Protein AF-0000000080327828 (afdb_homodimer)

pLDDT: mean 84.74, std 13.2, range [40.53, 98.75]

Organism: NCBI:txid1410383

Sequence (1160 aa):
MIAGILASPGIAFGKALLLKEDKIVINYKKISKENIDKEILCFLEARRKSAKQLEQIKNRAKKILGKEKEDIFDGHIMLLEDEELEQDIIDLIKNKKYTADAAVYSVINTQVKALENIKDEYLKERALDVKDIGNRLLRNILNLHFVDLNAIQGKFILVAKDLTPSETAQLNIKNILGFITDLGGQTSHTSIMARSLELPAIVGTGKITSLIKKNDFLVLDAINNKIYFNPNTEKLEKLKIFQKKYFLQRNELKKLKNLPAITKDGKKIEICANISTLREIESINNNGAEGIGLYRTEFIFMNRESFPTEEEQYKIYKKIAEDMNPRSVIIRTMDIGGDKNIPYMNLPKEDNPFLGWRAIRIAMDQKNIFNDQIRAILRASIFGKLRIMFPMIISIEEVRYLRCEIERLKKQLIQEKKKFDKKIEIGIMVETPASAIIAQHLAKEIDFFSIGTNDLTQYTLAVDRGNDLIAHLYNPMNPAVLNLIKKVIDDSHNSGKWTGICGELASDQRASLLLLGMGVDEFSMSAISIPNIKKIIRNVFFKDVKKLAKEALKKSTSKDIMNLIDTFIKDKKLTEIMNFMIAGILASPGIAFGKALLLKEDKIVINYKKISKENIDKEILCFLEARRKSAKQLEQIKNRAKKILGKEKEDIFDGHIMLLEDEELEQDIIDLIKNKKYTADAAVYSVINTQVKALENIKDEYLKERALDVKDIGNRLLRNILNLHFVDLNAIQGKFILVAKDLTPSETAQLNIKNILGFITDLGGQTSHTSIMARSLELPAIVGTGKITSLIKKNDFLVLDAINNKIYFNPNTEKLEKLKIFQKKYFLQRNELKKLKNLPAITKDGKKIEICANISTLREIESINNNGAEGIGLYRTEFIFMNRESFPTEEEQYKIYKKIAEDMNPRSVIIRTMDIGGDKNIPYMNLPKEDNPFLGWRAIRIAMDQKNIFNDQIRAILRASIFGKLRIMFPMIISIEEVRYLRCEIERLKKQLIQEKKKFDKKIEIGIMVETPASAIIAQHLAKEIDFFSIGTNDLTQYTLAVDRGNDLIAHLYNPMNPAVLNLIKKVIDDSHNSGKWTGICGELASDQRASLLLLGMGVDEFSMSAISIPNIKKIIRNVFFKDVKKLAKEALKKSTSKDIMNLIDTFIKDKKLTEIMNF

Secondary structure (DSSP, 8-state):
-B--EEEE--EEEEEEEEE---------PPPPGGGHHHHHHHHHHHHHHHHHHHHHHHHHHHHHH-HHHHHHHHHHHHHHT-HHHHHHHHHHHHHS---HHHHHHHHHHHHHHHHHTS--HHHHHHHHHHHHHHHHHHHHHTTPPP--TTS--S-EEEEES---HHHHHHS-GGGEEEEEESS--TTSHHHHHHHHTT--EEE--SSHHHHPPTT-EEEEETTTTEEEES--HHHHHHHHHHHHHHHHHHHHHHHTTTS-EE-TT--EEEEEEEESSGGGHHHHHHHT-SSEEEEE-HHHHSS-SSPPPHHHHHHHHHHHHHHHTTS-EEEEPP--BTTB--GGGTPPP-SSGGGSS-THHHHHH-HHHHHHHHHHHHHHGGGS-EEEEESS---HHHHHHHHHHHHHHHHHHHHTT----TT-EEEEEE-SHHHHHTHHHHTTT-SEEEE-HHHHHHHHHT--TT-TTTGGG--TT-HHHHHHHHHHHHHHHHTT-EEEE-SGGGG-HHHHHHHHHHT-SEEEE-GGGHHHHHHHHHTS-HHHHHHHHHHHTT-SSHHHHHHHHHHHHHHTT-HHHH--/-B--EEEE--EEEEEEEEE---------PPPPGGGHHHHHHHHHHHHHHHHHHHHHHHHHHHHHH-HHHHHHHHHHHHHHT-HHHHHHHHHHHHHS---HHHHHHHHHHHHHHHHHTS--HHHHHHHHHHHHHHHHHHHHHTTPPP--TTS--S-EEEEES---HHHHHH--GGGEEEEEESS--TTSHHHHHHHHTT--EEE--SSHHHHPPTT-EEEEETTTTEEEES--HHHHHHHHHHHHHHHHHHHHHHTTTTS-EE-TT--EEEEEEEESSGGGHHHHHHHT-SSEEEEE-HHHHSS-SSPPPHHHHHHHHHHHHHHHTTS-EEEEPP--BTTB--GGGTPPP-SSGGGSS-THHHHHH-HHHHHHHHHHHHHHGGGS-EEEEESS---HHHHHHHHHHHHHHHHHHHHTT----TT-EEEEEE-SHHHHHTHHHHTTT-SEEEE-HHHHHHHHHT--TT-TTTGGG--TT-HHHHHHHHHHHHHHHHTT-EEEE-SGGGG-HHHHHHHHHHT-SEEEE-GGGHHHHHHHHHTS-HHHHHHHHHHHTT-SSHHHHHHHHHHHHHHTT-HHHH--

Structure (mmCIF, N/CA/C/O backbone):
data_AF-0000000080327828-model_v1
#
loop_
_entity.id
_entity.type
_entity.pdbx_description
1 polymer 'Phosphoenolpyruvate-protein phosphotransferase'
#
loop_
_atom_site.group_PDB
_atom_site.id
_atom_site.type_symbol
_atom_site.label_atom_id
_atom_site.label_alt_id
_atom_site.label_comp_id
_atom_site.label_asym_id
_atom_site.label_entity_id
_atom_site.label_seq_id
_atom_site.pdbx_PDB_ins_code
_atom_site.Cartn_x
_atom_site.Cartn_y
_atom_site.Cartn_z
_atom_site.occupancy
_atom_site.B_iso_or_equiv
_atom_site.auth_seq_id
_atom_site.auth_comp_id
_atom_site.auth_asym_id
_atom_site.auth_atom_id
_atom_site.pdbx_PDB_model_num
ATOM 1 N N . MET A 1 1 ? -31.312 18.297 6.312 1 62.06 1 MET A N 1
ATOM 2 C CA . MET A 1 1 ? -29.969 18.297 6.875 1 62.06 1 MET A CA 1
ATOM 3 C C . MET A 1 1 ? -28.984 17.641 5.918 1 62.06 1 MET A C 1
ATOM 5 O O . MET A 1 1 ? -29.312 16.656 5.25 1 62.06 1 MET A O 1
ATOM 9 N N . ILE A 1 2 ? -27.969 18.516 5.535 1 69.62 2 ILE A N 1
ATOM 10 C CA . ILE A 1 2 ? -26.969 17.953 4.629 1 69.62 2 ILE A CA 1
ATOM 11 C C . ILE A 1 2 ? -25.625 17.859 5.344 1 69.62 2 ILE A C 1
ATOM 13 O O . ILE A 1 2 ? -25.344 18.625 6.27 1 69.62 2 ILE A O 1
ATOM 17 N N . ALA A 1 3 ? -24.969 16.734 5.09 1 69.19 3 ALA A N 1
ATOM 18 C CA . ALA A 1 3 ? -23.641 16.516 5.648 1 69.19 3 ALA A CA 1
ATOM 19 C C . ALA A 1 3 ? -22.578 16.484 4.547 1 69.19 3 ALA A C 1
ATOM 21 O O . ALA A 1 3 ? -22.906 16.359 3.363 1 69.19 3 ALA A O 1
ATOM 22 N N . GLY A 1 4 ? -21.438 16.969 4.883 1 70.5 4 GLY A N 1
ATOM 23 C CA . GLY A 1 4 ? -20.297 16.922 3.996 1 70.5 4 GLY A CA 1
ATOM 24 C C . GLY A 1 4 ? -19.031 16.453 4.695 1 70.5 4 GLY A C 1
ATOM 25 O O . GLY A 1 4 ? -19.062 15.562 5.539 1 70.5 4 GLY A O 1
ATOM 26 N N . ILE A 1 5 ? -18.016 16.953 4.203 1 70.5 5 ILE A N 1
ATOM 27 C CA . ILE A 1 5 ? -16.719 16.672 4.812 1 70.5 5 ILE A CA 1
ATOM 28 C C . ILE A 1 5 ? -16.328 17.828 5.742 1 70.5 5 ILE A C 1
ATOM 30 O O . ILE A 1 5 ? -16.344 18.984 5.34 1 70.5 5 ILE A O 1
ATOM 34 N N . LEU A 1 6 ? -16.109 17.453 7.023 1 73.94 6 LEU A N 1
ATOM 35 C CA . LEU A 1 6 ? -15.703 18.469 7.984 1 73.94 6 LEU A CA 1
ATOM 36 C C . LEU A 1 6 ? -14.328 19.016 7.633 1 73.94 6 LEU A C 1
ATOM 38 O O . LEU A 1 6 ? -13.359 18.266 7.531 1 73.94 6 LEU A O 1
ATOM 42 N N . ALA A 1 7 ? -14.328 20.297 7.375 1 72.88 7 ALA A N 1
ATOM 43 C CA . ALA A 1 7 ? -13.07 20.938 7.004 1 72.88 7 ALA A CA 1
ATOM 44 C C . ALA A 1 7 ? -12.516 21.766 8.164 1 72.88 7 ALA A C 1
ATOM 46 O O . ALA A 1 7 ? -11.312 21.75 8.422 1 72.88 7 ALA A O 1
ATOM 47 N N . SER A 1 8 ? -13.328 22.5 8.891 1 77.31 8 SER A N 1
ATOM 48 C CA . SER A 1 8 ? -12.977 23.359 10.023 1 77.31 8 SER A CA 1
ATOM 49 C C . SER A 1 8 ? -14.102 23.406 11.055 1 77.31 8 SER A C 1
ATOM 51 O O . SER A 1 8 ? -15.258 23.625 10.703 1 77.31 8 SER A O 1
ATOM 53 N N . PRO A 1 9 ? -13.758 23.172 12.242 1 75.75 9 PRO A N 1
ATOM 54 C CA . PRO A 1 9 ? -14.82 23.109 13.258 1 75.75 9 PRO A CA 1
ATOM 55 C C . PRO A 1 9 ? -15.367 24.484 13.633 1 75.75 9 PRO A C 1
ATOM 57 O O . PRO A 1 9 ? -14.664 25.484 13.508 1 75.75 9 PRO A O 1
ATOM 60 N N . GLY A 1 10 ? -16.688 24.594 14.094 1 78.5 10 GLY A N 1
ATOM 61 C CA . GLY A 1 10 ? -17.375 25.781 14.555 1 78.5 10 GLY A CA 1
ATOM 62 C C . GLY A 1 10 ? -18.844 25.797 14.219 1 78.5 10 GLY A C 1
ATOM 63 O O . GLY A 1 10 ? -19.359 24.844 13.641 1 78.5 10 GLY A O 1
ATOM 64 N N . ILE A 1 11 ? -19.5 26.703 14.773 1 86.31 11 ILE A N 1
ATOM 65 C CA . ILE A 1 11 ? -20.922 26.891 14.492 1 86.31 11 ILE A CA 1
ATOM 66 C C . ILE A 1 11 ? -21.172 28.328 14.039 1 86.31 11 ILE A C 1
ATOM 68 O O . ILE A 1 11 ? -20.656 29.281 14.648 1 86.31 11 ILE A O 1
ATOM 72 N N . ALA A 1 12 ? -21.766 28.5 12.969 1 89.12 12 ALA A N 1
ATOM 73 C CA . ALA A 1 12 ? -22.062 29.828 12.461 1 89.12 12 ALA A CA 1
ATOM 74 C C . ALA A 1 12 ? -23.531 29.953 12.086 1 89.12 12 ALA A C 1
ATOM 76 O O . ALA A 1 12 ? -24.172 28.984 11.664 1 89.12 12 ALA A O 1
ATOM 77 N N . PHE A 1 13 ? -24.078 31.141 12.391 1 90.25 13 PHE A N 1
ATOM 78 C CA . PHE A 1 13 ? -25.438 31.516 12.047 1 90.25 13 PHE A CA 1
ATOM 79 C C . PHE A 1 13 ? -25.453 32.688 11.078 1 90.25 13 PHE A C 1
ATOM 81 O O . PHE A 1 13 ? -24.781 33.719 11.312 1 90.25 13 PHE A O 1
ATOM 88 N N . GLY A 1 14 ? -26.109 32.5 9.992 1 87.75 14 GLY A N 1
ATOM 89 C CA . GLY A 1 14 ? -26.188 33.656 9.102 1 87.75 14 GLY A CA 1
ATOM 90 C C . GLY A 1 14 ? -26.938 33.344 7.816 1 87.75 14 GLY A C 1
ATOM 91 O O . GLY A 1 14 ? -27.391 32.25 7.594 1 87.75 14 GLY A O 1
ATOM 92 N N . LYS A 1 15 ? -27.094 34.375 7.074 1 88.94 15 LYS A N 1
ATOM 93 C CA . LYS A 1 15 ? -27.719 34.281 5.762 1 88.94 15 LYS A CA 1
ATOM 94 C C . LYS A 1 15 ? -26.781 33.625 4.75 1 88.94 15 LYS A C 1
ATOM 96 O O . LYS A 1 15 ? -25.562 33.781 4.844 1 88.94 15 LYS A O 1
ATOM 101 N N . ALA A 1 16 ? -27.422 32.969 3.855 1 89 16 ALA A N 1
ATOM 102 C CA . ALA A 1 16 ? -26.641 32.281 2.824 1 89 16 ALA A CA 1
ATOM 103 C C . ALA A 1 16 ? -26.281 33.25 1.692 1 89 16 ALA A C 1
ATOM 105 O O . ALA A 1 16 ? -27.125 34 1.226 1 89 16 ALA A O 1
ATOM 106 N N . LEU A 1 17 ? -25.031 33.312 1.427 1 84.06 17 LEU A N 1
ATOM 107 C CA . LEU A 1 17 ? -24.594 33.938 0.198 1 84.06 17 LEU A CA 1
ATOM 108 C C . LEU A 1 17 ? -24.25 32.906 -0.868 1 84.06 17 LEU A C 1
ATOM 110 O O . LEU A 1 17 ? -23.219 32.25 -0.784 1 84.06 17 LEU A O 1
ATOM 114 N N . LEU A 1 18 ? -25.156 32.719 -1.729 1 82.38 18 LEU A N 1
ATOM 115 C CA . LEU A 1 18 ? -24.984 31.719 -2.777 1 82.38 18 LEU A CA 1
ATOM 116 C C . LEU A 1 18 ? -24.188 32.281 -3.947 1 82.38 18 LEU A C 1
ATOM 118 O O . LEU A 1 18 ? -24.594 33.281 -4.555 1 82.38 18 LEU A O 1
ATOM 122 N N . LEU A 1 19 ? -23.062 31.688 -4.066 1 74.25 19 LEU A N 1
ATOM 123 C CA . LEU A 1 19 ? -22.281 32.062 -5.242 1 74.25 19 LEU A CA 1
ATOM 124 C C . LEU A 1 19 ? -22.656 31.188 -6.438 1 74.25 19 LEU A C 1
ATOM 126 O O . LEU A 1 19 ? -22.266 30.016 -6.504 1 74.25 19 LEU A O 1
ATOM 130 N N . LYS A 1 20 ? -23.672 31.484 -7.102 1 63.47 20 LYS A N 1
ATOM 131 C CA . LYS A 1 20 ? -24.062 30.781 -8.312 1 63.47 20 LYS A CA 1
ATOM 132 C C . LYS A 1 20 ? -23.391 31.375 -9.547 1 63.47 20 LYS A C 1
ATOM 134 O O . LYS A 1 20 ? -23.312 32.594 -9.688 1 63.47 20 LYS A O 1
ATOM 139 N N . GLU A 1 21 ? -22.672 30.562 -10.227 1 58.56 21 GLU A N 1
ATOM 140 C CA . GLU A 1 21 ? -22.078 31.016 -11.492 1 58.56 21 GLU A CA 1
ATOM 141 C C . GLU A 1 21 ? -23.156 31.281 -12.539 1 58.56 21 GLU A C 1
ATOM 143 O O . GLU A 1 21 ? -24.016 30.422 -12.781 1 58.56 21 GLU A O 1
ATOM 148 N N . ASP A 1 22 ? -23.469 32.438 -12.812 1 57.97 22 ASP A N 1
ATOM 149 C CA . ASP A 1 22 ? -24.375 32.719 -13.922 1 57.97 22 ASP A CA 1
ATOM 150 C C . ASP A 1 22 ? -23.984 31.906 -15.156 1 57.97 22 ASP A C 1
ATOM 152 O O . ASP A 1 22 ? -22.812 31.812 -15.492 1 57.97 22 ASP A O 1
ATOM 156 N N . LYS A 1 23 ? -24.922 31.297 -15.672 1 58.91 23 LYS A N 1
ATOM 157 C CA . LYS A 1 23 ? -24.688 30.547 -16.906 1 58.91 23 LYS A CA 1
ATOM 158 C C . LYS A 1 23 ? -24.219 31.453 -18.031 1 58.91 23 LYS A C 1
ATOM 160 O O . LYS A 1 23 ? -24.828 32.5 -18.297 1 58.91 23 LYS A O 1
ATOM 165 N N . ILE A 1 24 ? -22.953 31.266 -18.469 1 65.94 24 ILE A N 1
ATOM 166 C CA . ILE A 1 24 ? -22.438 32 -19.625 1 65.94 24 ILE A CA 1
ATOM 167 C C . ILE A 1 24 ? -23.031 31.422 -20.906 1 65.94 24 ILE A C 1
ATOM 169 O O . ILE A 1 24 ? -22.859 30.234 -21.203 1 65.94 24 ILE A O 1
ATOM 173 N N . VAL A 1 25 ? -23.953 32.125 -21.516 1 70.12 25 VAL A N 1
ATOM 174 C CA . VAL A 1 25 ? -24.531 31.719 -22.781 1 70.12 25 VAL A CA 1
ATOM 175 C C . VAL A 1 25 ? -23.625 32.188 -23.922 1 70.12 25 VAL A C 1
ATOM 177 O O . VAL A 1 25 ? -23.328 33.375 -24.047 1 70.12 25 VAL A O 1
ATOM 180 N N . ILE A 1 26 ? -23.125 31.312 -24.625 1 75.94 26 ILE A N 1
ATOM 181 C CA . ILE A 1 26 ? -22.203 31.594 -25.719 1 75.94 26 ILE A CA 1
ATOM 182 C C . ILE A 1 26 ? -22.969 31.688 -27.031 1 75.94 26 ILE A C 1
ATOM 184 O O . ILE A 1 26 ? -23.875 30.891 -27.281 1 75.94 26 ILE A O 1
ATOM 188 N N . ASN A 1 27 ? -22.859 32.656 -27.688 1 72.12 27 ASN A N 1
ATOM 189 C CA . ASN A 1 27 ? -23.438 32.844 -29.016 1 72.12 27 ASN A CA 1
ATOM 190 C C . ASN A 1 27 ? -22.516 32.25 -30.094 1 72.12 27 ASN A C 1
ATOM 192 O O . ASN A 1 27 ? -21.422 32.75 -30.328 1 72.12 27 ASN A O 1
ATOM 196 N N . TYR A 1 28 ? -22.859 31.312 -30.734 1 72.94 28 TYR A N 1
ATOM 197 C CA . TYR A 1 28 ? -22.031 30.656 -31.734 1 72.94 28 TYR A CA 1
ATOM 198 C C . TYR A 1 28 ? -22.375 31.156 -33.125 1 72.94 28 TYR A C 1
ATOM 200 O O . TYR A 1 28 ? -22.016 30.516 -34.125 1 72.94 28 TYR A O 1
ATOM 208 N N . LYS A 1 29 ? -23.047 32.281 -33.219 1 74.44 29 LYS A N 1
ATOM 209 C CA . LYS A 1 29 ? -23.375 32.812 -34.531 1 74.44 29 LYS A CA 1
ATOM 210 C C . LYS A 1 29 ? -22.109 33.219 -35.281 1 74.44 29 LYS A C 1
ATOM 212 O O . LYS A 1 29 ? -21.188 33.781 -34.688 1 74.44 29 LYS A O 1
ATOM 217 N N . LYS A 1 30 ? -21.969 33 -36.5 1 80 30 LYS A N 1
ATOM 218 C CA . LYS A 1 30 ? -20.812 33.344 -37.312 1 80 30 LYS A CA 1
ATOM 219 C C . LYS A 1 30 ? -20.797 34.844 -37.625 1 80 30 LYS A C 1
ATOM 221 O O . LYS A 1 30 ? -21.844 35.469 -37.844 1 80 30 LYS A O 1
ATOM 226 N N . ILE A 1 31 ? -19.75 35.438 -37.594 1 83.31 31 ILE A N 1
ATOM 227 C CA . ILE A 1 31 ? -19.625 36.875 -37.781 1 83.31 31 ILE A CA 1
ATOM 228 C C . ILE A 1 31 ? -19.266 37.188 -39.25 1 83.31 31 ILE A C 1
ATOM 230 O O . ILE A 1 31 ? -18.766 36.312 -39.938 1 83.31 31 ILE A O 1
ATOM 234 N N . SER A 1 32 ? -19.641 38.312 -39.656 1 81.12 32 SER A N 1
ATOM 235 C CA . SER A 1 32 ? -19.266 38.781 -41 1 81.12 32 SER A CA 1
ATOM 236 C C . SER A 1 32 ? -17.797 39.156 -41.062 1 81.12 32 SER A C 1
ATOM 238 O O . SER A 1 32 ? -17.172 39.406 -40 1 81.12 32 SER A O 1
ATOM 240 N N . LYS A 1 33 ? -17.219 39.094 -42.156 1 81.69 33 LYS A N 1
ATOM 241 C CA . LYS A 1 33 ? -15.805 39.406 -42.344 1 81.69 33 LYS A CA 1
ATOM 242 C C . LYS A 1 33 ? -15.453 40.781 -41.844 1 81.69 33 LYS A C 1
ATOM 244 O O . LYS A 1 33 ? -14.328 41.031 -41.375 1 81.69 33 LYS A O 1
ATOM 249 N N . GLU A 1 34 ? -16.484 41.719 -41.938 1 83.75 34 GLU A N 1
ATOM 250 C CA . GLU A 1 34 ? -16.266 43.094 -41.531 1 83.75 34 GLU A CA 1
ATOM 251 C C . GLU A 1 34 ? -16.156 43.219 -40 1 83.75 34 GLU A C 1
ATOM 253 O O . GLU A 1 34 ? -15.586 44.188 -39.5 1 83.75 34 GLU A O 1
ATOM 258 N N . ASN A 1 35 ? -16.562 42.188 -39.281 1 87.38 35 ASN A N 1
ATOM 259 C CA . ASN A 1 35 ? -16.609 42.281 -37.812 1 87.38 35 ASN A CA 1
ATOM 260 C C . ASN A 1 35 ? -15.453 41.531 -37.188 1 87.38 35 ASN A C 1
ATOM 262 O O . ASN A 1 35 ? -15.352 41.469 -35.969 1 87.38 35 ASN A O 1
ATOM 266 N N . ILE A 1 36 ? -14.586 41.031 -37.938 1 89.75 36 ILE A N 1
ATOM 267 C CA . ILE A 1 36 ? -13.484 40.219 -37.438 1 89.75 36 ILE A CA 1
ATOM 268 C C . ILE A 1 36 ? -12.562 41.062 -36.594 1 89.75 36 ILE A C 1
ATOM 270 O O . ILE A 1 36 ? -12.219 40.656 -35.469 1 89.75 36 ILE A O 1
ATOM 274 N N . ASP A 1 37 ? -12.266 42.188 -37.125 1 88.44 37 ASP A N 1
ATOM 275 C CA . ASP A 1 37 ? -11.359 43.062 -36.375 1 88.44 37 ASP A CA 1
ATOM 276 C C . ASP A 1 37 ? -12 43.531 -35.062 1 88.44 37 ASP A C 1
ATOM 278 O O . ASP A 1 37 ? -11.32 43.656 -34.062 1 88.44 37 ASP A O 1
ATOM 282 N N . LYS A 1 38 ? -13.203 43.75 -35.156 1 89.81 38 LYS A N 1
ATOM 283 C CA . LYS A 1 38 ? -13.922 44.188 -33.969 1 89.81 38 LYS A CA 1
ATOM 284 C C . LYS A 1 38 ? -13.938 43.125 -32.906 1 89.81 38 LYS A C 1
ATOM 286 O O . LYS A 1 38 ? -13.742 43.406 -31.719 1 89.81 38 LYS A O 1
ATOM 291 N N . GLU A 1 39 ? -14.133 41.938 -33.312 1 91.19 39 GLU A N 1
ATOM 292 C CA . GLU A 1 39 ? -14.164 40.844 -32.375 1 91.19 39 GLU A CA 1
ATOM 293 C C . GLU A 1 39 ? -12.789 40.562 -31.781 1 91.19 39 GLU A C 1
ATOM 295 O O . GLU A 1 39 ? -12.672 40.219 -30.594 1 91.19 39 GLU A O 1
ATOM 300 N N . ILE A 1 40 ? -11.797 40.719 -32.594 1 91.06 40 ILE A N 1
ATOM 301 C CA . ILE A 1 40 ? -10.438 40.562 -32.094 1 91.06 40 ILE A CA 1
ATOM 302 C C . ILE A 1 40 ? -10.117 41.625 -31.047 1 91.06 40 ILE A C 1
ATOM 304 O O . ILE A 1 40 ? -9.523 41.344 -30.016 1 91.06 40 ILE A O 1
ATOM 308 N N . LEU A 1 41 ? -10.562 42.812 -31.359 1 88.56 41 LEU A N 1
ATOM 309 C CA . LEU A 1 41 ? -10.352 43.906 -30.422 1 88.56 41 LEU A CA 1
ATOM 310 C C . LEU A 1 41 ? -11.117 43.656 -29.125 1 88.56 41 LEU A C 1
ATOM 312 O O . LEU A 1 41 ? -10.625 44 -28.031 1 88.56 41 LEU A O 1
ATOM 316 N N . CYS A 1 42 ? -12.25 43.188 -29.297 1 90.5 42 CYS A N 1
ATOM 317 C CA . CYS A 1 42 ? -13.062 42.844 -28.125 1 90.5 42 CYS A CA 1
ATOM 318 C C . CYS A 1 42 ? -12.344 41.844 -27.234 1 90.5 42 CYS A C 1
ATOM 320 O O . CYS A 1 42 ? -12.336 41.969 -26.016 1 90.5 42 CYS A O 1
ATOM 322 N N . PHE A 1 43 ? -11.797 40.906 -27.828 1 92.12 43 PHE A N 1
ATOM 323 C CA . PHE A 1 43 ? -11.031 39.875 -27.109 1 92.12 43 PHE A CA 1
ATOM 324 C C . PHE A 1 43 ? -9.82 40.531 -26.422 1 92.12 43 PHE A C 1
ATOM 326 O O . PHE A 1 43 ? -9.586 40.281 -25.234 1 92.12 43 PHE A O 1
ATOM 333 N N . LEU A 1 44 ? -9.141 41.25 -27.203 1 90.5 44 LEU A N 1
ATOM 334 C CA . LEU A 1 44 ? -7.918 41.844 -26.672 1 90.5 44 LEU A CA 1
ATOM 335 C C . LEU A 1 44 ? -8.234 42.781 -25.516 1 90.5 44 LEU A C 1
ATOM 337 O O . LEU A 1 44 ? -7.492 42.812 -24.531 1 90.5 44 LEU A O 1
ATOM 341 N N . GLU A 1 45 ? -9.266 43.5 -25.609 1 89.19 45 GLU A N 1
ATOM 342 C CA . GLU A 1 45 ? -9.688 44.375 -24.531 1 89.19 45 GLU A CA 1
ATOM 343 C C . GLU A 1 45 ? -10.117 43.594 -23.297 1 89.19 45 GLU A C 1
ATOM 345 O O . GLU A 1 45 ? -9.789 43.969 -22.172 1 89.19 45 GLU A O 1
ATOM 350 N N . ALA A 1 46 ? -10.859 42.562 -23.531 1 90.69 46 ALA A N 1
ATOM 351 C CA . ALA A 1 46 ? -11.297 41.719 -22.438 1 90.69 46 ALA A CA 1
ATOM 352 C C . ALA A 1 46 ? -10.109 41.062 -21.734 1 90.69 46 ALA A C 1
ATOM 354 O O . ALA A 1 46 ? -10.109 40.906 -20.5 1 90.69 46 ALA A O 1
ATOM 355 N N . ARG A 1 47 ? -9.195 40.688 -22.516 1 89.56 47 ARG A N 1
ATOM 356 C CA . ARG A 1 47 ? -7.992 40.094 -21.953 1 89.56 47 ARG A CA 1
ATOM 357 C C . ARG A 1 47 ? -7.258 41.094 -21.062 1 89.56 47 ARG A C 1
ATOM 359 O O . ARG A 1 47 ? -6.797 40.75 -19.969 1 89.56 47 ARG A O 1
ATOM 366 N N . ARG A 1 48 ? -7.156 42.312 -21.578 1 86.19 48 ARG A N 1
ATOM 367 C CA . ARG A 1 48 ? -6.504 43.344 -20.812 1 86.19 48 ARG A CA 1
ATOM 368 C C . ARG A 1 48 ? -7.262 43.656 -19.516 1 86.19 48 ARG A C 1
ATOM 370 O O . ARG A 1 48 ? -6.656 43.781 -18.453 1 86.19 48 ARG A O 1
ATOM 377 N N . LYS A 1 49 ? -8.508 43.719 -19.609 1 87.5 49 LYS A N 1
ATOM 378 C CA . LYS A 1 49 ? -9.344 43.938 -18.438 1 87.5 49 LYS A CA 1
ATOM 379 C C . LYS A 1 49 ? -9.203 42.812 -17.438 1 87.5 49 LYS A C 1
ATOM 381 O O . LYS A 1 49 ? -9.109 43.062 -16.234 1 87.5 49 LYS A O 1
ATOM 386 N N . SER A 1 50 ? -9.234 41.625 -17.969 1 87.69 50 SER A N 1
ATOM 387 C CA . SE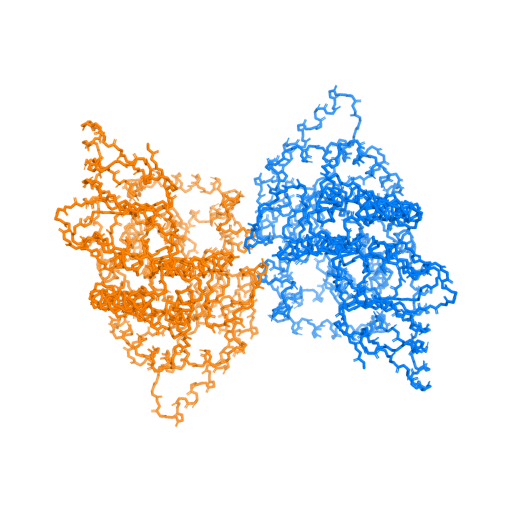R A 1 50 ? -9.094 40.469 -17.109 1 87.69 50 SER A CA 1
ATOM 388 C C . SER A 1 50 ? -7.742 40.438 -16.406 1 87.69 50 SER A C 1
ATOM 390 O O . SER A 1 50 ? -7.656 40.125 -15.219 1 87.69 50 SER A O 1
ATOM 392 N N . ALA A 1 51 ? -6.754 40.781 -17.172 1 84.81 51 ALA A N 1
ATOM 393 C CA . ALA A 1 51 ? -5.41 40.844 -16.594 1 84.81 51 ALA A CA 1
ATOM 394 C C . ALA A 1 51 ? -5.332 41.875 -15.469 1 84.81 51 ALA A C 1
ATOM 396 O O . ALA A 1 51 ? -4.746 41.625 -14.414 1 84.81 51 ALA A O 1
ATOM 397 N N . LYS A 1 52 ? -5.953 42.969 -15.68 1 83.31 52 LYS A N 1
ATOM 398 C CA . LYS A 1 52 ? -5.98 44.031 -14.672 1 83.31 52 LYS A CA 1
ATOM 399 C C . LYS A 1 52 ? -6.742 43.562 -13.43 1 83.31 52 LYS A C 1
ATOM 401 O O . LYS A 1 52 ? -6.316 43.844 -12.305 1 83.31 52 LYS A O 1
ATOM 406 N N . GLN A 1 53 ? -7.766 42.938 -13.672 1 81.25 53 GLN A N 1
ATOM 407 C CA . GLN A 1 53 ? -8.562 42.438 -12.562 1 81.25 53 GLN A CA 1
ATOM 408 C C . GLN A 1 53 ? -7.77 41.406 -11.742 1 81.25 53 GLN A C 1
ATOM 410 O O . GLN A 1 53 ? -7.809 41.438 -10.516 1 81.25 53 GLN A O 1
ATOM 415 N N . LEU A 1 54 ? -7.102 40.594 -12.438 1 80.44 54 LEU A N 1
ATOM 416 C CA . LEU A 1 54 ? -6.312 39.562 -11.766 1 80.44 54 LEU A CA 1
ATOM 417 C C . LEU A 1 54 ? -5.16 40.188 -10.984 1 80.44 54 LEU A C 1
ATOM 419 O O . LEU A 1 54 ? -4.785 39.688 -9.922 1 80.44 54 LEU A O 1
ATOM 423 N N . GLU A 1 55 ? -4.695 41.219 -11.555 1 80 55 GLU A N 1
ATOM 424 C CA . GLU A 1 55 ? -3.648 41.938 -10.844 1 80 55 GLU A CA 1
ATOM 425 C C . GLU A 1 55 ? -4.172 42.531 -9.539 1 80 55 GLU A C 1
ATOM 427 O O . GLU A 1 55 ? -3.477 42.531 -8.523 1 80 55 GLU A O 1
ATOM 432 N N . GLN A 1 56 ? -5.328 43.031 -9.617 1 77.69 56 GLN A N 1
ATOM 433 C CA . GLN A 1 56 ? -5.949 43.562 -8.414 1 77.69 56 GLN A CA 1
ATOM 434 C C . GLN A 1 56 ? -6.211 42.469 -7.391 1 77.69 56 GLN A C 1
ATOM 436 O O . GLN A 1 56 ? -5.98 42.656 -6.195 1 77.69 56 GLN A O 1
ATOM 441 N N . ILE A 1 57 ? -6.648 41.406 -7.922 1 74.19 57 ILE A N 1
ATOM 442 C CA . ILE A 1 57 ? -6.926 40.281 -7.059 1 74.19 57 ILE A CA 1
ATOM 443 C C . ILE A 1 57 ? -5.625 39.75 -6.441 1 74.19 57 ILE A C 1
ATOM 445 O O . ILE A 1 57 ? -5.59 39.406 -5.262 1 74.19 57 ILE A O 1
ATOM 449 N N . LYS A 1 58 ? -4.703 39.75 -7.328 1 74.44 58 LYS A N 1
ATOM 450 C CA . LYS A 1 58 ? -3.379 39.375 -6.863 1 74.44 58 LYS A CA 1
ATOM 451 C C . LYS A 1 58 ? -2.926 40.219 -5.688 1 74.44 58 LYS A C 1
ATOM 453 O O . LYS A 1 58 ? -2.449 39.688 -4.676 1 74.44 58 LYS A O 1
ATOM 458 N N . ASN A 1 59 ? -3.08 41.438 -5.82 1 71.44 59 ASN A N 1
ATOM 459 C CA . ASN A 1 59 ? -2.672 42.375 -4.781 1 71.44 59 ASN A CA 1
ATOM 460 C C . ASN A 1 59 ? -3.471 42.156 -3.498 1 71.44 59 ASN A C 1
ATOM 462 O O . ASN A 1 59 ? -2.918 42.25 -2.398 1 71.44 59 ASN A O 1
ATOM 466 N N . ARG A 1 60 ? -4.645 41.844 -3.703 1 68.56 60 ARG A N 1
ATOM 467 C CA . ARG A 1 60 ? -5.5 41.594 -2.547 1 68.56 60 ARG A CA 1
ATOM 468 C C . ARG A 1 60 ? -5.156 40.25 -1.896 1 68.56 60 ARG A C 1
ATOM 470 O O . ARG A 1 60 ? -5.133 40.156 -0.667 1 68.56 60 ARG A O 1
ATOM 477 N N . ALA A 1 61 ? -4.992 39.375 -2.844 1 64.12 61 ALA A N 1
ATOM 478 C CA . ALA A 1 61 ? -4.637 38.031 -2.359 1 64.12 61 ALA A CA 1
ATOM 479 C C . ALA A 1 61 ? -3.33 38.094 -1.568 1 64.12 61 ALA A C 1
ATOM 481 O O . ALA A 1 61 ? -3.195 37.406 -0.551 1 64.12 61 ALA A O 1
ATOM 482 N N . LYS A 1 62 ? -2.465 38.875 -2.104 1 64.06 62 LYS A N 1
ATOM 483 C CA . LYS A 1 62 ? -1.197 39.062 -1.401 1 64.06 62 LYS A CA 1
ATOM 484 C C . LYS A 1 62 ? -1.427 39.562 0.02 1 64.06 62 LYS A C 1
ATOM 486 O O . LYS A 1 62 ? -0.77 39.094 0.959 1 64.06 62 LYS A O 1
ATOM 491 N N . LYS A 1 63 ? -2.311 40.406 0.154 1 58.81 63 LYS A N 1
ATOM 492 C CA . LYS A 1 63 ? -2.592 41.031 1.443 1 58.81 63 LYS A CA 1
ATOM 493 C C . LYS A 1 63 ? -3.311 40.062 2.377 1 58.81 63 LYS A C 1
ATOM 495 O O . LYS A 1 63 ? -3.033 40.031 3.578 1 58.81 63 LYS A O 1
ATOM 500 N N . ILE A 1 64 ? -4.137 39.312 1.705 1 54.84 64 ILE A N 1
ATOM 501 C CA . ILE A 1 64 ? -5.027 38.5 2.527 1 54.84 64 ILE A CA 1
ATOM 502 C C . ILE A 1 64 ? -4.445 37.094 2.699 1 54.84 64 ILE A C 1
ATOM 504 O O . ILE A 1 64 ? -4.523 36.5 3.783 1 54.84 64 ILE A O 1
ATOM 508 N N . LEU A 1 65 ? -4 36.688 1.56 1 54.78 65 LEU A N 1
ATOM 509 C CA . LEU A 1 65 ? -3.648 35.281 1.557 1 54.78 65 LEU A CA 1
ATOM 510 C C . LEU A 1 65 ? -2.135 35.094 1.572 1 54.78 65 LEU A C 1
ATOM 512 O O . LEU A 1 65 ? -1.642 33.969 1.71 1 54.78 65 LEU A O 1
ATOM 516 N N . GLY A 1 66 ? -1.415 36.188 1.638 1 54.12 66 GLY A N 1
ATOM 517 C CA . GLY A 1 66 ? 0.038 36.156 1.693 1 54.12 66 GLY A CA 1
ATOM 518 C C . GLY A 1 66 ? 0.687 36.094 0.325 1 54.12 66 GLY A C 1
ATOM 519 O O . GLY A 1 66 ? -0 35.906 -0.683 1 54.12 66 GLY A O 1
ATOM 520 N N . LYS A 1 67 ? 1.91 36.344 0.261 1 51.28 67 LYS A N 1
ATOM 521 C CA . LYS A 1 67 ? 2.719 36.469 -0.95 1 51.28 67 LYS A CA 1
ATOM 522 C C . LYS A 1 67 ? 2.631 35.188 -1.79 1 51.28 67 LYS A C 1
ATOM 524 O O . LYS A 1 67 ? 2.699 35.25 -3.02 1 51.28 67 LYS A O 1
ATOM 529 N N . GLU A 1 68 ? 2.342 34.156 -1.221 1 47.91 68 GLU A N 1
ATOM 530 C CA . GLU A 1 68 ? 2.402 32.844 -1.868 1 47.91 68 GLU A CA 1
ATOM 531 C C . GLU A 1 68 ? 1.24 32.656 -2.838 1 47.91 68 GLU A C 1
ATOM 533 O O . GLU A 1 68 ? 1.403 32.062 -3.9 1 47.91 68 GLU A O 1
ATOM 538 N N . LYS A 1 69 ? 0.163 33.219 -2.529 1 50 69 LYS A N 1
ATOM 539 C CA . LYS A 1 69 ? -0.994 33.062 -3.404 1 50 69 LYS A CA 1
ATOM 540 C C . LYS A 1 69 ? -0.981 34.094 -4.527 1 50 69 LYS A C 1
ATOM 542 O O . LYS A 1 69 ? -1.727 33.969 -5.5 1 50 69 LYS A O 1
ATOM 547 N N . GLU A 1 70 ? -0.062 34.938 -4.242 1 60.38 70 GLU A N 1
ATOM 548 C CA . GLU A 1 70 ? 0.19 35.906 -5.312 1 60.38 70 GLU A CA 1
ATOM 549 C C . GLU A 1 70 ? 0.688 35.219 -6.574 1 60.38 70 GLU A C 1
ATOM 551 O O . GLU A 1 70 ? 0.31 35.594 -7.688 1 60.38 70 GLU A O 1
ATOM 556 N N . ASP A 1 71 ? 1.329 34.188 -6.305 1 56.72 71 ASP A N 1
ATOM 557 C CA . ASP A 1 71 ? 1.981 33.5 -7.418 1 56.72 71 ASP A CA 1
ATOM 558 C C . ASP A 1 71 ? 0.964 32.75 -8.273 1 56.72 71 ASP A C 1
ATOM 560 O O . ASP A 1 71 ? 1.132 32.656 -9.492 1 56.72 71 ASP A O 1
ATOM 564 N N . ILE A 1 72 ? -0.064 32.312 -7.684 1 60.62 72 ILE A N 1
ATOM 565 C CA . ILE A 1 72 ? -1.131 31.641 -8.414 1 60.62 72 ILE A CA 1
ATOM 566 C C . ILE A 1 72 ? -1.737 32.594 -9.438 1 60.62 72 ILE A C 1
ATOM 568 O O . ILE A 1 72 ? -1.985 32.219 -10.586 1 60.62 72 ILE A O 1
ATOM 572 N N . PHE A 1 73 ? -1.78 33.812 -9.023 1 71.56 73 PHE A N 1
ATOM 573 C CA . PHE A 1 73 ? -2.424 34.781 -9.898 1 71.56 73 PHE A CA 1
ATOM 574 C C . PHE A 1 73 ? -1.449 35.281 -10.961 1 71.56 73 PHE A C 1
ATOM 576 O O . PHE A 1 73 ? -1.859 35.625 -12.062 1 71.56 73 PHE A O 1
ATOM 583 N N . ASP A 1 74 ? -0.205 35.125 -10.492 1 67.12 74 ASP A N 1
ATOM 584 C CA . ASP A 1 74 ? 0.776 35.375 -11.539 1 67.12 74 ASP A CA 1
ATOM 585 C C . ASP A 1 74 ? 0.698 34.312 -12.648 1 67.12 74 ASP A C 1
ATOM 587 O O . ASP A 1 74 ? 0.761 34.656 -13.828 1 67.12 74 ASP A O 1
ATOM 591 N N . GLY A 1 75 ? 0.538 33.156 -12.227 1 65.56 75 GLY A N 1
ATOM 592 C CA . GLY A 1 75 ? 0.33 32.094 -13.188 1 65.56 75 GLY A CA 1
ATOM 593 C C . GLY A 1 75 ? -0.922 32.281 -14.023 1 65.56 75 GLY A C 1
ATOM 594 O O . GLY A 1 75 ? -0.911 32.031 -15.234 1 65.56 75 GLY A O 1
ATOM 595 N N . HIS A 1 76 ? -1.943 32.719 -13.406 1 69.81 76 HIS A N 1
ATOM 596 C CA . HIS A 1 76 ? -3.186 33 -14.117 1 69.81 76 HIS A CA 1
ATOM 597 C C . HIS A 1 76 ? -2.992 34.094 -15.172 1 69.81 76 HIS A C 1
ATOM 599 O O . HIS A 1 76 ? -3.461 33.938 -16.297 1 69.81 76 HIS A O 1
ATOM 605 N N . ILE A 1 77 ? -2.27 35.062 -14.703 1 74.69 77 ILE A N 1
ATOM 606 C CA . ILE A 1 77 ? -2.037 36.188 -15.602 1 74.69 77 ILE A CA 1
ATOM 607 C C . ILE A 1 77 ? -1.166 35.75 -16.781 1 74.69 77 ILE A C 1
ATOM 609 O O . ILE A 1 77 ? -1.43 36.094 -17.922 1 74.69 77 ILE A O 1
ATOM 613 N N . MET A 1 78 ? -0.299 34.844 -16.469 1 71.75 78 MET A N 1
ATOM 614 C CA . MET A 1 78 ? 0.578 34.312 -17.516 1 71.75 78 MET A CA 1
ATOM 615 C C . MET A 1 78 ? -0.208 33.469 -18.5 1 71.75 78 MET A C 1
ATOM 617 O O . MET A 1 78 ? 0.029 33.562 -19.719 1 71.75 78 MET A O 1
ATOM 621 N N . LEU A 1 79 ? -1.075 32.75 -18 1 74.75 79 LEU A N 1
ATOM 622 C CA . LEU A 1 79 ? -1.908 31.906 -18.859 1 74.75 79 LEU A CA 1
ATOM 623 C C . LEU A 1 79 ? -2.803 32.75 -19.75 1 74.75 79 LEU A C 1
ATOM 625 O O . LEU A 1 79 ? -2.998 32.469 -20.922 1 74.75 79 LEU A O 1
ATOM 629 N N . LEU A 1 80 ? -3.273 33.781 -19.219 1 79.56 80 LEU A N 1
ATOM 630 C CA . LEU A 1 80 ? -4.152 34.719 -19.922 1 79.56 80 LEU A CA 1
ATOM 631 C C . LEU A 1 80 ? -3.4 35.438 -21.031 1 79.56 80 LEU A C 1
ATOM 633 O O . LEU A 1 80 ? -3.961 35.688 -22.109 1 79.56 80 LEU A O 1
ATOM 637 N N . GLU A 1 81 ? -2.096 35.594 -20.734 1 76.88 81 GLU A N 1
ATOM 638 C CA . GLU A 1 81 ? -1.298 36.375 -21.688 1 76.88 81 GLU A CA 1
ATOM 639 C C . GLU A 1 81 ? -0.46 35.469 -22.578 1 76.88 81 GLU A C 1
ATOM 641 O O . GLU A 1 81 ? 0.451 35.938 -23.266 1 76.88 81 GLU A O 1
ATOM 646 N N . ASP A 1 82 ? -0.736 34.281 -22.531 1 76.75 82 ASP A N 1
ATOM 647 C CA . ASP A 1 82 ? -0.019 33.312 -23.328 1 76.75 82 ASP A CA 1
ATOM 648 C C . ASP A 1 82 ? -0.253 33.531 -24.828 1 76.75 82 ASP A C 1
ATOM 650 O O . ASP A 1 82 ? -1.396 33.688 -25.266 1 76.75 82 ASP A O 1
ATOM 654 N N . GLU A 1 83 ? 0.829 33.531 -25.484 1 77.06 83 GLU A N 1
ATOM 655 C CA . GLU A 1 83 ? 0.775 33.812 -26.906 1 77.06 83 GLU A CA 1
ATOM 656 C C . GLU A 1 83 ? 0.063 32.719 -27.672 1 77.06 83 GLU A C 1
ATOM 658 O O . GLU A 1 83 ? -0.667 32.969 -28.625 1 77.06 83 GLU A O 1
ATOM 663 N N . GLU A 1 84 ? 0.252 31.531 -27.25 1 77.25 84 GLU A N 1
ATOM 664 C CA . GLU A 1 84 ? -0.406 30.422 -27.938 1 77.25 84 GLU A CA 1
ATOM 665 C C . GLU A 1 84 ? -1.92 30.484 -27.766 1 77.25 84 GLU A C 1
ATOM 667 O O . GLU A 1 84 ? -2.674 30.25 -28.703 1 77.25 84 GLU A O 1
ATOM 672 N N . LEU A 1 85 ? -2.314 30.781 -26.609 1 81.69 85 LEU A N 1
ATOM 673 C CA . LEU A 1 85 ? -3.74 30.922 -26.328 1 81.69 85 LEU A CA 1
ATOM 674 C C . LEU A 1 85 ? -4.352 32.031 -27.172 1 81.69 85 LEU A C 1
ATOM 676 O O . LEU A 1 85 ? -5.43 31.875 -27.75 1 81.69 85 LEU A O 1
ATOM 680 N N . GLU A 1 86 ? -3.658 33.125 -27.234 1 86.12 86 GLU A N 1
ATOM 681 C CA . GLU A 1 86 ? -4.113 34.281 -28.016 1 86.12 86 GLU A CA 1
ATOM 682 C C . GLU A 1 86 ? -4.262 33.906 -29.5 1 86.12 86 GLU A C 1
ATOM 684 O O . GLU A 1 86 ? -5.277 34.219 -30.109 1 86.12 86 GLU A O 1
ATOM 689 N N . GLN A 1 87 ? -3.262 33.219 -29.922 1 85.44 87 GLN A N 1
ATOM 690 C CA . GLN A 1 87 ? -3.273 32.844 -31.344 1 85.44 87 GLN A CA 1
ATOM 691 C C . GLN A 1 87 ? -4.41 31.875 -31.656 1 85.44 87 GLN A C 1
ATOM 693 O O . GLN A 1 87 ? -5.07 32 -32.688 1 85.44 87 GLN A O 1
ATOM 698 N N . ASP A 1 88 ? -4.617 31 -30.766 1 86.88 88 ASP A N 1
ATOM 699 C CA . ASP A 1 88 ? -5.691 30.031 -30.969 1 86.88 88 ASP A CA 1
ATOM 700 C C . ASP A 1 88 ? -7.051 30.734 -31.031 1 86.88 88 ASP A C 1
ATOM 702 O O . ASP A 1 88 ? -7.887 30.391 -31.859 1 86.88 88 ASP A O 1
ATOM 706 N N . ILE A 1 89 ? -7.234 31.641 -30.25 1 89.94 89 ILE A N 1
ATOM 707 C CA . ILE A 1 89 ? -8.5 32.375 -30.172 1 89.94 89 ILE A CA 1
ATOM 708 C C . ILE A 1 89 ? -8.664 33.25 -31.422 1 89.94 89 ILE A C 1
ATOM 710 O O . ILE A 1 89 ? -9.719 33.219 -32.062 1 89.94 89 ILE A O 1
ATOM 714 N N . ILE A 1 90 ? -7.613 33.906 -31.766 1 89.56 90 ILE A N 1
ATOM 715 C CA . ILE A 1 90 ? -7.648 34.812 -32.938 1 89.56 90 ILE A CA 1
ATOM 716 C C . ILE A 1 90 ? -7.875 33.969 -34.188 1 89.56 90 ILE A C 1
ATOM 718 O O . ILE A 1 90 ? -8.625 34.375 -35.094 1 89.56 90 ILE A O 1
ATOM 722 N N . ASP A 1 91 ? -7.281 32.812 -34.188 1 88.75 91 ASP A N 1
ATOM 723 C CA . ASP A 1 91 ? -7.438 31.938 -35.344 1 88.75 91 ASP A CA 1
ATOM 724 C C . ASP A 1 91 ? -8.891 31.484 -35.5 1 88.75 91 ASP A C 1
ATOM 726 O O . ASP A 1 91 ? -9.406 31.422 -36.594 1 88.75 91 ASP A O 1
ATOM 730 N N . LEU A 1 92 ? -9.469 31.281 -34.469 1 89.12 92 LEU A N 1
ATOM 731 C CA . LEU A 1 92 ? -10.867 30.875 -34.5 1 89.12 92 LEU A CA 1
ATOM 732 C C . LEU A 1 92 ? -11.766 32.031 -34.938 1 89.12 92 LEU A C 1
ATOM 734 O O . LEU A 1 92 ? -12.727 31.812 -35.688 1 89.12 92 LEU A O 1
ATOM 738 N N . ILE A 1 93 ? -11.469 33.188 -34.562 1 90.06 93 ILE A N 1
ATOM 739 C CA . ILE A 1 93 ? -12.242 34.344 -34.969 1 90.06 93 ILE A CA 1
ATOM 740 C C . ILE A 1 93 ? -12.055 34.625 -36.438 1 90.06 93 ILE A C 1
ATOM 742 O O . ILE A 1 93 ? -13.023 34.906 -37.156 1 90.06 93 ILE A O 1
ATOM 746 N N . LYS A 1 94 ? -10.883 34.469 -36.875 1 88.75 94 LYS A N 1
ATOM 747 C CA . LYS A 1 94 ? -10.547 34.812 -38.281 1 88.75 94 LYS A CA 1
ATOM 748 C C . LYS A 1 94 ? -10.984 33.719 -39.219 1 88.75 94 LYS A C 1
ATOM 750 O O . LYS A 1 94 ? -11.617 33.969 -40.25 1 88.75 94 LYS A O 1
ATOM 755 N N . ASN A 1 95 ? -10.641 32.5 -38.844 1 87.12 95 ASN A N 1
ATOM 756 C CA . ASN A 1 95 ? -10.812 31.391 -39.781 1 87.12 95 ASN A CA 1
ATOM 757 C C . ASN A 1 95 ? -12.203 30.766 -39.656 1 87.12 95 ASN A C 1
ATOM 759 O O . ASN A 1 95 ? -12.797 30.375 -40.656 1 87.12 95 ASN A O 1
ATOM 763 N N . LYS A 1 96 ? -12.719 30.812 -38.469 1 87 96 LYS A N 1
ATOM 764 C CA . LYS A 1 96 ? -14.016 30.156 -38.25 1 87 96 LYS A CA 1
ATOM 765 C C . LYS A 1 96 ? -15.125 31.203 -38.094 1 87 96 LYS A C 1
ATOM 767 O O . LYS A 1 96 ? -16.297 30.844 -37.938 1 87 96 LYS A O 1
ATOM 772 N N . LYS A 1 97 ? -14.703 32.469 -38.062 1 87.94 97 LYS A N 1
ATOM 773 C CA . LYS A 1 97 ? -15.617 33.594 -37.938 1 87.94 97 LYS A CA 1
ATOM 774 C C . LYS A 1 97 ? -16.469 33.5 -36.688 1 87.94 97 LYS A C 1
ATOM 776 O O . LYS A 1 97 ? -17.688 33.75 -36.719 1 87.94 97 LYS A O 1
ATOM 781 N N . TYR A 1 98 ? -15.883 33.062 -35.625 1 88.31 98 TYR A N 1
ATOM 782 C CA . TYR A 1 98 ? -16.547 32.969 -34.344 1 88.31 98 TYR A CA 1
ATOM 783 C C . TYR A 1 98 ? -16.594 34.344 -33.688 1 88.31 98 TYR A C 1
ATOM 785 O O . TYR A 1 98 ? -15.766 35.219 -33.969 1 88.31 98 TYR A O 1
ATOM 793 N N . THR A 1 99 ? -17.547 34.469 -32.844 1 89.31 99 THR A N 1
ATOM 794 C CA . THR A 1 99 ? -17.516 35.625 -31.938 1 89.31 99 THR A CA 1
ATOM 795 C C . THR A 1 99 ? -16.422 35.438 -30.875 1 89.31 99 THR A C 1
ATOM 797 O O . THR A 1 99 ? -15.938 34.344 -30.672 1 89.31 99 THR A O 1
ATOM 800 N N . ALA A 1 100 ? -16.047 36.5 -30.266 1 90.31 100 ALA A N 1
ATOM 801 C CA . ALA A 1 100 ? -14.977 36.438 -29.281 1 90.31 100 ALA A CA 1
ATOM 802 C C . ALA A 1 100 ? -15.32 35.469 -28.156 1 90.31 100 ALA A C 1
ATOM 804 O O . ALA A 1 100 ? -14.469 34.719 -27.703 1 90.31 100 ALA A O 1
ATOM 805 N N . ASP A 1 101 ? -16.562 35.562 -27.719 1 89.75 101 ASP A N 1
ATOM 806 C CA . ASP A 1 101 ? -16.984 34.688 -26.625 1 89.75 101 ASP A CA 1
ATOM 807 C C . ASP A 1 101 ? -16.969 33.219 -27.047 1 89.75 101 ASP A C 1
ATOM 809 O O . ASP A 1 101 ? -16.484 32.375 -26.297 1 89.75 101 ASP A O 1
ATOM 813 N N . ALA A 1 102 ? -17.406 32.969 -28.219 1 87.81 102 ALA A N 1
ATOM 814 C CA . ALA A 1 102 ? -17.422 31.594 -28.719 1 87.81 102 ALA A CA 1
ATOM 815 C C . ALA A 1 102 ? -16 31.047 -28.906 1 87.81 102 ALA A C 1
ATOM 817 O O . ALA A 1 102 ? -15.734 29.891 -28.609 1 87.81 102 ALA A O 1
ATOM 818 N N . ALA A 1 103 ? -15.156 31.859 -29.438 1 88.94 103 ALA A N 1
ATOM 819 C CA . ALA A 1 103 ? -13.766 31.453 -29.641 1 88.94 103 ALA A CA 1
ATOM 820 C C . ALA A 1 103 ? -13.086 31.125 -28.312 1 88.94 103 ALA A C 1
ATOM 822 O O . ALA A 1 103 ? -12.453 30.078 -28.188 1 88.94 103 ALA A O 1
ATOM 823 N N . VAL A 1 104 ? -13.297 32 -27.375 1 88.75 104 VAL A N 1
ATOM 824 C CA . VAL A 1 104 ? -12.695 31.812 -26.062 1 88.75 104 VAL A CA 1
ATOM 825 C C . VAL A 1 104 ? -13.266 30.562 -25.406 1 88.75 104 VAL A C 1
ATOM 827 O O . VAL A 1 104 ? -12.516 29.734 -24.875 1 88.75 104 VAL A O 1
ATOM 830 N N . TYR A 1 105 ? -14.484 30.484 -25.406 1 87.38 105 TYR A N 1
ATOM 831 C CA . TYR A 1 105 ? -15.148 29.328 -24.812 1 87.38 105 TYR A CA 1
ATOM 832 C C . TYR A 1 105 ? -14.633 28.031 -25.438 1 87.38 105 TYR A C 1
ATOM 834 O O . TYR A 1 105 ? -14.367 27.062 -24.719 1 87.38 105 TYR A O 1
ATOM 842 N N . SER A 1 106 ? -14.516 28.062 -26.703 1 84.69 106 SER A N 1
ATOM 843 C CA . SER A 1 106 ? -14.07 26.859 -27.406 1 84.69 106 SER A CA 1
ATOM 844 C C . SER A 1 106 ? -12.648 26.484 -27.016 1 84.69 106 SER A C 1
ATOM 846 O O . SER A 1 106 ? -12.359 25.328 -26.734 1 84.69 106 SER A O 1
ATOM 848 N N . VAL A 1 107 ? -11.82 27.484 -26.984 1 85.12 107 VAL A N 1
ATOM 849 C CA . VAL A 1 107 ? -10.422 27.234 -26.672 1 85.12 107 VAL A CA 1
ATOM 850 C C . VAL A 1 107 ? -10.289 26.797 -25.203 1 85.12 107 VAL A C 1
ATOM 852 O O . VAL A 1 107 ? -9.617 25.797 -24.906 1 85.12 107 VAL A O 1
ATOM 855 N N . ILE A 1 108 ? -10.961 27.484 -24.328 1 82.69 108 ILE A N 1
ATOM 856 C CA . ILE A 1 108 ? -10.883 27.219 -22.906 1 82.69 108 ILE A CA 1
ATOM 857 C C . ILE A 1 108 ? -11.5 25.859 -22.594 1 82.69 108 ILE A C 1
ATOM 859 O O . ILE A 1 108 ? -10.922 25.062 -21.844 1 82.69 108 ILE A O 1
ATOM 863 N N . ASN A 1 109 ? -12.617 25.672 -23.141 1 79.94 109 ASN A N 1
ATOM 864 C CA . ASN A 1 109 ? -13.289 24.391 -22.906 1 79.94 109 ASN A CA 1
ATOM 865 C C . ASN A 1 109 ? -12.461 23.219 -23.422 1 79.94 109 ASN A C 1
ATOM 867 O O . ASN A 1 109 ? -12.438 22.156 -22.797 1 79.94 109 ASN A O 1
ATOM 871 N N . THR A 1 110 ? -11.883 23.438 -24.469 1 76.38 110 THR A N 1
ATOM 872 C CA . THR A 1 110 ? -11 22.406 -25 1 76.38 110 THR A CA 1
ATOM 873 C C . THR A 1 110 ? -9.836 22.141 -24.047 1 76.38 110 THR A C 1
ATOM 875 O O . THR A 1 110 ? -9.477 20.984 -23.812 1 76.38 110 THR A O 1
ATOM 878 N N . GLN A 1 111 ? -9.375 23.188 -23.562 1 74.12 111 GLN A N 1
ATOM 879 C CA . GLN A 1 111 ? -8.266 23.047 -22.641 1 74.12 111 GLN A CA 1
ATOM 880 C C . GLN A 1 111 ? -8.719 22.391 -21.328 1 74.12 111 GLN A C 1
ATOM 882 O O . GLN A 1 111 ? -8.016 21.531 -20.797 1 74.12 111 GLN A O 1
ATOM 887 N N . VAL A 1 112 ? -9.859 22.859 -20.891 1 75.12 112 VAL A N 1
ATOM 888 C CA . VAL A 1 112 ? -10.414 22.328 -19.641 1 75.12 112 VAL A CA 1
ATOM 889 C C . VAL A 1 112 ? -10.711 20.828 -19.812 1 75.12 112 VAL A C 1
ATOM 891 O O . VAL A 1 112 ? -10.367 20.031 -18.953 1 75.12 112 VAL A O 1
ATOM 894 N N . LYS A 1 113 ? -11.312 20.578 -20.859 1 68.38 113 LYS A N 1
ATOM 895 C CA . LYS A 1 113 ? -11.641 19.172 -21.141 1 68.38 113 LYS A CA 1
ATOM 896 C C . LYS A 1 113 ? -10.375 18.328 -21.266 1 68.38 113 LYS A C 1
ATOM 898 O O . LYS A 1 113 ? -10.328 17.203 -20.781 1 68.38 113 LYS A O 1
ATOM 903 N N . ALA A 1 114 ? -9.461 18.969 -21.906 1 62.94 114 ALA A N 1
ATOM 904 C CA . ALA A 1 114 ? -8.188 18.281 -22.062 1 62.94 114 ALA A CA 1
ATOM 905 C C . ALA A 1 114 ? -7.543 18 -20.703 1 62.94 114 ALA A C 1
ATOM 907 O O . ALA A 1 114 ? -6.953 16.938 -20.5 1 62.94 114 ALA A O 1
ATOM 908 N N . LEU A 1 115 ? -7.836 18.984 -19.922 1 62.75 115 LEU A N 1
ATOM 909 C CA . LEU A 1 115 ? -7.246 18.875 -18.594 1 62.75 115 LEU A CA 1
ATOM 910 C C . LEU A 1 115 ? -8.07 17.969 -17.703 1 62.75 115 LEU A C 1
ATOM 912 O O . LEU A 1 115 ? -7.52 17.203 -16.906 1 62.75 115 LEU A O 1
ATOM 916 N N . GLU A 1 116 ? -9.352 18.141 -17.828 1 61.72 116 GLU A N 1
ATOM 917 C CA . GLU A 1 116 ? -10.281 17.344 -17.031 1 61.72 116 GLU A CA 1
ATOM 918 C C . GLU A 1 116 ? -10.18 15.867 -17.375 1 61.72 116 GLU A C 1
ATOM 920 O O . GLU A 1 116 ? -10.453 15.008 -16.531 1 61.72 116 GLU A O 1
ATOM 925 N N . ASN A 1 117 ? -9.984 15.711 -18.625 1 53.03 117 ASN A N 1
ATOM 926 C CA . ASN A 1 117 ? -9.875 14.336 -19.109 1 53.03 117 ASN A CA 1
ATOM 927 C C . ASN A 1 117 ? -8.602 13.664 -18.594 1 53.03 117 ASN A C 1
ATOM 929 O O . ASN A 1 117 ? -8.43 12.453 -18.75 1 53.03 117 ASN A O 1
ATOM 933 N N . ILE A 1 118 ? -7.945 14.617 -18.172 1 47.06 118 ILE A N 1
ATOM 934 C CA . ILE A 1 118 ? -6.738 14.07 -17.562 1 47.06 118 ILE A CA 1
ATOM 935 C C . ILE A 1 118 ? -7.012 13.703 -16.109 1 47.06 118 ILE A C 1
ATOM 937 O O . ILE A 1 118 ? -7.543 14.516 -15.352 1 47.06 118 ILE A O 1
ATOM 941 N N . LYS A 1 119 ? -7.211 12.656 -15.758 1 44.31 119 LYS A N 1
ATOM 942 C CA . LYS A 1 119 ? -7.629 12.086 -14.484 1 44.31 119 LYS A CA 1
ATOM 943 C C . LYS A 1 119 ? -6.688 12.516 -13.359 1 44.31 119 LYS A C 1
ATOM 945 O O . LYS A 1 119 ? -6.477 11.766 -12.398 1 44.31 119 LYS A O 1
ATOM 950 N N . ASP A 1 120 ? -6.008 13.617 -13.516 1 42.5 120 ASP A N 1
ATOM 951 C CA . ASP A 1 120 ? -5.086 14.172 -12.531 1 42.5 120 ASP A CA 1
ATOM 952 C C . ASP A 1 120 ? -5.766 15.258 -11.695 1 42.5 120 ASP A C 1
ATOM 954 O O . ASP A 1 120 ? -6.301 16.219 -12.242 1 42.5 120 ASP A O 1
ATOM 958 N N . GLU A 1 121 ? -5.945 15.109 -10.586 1 43.59 121 GLU A N 1
ATOM 959 C CA . GLU A 1 121 ? -6.629 16.031 -9.688 1 43.59 121 GLU A CA 1
ATOM 960 C C . GLU A 1 121 ? -6.066 17.453 -9.812 1 43.59 121 GLU A C 1
ATOM 962 O O . GLU A 1 121 ? -6.82 18.422 -9.789 1 43.59 121 GLU A O 1
ATOM 967 N N . TYR A 1 122 ? -4.809 17.609 -9.945 1 40.78 122 TYR A N 1
ATOM 968 C CA . TYR A 1 122 ? -4.168 18.906 -10.133 1 40.78 122 TYR A CA 1
ATOM 969 C C . TYR A 1 122 ? -4.621 19.547 -11.438 1 40.78 122 TYR A C 1
ATOM 971 O O . TYR A 1 122 ? -4.938 20.75 -11.469 1 40.78 122 TYR A O 1
ATOM 979 N N . LEU A 1 123 ? -4.578 18.594 -12.375 1 50.5 123 LEU A N 1
ATOM 980 C CA . LEU A 1 123 ? -5 19.125 -13.664 1 50.5 123 LEU A CA 1
ATOM 981 C C . LEU A 1 123 ? -6.492 19.453 -13.656 1 50.5 123 LEU A C 1
ATOM 983 O O . LEU A 1 123 ? -6.938 20.375 -14.352 1 50.5 123 LEU A O 1
ATOM 987 N N . LYS A 1 124 ? -6.977 18.719 -12.703 1 54.69 124 LYS A N 1
ATOM 988 C CA . LYS A 1 124 ? -8.375 19.078 -12.516 1 54.69 124 LYS A CA 1
ATOM 989 C C . LYS A 1 124 ? -8.508 20.438 -11.844 1 54.69 124 LYS A C 1
ATOM 991 O O . LYS A 1 124 ? -9.391 21.234 -12.195 1 54.69 124 LYS A O 1
ATOM 996 N N . GLU A 1 125 ? -7.582 20.625 -10.93 1 53.84 125 GLU A N 1
ATOM 997 C CA . GLU A 1 125 ? -7.562 21.938 -10.305 1 53.84 125 GLU A CA 1
ATOM 998 C C . GLU A 1 125 ? -7.16 23.016 -11.297 1 53.84 125 GLU A C 1
ATOM 1000 O O . GLU A 1 125 ? -7.723 24.109 -11.297 1 53.84 125 GLU A O 1
ATOM 1005 N N . ARG A 1 126 ? -6.227 22.609 -12.109 1 56.09 126 ARG A N 1
ATOM 1006 C CA . ARG A 1 126 ? -5.828 23.531 -13.172 1 56.09 126 ARG A CA 1
ATOM 1007 C C . ARG A 1 126 ? -6.977 23.781 -14.141 1 56.09 126 ARG A C 1
ATOM 1009 O O . ARG A 1 126 ? -7.125 24.891 -14.672 1 56.09 126 ARG A O 1
ATOM 1016 N N . ALA A 1 127 ? -7.59 22.672 -14.266 1 63.5 127 ALA A N 1
ATOM 1017 C CA . ALA A 1 127 ? -8.773 22.844 -15.102 1 63.5 127 ALA A CA 1
ATOM 1018 C C . ALA A 1 127 ? -9.719 23.891 -14.516 1 63.5 127 ALA A C 1
ATOM 1020 O O . ALA A 1 127 ? -10.281 24.703 -15.25 1 63.5 127 ALA A O 1
ATOM 1021 N N . LEU A 1 128 ? -9.586 23.891 -13.219 1 64.38 128 LEU A N 1
ATOM 1022 C CA . LEU A 1 128 ? -10.422 24.875 -12.531 1 64.38 128 LEU A CA 1
ATOM 1023 C C . LEU A 1 128 ? -9.844 26.281 -12.695 1 64.38 128 LEU A C 1
ATOM 1025 O O . LEU A 1 128 ? -10.586 27.25 -12.867 1 64.38 128 LEU A O 1
ATOM 1029 N N . ASP A 1 129 ? -8.617 26.297 -12.656 1 65.88 129 ASP A N 1
ATOM 1030 C CA . ASP A 1 129 ? -7.969 27.594 -12.859 1 65.88 129 ASP A CA 1
ATOM 1031 C C . ASP A 1 129 ? -8.234 28.125 -14.273 1 65.88 129 ASP A C 1
ATOM 1033 O O . ASP A 1 129 ? -8.578 29.281 -14.445 1 65.88 129 ASP A O 1
ATOM 1037 N N . VAL A 1 130 ? -8.047 27.203 -15.172 1 72.56 130 VAL A N 1
ATOM 1038 C CA . VAL A 1 130 ? -8.273 27.578 -16.562 1 72.56 130 VAL A CA 1
ATOM 1039 C C . VAL A 1 130 ? -9.734 27.969 -16.75 1 72.56 130 VAL A C 1
ATOM 1041 O O . VAL A 1 130 ? -10.031 28.953 -17.453 1 72.56 130 VAL A O 1
ATOM 1044 N N . LYS A 1 131 ? -10.406 27.203 -16.094 1 75.31 131 LYS A N 1
ATOM 1045 C CA . LYS A 1 131 ? -11.836 27.516 -16.156 1 75.31 131 LYS A CA 1
ATOM 1046 C C . LYS A 1 131 ? -12.133 28.875 -15.531 1 75.31 131 LYS A C 1
ATOM 1048 O O . LYS A 1 131 ? -12.93 29.641 -16.062 1 75.31 131 LYS A O 1
ATOM 1053 N N . ASP A 1 132 ? -11.484 29.109 -14.508 1 75.19 132 ASP A N 1
ATOM 1054 C CA . ASP A 1 132 ? -11.656 30.391 -13.82 1 75.19 132 ASP A CA 1
ATOM 1055 C C . ASP A 1 132 ? -11.211 31.547 -14.703 1 75.19 132 ASP A C 1
ATOM 1057 O O . ASP A 1 132 ? -11.938 32.531 -14.844 1 75.19 132 ASP A O 1
ATOM 1061 N N . ILE A 1 133 ? -10.109 31.375 -15.281 1 77.81 133 ILE A N 1
ATOM 1062 C CA . ILE A 1 133 ? -9.562 32.406 -16.172 1 77.81 133 ILE A CA 1
ATOM 1063 C C . ILE A 1 133 ? -10.484 32.562 -17.375 1 77.81 133 ILE A C 1
ATOM 1065 O O . ILE A 1 133 ? -10.781 33.688 -17.797 1 77.81 133 ILE A O 1
ATOM 1069 N N . GLY A 1 134 ? -10.836 31.406 -17.891 1 80.62 134 GLY A N 1
ATOM 1070 C CA . GLY A 1 134 ? -11.742 31.438 -19.016 1 80.62 134 GLY A CA 1
ATOM 1071 C C . GLY A 1 134 ? -13.055 32.125 -18.719 1 80.62 134 GLY A C 1
ATOM 1072 O O . GLY A 1 134 ? -13.531 32.938 -19.516 1 80.62 134 GLY A O 1
ATOM 1073 N N . ASN A 1 135 ? -13.539 31.812 -17.641 1 78.5 135 ASN A N 1
ATOM 1074 C CA . ASN A 1 135 ? -14.797 32.406 -17.219 1 78.5 135 ASN A CA 1
ATOM 1075 C C . ASN A 1 135 ? -14.672 33.938 -17.047 1 78.5 135 ASN A C 1
ATOM 1077 O O . ASN A 1 135 ? -15.57 34.688 -17.438 1 78.5 135 ASN A O 1
ATOM 1081 N N . ARG A 1 136 ? -13.625 34.281 -16.438 1 80.25 136 ARG A N 1
ATOM 1082 C CA . ARG A 1 136 ? -13.391 35.719 -16.266 1 80.25 136 ARG A CA 1
ATOM 1083 C C . ARG A 1 136 ? -13.281 36.438 -17.609 1 80.25 136 ARG A C 1
ATOM 1085 O O . ARG A 1 136 ? -13.844 37.5 -17.797 1 80.25 136 ARG A O 1
ATOM 1092 N N . LEU A 1 137 ? -12.57 35.812 -18.484 1 85.25 137 LEU A N 1
ATOM 1093 C CA . LEU A 1 137 ? -12.414 36.344 -19.828 1 85.25 137 LEU A CA 1
ATOM 1094 C C . LEU A 1 137 ? -13.758 36.438 -20.531 1 85.25 137 LEU A C 1
ATOM 1096 O O . LEU A 1 137 ? -14.078 37.469 -21.141 1 85.25 137 LEU A O 1
ATOM 1100 N N . LEU A 1 138 ? -14.461 35.438 -20.422 1 86.12 138 LEU A N 1
ATOM 1101 C CA . LEU A 1 138 ? -15.766 35.375 -21.062 1 86.12 138 LEU A CA 1
ATOM 1102 C C . LEU A 1 138 ? -16.703 36.406 -20.484 1 86.12 138 LEU A C 1
ATOM 1104 O O . LEU A 1 138 ? -17.438 37.094 -21.219 1 86.12 138 LEU A O 1
ATOM 1108 N N . ARG A 1 139 ? -16.656 36.531 -19.25 1 81.38 139 ARG A N 1
ATOM 1109 C CA . ARG A 1 139 ? -17.516 37.531 -18.594 1 81.38 139 ARG A CA 1
ATOM 1110 C C . ARG A 1 139 ? -17.156 38.938 -19.047 1 81.38 139 ARG A C 1
ATOM 1112 O O . ARG A 1 139 ? -18.031 39.781 -19.219 1 81.38 139 ARG A O 1
ATOM 1119 N N . ASN A 1 140 ? -15.922 39.188 -19.141 1 86.31 140 ASN A N 1
ATOM 1120 C CA . ASN A 1 140 ? -15.484 40.5 -19.594 1 86.31 140 ASN A CA 1
ATOM 1121 C C . ASN A 1 140 ? -15.859 40.719 -21.047 1 86.31 140 ASN A C 1
ATOM 1123 O O . ASN A 1 140 ? -16.188 41.844 -21.438 1 86.31 140 ASN A O 1
ATOM 1127 N N . ILE A 1 141 ? -15.844 39.656 -21.844 1 87.75 141 ILE A N 1
ATOM 1128 C CA . ILE A 1 141 ? -16.219 39.781 -23.25 1 87.75 141 ILE A CA 1
ATOM 1129 C C . ILE A 1 141 ? -17.703 40.094 -23.359 1 87.75 141 ILE A C 1
ATOM 1131 O O . ILE A 1 141 ? -18.109 40.938 -24.156 1 87.75 141 ILE A O 1
ATOM 1135 N N . LEU A 1 142 ? -18.391 39.438 -22.5 1 84.81 142 LEU A N 1
ATOM 1136 C CA . LEU A 1 142 ? -19.844 39.562 -22.578 1 84.81 142 LEU A CA 1
ATOM 1137 C C . LEU A 1 142 ? -20.344 40.688 -21.672 1 84.81 142 LEU A C 1
ATOM 1139 O O . LEU A 1 142 ? -21.547 40.906 -21.562 1 84.81 142 LEU A O 1
ATOM 1143 N N . ASN A 1 143 ? -19.438 41.375 -21.031 1 79.88 143 ASN A N 1
ATOM 1144 C CA . ASN A 1 143 ? -19.719 42.469 -20.109 1 79.88 143 ASN A CA 1
ATOM 1145 C C . ASN A 1 143 ? -20.688 42.031 -19.016 1 79.88 143 ASN A C 1
ATOM 1147 O O . ASN A 1 143 ? -21.672 42.719 -18.75 1 79.88 143 ASN A O 1
ATOM 1151 N N . LEU A 1 144 ? -20.438 40.906 -18.625 1 74.25 144 LEU A N 1
ATOM 1152 C CA . LEU A 1 144 ? -21.25 40.406 -17.531 1 74.25 144 LEU A CA 1
ATOM 1153 C C . LEU A 1 144 ? -20.688 40.875 -16.188 1 74.25 144 LEU A C 1
ATOM 1155 O O . LEU A 1 144 ? -19.484 41 -16.031 1 74.25 144 LEU A O 1
ATOM 1159 N N . HIS A 1 145 ? -21.531 41.125 -15.344 1 62.56 145 HIS A N 1
ATOM 1160 C CA . HIS A 1 145 ? -21.156 41.625 -14.031 1 62.56 145 HIS A CA 1
ATOM 1161 C C . HIS A 1 145 ? -20.516 40.531 -13.18 1 62.56 145 HIS A C 1
ATOM 1163 O O . HIS A 1 145 ? -20.938 39.375 -13.234 1 62.56 145 HIS A O 1
ATOM 1169 N N . PHE A 1 146 ? -19.25 40.906 -12.672 1 61.41 146 PHE A N 1
ATOM 1170 C CA . PHE A 1 146 ? -18.641 40.031 -11.664 1 61.41 146 PHE A CA 1
ATOM 1171 C C . PHE A 1 146 ? -19.25 40.281 -10.289 1 61.41 146 PHE A C 1
ATOM 1173 O O . PHE A 1 146 ? -19.562 41.438 -9.953 1 61.41 146 PHE A O 1
ATOM 1180 N N . VAL A 1 147 ? -19.766 39.281 -9.766 1 56.78 147 VAL A N 1
ATOM 1181 C CA . VAL A 1 147 ? -20.203 39.5 -8.398 1 56.78 147 VAL A CA 1
ATOM 1182 C C . VAL A 1 147 ? -19.031 40 -7.543 1 56.78 147 VAL A C 1
ATOM 1184 O O . VAL A 1 147 ? -17.984 39.312 -7.477 1 56.78 147 VAL A O 1
ATOM 1187 N N . ASP A 1 148 ? -19.016 41.188 -7.289 1 57.78 148 ASP A N 1
ATOM 1188 C CA . ASP A 1 148 ? -18 41.75 -6.395 1 57.78 148 ASP A CA 1
ATOM 1189 C C . ASP A 1 148 ? -18.172 41.219 -4.969 1 57.78 148 ASP A C 1
ATOM 1191 O O . ASP A 1 148 ? -19.031 41.719 -4.227 1 57.78 148 ASP A O 1
ATOM 1195 N N . LEU A 1 149 ? -17.438 40.156 -4.703 1 62 149 LEU A N 1
ATOM 1196 C CA . LEU A 1 149 ? -17.562 39.5 -3.406 1 62 149 LEU A CA 1
ATOM 1197 C C . LEU A 1 149 ? -17.109 40.406 -2.283 1 62 149 LEU A C 1
ATOM 1199 O O . LEU A 1 149 ? -17.484 40.219 -1.126 1 62 149 LEU A O 1
ATOM 1203 N N . ASN A 1 150 ? -16.297 41.469 -2.648 1 59.75 150 ASN A N 1
ATOM 1204 C CA . ASN A 1 150 ? -15.836 42.438 -1.659 1 59.75 150 ASN A CA 1
ATOM 1205 C C . ASN A 1 150 ? -16.922 43.406 -1.278 1 59.75 150 ASN A C 1
ATOM 1207 O O . ASN A 1 150 ? -16.875 44.031 -0.214 1 59.75 150 ASN A O 1
ATOM 1211 N N . ALA A 1 151 ? -17.906 43.625 -2.174 1 59.19 151 ALA A N 1
ATOM 1212 C CA . ALA A 1 151 ? -18.906 44.688 -1.991 1 59.19 151 ALA A CA 1
ATOM 1213 C C . ALA A 1 151 ? -20.094 44.156 -1.176 1 59.19 151 ALA A C 1
ATOM 1215 O O . ALA A 1 151 ? -20.984 44.938 -0.816 1 59.19 151 ALA A O 1
ATOM 1216 N N . ILE A 1 152 ? -20.094 42.906 -1.026 1 60.62 152 ILE A N 1
ATOM 1217 C CA . ILE A 1 152 ? -21.234 42.344 -0.288 1 60.62 152 ILE A CA 1
ATOM 1218 C C . ILE A 1 152 ? -21.141 42.781 1.176 1 60.62 152 ILE A C 1
ATOM 1220 O O . ILE A 1 152 ? -20.125 42.531 1.841 1 60.62 152 ILE A O 1
ATOM 1224 N N . GLN A 1 153 ? -22.109 43.562 1.581 1 65.44 153 GLN A N 1
ATOM 1225 C CA . GLN A 1 153 ? -22.203 44.094 2.945 1 65.44 153 GLN A CA 1
ATOM 1226 C C . GLN A 1 153 ? -22.984 43.125 3.838 1 65.44 153 GLN A C 1
ATOM 1228 O O . GLN A 1 153 ? -23.875 42.406 3.373 1 65.44 153 GLN A O 1
ATOM 1233 N N . GLY A 1 154 ? -22.547 42.875 5.086 1 75.44 154 GLY A N 1
ATOM 1234 C CA . GLY A 1 154 ? -23.156 42 6.086 1 75.44 154 GLY A CA 1
ATOM 1235 C C . GLY A 1 154 ? -22.391 40.719 6.309 1 75.44 154 GLY A C 1
ATOM 1236 O O . GLY A 1 154 ? -21.375 40.469 5.66 1 75.44 154 GLY A O 1
ATOM 1237 N N . LYS A 1 155 ? -22.781 39.938 7.336 1 84.44 155 LYS A N 1
ATOM 1238 C CA . LYS A 1 155 ? -22.141 38.688 7.66 1 84.44 155 LYS A CA 1
ATOM 1239 C C . LYS A 1 155 ? -22.922 37.5 7.051 1 84.44 155 LYS A C 1
ATOM 1241 O O . LYS A 1 155 ? -24.141 37.469 7.145 1 84.44 155 LYS A O 1
ATOM 1246 N N . PHE A 1 156 ? -22.234 36.656 6.215 1 87.88 156 PHE A N 1
ATOM 1247 C CA . PHE A 1 156 ? -22.938 35.594 5.52 1 87.88 156 PHE A CA 1
ATOM 1248 C C . PHE A 1 156 ? -22.141 34.281 5.613 1 87.88 156 PHE A C 1
ATOM 1250 O O . PHE A 1 156 ? -20.953 34.281 5.914 1 87.88 156 PHE A O 1
ATOM 1257 N N . ILE A 1 157 ? -22.906 33.25 5.48 1 89.94 157 ILE A N 1
ATOM 1258 C CA . ILE A 1 157 ? -22.297 31.938 5.23 1 89.94 157 ILE A CA 1
ATOM 1259 C C . ILE A 1 157 ? -22.156 31.703 3.725 1 89.94 157 ILE A C 1
ATOM 1261 O O . ILE A 1 157 ? -23.156 31.766 2.99 1 89.94 157 ILE A O 1
ATOM 1265 N N . LEU A 1 158 ? -21 31.5 3.301 1 87.88 158 LEU A N 1
ATOM 1266 C CA . LEU A 1 158 ? -20.719 31.375 1.873 1 87.88 158 LEU A CA 1
ATOM 1267 C C . LEU A 1 158 ? -21.016 29.969 1.377 1 87.88 158 LEU A C 1
ATOM 1269 O O . LEU A 1 158 ? -20.484 29 1.92 1 87.88 158 LEU A O 1
ATOM 1273 N N . VAL A 1 159 ? -21.938 29.891 0.434 1 88.19 159 VAL A N 1
ATOM 1274 C CA . VAL A 1 159 ? -22.297 28.625 -0.185 1 88.19 159 VAL A CA 1
ATOM 1275 C C . VAL A 1 159 ? -21.922 28.641 -1.666 1 88.19 159 VAL A C 1
ATOM 1277 O O . VAL A 1 159 ? -22.344 29.531 -2.404 1 88.19 159 VAL A O 1
ATOM 1280 N N . ALA A 1 160 ? -21.094 27.688 -2.045 1 82.75 160 ALA A N 1
ATOM 1281 C CA . ALA A 1 160 ? -20.641 27.656 -3.436 1 82.75 160 ALA A CA 1
ATOM 1282 C C . ALA A 1 160 ? -20.422 26.219 -3.914 1 82.75 160 ALA A C 1
ATOM 1284 O O . ALA A 1 160 ? -20.406 25.281 -3.107 1 82.75 160 ALA A O 1
ATOM 1285 N N . LYS A 1 161 ? -20.469 26.047 -5.254 1 76.81 161 LYS A N 1
ATOM 1286 C CA . LYS A 1 161 ? -20.094 24.734 -5.777 1 76.81 161 LYS A CA 1
ATOM 1287 C C . LYS A 1 161 ? -18.641 24.406 -5.445 1 76.81 161 LYS A C 1
ATOM 1289 O O . LYS A 1 161 ? -18.328 23.297 -5 1 76.81 161 LYS A O 1
ATOM 1294 N N . ASP A 1 162 ? -17.828 25.359 -5.738 1 73 162 ASP A N 1
ATOM 1295 C CA . ASP A 1 162 ? -16.406 25.359 -5.414 1 73 162 ASP A CA 1
ATOM 1296 C C . ASP A 1 162 ? -15.867 26.781 -5.316 1 73 162 ASP A C 1
ATOM 1298 O O . ASP A 1 162 ? -16.516 27.734 -5.762 1 73 162 ASP A O 1
ATOM 1302 N N . LEU A 1 163 ? -14.836 26.938 -4.477 1 70.56 163 LEU A N 1
ATOM 1303 C CA . LEU A 1 163 ? -14.219 28.266 -4.402 1 70.56 163 LEU A CA 1
ATOM 1304 C C . LEU A 1 163 ? -12.844 28.25 -5.074 1 70.56 163 LEU A C 1
ATOM 1306 O O . LEU A 1 163 ? -11.938 27.547 -4.633 1 70.56 163 LEU A O 1
ATOM 1310 N N . THR A 1 164 ? -12.836 28.969 -6.215 1 65.19 164 THR A N 1
ATOM 1311 C CA . THR A 1 164 ? -11.555 29.125 -6.887 1 65.19 164 THR A CA 1
ATOM 1312 C C . THR A 1 164 ? -10.633 30.047 -6.082 1 65.19 164 THR A C 1
ATOM 1314 O O . THR A 1 164 ? -11.102 30.797 -5.223 1 65.19 164 THR A O 1
ATOM 1317 N N . PRO A 1 165 ? -9.375 29.969 -6.328 1 61.69 165 PRO A N 1
ATOM 1318 C CA . PRO A 1 165 ? -8.445 30.875 -5.648 1 61.69 165 PRO A CA 1
ATOM 1319 C C . PRO A 1 165 ? -8.797 32.344 -5.832 1 61.69 165 PRO A C 1
ATOM 1321 O O . PRO A 1 165 ? -8.695 33.125 -4.887 1 61.69 165 PRO A O 1
ATOM 1324 N N . SER A 1 166 ? -9.219 32.625 -7.059 1 64.5 166 SER A N 1
ATOM 1325 C CA . SER A 1 166 ? -9.578 34.031 -7.336 1 64.5 166 SER A CA 1
ATOM 1326 C C . SER A 1 166 ? -10.781 34.469 -6.508 1 64.5 166 SER A C 1
ATOM 1328 O O . SER A 1 166 ? -10.812 35.594 -6 1 64.5 166 SER A O 1
ATOM 1330 N N . GLU A 1 167 ? -11.695 33.625 -6.359 1 69.5 167 GLU A N 1
ATOM 1331 C CA . GLU A 1 167 ? -12.883 33.938 -5.566 1 69.5 167 GLU A CA 1
ATOM 1332 C C . GLU A 1 167 ? -12.531 34.094 -4.09 1 69.5 167 GLU A C 1
ATOM 1334 O O . GLU A 1 167 ? -13 35 -3.428 1 69.5 167 GLU A O 1
ATOM 1339 N N . THR A 1 168 ? -11.742 33.219 -3.668 1 66.81 168 THR A N 1
ATOM 1340 C CA . THR A 1 168 ? -11.32 33.219 -2.271 1 66.81 168 THR A CA 1
ATOM 1341 C C . THR A 1 168 ? -10.57 34.5 -1.931 1 66.81 168 THR A C 1
ATOM 1343 O O . THR A 1 168 ? -10.773 35.094 -0.858 1 66.81 168 THR A O 1
ATOM 1346 N N . ALA A 1 169 ? -9.758 34.938 -2.871 1 62.28 169 ALA A N 1
ATOM 1347 C CA . ALA A 1 169 ? -8.945 36.125 -2.664 1 62.28 169 ALA A CA 1
ATOM 1348 C C . ALA A 1 169 ? -9.82 37.375 -2.625 1 62.28 169 ALA A C 1
ATOM 1350 O O . ALA A 1 169 ? -9.43 38.406 -2.041 1 62.28 169 ALA A O 1
ATOM 1351 N N . GLN A 1 170 ? -10.938 37.25 -3.193 1 65.44 170 GLN A N 1
ATOM 1352 C CA . GLN A 1 170 ? -11.797 38.406 -3.312 1 65.44 170 GLN A CA 1
ATOM 1353 C C . GLN A 1 170 ? -12.758 38.5 -2.131 1 65.44 170 GLN A C 1
ATOM 1355 O O . GLN A 1 170 ? -13.43 39.531 -1.951 1 65.44 170 GLN A O 1
ATOM 1360 N N . LEU A 1 171 ? -12.734 37.531 -1.426 1 69.06 171 LEU A N 1
ATOM 1361 C CA . LEU A 1 171 ? -13.68 37.469 -0.321 1 69.06 171 LEU A CA 1
ATOM 1362 C C . LEU A 1 171 ? -13.25 38.375 0.814 1 69.06 171 LEU A C 1
ATOM 1364 O O . LEU A 1 171 ? -12.062 38.438 1.151 1 69.06 171 LEU A O 1
ATOM 1368 N N . ASN A 1 172 ? -14.156 39.344 1.187 1 71.19 172 ASN A N 1
ATOM 1369 C CA . ASN A 1 172 ? -13.938 40.031 2.455 1 71.19 172 ASN A CA 1
ATOM 1370 C C . ASN A 1 172 ? -14.141 39.062 3.643 1 71.19 172 ASN A C 1
ATOM 1372 O O . ASN A 1 172 ? -15.266 38.812 4.059 1 71.19 172 ASN A O 1
ATOM 1376 N N . ILE A 1 173 ? -13.109 38.625 4.145 1 70.81 173 ILE A N 1
ATOM 1377 C CA . ILE A 1 173 ? -13.086 37.594 5.168 1 70.81 173 ILE A CA 1
ATOM 1378 C C . ILE A 1 173 ? -13.883 38.031 6.387 1 70.81 173 ILE A C 1
ATOM 1380 O O . ILE A 1 173 ? -14.5 37.219 7.074 1 70.81 173 ILE A O 1
ATOM 1384 N N . LYS A 1 174 ? -13.875 39.344 6.586 1 73.19 174 LYS A N 1
ATOM 1385 C CA . LYS A 1 174 ? -14.555 39.906 7.758 1 73.19 174 LYS A CA 1
ATOM 1386 C C . LYS A 1 174 ? -16.062 39.656 7.688 1 73.19 174 LYS A C 1
ATOM 1388 O O . LYS A 1 174 ? -16.734 39.625 8.719 1 73.19 174 LYS A O 1
ATOM 1393 N N . ASN A 1 175 ? -16.531 39.406 6.48 1 81.5 175 ASN A N 1
ATOM 1394 C CA . ASN A 1 175 ? -17.969 39.25 6.293 1 81.5 175 ASN A CA 1
ATOM 1395 C C . ASN A 1 175 ? -18.359 37.781 6.203 1 81.5 175 ASN A C 1
ATOM 1397 O O . ASN A 1 175 ? -19.547 37.469 6.062 1 81.5 175 ASN A O 1
ATOM 1401 N N . ILE A 1 176 ? -17.422 36.938 6.375 1 84.19 176 ILE A N 1
ATOM 1402 C CA . ILE A 1 176 ? -17.719 35.531 6.18 1 84.19 176 ILE A CA 1
ATOM 1403 C C . ILE A 1 176 ? -17.812 34.812 7.531 1 84.19 176 ILE A C 1
ATOM 1405 O O . ILE A 1 176 ? -16.906 34.938 8.359 1 84.19 176 ILE A O 1
ATOM 1409 N N . LEU A 1 177 ? -18.922 34.094 7.715 1 87.19 177 LEU A N 1
ATOM 1410 C CA . LEU A 1 177 ? -19.141 33.375 8.969 1 87.19 177 LEU A CA 1
ATOM 1411 C C . LEU A 1 177 ? -18.75 31.906 8.836 1 87.19 177 LEU A C 1
ATOM 1413 O O . LEU A 1 177 ? -18.5 31.234 9.836 1 87.19 177 LEU A O 1
ATOM 1417 N N . GLY A 1 178 ? -18.703 31.453 7.656 1 88.94 178 GLY A N 1
ATOM 1418 C CA . GLY A 1 178 ? -18.391 30.062 7.398 1 88.94 178 GLY A CA 1
ATOM 1419 C C . GLY A 1 178 ? -18.484 29.688 5.93 1 88.94 178 GLY A C 1
ATOM 1420 O O . GLY A 1 178 ? -18.953 30.484 5.109 1 88.94 178 GLY A O 1
ATOM 1421 N N . PHE A 1 179 ? -18.047 28.469 5.625 1 88.12 179 PHE A N 1
ATOM 1422 C CA . PHE A 1 179 ? -18 28.016 4.242 1 88.12 179 PHE A CA 1
ATOM 1423 C C . PHE A 1 179 ? -18.75 26.703 4.078 1 88.12 179 PHE A C 1
ATOM 1425 O O . PHE A 1 179 ? -18.656 25.812 4.926 1 88.12 179 PHE A O 1
ATOM 1432 N N . ILE A 1 180 ? -19.562 26.609 2.998 1 88.25 180 ILE A N 1
ATOM 1433 C CA . ILE A 1 180 ? -20.203 25.359 2.578 1 88.25 180 ILE A CA 1
ATOM 1434 C C . ILE A 1 180 ? -20.016 25.172 1.075 1 88.25 180 ILE A C 1
ATOM 1436 O O . ILE A 1 180 ? -20.391 26.031 0.281 1 88.25 180 ILE A O 1
ATOM 1440 N N . THR A 1 181 ? -19.375 24.078 0.655 1 84.88 181 THR A N 1
ATOM 1441 C CA . THR A 1 181 ? -19.156 23.875 -0.774 1 84.88 181 THR A CA 1
ATOM 1442 C C . THR A 1 181 ? -19.688 22.516 -1.211 1 84.88 181 THR A C 1
ATOM 1444 O O . THR A 1 181 ? -19.734 21.578 -0.413 1 84.88 181 THR A O 1
ATOM 1447 N N . ASP A 1 182 ? -20.062 22.453 -2.477 1 81.5 182 ASP A N 1
ATOM 1448 C CA . ASP A 1 182 ? -20.484 21.172 -3.049 1 81.5 182 ASP A CA 1
ATOM 1449 C C . ASP A 1 182 ? -19.312 20.219 -3.18 1 81.5 182 ASP A C 1
ATOM 1451 O O . ASP A 1 182 ? -19.453 19.016 -2.902 1 81.5 182 ASP A O 1
ATOM 1455 N N . LEU A 1 183 ? -18.297 20.859 -3.613 1 70.69 183 LEU A N 1
ATOM 1456 C CA . LEU A 1 183 ? -17.094 20.047 -3.869 1 70.69 183 LEU A CA 1
ATOM 1457 C C . LEU A 1 183 ? -15.992 20.391 -2.873 1 70.69 183 LEU A C 1
ATOM 1459 O O . LEU A 1 183 ? -16.109 21.359 -2.115 1 70.69 183 LEU A O 1
ATOM 1463 N N . GLY A 1 184 ? -14.969 19.578 -2.828 1 64.62 184 GLY A N 1
ATOM 1464 C CA . GLY A 1 184 ? -13.812 19.844 -1.99 1 64.62 184 GLY A CA 1
ATOM 1465 C C . GLY A 1 184 ? -13.539 18.75 -0.981 1 64.62 184 GLY A C 1
ATOM 1466 O O . GLY A 1 184 ? -14.438 18 -0.608 1 64.62 184 GLY A O 1
ATOM 1467 N N . GLY A 1 185 ? -12.305 18.594 -0.716 1 59.91 185 GLY A N 1
ATOM 1468 C CA . GLY A 1 185 ? -11.852 17.688 0.323 1 59.91 185 GLY A CA 1
ATOM 1469 C C . GLY A 1 185 ? -11.195 18.406 1.493 1 59.91 185 GLY A C 1
ATOM 1470 O O . GLY A 1 185 ? -11.266 19.625 1.601 1 59.91 185 GLY A O 1
ATOM 1471 N N . GLN A 1 186 ? -10.711 17.719 2.395 1 55.97 186 GLN A N 1
ATOM 1472 C CA . GLN A 1 186 ? -10.062 18.25 3.584 1 55.97 186 GLN A CA 1
ATOM 1473 C C . GLN A 1 186 ? -8.844 19.094 3.213 1 55.97 186 GLN A C 1
ATOM 1475 O O . GLN A 1 186 ? -8.43 19.969 3.979 1 55.97 186 GLN A O 1
ATOM 1480 N N . THR A 1 187 ? -8.43 18.891 2.035 1 49.91 187 THR A N 1
ATOM 1481 C CA . THR A 1 187 ? -7.215 19.578 1.618 1 49.91 187 THR A CA 1
ATOM 1482 C C . THR A 1 187 ? -7.523 20.609 0.539 1 49.91 187 THR A C 1
ATOM 1484 O O . THR A 1 187 ? -6.613 21.125 -0.114 1 49.91 187 THR A O 1
ATOM 1487 N N . SER A 1 188 ? -8.75 20.844 0.415 1 60.97 188 SER A N 1
ATOM 1488 C CA . SER A 1 188 ? -9.133 21.844 -0.579 1 60.97 188 SER A CA 1
ATOM 1489 C C . SER A 1 188 ? -8.727 23.25 -0.137 1 60.97 188 SER A C 1
ATOM 1491 O O . SER A 1 188 ? -8.469 23.484 1.045 1 60.97 188 SER A O 1
ATOM 1493 N N . HIS A 1 189 ? -8.656 24.047 -1.126 1 58.78 189 HIS A N 1
ATOM 1494 C CA . HIS A 1 189 ? -8.359 25.438 -0.835 1 58.78 189 HIS A CA 1
ATOM 1495 C C . HIS A 1 189 ? -9.312 26 0.217 1 58.78 189 HIS A C 1
ATOM 1497 O O . HIS A 1 189 ? -8.883 26.672 1.155 1 58.78 189 HIS A O 1
ATOM 1503 N N . THR A 1 190 ? -10.508 25.672 0.005 1 68.81 190 THR A N 1
ATOM 1504 C CA . THR A 1 190 ? -11.523 26.141 0.935 1 68.81 190 THR A CA 1
ATOM 1505 C C . THR A 1 190 ? -11.266 25.609 2.342 1 68.81 190 THR A C 1
ATOM 1507 O O . THR A 1 190 ? -11.359 26.359 3.32 1 68.81 190 THR A O 1
ATOM 1510 N N . SER A 1 191 ? -10.922 24.453 2.359 1 71.06 191 SER A N 1
ATOM 1511 C CA . SER A 1 191 ? -10.703 23.812 3.654 1 71.06 191 SER A CA 1
ATOM 1512 C C . SER A 1 191 ? -9.5 24.422 4.367 1 71.06 191 SER A C 1
ATOM 1514 O O . SER A 1 191 ? -9.555 24.688 5.57 1 71.06 191 SER A O 1
ATOM 1516 N N . ILE A 1 192 ? -8.492 24.578 3.619 1 61.88 192 ILE A N 1
ATOM 1517 C CA . ILE A 1 192 ? -7.27 25.141 4.191 1 61.88 192 ILE A CA 1
ATOM 1518 C C . ILE A 1 192 ? -7.535 26.547 4.691 1 61.88 192 ILE A C 1
ATOM 1520 O O . ILE A 1 192 ? -7.137 26.906 5.801 1 61.88 192 ILE A O 1
ATOM 1524 N N . MET A 1 193 ? -8.195 27.297 3.91 1 67.06 193 MET A N 1
ATOM 1525 C CA . MET A 1 193 ? -8.516 28.672 4.27 1 67.06 193 MET A CA 1
ATOM 1526 C C . MET A 1 193 ? -9.414 28.703 5.504 1 67.06 193 MET A C 1
ATOM 1528 O O . MET A 1 193 ? -9.188 29.516 6.414 1 67.06 193 MET A O 1
ATOM 1532 N N . ALA A 1 194 ? -10.391 27.891 5.5 1 74.88 194 ALA A N 1
ATOM 1533 C CA . ALA A 1 194 ? -11.32 27.844 6.617 1 74.88 194 ALA A CA 1
ATOM 1534 C C . ALA A 1 194 ? -10.602 27.547 7.926 1 74.88 194 ALA A C 1
ATOM 1536 O O . ALA A 1 194 ? -10.852 28.188 8.945 1 74.88 194 ALA A O 1
ATOM 1537 N N . ARG A 1 195 ? -9.703 26.688 7.824 1 68.81 195 ARG A N 1
ATOM 1538 C CA . ARG A 1 195 ? -8.922 26.312 9 1 68.81 195 ARG A CA 1
ATOM 1539 C C . ARG A 1 195 ? -8.023 27.469 9.445 1 68.81 195 ARG A C 1
ATOM 1541 O O . ARG A 1 195 ? -7.945 27.766 10.633 1 68.81 195 ARG A O 1
ATOM 1548 N N . SER A 1 196 ? -7.398 28.047 8.422 1 62.16 196 SER A N 1
ATOM 1549 C CA . SER A 1 196 ? -6.492 29.141 8.711 1 62.16 196 SER A CA 1
ATOM 1550 C C . SER A 1 196 ? -7.227 30.312 9.375 1 62.16 196 SER A C 1
ATOM 1552 O O . SER A 1 196 ? -6.66 31 10.219 1 62.16 196 SER A O 1
ATOM 1554 N N . LEU A 1 197 ? -8.43 30.469 8.984 1 63.94 197 LEU A N 1
ATOM 1555 C CA . LEU A 1 197 ? -9.227 31.578 9.484 1 63.94 197 LEU A CA 1
ATOM 1556 C C . LEU A 1 197 ? -10.078 31.156 10.672 1 63.94 197 LEU A C 1
ATOM 1558 O O . LEU A 1 197 ? -10.781 31.984 11.258 1 63.94 197 LEU A O 1
ATOM 1562 N N . GLU A 1 198 ? -9.898 29.891 11 1 72.12 198 GLU A N 1
ATOM 1563 C CA . GLU A 1 198 ? -10.68 29.297 12.078 1 72.12 198 GLU A CA 1
ATOM 1564 C C . GLU A 1 198 ? -12.172 29.547 11.883 1 72.12 198 GLU A C 1
ATOM 1566 O O . GLU A 1 198 ? -12.867 29.969 12.812 1 72.12 198 GLU A O 1
ATOM 1571 N N . LEU A 1 199 ? -12.625 29.5 10.641 1 80 199 LEU A N 1
ATOM 1572 C CA . LEU A 1 199 ? -14.039 29.609 10.305 1 80 199 LEU A CA 1
ATOM 1573 C C . LEU A 1 199 ? -14.648 28.234 10.062 1 80 199 LEU A C 1
ATOM 1575 O O . LEU A 1 199 ? -14.016 27.375 9.469 1 80 199 LEU A O 1
ATOM 1579 N N . PRO A 1 200 ? -15.844 28.078 10.641 1 86.56 200 PRO A N 1
ATOM 1580 C CA . PRO A 1 200 ? -16.484 26.781 10.391 1 86.56 200 PRO A CA 1
ATOM 1581 C C . PRO A 1 200 ? -16.672 26.484 8.906 1 86.56 200 PRO A C 1
ATOM 1583 O O . PRO A 1 200 ? -17 27.375 8.133 1 86.56 200 PRO A O 1
ATOM 1586 N N . ALA A 1 201 ? -16.391 25.234 8.516 1 85.62 201 ALA A N 1
ATOM 1587 C CA . ALA A 1 201 ? -16.516 24.891 7.102 1 85.62 201 ALA A CA 1
ATOM 1588 C C . ALA A 1 201 ? -16.859 23.422 6.918 1 85.62 201 ALA A C 1
ATOM 1590 O O . ALA A 1 201 ? -16.328 22.562 7.629 1 85.62 201 ALA A O 1
ATOM 1591 N N . ILE A 1 202 ? -17.875 23.188 6.082 1 86.12 202 ILE A N 1
ATOM 1592 C CA . ILE A 1 202 ? -18.219 21.859 5.598 1 86.12 202 ILE A CA 1
ATOM 1593 C C . ILE A 1 202 ? -18.109 21.828 4.074 1 86.12 202 ILE A C 1
ATOM 1595 O O . ILE A 1 202 ? -18.75 22.609 3.379 1 86.12 202 ILE A O 1
ATOM 1599 N N . VAL A 1 203 ? -17.219 20.984 3.611 1 79.44 203 VAL A N 1
ATOM 1600 C CA . VAL A 1 203 ? -17 20.922 2.17 1 79.44 203 VAL A CA 1
ATOM 1601 C C . VAL A 1 203 ? -17.5 19.578 1.627 1 79.44 203 VAL A C 1
ATOM 1603 O O . VAL A 1 203 ? -17.891 18.703 2.396 1 79.44 203 VAL A O 1
ATOM 1606 N N . GLY A 1 204 ? -17.656 19.422 0.241 1 74.81 204 GLY A N 1
ATOM 1607 C CA . GLY A 1 204 ? -18.031 18.172 -0.388 1 74.81 204 GLY A CA 1
ATOM 1608 C C . GLY A 1 204 ? -19.469 17.766 -0.09 1 74.81 204 GLY A C 1
ATOM 1609 O O . GLY A 1 204 ? -19.734 16.578 0.172 1 74.81 204 GLY A O 1
ATOM 1610 N N . THR A 1 205 ? -20.359 18.672 -0.01 1 79.94 205 THR A N 1
ATOM 1611 C CA . THR A 1 205 ? -21.75 18.375 0.314 1 79.94 205 THR A CA 1
ATOM 1612 C C . THR A 1 205 ? -22.469 17.781 -0.891 1 79.94 205 THR A C 1
ATOM 1614 O O . THR A 1 205 ? -23.547 17.188 -0.75 1 79.94 205 THR A O 1
ATOM 1617 N N . GLY A 1 206 ? -21.859 17.922 -2.027 1 74.62 206 GLY A N 1
ATOM 1618 C CA . GLY A 1 206 ? -22.391 17.328 -3.242 1 74.62 206 GLY A CA 1
ATOM 1619 C C . GLY A 1 206 ? -23.469 18.156 -3.904 1 74.62 206 GLY A C 1
ATOM 1620 O O . GLY A 1 206 ? -23.422 18.375 -5.117 1 74.62 206 GLY A O 1
ATOM 1621 N N . LYS A 1 207 ? -24.438 18.656 -3.154 1 77.69 207 LYS A N 1
ATOM 1622 C CA . LYS A 1 207 ? -25.578 19.297 -3.816 1 77.69 207 LYS A CA 1
ATOM 1623 C C . LYS A 1 207 ? -26.078 20.484 -3.018 1 77.69 207 LYS A C 1
ATOM 1625 O O . LYS A 1 207 ? -27.234 20.906 -3.18 1 77.69 207 LYS A O 1
ATOM 1630 N N . ILE A 1 208 ? -25.375 21.062 -2.217 1 81.62 208 ILE A N 1
ATOM 1631 C CA . ILE A 1 208 ? -25.859 22.109 -1.318 1 81.62 208 ILE A CA 1
ATOM 1632 C C . ILE A 1 208 ? -26.281 23.328 -2.127 1 81.62 208 ILE A C 1
ATOM 1634 O O . ILE A 1 208 ? -27.266 24 -1.782 1 81.62 208 ILE A O 1
ATOM 1638 N N . THR A 1 209 ? -25.625 23.625 -3.156 1 81.69 209 THR A N 1
ATOM 1639 C CA . THR A 1 209 ? -25.938 24.812 -3.959 1 81.69 209 THR A CA 1
ATOM 1640 C C . THR A 1 209 ? -27.312 24.688 -4.598 1 81.69 209 THR A C 1
ATOM 1642 O O . THR A 1 209 ? -27.938 25.703 -4.922 1 81.69 209 THR A O 1
ATOM 1645 N N . SER A 1 210 ? -27.719 23.531 -4.859 1 80.06 210 SER A N 1
ATOM 1646 C CA . SER A 1 210 ? -29.016 23.312 -5.484 1 80.06 210 SER A CA 1
ATOM 1647 C C . SER A 1 210 ? -30.141 23.359 -4.457 1 80.06 210 SER A C 1
ATOM 1649 O O . SER A 1 210 ? -31.312 23.547 -4.812 1 80.06 210 SER A O 1
ATOM 1651 N N . LEU A 1 211 ? -29.828 23.297 -3.252 1 82.25 211 LEU A N 1
ATOM 1652 C CA . LEU A 1 211 ? -30.844 23.188 -2.207 1 82.25 211 LEU A CA 1
ATOM 1653 C C . LEU A 1 211 ? -31.125 24.547 -1.56 1 82.25 211 LEU A C 1
ATOM 1655 O O . LEU A 1 211 ? -32.188 24.766 -1.017 1 82.25 211 LEU A O 1
ATOM 1659 N N . ILE A 1 212 ? -30.094 25.344 -1.625 1 80.62 212 ILE A N 1
ATOM 1660 C CA . ILE A 1 212 ? -30.188 26.594 -0.88 1 80.62 212 ILE A CA 1
ATOM 1661 C C . ILE A 1 212 ? -30.672 27.703 -1.802 1 80.62 212 ILE A C 1
ATOM 1663 O O . ILE A 1 212 ? -30.312 27.734 -2.984 1 80.62 212 ILE A O 1
ATOM 1667 N N . LYS A 1 213 ? -31.594 28.469 -1.327 1 75.88 213 LYS A N 1
ATOM 1668 C CA . LYS A 1 213 ? -32.062 29.672 -2.021 1 75.88 213 LYS A CA 1
ATOM 1669 C C . LYS A 1 213 ? -31.359 30.922 -1.485 1 75.88 213 LYS A C 1
ATOM 1671 O O . LYS A 1 213 ? -30.844 30.922 -0.362 1 75.88 213 LYS A O 1
ATOM 1676 N N . LYS A 1 214 ? -31.359 31.922 -2.33 1 73.88 214 LYS A N 1
ATOM 1677 C CA . LYS A 1 214 ? -30.781 33.188 -1.931 1 73.88 214 LYS A CA 1
ATOM 1678 C C . LYS A 1 214 ? -31.438 33.75 -0.674 1 73.88 214 LYS A C 1
ATOM 1680 O O . LYS A 1 214 ? -32.688 33.75 -0.566 1 73.88 214 LYS A O 1
ATOM 1685 N N . ASN A 1 215 ? -30.75 34.062 0.392 1 76.81 215 ASN A N 1
ATOM 1686 C CA . ASN A 1 215 ? -31.172 34.719 1.621 1 76.81 215 ASN A CA 1
ATOM 1687 C C . ASN A 1 215 ? -31.734 33.719 2.627 1 76.81 215 ASN A C 1
ATOM 1689 O O . ASN A 1 215 ? -32.375 34.094 3.607 1 76.81 215 ASN A O 1
ATOM 1693 N N . ASP A 1 216 ? -31.531 32.438 2.311 1 87.31 216 ASP A N 1
ATOM 1694 C CA . ASP A 1 216 ? -31.891 31.453 3.328 1 87.31 216 ASP A CA 1
ATOM 1695 C C . ASP A 1 216 ? -31.047 31.641 4.586 1 87.31 216 ASP A C 1
ATOM 1697 O O . ASP A 1 216 ? -29.875 32.031 4.504 1 87.31 216 ASP A O 1
ATOM 1701 N N . PHE A 1 217 ? -31.75 31.469 5.672 1 90.25 217 PHE A N 1
ATOM 1702 C CA . PHE A 1 217 ? -31 31.469 6.926 1 90.25 217 PHE A CA 1
ATOM 1703 C C . PHE A 1 217 ? -30.453 30.078 7.215 1 90.25 217 PHE A C 1
ATOM 1705 O O . PHE A 1 217 ? -31.188 29.094 7.254 1 90.25 217 PHE A O 1
ATOM 1712 N N . LEU A 1 218 ? -29.109 30.062 7.324 1 90.69 218 LEU A N 1
ATOM 1713 C CA . LEU A 1 218 ? -28.438 28.781 7.508 1 90.69 218 LEU A CA 1
ATOM 1714 C C . LEU A 1 218 ? -27.766 28.719 8.883 1 90.69 218 LEU A C 1
ATOM 1716 O O . LEU A 1 218 ? -27.359 29.734 9.43 1 90.69 218 LEU A O 1
ATOM 1720 N N . VAL A 1 219 ? -27.844 27.531 9.461 1 91.44 219 VAL A N 1
ATOM 1721 C CA . VAL A 1 219 ? -26.984 27.219 10.594 1 91.44 219 VAL A CA 1
ATOM 1722 C C . VAL A 1 219 ? -25.938 26.172 10.18 1 91.44 219 VAL A C 1
ATOM 1724 O O . VAL A 1 219 ? -26.297 25.062 9.789 1 91.44 219 VAL A O 1
ATOM 1727 N N . LEU A 1 220 ? -24.688 26.609 10.188 1 90.5 220 LEU A N 1
ATOM 1728 C CA . LEU A 1 220 ? -23.562 25.734 9.883 1 90.5 220 LEU A CA 1
ATOM 1729 C C . LEU A 1 220 ? -22.969 25.141 11.156 1 90.5 220 LEU A C 1
ATOM 1731 O O . LEU A 1 220 ? -22.281 25.828 11.906 1 90.5 220 LEU A O 1
ATOM 1735 N N . ASP A 1 221 ? -23.297 23.875 11.391 1 86.5 221 ASP A N 1
ATOM 1736 C CA . ASP A 1 221 ? -22.734 23.125 12.508 1 86.5 221 ASP A CA 1
ATOM 1737 C C . ASP A 1 221 ? -21.578 22.234 12.062 1 86.5 221 ASP A C 1
ATOM 1739 O O . ASP A 1 221 ? -21.766 21.031 11.852 1 86.5 221 ASP A O 1
ATOM 1743 N N . ALA A 1 222 ? -20.375 22.875 12.047 1 83.56 222 ALA A N 1
ATOM 1744 C CA . ALA A 1 222 ? -19.203 22.141 11.586 1 83.56 222 ALA A CA 1
ATOM 1745 C C . ALA A 1 222 ? -18.578 21.328 12.719 1 83.56 222 ALA A C 1
ATOM 1747 O O . ALA A 1 222 ? -17.406 20.984 12.672 1 83.56 222 ALA A O 1
ATOM 1748 N N . ILE A 1 223 ? -19.375 21.219 13.734 1 74.5 223 ILE A N 1
ATOM 1749 C CA . ILE A 1 223 ? -18.984 20.344 14.828 1 74.5 223 ILE A CA 1
ATOM 1750 C C . ILE A 1 223 ? -19.656 18.984 14.672 1 74.5 223 ILE A C 1
ATOM 1752 O O . ILE A 1 223 ? -19 17.938 14.766 1 74.5 223 ILE A O 1
ATOM 1756 N N . ASN A 1 224 ? -20.859 19.047 14.398 1 74.38 224 ASN A N 1
ATOM 1757 C CA . ASN A 1 224 ? -21.641 17.828 14.234 1 74.38 224 ASN A CA 1
ATOM 1758 C C . ASN A 1 224 ? -21.875 17.5 12.766 1 74.38 224 ASN A C 1
ATOM 1760 O O . ASN A 1 224 ? -22.672 16.625 12.438 1 74.38 224 ASN A O 1
ATOM 1764 N N . ASN A 1 225 ? -21.156 18.219 11.922 1 79.12 225 ASN A N 1
ATOM 1765 C CA . ASN A 1 225 ? -21.266 18.031 10.484 1 79.12 225 ASN A CA 1
ATOM 1766 C C . ASN A 1 225 ? -22.719 18.078 10.023 1 79.12 225 ASN A C 1
ATOM 1768 O O . ASN A 1 225 ? -23.188 17.141 9.359 1 79.12 225 ASN A O 1
ATOM 1772 N N . LYS A 1 226 ? -23.359 19.156 10.391 1 86.19 226 LYS A N 1
ATOM 1773 C CA . LYS A 1 226 ? -24.766 19.344 10.023 1 86.19 226 LYS A CA 1
ATOM 1774 C C . LYS A 1 226 ? -25.016 20.75 9.508 1 86.19 226 LYS A C 1
ATOM 1776 O O . LYS A 1 226 ? -24.438 21.719 10.023 1 86.19 226 LYS A O 1
ATOM 1781 N N . ILE A 1 227 ? -25.797 20.797 8.492 1 88.75 227 ILE A N 1
ATOM 1782 C CA . ILE A 1 227 ? -26.234 22.078 7.941 1 88.75 227 ILE A CA 1
ATOM 1783 C C . ILE A 1 227 ? -27.75 22.188 8.047 1 88.75 227 ILE A C 1
ATOM 1785 O O . ILE A 1 227 ? -28.484 21.297 7.574 1 88.75 227 ILE A O 1
ATOM 1789 N N . TYR A 1 228 ? -28.188 23.188 8.781 1 88.31 228 TYR A N 1
ATOM 1790 C CA . TYR A 1 228 ? -29.625 23.391 8.961 1 88.31 228 TYR A CA 1
ATOM 1791 C C . TYR A 1 228 ? -30.125 24.547 8.102 1 88.31 228 TYR A C 1
ATOM 1793 O O . TYR A 1 228 ? -29.484 25.594 8.031 1 88.31 228 TYR A O 1
ATOM 1801 N N . PHE A 1 229 ? -31.328 24.266 7.488 1 87.5 229 PHE A N 1
ATOM 1802 C CA . PHE A 1 229 ? -31.984 25.266 6.66 1 87.5 229 PHE A CA 1
ATOM 1803 C C . PHE A 1 229 ? -33.188 25.859 7.379 1 87.5 229 PHE A C 1
ATOM 1805 O O . PHE A 1 229 ? -34.125 25.156 7.734 1 87.5 229 PHE A O 1
ATOM 1812 N N . ASN A 1 230 ? -33.094 27.156 7.516 1 88.44 230 ASN A N 1
ATOM 1813 C CA . ASN A 1 230 ? -34.219 27.859 8.117 1 88.44 230 ASN A CA 1
ATOM 1814 C C . ASN A 1 230 ? -34.812 27.094 9.297 1 88.44 230 ASN A C 1
ATOM 1816 O O . ASN A 1 230 ? -36 26.781 9.312 1 88.44 230 ASN A O 1
ATOM 1820 N N . PRO A 1 231 ? -33.938 26.875 10.195 1 87.69 231 PRO A N 1
ATOM 1821 C CA . PRO A 1 231 ? -34.438 26.141 11.359 1 87.69 231 PRO A CA 1
ATOM 1822 C C . PRO A 1 231 ? -35.531 26.906 12.133 1 87.69 231 PRO A C 1
ATOM 1824 O O . PRO A 1 231 ? -35.594 28.141 12.047 1 87.69 231 PRO A O 1
ATOM 1827 N N . ASN A 1 232 ? -36.312 26.172 12.828 1 87 232 ASN A N 1
ATOM 1828 C CA . ASN A 1 232 ? -37.312 26.812 13.672 1 87 232 ASN A CA 1
ATOM 1829 C C . ASN A 1 232 ? -36.656 27.453 14.906 1 87 232 ASN A C 1
ATOM 1831 O O . ASN A 1 232 ? -35.469 27.234 15.172 1 87 232 ASN A O 1
ATOM 1835 N N . THR A 1 233 ? -37.5 28.234 15.57 1 87.38 233 THR A N 1
ATOM 1836 C CA . THR A 1 233 ? -37 29.031 16.688 1 87.38 233 THR A CA 1
ATOM 1837 C C . THR A 1 233 ? -36.469 28.125 17.812 1 87.38 233 THR A C 1
ATOM 1839 O O . THR A 1 233 ? -35.469 28.438 18.453 1 87.38 233 THR A O 1
ATOM 1842 N N . GLU A 1 234 ? -37.094 27.062 17.938 1 86.62 234 GLU A N 1
ATOM 1843 C CA . GLU A 1 234 ? -36.656 26.141 18.984 1 86.62 234 GLU A CA 1
ATOM 1844 C C . GLU A 1 234 ? -35.312 25.547 18.672 1 86.62 234 GLU A C 1
ATOM 1846 O O . GLU A 1 234 ? -34.438 25.484 19.531 1 86.62 234 GLU A O 1
ATOM 1851 N N . LYS A 1 235 ? -35.219 25.141 17.484 1 83.75 235 LYS A N 1
ATOM 1852 C CA . LYS A 1 235 ? -33.938 24.547 17.062 1 83.75 235 LYS A CA 1
ATOM 1853 C C . LYS A 1 235 ? -32.844 25.609 17.047 1 83.75 235 LYS A C 1
ATOM 1855 O O . LYS A 1 235 ? -31.703 25.312 17.406 1 83.75 235 LYS A O 1
ATOM 1860 N N . LEU A 1 236 ? -33.219 26.703 16.688 1 87.88 236 LEU A N 1
ATOM 1861 C CA . LEU A 1 236 ? -32.25 27.797 16.641 1 87.88 236 LEU A CA 1
ATOM 1862 C C . LEU A 1 236 ? -31.75 28.125 18.031 1 87.88 236 LEU A C 1
ATOM 1864 O O . LEU A 1 236 ? -30.547 28.344 18.219 1 87.88 236 LEU A O 1
ATOM 1868 N N . GLU A 1 237 ? -32.594 28.156 18.922 1 87.12 237 GLU A N 1
ATOM 1869 C CA . GLU A 1 237 ? -32.188 28.453 20.297 1 87.12 237 GLU A CA 1
ATOM 1870 C C . GLU A 1 237 ? -31.297 27.359 20.875 1 87.12 237 GLU A C 1
ATOM 1872 O O . GLU A 1 237 ? -30.344 27.656 21.578 1 87.12 237 GLU A O 1
ATOM 1877 N N . LYS A 1 238 ? -31.609 26.219 20.562 1 86.38 238 LYS A N 1
ATOM 1878 C CA . LYS A 1 238 ? -30.781 25.109 21 1 86.38 238 LYS A CA 1
ATOM 1879 C C . LYS A 1 238 ? -29.375 25.203 20.422 1 86.38 238 LYS A C 1
ATOM 1881 O O . LYS A 1 238 ? -28.391 24.953 21.109 1 86.38 238 LYS A O 1
ATOM 1886 N N . LEU A 1 239 ? -29.344 25.562 19.203 1 86.31 239 LEU A N 1
ATOM 1887 C CA . LEU A 1 239 ? -28.062 25.672 18.531 1 86.31 239 LEU A CA 1
ATOM 1888 C C . LEU A 1 239 ? -27.266 26.859 19.047 1 86.31 239 LEU A C 1
ATOM 1890 O O . LEU A 1 239 ? -26.031 26.797 19.141 1 86.31 239 LEU A O 1
ATOM 1894 N N . LYS A 1 240 ? -27.953 27.859 19.391 1 86.38 240 LYS A N 1
ATOM 1895 C CA . LYS A 1 240 ? -27.297 29.016 19.969 1 86.38 240 LYS A CA 1
ATOM 1896 C C . LYS A 1 240 ? -26.703 28.688 21.344 1 86.38 240 LYS A C 1
ATOM 1898 O O . LYS A 1 240 ? -25.609 29.141 21.672 1 86.38 240 LYS A O 1
ATOM 1903 N N . ILE A 1 241 ? -27.469 27.953 22.047 1 81.06 241 ILE A N 1
ATOM 1904 C CA . ILE A 1 241 ? -26.969 27.516 23.344 1 81.06 241 ILE A CA 1
ATOM 1905 C C . ILE A 1 241 ? -25.734 26.641 23.156 1 81.06 241 ILE A C 1
ATOM 1907 O O . ILE A 1 241 ? -24.75 26.781 23.891 1 81.06 241 ILE A O 1
ATOM 1911 N N . PHE A 1 242 ? -25.875 25.859 22.172 1 79.44 242 PHE A N 1
ATOM 1912 C CA . PHE A 1 242 ? -24.734 24.984 21.875 1 79.44 242 PHE A CA 1
ATOM 1913 C C . PHE A 1 242 ? -23.531 25.812 21.453 1 79.44 242 PHE A C 1
ATOM 1915 O O . PHE A 1 242 ? -22.406 25.516 21.859 1 79.44 242 PHE A O 1
ATOM 1922 N N . GLN A 1 243 ? -23.719 26.75 20.625 1 80 243 GLN A N 1
ATOM 1923 C CA . GLN A 1 243 ? -22.656 27.641 20.188 1 80 243 GLN A CA 1
ATOM 1924 C C . GLN A 1 243 ? -22 28.344 21.375 1 80 243 GLN A C 1
ATOM 1926 O O . GLN A 1 243 ? -20.766 28.438 21.453 1 80 243 GLN A O 1
ATOM 1931 N N . LYS A 1 244 ? -22.812 28.891 22.266 1 77.31 244 LYS A N 1
ATOM 1932 C CA . LYS A 1 244 ? -22.312 29.578 23.453 1 77.31 244 LYS A CA 1
ATOM 1933 C C . LYS A 1 244 ? -21.469 28.641 24.312 1 77.31 244 LYS A C 1
ATOM 1935 O O . LYS A 1 244 ? -20.422 29.016 24.828 1 77.31 244 LYS A O 1
ATOM 1940 N N . LYS A 1 245 ? -22 27.531 24.469 1 74.19 245 LYS A N 1
ATOM 1941 C CA . LYS A 1 245 ? -21.25 26.531 25.234 1 74.19 245 LYS A CA 1
ATOM 1942 C C . LYS A 1 245 ? -19.906 26.234 24.578 1 74.19 245 LYS A C 1
ATOM 1944 O O . LYS A 1 245 ? -18.906 26.078 25.266 1 74.19 245 LYS A O 1
ATOM 1949 N N . TYR A 1 246 ? -19.969 26.172 23.312 1 72 246 TYR A N 1
ATOM 1950 C CA . TYR A 1 246 ? -18.75 25.922 22.562 1 72 246 TYR A CA 1
ATOM 1951 C C . TYR A 1 246 ? -17.75 27.047 22.75 1 72 246 TYR A C 1
ATOM 1953 O O . TYR A 1 246 ? -16.562 26.797 22.984 1 72 246 TYR A O 1
ATOM 1961 N N . PHE A 1 247 ? -18.234 28.266 22.641 1 70.44 247 PHE A N 1
ATOM 1962 C CA . PHE A 1 247 ? -17.359 29.406 22.781 1 70.44 247 PHE A CA 1
ATOM 1963 C C . PHE A 1 247 ? -16.828 29.516 24.203 1 70.44 247 PHE A C 1
ATOM 1965 O O . PHE A 1 247 ? -15.664 29.875 24.406 1 70.44 247 PHE A O 1
ATOM 1972 N N . LEU A 1 248 ? -17.656 29.25 25.141 1 68.5 248 LEU A N 1
ATOM 1973 C CA . LEU A 1 248 ? -17.219 29.266 26.531 1 68.5 248 LEU A CA 1
ATOM 1974 C C . LEU A 1 248 ? -16.125 28.234 26.766 1 68.5 248 LEU A C 1
ATOM 1976 O O . LEU A 1 248 ? -15.133 28.516 27.453 1 68.5 248 LEU A O 1
ATOM 1980 N N . GLN A 1 249 ? -16.375 27.188 26.203 1 71.75 249 GLN A N 1
ATOM 1981 C CA . GLN A 1 249 ? -15.391 26.125 26.344 1 71.75 249 GLN A CA 1
ATOM 1982 C C . GLN A 1 249 ? -14.086 26.5 25.641 1 71.75 249 GLN A C 1
ATOM 1984 O O . GLN A 1 249 ? -13 26.234 26.156 1 71.75 249 GLN A O 1
ATOM 1989 N N . ARG A 1 250 ? -14.273 27.062 24.531 1 69.38 250 ARG A N 1
ATOM 1990 C CA . ARG A 1 250 ? -13.102 27.5 23.797 1 69.38 250 ARG A CA 1
ATOM 1991 C C . ARG A 1 250 ? -12.32 28.547 24.578 1 69.38 250 ARG A C 1
ATOM 1993 O O . ARG A 1 250 ? -11.094 28.547 24.578 1 69.38 250 ARG A O 1
ATOM 2000 N N . ASN A 1 251 ? -13.078 29.391 25.156 1 67.5 251 ASN A N 1
ATOM 2001 C CA . ASN A 1 251 ? -12.445 30.422 25.953 1 67.5 251 ASN A CA 1
ATOM 2002 C C . ASN A 1 251 ? -11.742 29.828 27.172 1 67.5 251 ASN A C 1
ATOM 2004 O O . ASN A 1 251 ? -10.672 30.297 27.578 1 67.5 251 ASN A O 1
ATOM 2008 N N . GLU A 1 252 ? -12.375 28.906 27.75 1 72.88 252 GLU A N 1
ATOM 2009 C CA . GLU A 1 252 ? -11.734 28.219 28.859 1 72.88 252 GLU A CA 1
ATOM 2010 C C . GLU A 1 252 ? -10.445 27.531 28.406 1 72.88 252 GLU A C 1
ATOM 2012 O O . GLU A 1 252 ? -9.453 27.516 29.141 1 72.88 252 GLU A O 1
ATOM 2017 N N . LEU A 1 253 ? -10.539 27.078 27.281 1 75.38 253 LEU A N 1
ATOM 2018 C CA . LEU A 1 253 ? -9.375 26.391 26.719 1 75.38 253 LEU A CA 1
ATOM 2019 C C . LEU A 1 253 ? -8.242 27.375 26.453 1 75.38 253 LEU A C 1
ATOM 2021 O O . LEU A 1 253 ? -7.07 27.031 26.609 1 75.38 253 LEU A O 1
ATOM 2025 N N . LYS A 1 254 ? -8.617 28.547 26.094 1 69.75 254 LYS A N 1
ATOM 2026 C CA . LYS A 1 254 ? -7.629 29.578 25.812 1 69.75 254 LYS A CA 1
ATOM 2027 C C . LYS A 1 254 ? -6.781 29.875 27.047 1 69.75 254 LYS A C 1
ATOM 2029 O O . LYS A 1 254 ? -5.605 30.234 26.922 1 69.75 254 LYS A O 1
ATOM 2034 N N . LYS A 1 255 ? -7.41 29.672 28.172 1 73.25 255 LYS A N 1
ATOM 2035 C CA . LYS A 1 255 ? -6.672 29.891 29.422 1 73.25 255 LYS A CA 1
ATOM 2036 C C . LYS A 1 255 ? -5.566 28.859 29.594 1 73.25 255 LYS A C 1
ATOM 2038 O O . LYS A 1 255 ? -4.59 29.094 30.312 1 73.25 255 LYS A O 1
ATOM 2043 N N . LEU A 1 256 ? -5.73 27.812 28.984 1 78.38 256 LEU A N 1
ATOM 2044 C CA . LEU A 1 256 ? -4.77 26.719 29.109 1 78.38 256 LEU A CA 1
ATOM 2045 C C . LEU A 1 256 ? -3.625 26.875 28.109 1 78.38 256 LEU A C 1
ATOM 2047 O O . LEU A 1 256 ? -2.635 26.156 28.172 1 78.38 256 LEU A O 1
ATOM 2051 N N . LYS A 1 257 ? -3.746 27.812 27.312 1 76.31 257 LYS A N 1
ATOM 2052 C CA . LYS A 1 257 ? -2.816 28.031 26.203 1 76.31 257 LYS A CA 1
ATOM 2053 C C . LYS A 1 257 ? -1.38 28.141 26.703 1 76.31 257 LYS A C 1
ATOM 2055 O O . LYS A 1 257 ? -0.465 27.547 26.125 1 76.31 257 LYS A O 1
ATOM 2060 N N . ASN A 1 258 ? -1.194 28.734 27.828 1 79.69 258 ASN A N 1
ATOM 2061 C CA . ASN A 1 258 ? 0.171 29.016 28.266 1 79.69 258 ASN A CA 1
ATOM 2062 C C . ASN A 1 258 ? 0.662 28 29.281 1 79.69 258 ASN A C 1
ATOM 2064 O O . ASN A 1 258 ? 1.818 28.047 29.703 1 79.69 258 ASN A O 1
ATOM 2068 N N . LEU A 1 259 ? -0.087 27.078 29.562 1 86.88 259 LEU A N 1
ATOM 2069 C CA . LEU A 1 259 ? 0.328 26.062 30.516 1 86.88 259 LEU A CA 1
ATOM 2070 C C . LEU A 1 259 ? 0.967 24.875 29.812 1 86.88 259 LEU A C 1
ATOM 2072 O O . LEU A 1 259 ? 0.547 24.5 28.719 1 86.88 259 LEU A O 1
ATOM 2076 N N . PRO A 1 260 ? 1.964 24.297 30.484 1 91.19 260 PRO A N 1
ATOM 2077 C CA . PRO A 1 260 ? 2.57 23.109 29.906 1 91.19 260 PRO A CA 1
ATOM 2078 C C . PRO A 1 260 ? 1.676 21.875 30.016 1 91.19 260 PRO A C 1
ATOM 2080 O O . PRO A 1 260 ? 0.798 21.828 30.891 1 91.19 260 PRO A O 1
ATOM 2083 N N . ALA A 1 261 ? 1.869 20.938 29.156 1 94.06 261 ALA A N 1
ATOM 2084 C CA . ALA A 1 261 ? 1.137 19.672 29.203 1 94.06 261 ALA A CA 1
ATOM 2085 C C . ALA A 1 261 ? 1.801 18.688 30.156 1 94.06 261 ALA A C 1
ATOM 2087 O O . ALA A 1 261 ? 2.703 17.953 29.766 1 94.06 261 ALA A O 1
ATOM 2088 N N . ILE A 1 262 ? 1.336 18.719 31.375 1 96.19 262 ILE A N 1
ATOM 2089 C CA . ILE A 1 262 ? 1.873 17.859 32.438 1 96.19 262 ILE A CA 1
ATOM 2090 C C . ILE A 1 262 ? 0.739 17.078 33.094 1 96.19 262 ILE A C 1
ATOM 2092 O O . ILE A 1 262 ? -0.286 17.656 33.469 1 96.19 262 ILE A O 1
ATOM 2096 N N . THR A 1 263 ? 0.992 15.82 33.156 1 96.88 263 THR A N 1
ATOM 2097 C CA . THR A 1 263 ? -0.02 14.984 33.812 1 96.88 263 THR A CA 1
ATOM 2098 C C . THR A 1 263 ? -0.09 15.281 35.281 1 96.88 263 THR A C 1
ATOM 2100 O O . THR A 1 263 ? 0.781 15.961 35.844 1 96.88 263 THR A O 1
ATOM 2103 N N . LYS A 1 264 ? -1.074 14.797 35.938 1 96.19 264 LYS A N 1
ATOM 2104 C CA . LYS A 1 264 ? -1.278 15.023 37.375 1 96.19 264 LYS A CA 1
ATOM 2105 C C . LYS A 1 264 ? -0.116 14.469 38.188 1 96.19 264 LYS A C 1
ATOM 2107 O O . LYS A 1 264 ? 0.217 15 39.25 1 96.19 264 LYS A O 1
ATOM 2112 N N . ASP A 1 265 ? 0.552 13.477 37.656 1 97.25 265 ASP A N 1
ATOM 2113 C CA . ASP A 1 265 ? 1.667 12.867 38.375 1 97.25 265 ASP A CA 1
ATOM 2114 C C . ASP A 1 265 ? 3.006 13.328 37.781 1 97.25 265 ASP A C 1
ATOM 2116 O O . ASP A 1 265 ? 4.035 12.68 38 1 97.25 265 ASP A O 1
ATOM 2120 N N . GLY A 1 266 ? 3.02 14.289 36.875 1 95.94 266 GLY A N 1
ATOM 2121 C CA . GLY A 1 266 ? 4.246 15.016 36.594 1 95.94 266 GLY A CA 1
ATOM 2122 C C . GLY A 1 266 ? 4.887 14.625 35.281 1 95.94 266 GLY A C 1
ATOM 2123 O O . GLY A 1 266 ? 5.973 15.102 34.938 1 95.94 266 GLY A O 1
ATOM 2124 N N . LYS A 1 267 ? 4.328 13.766 34.531 1 96.44 267 LYS A N 1
ATOM 2125 C CA . LYS A 1 267 ? 4.898 13.438 33.25 1 96.44 267 LYS A CA 1
ATOM 2126 C C . LYS A 1 267 ? 4.695 14.586 32.25 1 96.44 267 LYS A C 1
ATOM 2128 O O . LYS A 1 267 ? 3.564 15.008 32 1 96.44 267 LYS A O 1
ATOM 2133 N N . LYS A 1 268 ? 5.777 15.078 31.797 1 96.12 268 LYS A N 1
ATOM 2134 C CA . LYS A 1 268 ? 5.723 16.188 30.844 1 96.12 268 LYS A CA 1
ATOM 2135 C C . LYS A 1 268 ? 5.734 15.672 29.406 1 96.12 268 LYS A C 1
ATOM 2137 O O . LYS A 1 268 ? 6.508 14.773 29.078 1 96.12 268 LYS A O 1
ATOM 2142 N N . ILE A 1 269 ? 4.906 16.172 28.594 1 95.88 269 ILE A N 1
ATOM 2143 C CA . ILE A 1 269 ? 4.816 15.852 27.172 1 95.88 269 ILE A CA 1
ATOM 2144 C C . ILE A 1 269 ? 4.93 17.141 26.359 1 95.88 269 ILE A C 1
ATOM 2146 O O . ILE A 1 269 ? 4.379 18.172 26.734 1 95.88 269 ILE A O 1
ATOM 2150 N N . GLU A 1 270 ? 5.625 17.078 25.312 1 96.31 270 GLU A N 1
ATOM 2151 C CA . GLU A 1 270 ? 5.758 18.234 24.438 1 96.31 270 GLU A CA 1
ATOM 2152 C C . GLU A 1 270 ? 4.613 18.297 23.438 1 96.31 270 GLU A C 1
ATOM 2154 O O . GLU A 1 270 ? 4.348 17.328 22.719 1 96.31 270 GLU A O 1
ATOM 2159 N N . ILE A 1 271 ? 3.938 19.422 23.406 1 96 271 ILE A N 1
ATOM 2160 C CA . ILE A 1 271 ? 2.824 19.609 22.484 1 96 271 ILE A CA 1
ATOM 2161 C C . ILE A 1 271 ? 3.221 20.609 21.391 1 96 271 ILE A C 1
ATOM 2163 O O . ILE A 1 271 ? 3.512 21.766 21.672 1 96 271 ILE A O 1
ATOM 2167 N N . CYS A 1 272 ? 3.254 20.141 20.188 1 96.75 272 CYS A N 1
ATOM 2168 C CA . CYS A 1 272 ? 3.682 20.938 19.047 1 96.75 272 CYS A CA 1
ATOM 2169 C C . CYS A 1 272 ? 2.57 21.062 18.016 1 96.75 272 CYS A C 1
ATOM 2171 O O . CYS A 1 272 ? 1.499 20.484 18.172 1 96.75 272 CYS A O 1
ATOM 2173 N N . ALA A 1 273 ? 2.838 21.891 17 1 94.31 273 ALA A N 1
ATOM 2174 C CA . ALA A 1 273 ? 1.837 22.125 15.953 1 94.31 273 ALA A CA 1
ATOM 2175 C C . ALA A 1 273 ? 2.355 21.688 14.586 1 94.31 273 ALA A C 1
ATOM 2177 O O . ALA A 1 273 ? 3.566 21.688 14.344 1 94.31 273 ALA A O 1
ATOM 2178 N N . ASN A 1 274 ? 1.432 21.25 13.781 1 92.56 274 ASN A N 1
ATOM 2179 C CA . ASN A 1 274 ? 1.691 21.016 12.359 1 92.56 274 ASN A CA 1
ATOM 2180 C C . ASN A 1 274 ? 1.381 22.266 11.531 1 92.56 274 ASN A C 1
ATOM 2182 O O . ASN A 1 274 ? 0.336 22.891 11.711 1 92.56 274 ASN A O 1
ATOM 2186 N N . ILE A 1 275 ? 2.332 22.562 10.641 1 88.25 275 ILE A N 1
ATOM 2187 C CA . ILE A 1 275 ? 2.055 23.719 9.789 1 88.25 275 ILE A CA 1
ATOM 2188 C C . ILE A 1 275 ? 2.498 23.406 8.359 1 88.25 275 ILE A C 1
ATOM 2190 O O . ILE A 1 275 ? 3.311 22.516 8.133 1 88.25 275 ILE A O 1
ATOM 2194 N N . SER A 1 276 ? 1.938 24.156 7.418 1 84.56 276 SER A N 1
ATOM 2195 C CA . SER A 1 276 ? 2.303 24.016 6.012 1 84.56 276 SER A CA 1
ATOM 2196 C C . SER A 1 276 ? 2.738 25.359 5.422 1 84.56 276 SER A C 1
ATOM 2198 O O . SER A 1 276 ? 3.414 25.391 4.395 1 84.56 276 SER A O 1
ATOM 2200 N N . THR A 1 277 ? 2.297 26.406 6.176 1 79.56 277 THR A N 1
ATOM 2201 C CA . THR A 1 277 ? 2.637 27.734 5.695 1 79.56 277 THR A CA 1
ATOM 2202 C C . THR A 1 277 ? 3.045 28.641 6.855 1 79.56 277 THR A C 1
ATOM 2204 O O . THR A 1 277 ? 2.744 28.344 8.016 1 79.56 277 THR A O 1
ATOM 2207 N N . LEU A 1 278 ? 3.719 29.703 6.516 1 79.31 278 LEU A N 1
ATOM 2208 C CA . LEU A 1 278 ? 4.188 30.672 7.508 1 79.31 278 LEU A CA 1
ATOM 2209 C C . LEU A 1 278 ? 3.016 31.406 8.156 1 79.31 278 LEU A C 1
ATOM 2211 O O . LEU A 1 278 ? 3.125 31.891 9.281 1 79.31 278 LEU A O 1
ATOM 2215 N N . ARG A 1 279 ? 1.918 31.375 7.516 1 67.88 279 ARG A N 1
ATOM 2216 C CA . ARG A 1 279 ? 0.74 32.094 8 1 67.88 279 ARG A CA 1
ATOM 2217 C C . ARG A 1 279 ? 0.183 31.422 9.258 1 67.88 279 ARG A C 1
ATOM 2219 O O . ARG A 1 279 ? -0.481 32.062 10.07 1 67.88 279 ARG A O 1
ATOM 2226 N N . GLU A 1 280 ? 0.467 30.219 9.383 1 79.06 280 GLU A N 1
ATOM 2227 C CA . GLU A 1 280 ? -0.084 29.453 10.492 1 79.06 280 GLU A CA 1
ATOM 2228 C C . GLU A 1 280 ? 0.702 29.688 11.781 1 79.06 280 GLU A C 1
ATOM 2230 O O . GLU A 1 280 ? 0.316 29.219 12.844 1 79.06 280 GLU A O 1
ATOM 2235 N N . ILE A 1 281 ? 1.791 30.547 11.711 1 83.31 281 ILE A N 1
ATOM 2236 C CA . ILE A 1 281 ? 2.652 30.781 12.867 1 83.31 281 ILE A CA 1
ATOM 2237 C C . ILE A 1 281 ? 1.877 31.531 13.945 1 83.31 281 ILE A C 1
ATOM 2239 O O . ILE A 1 281 ? 2.051 31.266 15.133 1 83.31 281 ILE A O 1
ATOM 2243 N N . GLU A 1 282 ? 1.041 32.406 13.5 1 78.88 282 GLU A N 1
ATOM 2244 C CA . GLU A 1 282 ? 0.233 33.156 14.469 1 78.88 282 GLU A CA 1
ATOM 2245 C C . GLU A 1 282 ? -0.682 32.219 15.25 1 78.88 282 GLU A C 1
ATOM 2247 O O . GLU A 1 282 ? -0.835 32.375 16.469 1 78.88 282 GLU A O 1
ATOM 2252 N N . SER A 1 283 ? -1.26 31.359 14.539 1 79.81 283 SER A N 1
ATOM 2253 C CA . SER A 1 283 ? -2.145 30.391 15.172 1 79.81 283 SER A CA 1
ATOM 2254 C C . SER A 1 283 ? -1.391 29.531 16.188 1 79.81 283 SER A C 1
ATOM 2256 O O . SER A 1 283 ? -1.942 29.156 17.219 1 79.81 283 SER A O 1
ATOM 2258 N N . ILE A 1 284 ? -0.228 29.25 15.945 1 87.62 284 ILE A N 1
ATOM 2259 C CA . ILE A 1 284 ? 0.632 28.469 16.828 1 87.62 284 ILE A CA 1
ATOM 2260 C C . ILE A 1 284 ? 0.783 29.188 18.172 1 87.62 284 ILE A C 1
ATOM 2262 O O . ILE A 1 284 ? 0.6 28.594 19.219 1 87.62 284 ILE A O 1
ATOM 2266 N N . ASN A 1 285 ? 1.095 30.453 18.031 1 85.56 285 ASN A N 1
ATOM 2267 C CA . ASN A 1 285 ? 1.298 31.25 19.234 1 85.56 285 ASN A CA 1
ATOM 2268 C C . ASN A 1 285 ? -0.005 31.438 20 1 85.56 285 ASN A C 1
ATOM 2270 O O . ASN A 1 285 ? -0.015 31.391 21.234 1 85.56 285 ASN A O 1
ATOM 2274 N N . ASN A 1 286 ? -1.035 31.516 19.266 1 82.62 286 ASN A N 1
ATOM 2275 C CA . ASN A 1 286 ? -2.336 31.766 19.875 1 82.62 286 ASN A CA 1
ATOM 2276 C C . ASN A 1 286 ? -2.883 30.547 20.594 1 82.62 286 ASN A C 1
ATOM 2278 O O . ASN A 1 286 ? -3.723 30.656 21.484 1 82.62 286 ASN A O 1
ATOM 2282 N N . ASN A 1 287 ? -2.396 29.375 20.219 1 86.69 287 ASN A N 1
ATOM 2283 C CA . ASN A 1 287 ? -2.951 28.156 20.797 1 86.69 287 ASN A CA 1
ATOM 2284 C C . ASN A 1 287 ? -1.969 27.5 21.75 1 86.69 287 ASN A C 1
ATOM 2286 O O . ASN A 1 287 ? -2.262 26.438 22.312 1 86.69 287 ASN A O 1
ATOM 2290 N N . GLY A 1 288 ? -0.833 28.078 21.938 1 89 288 GLY A N 1
ATOM 2291 C CA . GLY A 1 288 ? 0.1 27.656 22.969 1 89 288 GLY A CA 1
ATOM 2292 C C . GLY A 1 288 ? 0.954 26.484 22.547 1 89 288 GLY A C 1
ATOM 2293 O O . GLY A 1 288 ? 1.283 25.625 23.375 1 89 288 GLY A O 1
ATOM 2294 N N . ALA A 1 289 ? 1.282 26.328 21.359 1 92.25 289 ALA A N 1
ATOM 2295 C CA . ALA A 1 289 ? 2.182 25.266 20.891 1 92.25 289 ALA A CA 1
ATOM 2296 C C . ALA A 1 289 ? 3.596 25.484 21.422 1 92.25 289 ALA A C 1
ATOM 2298 O O . ALA A 1 289 ? 4.07 26.625 21.5 1 92.25 289 ALA A O 1
ATOM 2299 N N . GLU A 1 290 ? 4.273 24.453 21.781 1 93.88 290 GLU A N 1
ATOM 2300 C CA . GLU A 1 290 ? 5.625 24.516 22.328 1 93.88 290 GLU A CA 1
ATOM 2301 C C . GLU A 1 290 ? 6.676 24.391 21.219 1 93.88 290 GLU A C 1
ATOM 2303 O O . GLU A 1 290 ? 7.875 24.516 21.484 1 93.88 290 GLU A O 1
ATOM 2308 N N . GLY A 1 291 ? 6.277 24.219 20.031 1 95.56 291 GLY A N 1
ATOM 2309 C CA . GLY A 1 291 ? 7.117 24.109 18.859 1 95.56 291 GLY A CA 1
ATOM 2310 C C . GLY A 1 291 ? 6.355 23.656 17.625 1 95.56 291 GLY A C 1
ATOM 2311 O O . GLY A 1 291 ? 5.121 23.641 17.625 1 95.56 291 GLY A O 1
ATOM 2312 N N . ILE A 1 292 ? 7.098 23.422 16.578 1 97.06 292 ILE A N 1
ATOM 2313 C CA . ILE A 1 292 ? 6.531 22.859 15.359 1 97.06 292 ILE A CA 1
ATOM 2314 C C . ILE A 1 292 ? 7.023 21.422 15.18 1 97.06 292 ILE A C 1
ATOM 2316 O O . ILE A 1 292 ? 8.211 21.188 14.938 1 97.06 292 ILE A O 1
ATOM 2320 N N . GLY A 1 293 ? 6.082 20.547 15.32 1 97.62 293 GLY A N 1
ATOM 2321 C CA . GLY A 1 293 ? 6.445 19.141 15.219 1 97.62 293 GLY A CA 1
ATOM 2322 C C . GLY A 1 293 ? 6.484 18.641 13.781 1 97.62 293 GLY A C 1
ATOM 2323 O O . GLY A 1 293 ? 7.098 17.609 13.5 1 97.62 293 GLY A O 1
ATOM 2324 N N . LEU A 1 294 ? 5.848 19.391 12.945 1 96.88 294 LEU A N 1
ATOM 2325 C CA . LEU A 1 294 ? 5.832 19.031 11.531 1 96.88 294 LEU A CA 1
ATOM 2326 C C . LEU A 1 294 ? 5.617 20.25 10.648 1 96.88 294 LEU A C 1
ATOM 2328 O O . LEU A 1 294 ? 4.523 20.812 10.617 1 96.88 294 LEU A O 1
ATOM 2332 N N . TYR A 1 295 ? 6.648 20.656 9.977 1 96.75 295 TYR A N 1
ATOM 2333 C CA . TYR A 1 295 ? 6.52 21.625 8.898 1 96.75 295 TYR A CA 1
ATOM 2334 C C . TYR A 1 295 ? 6.488 20.938 7.543 1 96.75 295 TYR A C 1
ATOM 2336 O O . TYR A 1 295 ? 7.508 20.406 7.082 1 96.75 295 TYR A O 1
ATOM 2344 N N . ARG A 1 296 ? 5.309 20.891 6.949 1 91.06 296 ARG A N 1
ATOM 2345 C CA . ARG A 1 296 ? 5.156 20.328 5.609 1 91.06 296 ARG A CA 1
ATOM 2346 C C . ARG A 1 296 ? 5.66 21.312 4.551 1 91.06 296 ARG A C 1
ATOM 2348 O O . ARG A 1 296 ? 5.145 22.422 4.426 1 91.06 296 ARG A O 1
ATOM 2355 N N . THR A 1 297 ? 6.562 20.859 3.73 1 92.94 297 THR A N 1
ATOM 2356 C CA . THR A 1 297 ? 7.246 21.781 2.836 1 92.94 297 THR A CA 1
ATOM 2357 C C . THR A 1 297 ? 6.621 21.766 1.445 1 92.94 297 THR A C 1
ATOM 2359 O O . THR A 1 297 ? 7.078 22.453 0.537 1 92.94 297 THR A O 1
ATOM 2362 N N . GLU A 1 298 ? 5.617 20.922 1.282 1 82.62 298 GLU A N 1
ATOM 2363 C CA . GLU A 1 298 ? 5.043 20.703 -0.042 1 82.62 298 GLU A CA 1
ATOM 2364 C C . GLU A 1 298 ? 4.578 22.016 -0.664 1 82.62 298 GLU A C 1
ATOM 2366 O O . GLU A 1 298 ? 4.656 22.188 -1.881 1 82.62 298 GLU A O 1
ATOM 2371 N N . PHE A 1 299 ? 4.141 22.906 0.129 1 76.25 299 PHE A N 1
ATOM 2372 C CA . PHE A 1 299 ? 3.594 24.172 -0.355 1 76.25 299 PHE A CA 1
ATOM 2373 C C . PHE A 1 299 ? 4.672 25 -1.05 1 76.25 299 PHE A C 1
ATOM 2375 O O . PHE A 1 299 ? 4.379 25.766 -1.971 1 76.25 299 PHE A O 1
ATOM 2382 N N . ILE A 1 300 ? 5.914 24.844 -0.593 1 83.44 300 ILE A N 1
ATOM 2383 C CA . ILE A 1 300 ? 7.031 25.562 -1.195 1 83.44 300 ILE A CA 1
ATOM 2384 C C . ILE A 1 300 ? 7.227 25.109 -2.639 1 83.44 300 ILE A C 1
ATOM 2386 O O . ILE A 1 300 ? 7.668 25.875 -3.488 1 83.44 300 ILE A O 1
ATOM 2390 N N . PHE A 1 301 ? 6.836 23.875 -2.92 1 82.31 301 PHE A N 1
ATOM 2391 C CA . PHE A 1 301 ? 7.098 23.266 -4.219 1 82.31 301 PHE A CA 1
ATOM 2392 C C . PHE A 1 301 ? 5.867 23.344 -5.113 1 82.31 301 PHE A C 1
ATOM 2394 O O . PHE A 1 301 ? 5.961 23.125 -6.324 1 82.31 301 PHE A O 1
ATOM 2401 N N . MET A 1 302 ? 4.824 23.609 -4.43 1 71 302 MET A N 1
ATOM 2402 C CA . MET A 1 302 ? 3.57 23.578 -5.172 1 71 302 MET A CA 1
ATOM 2403 C C . MET A 1 302 ? 3.24 24.938 -5.754 1 71 302 MET A C 1
ATOM 2405 O O . MET A 1 302 ? 3.74 25.969 -5.277 1 71 302 MET A O 1
ATOM 2409 N N . ASN A 1 303 ? 2.451 24.938 -6.738 1 57.38 303 ASN A N 1
ATOM 2410 C CA . ASN A 1 303 ? 1.885 26.125 -7.355 1 57.38 303 ASN A CA 1
ATOM 2411 C C . ASN A 1 303 ? 2.971 27.016 -7.957 1 57.38 303 ASN A C 1
ATOM 2413 O O . ASN A 1 303 ? 2.988 28.219 -7.719 1 57.38 303 ASN A O 1
ATOM 2417 N N . ARG A 1 304 ? 3.898 26.406 -8.328 1 68 304 ARG A N 1
ATOM 2418 C CA . ARG A 1 304 ? 4.988 27.078 -9.023 1 68 304 ARG A CA 1
ATOM 2419 C C . ARG A 1 304 ? 5.355 26.344 -10.312 1 68 304 ARG A C 1
ATOM 2421 O O . ARG A 1 304 ? 4.816 25.281 -10.602 1 68 304 ARG A O 1
ATOM 2428 N N . GLU A 1 305 ? 6.156 27.031 -11.125 1 66.12 305 GLU A N 1
ATOM 2429 C CA . GLU A 1 305 ? 6.48 26.484 -12.438 1 66.12 305 GLU A CA 1
ATOM 2430 C C . GLU A 1 305 ? 7.871 25.859 -12.453 1 66.12 305 GLU A C 1
ATOM 2432 O O . GLU A 1 305 ? 8.258 25.219 -13.43 1 66.12 305 GLU A O 1
ATOM 2437 N N . SER A 1 306 ? 8.539 26.156 -11.438 1 80.12 306 SER A N 1
ATOM 2438 C CA . SER A 1 306 ? 9.875 25.594 -11.336 1 80.12 306 SER A CA 1
ATOM 2439 C C . SER A 1 306 ? 10.234 25.266 -9.891 1 80.12 306 SER A C 1
ATOM 2441 O O . SER A 1 306 ? 9.586 25.75 -8.961 1 80.12 306 SER A O 1
ATOM 2443 N N . PHE A 1 307 ? 11.266 24.547 -9.812 1 87.06 307 PHE A N 1
ATOM 2444 C CA . PHE A 1 307 ? 11.703 24.172 -8.477 1 87.06 307 PHE A CA 1
ATOM 2445 C C . PHE A 1 307 ? 12.18 25.391 -7.699 1 87.06 307 PHE A C 1
ATOM 2447 O O . PHE A 1 307 ? 12.836 26.281 -8.258 1 87.06 307 PHE A O 1
ATOM 2454 N N . PRO A 1 308 ? 11.797 25.453 -6.445 1 90.75 308 PRO A N 1
ATOM 2455 C CA . PRO A 1 308 ? 12.352 26.531 -5.617 1 90.75 308 PRO A CA 1
ATOM 2456 C C . PRO A 1 308 ? 13.867 26.438 -5.469 1 90.75 308 PRO A C 1
ATOM 2458 O O . PRO A 1 308 ? 14.406 25.344 -5.305 1 90.75 308 PRO A O 1
ATOM 2461 N N . THR A 1 309 ? 14.531 27.562 -5.566 1 94 309 THR A N 1
ATOM 2462 C CA . THR A 1 309 ? 15.984 27.609 -5.441 1 94 309 THR A CA 1
ATOM 2463 C C . THR A 1 309 ? 16.406 27.5 -3.979 1 94 309 THR A C 1
ATOM 2465 O O . THR A 1 309 ? 15.57 27.625 -3.078 1 94 309 THR A O 1
ATOM 2468 N N . GLU A 1 310 ? 17.656 27.266 -3.754 1 97.31 310 GLU A N 1
ATOM 2469 C CA . GLU A 1 310 ? 18.219 27.219 -2.406 1 97.31 310 GLU A CA 1
ATOM 2470 C C . GLU A 1 310 ? 17.953 28.516 -1.654 1 97.31 310 GLU A C 1
ATOM 2472 O O . GLU A 1 310 ? 17.547 28.5 -0.49 1 97.31 310 GLU A O 1
ATOM 2477 N N . GLU A 1 311 ? 18.078 29.625 -2.371 1 96.44 311 GLU A N 1
ATOM 2478 C CA . GLU A 1 311 ? 17.938 30.938 -1.746 1 96.44 311 GLU A CA 1
ATOM 2479 C C . GLU A 1 311 ? 16.484 31.203 -1.353 1 96.44 311 GLU A C 1
ATOM 2481 O O . GLU A 1 311 ? 16.219 31.766 -0.293 1 96.44 311 GLU A O 1
ATOM 2486 N N . GLU A 1 312 ? 15.609 30.828 -2.221 1 93.69 312 GLU A N 1
ATOM 2487 C CA . GLU A 1 312 ? 14.188 31 -1.925 1 93.69 312 GLU A CA 1
ATOM 2488 C C . GLU A 1 312 ? 13.781 30.203 -0.695 1 93.69 312 GLU A C 1
ATOM 2490 O O . GLU A 1 312 ? 13.078 30.703 0.18 1 93.69 312 GLU A O 1
ATOM 2495 N N . GLN A 1 313 ? 14.219 29.031 -0.67 1 96.81 313 GLN A N 1
ATOM 2496 C CA . GLN A 1 313 ? 13.906 28.156 0.46 1 96.81 313 GLN A CA 1
ATOM 2497 C C . GLN A 1 313 ? 14.578 28.656 1.736 1 96.81 313 GLN A C 1
ATOM 2499 O O . GLN A 1 313 ? 13.977 28.625 2.812 1 96.81 313 GLN A O 1
ATOM 2504 N N . TYR A 1 314 ? 15.867 29.141 1.604 1 97.44 314 TYR A N 1
ATOM 2505 C CA . TYR A 1 314 ? 16.625 29.672 2.738 1 97.44 314 TYR A CA 1
ATOM 2506 C C . TYR A 1 314 ? 15.859 30.797 3.424 1 97.44 314 TYR A C 1
ATOM 2508 O O . TYR A 1 314 ? 15.773 30.844 4.652 1 97.44 314 TYR A O 1
ATOM 2516 N N . LYS A 1 315 ? 15.281 31.594 2.639 1 95.69 315 LYS A N 1
ATOM 2517 C CA . LYS A 1 315 ? 14.547 32.75 3.176 1 95.69 315 LYS A CA 1
ATOM 2518 C C . LYS A 1 315 ? 13.328 32.281 3.977 1 95.69 315 LYS A C 1
ATOM 2520 O O . LYS A 1 315 ? 13.039 32.844 5.043 1 95.69 315 LYS A O 1
ATOM 2525 N N . ILE A 1 316 ? 12.68 31.328 3.48 1 94.25 316 ILE A N 1
ATOM 2526 C CA . ILE A 1 316 ? 11.477 30.812 4.129 1 94.25 316 ILE A CA 1
ATOM 2527 C C . ILE A 1 316 ? 11.852 30.109 5.43 1 94.25 316 ILE A C 1
ATOM 2529 O O . ILE A 1 316 ? 11.266 30.391 6.48 1 94.25 316 ILE A O 1
ATOM 2533 N N . TYR A 1 317 ? 12.852 29.25 5.375 1 97.62 317 TYR A N 1
ATOM 2534 C CA . TYR A 1 317 ? 13.266 28.5 6.551 1 97.62 317 TYR A CA 1
ATOM 2535 C C . TYR A 1 317 ? 13.859 29.422 7.613 1 97.62 317 TYR A C 1
ATOM 2537 O O . TYR A 1 317 ? 13.68 29.188 8.812 1 97.62 317 TYR A O 1
ATOM 2545 N N . LYS A 1 318 ? 14.586 30.406 7.16 1 97.25 318 LYS A N 1
ATOM 2546 C CA . LYS A 1 318 ? 15.141 31.391 8.086 1 97.25 318 LYS A CA 1
ATOM 2547 C C . LYS A 1 318 ? 14.039 32.125 8.852 1 97.25 318 LYS A C 1
ATOM 2549 O O . LYS A 1 318 ? 14.117 32.281 10.07 1 97.25 318 LYS A O 1
ATOM 2554 N N . LYS A 1 319 ? 13.039 32.5 8.141 1 94.31 319 LYS A N 1
ATOM 2555 C CA . LYS A 1 319 ? 11.93 33.219 8.758 1 94.31 319 LYS A CA 1
ATOM 2556 C C . LYS A 1 319 ? 11.25 32.344 9.82 1 94.31 319 LYS A C 1
ATOM 2558 O O . LYS A 1 319 ? 10.977 32.844 10.93 1 94.31 319 LYS A O 1
ATOM 2563 N N . ILE A 1 320 ? 11.039 31.141 9.492 1 95.25 320 ILE A N 1
ATOM 2564 C CA . ILE A 1 320 ? 10.383 30.234 10.438 1 95.25 320 ILE A CA 1
ATOM 2565 C C . ILE A 1 320 ? 11.281 30.016 11.648 1 95.25 320 ILE A C 1
ATOM 2567 O O . ILE A 1 320 ? 10.805 29.984 12.789 1 95.25 320 ILE A O 1
ATOM 2571 N N . ALA A 1 321 ? 12.531 29.844 11.406 1 96.88 321 ALA A N 1
ATOM 2572 C CA . ALA A 1 321 ? 13.492 29.625 12.477 1 96.88 321 ALA A CA 1
ATOM 2573 C C . ALA A 1 321 ? 13.531 30.812 13.43 1 96.88 321 ALA A C 1
ATOM 2575 O O . ALA A 1 321 ? 13.523 30.641 14.648 1 96.88 321 ALA A O 1
ATOM 2576 N N . GLU A 1 322 ? 13.492 31.984 12.891 1 96.5 322 GLU A N 1
ATOM 2577 C CA . GLU A 1 322 ? 13.555 33.188 13.688 1 96.5 322 GLU A CA 1
ATOM 2578 C C . GLU A 1 322 ? 12.273 33.406 14.5 1 96.5 322 GLU A C 1
ATOM 2580 O O . GLU A 1 322 ? 12.328 33.719 15.688 1 96.5 322 GLU A O 1
ATOM 2585 N N . ASP A 1 323 ? 11.18 33.156 13.844 1 93.31 323 ASP A N 1
ATOM 2586 C CA . ASP A 1 323 ? 9.875 33.375 14.477 1 93.31 323 ASP A CA 1
ATOM 2587 C C . ASP A 1 323 ? 9.656 32.375 15.617 1 93.31 323 ASP A C 1
ATOM 2589 O O . ASP A 1 323 ? 8.992 32.719 16.609 1 93.31 323 ASP A O 1
ATOM 2593 N N . MET A 1 324 ? 10.211 31.234 15.57 1 95.19 324 MET A N 1
ATOM 2594 C CA . MET A 1 324 ? 9.945 30.172 16.531 1 95.19 324 MET A CA 1
ATOM 2595 C C . MET A 1 324 ? 11.062 30.078 17.578 1 95.19 324 MET A C 1
ATOM 2597 O O . MET A 1 324 ? 10.961 29.328 18.547 1 95.19 324 MET A O 1
ATOM 2601 N N . ASN A 1 325 ? 12.078 30.875 17.344 1 93.62 325 ASN A N 1
ATOM 2602 C CA . ASN A 1 325 ? 13.195 30.828 18.297 1 93.62 325 ASN A CA 1
ATOM 2603 C C . ASN A 1 325 ? 12.758 31.219 19.703 1 93.62 325 ASN A C 1
ATOM 2605 O O . ASN A 1 325 ? 12.117 32.25 19.891 1 93.62 325 ASN A O 1
ATOM 2609 N N . PRO A 1 326 ? 12.977 30.312 20.672 1 94.38 326 PRO A N 1
ATOM 2610 C CA . PRO A 1 326 ? 13.914 29.188 20.766 1 94.38 326 PRO A CA 1
ATOM 2611 C C . PRO A 1 326 ? 13.234 27.828 20.625 1 94.38 326 PRO A C 1
ATOM 2613 O O . PRO A 1 326 ? 13.867 26.797 20.844 1 94.38 326 PRO A O 1
ATOM 2616 N N . ARG A 1 327 ? 11.984 27.797 20.281 1 95.12 327 ARG A N 1
ATOM 2617 C CA . ARG A 1 327 ? 11.234 26.547 20.141 1 95.12 327 ARG A CA 1
ATOM 2618 C C . ARG A 1 327 ? 11.711 25.781 18.906 1 95.12 327 ARG A C 1
ATOM 2620 O O . ARG A 1 327 ? 12.148 26.375 17.922 1 95.12 327 ARG A O 1
ATOM 2627 N N . SER A 1 328 ? 11.633 24.562 19 1 96.38 328 SER A N 1
ATOM 2628 C CA . SER A 1 328 ? 12.148 23.703 17.938 1 96.38 328 SER A CA 1
ATOM 2629 C C . SER A 1 328 ? 11.188 23.625 16.766 1 96.38 328 SER A C 1
ATOM 2631 O O . SER A 1 328 ? 9.969 23.719 16.938 1 96.38 328 SER A O 1
ATOM 2633 N N . VAL A 1 329 ? 11.773 23.469 15.555 1 98 329 VAL A N 1
ATOM 2634 C CA . VAL A 1 329 ? 11.023 23.297 14.312 1 98 329 VAL A CA 1
ATOM 2635 C C . VAL A 1 329 ? 11.516 22.062 13.57 1 98 329 VAL A C 1
ATOM 2637 O O . VAL A 1 329 ? 12.695 21.969 13.219 1 98 329 VAL A O 1
ATOM 2640 N N . ILE A 1 330 ? 10.648 21.125 13.367 1 98.56 330 ILE A N 1
ATOM 2641 C CA . ILE A 1 330 ? 11 19.953 12.586 1 98.56 330 ILE A CA 1
ATOM 2642 C C . ILE A 1 330 ? 10.531 20.141 11.141 1 98.56 330 ILE A C 1
ATOM 2644 O O . ILE A 1 330 ? 9.328 20.219 10.883 1 98.56 330 ILE A O 1
ATOM 2648 N N . ILE A 1 331 ? 11.445 20.156 10.25 1 98.44 331 ILE A N 1
ATOM 2649 C CA . ILE A 1 331 ? 11.156 20.344 8.828 1 98.44 331 ILE A CA 1
ATOM 2650 C C . ILE A 1 331 ? 11.164 18.984 8.125 1 98.44 331 ILE A C 1
ATOM 2652 O O . ILE A 1 331 ? 12.188 18.297 8.102 1 98.44 331 ILE A O 1
ATOM 2656 N N . ARG A 1 332 ? 10.062 18.594 7.625 1 98 332 ARG A N 1
ATOM 2657 C CA . ARG A 1 332 ? 10.023 17.391 6.805 1 98 332 ARG A CA 1
ATOM 2658 C C . ARG A 1 332 ? 10.398 17.703 5.359 1 98 332 ARG A C 1
ATOM 2660 O O . ARG A 1 332 ? 9.82 18.594 4.738 1 98 332 ARG A O 1
ATOM 2667 N N . THR A 1 333 ? 11.305 16.938 4.852 1 97.31 333 THR A N 1
ATOM 2668 C CA . THR A 1 333 ? 11.695 17.141 3.463 1 97.31 333 THR A CA 1
ATOM 2669 C C . THR A 1 333 ? 10.539 16.812 2.521 1 97.31 333 THR A C 1
ATOM 2671 O O . THR A 1 333 ? 9.531 16.234 2.939 1 97.31 333 THR A O 1
ATOM 2674 N N . MET A 1 334 ? 10.727 17.141 1.324 1 91.06 334 MET A N 1
ATOM 2675 C CA . MET A 1 334 ? 9.656 17.156 0.328 1 91.06 334 MET A CA 1
ATOM 2676 C C . MET A 1 334 ? 9 15.797 0.211 1 91.06 334 MET A C 1
ATOM 2678 O O . MET A 1 334 ? 9.68 14.789 0.015 1 91.06 334 MET A O 1
ATOM 2682 N N . ASP A 1 335 ? 7.715 15.766 0.344 1 90.81 335 ASP A N 1
ATOM 2683 C CA . ASP A 1 335 ? 6.898 14.57 0.167 1 90.81 335 ASP A CA 1
ATOM 2684 C C . ASP A 1 335 ? 5.891 14.75 -0.964 1 90.81 335 ASP A C 1
ATOM 2686 O O . ASP A 1 335 ? 4.691 14.875 -0.717 1 90.81 335 ASP A O 1
ATOM 2690 N N . ILE A 1 336 ? 6.488 14.836 -2.094 1 82.06 336 ILE A N 1
ATOM 2691 C CA . ILE A 1 336 ? 5.691 15.023 -3.303 1 82.06 336 ILE A CA 1
ATOM 2692 C C . ILE A 1 336 ? 5.594 13.695 -4.059 1 82.06 336 ILE A C 1
ATOM 2694 O O . ILE A 1 336 ? 6.473 12.844 -3.943 1 82.06 336 ILE A O 1
ATOM 2698 N N . GLY A 1 337 ? 4.566 13.555 -4.766 1 73.88 337 GLY A N 1
ATOM 2699 C CA . GLY A 1 337 ? 4.215 12.305 -5.418 1 73.88 337 GLY A CA 1
ATOM 2700 C C . GLY A 1 337 ? 3.018 11.625 -4.789 1 73.88 337 GLY A C 1
ATOM 2701 O O . GLY A 1 337 ? 2.471 12.102 -3.795 1 73.88 337 GLY A O 1
ATOM 2702 N N . GLY A 1 338 ? 2.486 10.57 -5.352 1 63.72 338 GLY A N 1
ATOM 2703 C CA . GLY A 1 338 ? 1.266 9.977 -4.824 1 63.72 338 GLY A CA 1
ATOM 2704 C C . GLY A 1 338 ? 0.011 10.711 -5.262 1 63.72 338 GLY A C 1
ATOM 2705 O O . GLY A 1 338 ? -0.366 10.664 -6.434 1 63.72 338 GLY A O 1
ATOM 2706 N N . ASP A 1 339 ? -0.315 11.547 -4.156 1 56.56 339 ASP A N 1
ATOM 2707 C CA . ASP A 1 339 ? -1.537 12.297 -4.426 1 56.56 339 ASP A CA 1
ATOM 2708 C C . ASP A 1 339 ? -1.218 13.727 -4.852 1 56.56 339 ASP A C 1
ATOM 2710 O O . ASP A 1 339 ? -2.119 14.492 -5.211 1 56.56 339 ASP A O 1
ATOM 2714 N N . LYS A 1 340 ? 0.092 13.984 -4.762 1 59 340 LYS A N 1
ATOM 2715 C CA . LYS A 1 340 ? 0.502 15.367 -4.996 1 59 340 LYS A CA 1
ATOM 2716 C C . LYS A 1 340 ? 1.24 15.508 -6.324 1 59 340 LYS A C 1
ATOM 2718 O O . LYS A 1 340 ? 2.352 14.992 -6.48 1 59 340 LYS A O 1
ATOM 2723 N N . ASN A 1 341 ? 0.638 15.906 -7.332 1 58.75 341 ASN A N 1
ATOM 2724 C CA . ASN A 1 341 ? 1.287 16.062 -8.625 1 58.75 341 ASN A CA 1
ATOM 2725 C C . ASN A 1 341 ? 1.735 17.5 -8.859 1 58.75 341 ASN A C 1
ATOM 2727 O O . ASN A 1 341 ? 0.986 18.438 -8.578 1 58.75 341 ASN A O 1
ATOM 2731 N N . ILE A 1 342 ? 2.977 17.656 -9.016 1 65.12 342 ILE A N 1
ATOM 2732 C CA . ILE A 1 342 ? 3.584 18.922 -9.398 1 65.12 342 ILE A CA 1
ATOM 2733 C C . ILE A 1 342 ? 3.789 18.969 -10.914 1 65.12 342 ILE A C 1
ATOM 2735 O O . ILE A 1 342 ? 4.633 18.234 -11.445 1 65.12 342 ILE A O 1
ATOM 2739 N N . PRO A 1 343 ? 3.111 19.703 -11.539 1 58.47 343 PRO A N 1
ATOM 2740 C CA . PRO A 1 343 ? 3.074 19.656 -13 1 58.47 343 PRO A CA 1
ATOM 2741 C C . PRO A 1 343 ? 4.457 19.797 -13.633 1 58.47 343 PRO A C 1
ATOM 2743 O O . PRO A 1 343 ? 4.762 19.125 -14.625 1 58.47 343 PRO A O 1
ATOM 2746 N N . TYR A 1 344 ? 5.203 20.719 -13.055 1 68.25 344 TYR A N 1
ATOM 2747 C CA . TYR A 1 344 ? 6.465 21 -13.727 1 68.25 344 TYR A CA 1
ATOM 2748 C C . TYR A 1 344 ? 7.461 19.859 -13.516 1 68.25 344 TYR A C 1
ATOM 2750 O O . TYR A 1 344 ? 8.492 19.797 -14.195 1 68.25 344 TYR A O 1
ATOM 2758 N N . MET A 1 345 ? 7.121 18.938 -12.734 1 74.31 345 MET A N 1
ATOM 2759 C CA . MET A 1 345 ? 8.016 17.812 -12.508 1 74.31 345 MET A CA 1
ATOM 2760 C C . MET A 1 345 ? 7.777 16.703 -13.531 1 74.31 345 MET A C 1
ATOM 2762 O O . MET A 1 345 ? 8.594 15.797 -13.68 1 74.31 345 MET A O 1
ATOM 2766 N N . ASN A 1 346 ? 6.777 16.828 -14.367 1 67.75 346 ASN A N 1
ATOM 2767 C CA . ASN A 1 346 ? 6.449 15.828 -15.367 1 67.75 346 ASN A CA 1
ATOM 2768 C C . ASN A 1 346 ? 6.52 14.414 -14.797 1 67.75 346 ASN A C 1
ATOM 2770 O O . ASN A 1 346 ? 7.188 13.547 -15.359 1 67.75 346 ASN A O 1
ATOM 2774 N N . LEU A 1 347 ? 5.922 14.281 -13.719 1 70 347 LEU A N 1
ATOM 2775 C CA . LEU A 1 347 ? 5.934 12.953 -13.117 1 70 347 LEU A CA 1
ATOM 2776 C C . LEU A 1 347 ? 5.16 11.961 -13.977 1 70 347 LEU A C 1
ATOM 2778 O O . LEU A 1 347 ? 4.086 12.281 -14.492 1 70 347 LEU A O 1
ATOM 2782 N N . PRO A 1 348 ? 5.723 10.836 -14.203 1 67.75 348 PRO A N 1
ATOM 2783 C CA . PRO A 1 348 ? 4.996 9.82 -14.969 1 67.75 348 PRO A CA 1
ATOM 2784 C C . PRO A 1 348 ? 3.729 9.344 -14.266 1 67.75 348 PRO A C 1
ATOM 2786 O O . PRO A 1 348 ? 3.662 9.352 -13.039 1 67.75 348 PRO A O 1
ATOM 2789 N N . LYS A 1 349 ? 2.762 9.102 -15.078 1 72.25 349 LYS A N 1
ATOM 2790 C CA . LYS A 1 349 ? 1.539 8.547 -14.5 1 72.25 349 LYS A CA 1
ATOM 2791 C C . LYS A 1 349 ? 1.784 7.156 -13.922 1 72.25 349 LYS A C 1
ATOM 2793 O O . LYS A 1 349 ? 2.375 6.297 -14.578 1 72.25 349 LYS A O 1
ATOM 2798 N N . GLU A 1 350 ? 1.433 7.051 -12.633 1 82 350 GLU A N 1
ATOM 2799 C CA . GLU A 1 350 ? 1.625 5.777 -11.945 1 82 350 GLU A CA 1
ATOM 2800 C C . GLU A 1 350 ? 0.289 5.094 -11.672 1 82 350 GLU A C 1
ATOM 2802 O O . GLU A 1 350 ? -0.716 5.762 -11.422 1 82 350 GLU A O 1
ATOM 2807 N N . ASP A 1 351 ? 0.266 3.828 -11.656 1 77.62 351 ASP A N 1
ATOM 2808 C CA . ASP A 1 351 ? -0.95 3.068 -11.375 1 77.62 351 ASP A CA 1
ATOM 2809 C C . ASP A 1 351 ? -1.285 3.09 -9.891 1 77.62 351 ASP A C 1
ATOM 2811 O O . ASP A 1 351 ? -2.455 3.012 -9.508 1 77.62 351 ASP A O 1
ATOM 2815 N N . ASN A 1 352 ? -0.281 3.119 -9.117 1 89.19 352 ASN A N 1
ATOM 2816 C CA . ASN A 1 352 ? -0.413 3.186 -7.664 1 89.19 352 ASN A CA 1
ATOM 2817 C C . ASN A 1 352 ? 0.484 4.266 -7.07 1 89.19 352 ASN A C 1
ATOM 2819 O O . ASN A 1 352 ? 1.507 3.959 -6.453 1 89.19 352 ASN A O 1
ATOM 2823 N N . PRO A 1 353 ? 0.084 5.449 -7.109 1 87.56 353 PRO A N 1
ATOM 2824 C CA . PRO A 1 353 ? 0.941 6.57 -6.715 1 87.56 353 PRO A CA 1
ATOM 2825 C C . PRO A 1 353 ? 1.391 6.488 -5.258 1 87.56 353 PRO A C 1
ATOM 2827 O O . PRO A 1 353 ? 2.523 6.855 -4.938 1 87.56 353 PRO A O 1
ATOM 2830 N N . PHE A 1 354 ? 0.57 6.051 -4.391 1 90.38 354 PHE A N 1
ATOM 2831 C CA . PHE A 1 354 ? 0.94 5.969 -2.982 1 90.38 354 PHE A CA 1
ATOM 2832 C C . PHE A 1 354 ? 2.049 4.941 -2.775 1 90.38 354 PHE A C 1
ATOM 2834 O O . PHE A 1 354 ? 2.779 5 -1.783 1 90.38 354 PHE A O 1
ATOM 2841 N N . LEU A 1 355 ? 2.098 3.998 -3.682 1 94.31 355 LEU A N 1
ATOM 2842 C CA . LEU A 1 355 ? 3.137 2.977 -3.639 1 94.31 355 LEU A CA 1
ATOM 2843 C C . LEU A 1 355 ? 4.227 3.266 -4.664 1 94.31 355 LEU A C 1
ATOM 2845 O O . LEU A 1 355 ? 4.992 2.371 -5.035 1 94.31 355 LEU A O 1
ATOM 2849 N N . GLY A 1 356 ? 4.285 4.508 -5.133 1 91.81 356 GLY A N 1
ATOM 2850 C CA . GLY A 1 356 ? 5.113 4.805 -6.293 1 91.81 356 GLY A CA 1
ATOM 2851 C C . GLY A 1 356 ? 6.312 5.676 -5.965 1 91.81 356 GLY A C 1
ATOM 2852 O O . GLY A 1 356 ? 6.867 5.59 -4.867 1 91.81 356 GLY A O 1
ATOM 2853 N N . TRP A 1 357 ? 6.777 6.375 -7.012 1 90.75 357 TRP A N 1
ATOM 2854 C CA . TRP A 1 357 ? 7.938 7.262 -7.004 1 90.75 357 TRP A CA 1
ATOM 2855 C C . TRP A 1 357 ? 7.609 8.578 -6.305 1 90.75 357 TRP A C 1
ATOM 2857 O O . TRP A 1 357 ? 7.23 9.555 -6.957 1 90.75 357 TRP A O 1
ATOM 2867 N N . ARG A 1 358 ? 7.875 8.555 -4.945 1 91.06 358 ARG A N 1
ATOM 2868 C CA . ARG A 1 358 ? 7.449 9.695 -4.141 1 91.06 358 ARG A CA 1
ATOM 2869 C C . ARG A 1 358 ? 8.469 10 -3.047 1 91.06 358 ARG A C 1
ATOM 2871 O O . ARG A 1 358 ? 9.32 9.172 -2.734 1 91.06 358 ARG A O 1
ATOM 2878 N N . ALA A 1 359 ? 8.461 11.266 -2.535 1 93.75 359 ALA A N 1
ATOM 2879 C CA . ALA A 1 359 ? 9.203 11.719 -1.359 1 93.75 359 ALA A CA 1
ATOM 2880 C C . ALA A 1 359 ? 10.703 11.484 -1.534 1 93.75 359 ALA A C 1
ATOM 2882 O O . ALA A 1 359 ? 11.297 11.938 -2.514 1 93.75 359 ALA A O 1
ATOM 2883 N N . ILE A 1 360 ? 11.312 10.703 -0.624 1 95.12 360 ILE A N 1
ATOM 2884 C CA . ILE A 1 360 ? 12.766 10.547 -0.652 1 95.12 360 ILE A CA 1
ATOM 2885 C C . ILE A 1 360 ? 13.18 9.773 -1.904 1 95.12 360 ILE A C 1
ATOM 2887 O O . ILE A 1 360 ? 14.312 9.891 -2.369 1 95.12 360 ILE A O 1
ATOM 2891 N N . ARG A 1 361 ? 12.25 8.938 -2.475 1 94 361 ARG A N 1
ATOM 2892 C CA . ARG A 1 361 ? 12.547 8.188 -3.691 1 94 361 ARG A CA 1
ATOM 2893 C C . ARG A 1 361 ? 12.82 9.133 -4.859 1 94 361 ARG A C 1
ATOM 2895 O O . ARG A 1 361 ? 13.688 8.852 -5.691 1 94 361 ARG A O 1
ATOM 2902 N N . ILE A 1 362 ? 12.117 10.234 -4.938 1 90.25 362 ILE A N 1
ATOM 2903 C CA . ILE A 1 362 ? 12.352 11.258 -5.945 1 90.25 362 ILE A CA 1
ATOM 2904 C C . ILE A 1 362 ? 13.641 12.016 -5.617 1 90.25 362 ILE A C 1
ATOM 2906 O O . ILE A 1 362 ? 14.477 12.242 -6.496 1 90.25 362 ILE A O 1
ATOM 2910 N N . ALA A 1 363 ? 13.758 12.398 -4.352 1 89.5 363 ALA A N 1
ATOM 2911 C CA . ALA A 1 363 ? 14.898 13.195 -3.906 1 89.5 363 ALA A CA 1
ATOM 2912 C C . ALA A 1 363 ? 16.219 12.461 -4.172 1 89.5 363 ALA A C 1
ATOM 2914 O O . ALA A 1 363 ? 17.219 13.086 -4.5 1 89.5 363 ALA A O 1
ATOM 2915 N N . MET A 1 364 ? 16.203 11.195 -3.98 1 90.88 364 MET A N 1
ATOM 2916 C CA . MET A 1 364 ? 17.422 10.398 -4.18 1 90.88 364 MET A CA 1
ATOM 2917 C C . MET A 1 364 ? 17.75 10.281 -5.66 1 90.88 364 MET A C 1
ATOM 2919 O O . MET A 1 364 ? 18.922 10.172 -6.031 1 90.88 364 MET A O 1
ATOM 2923 N N . ASP A 1 365 ? 16.75 10.32 -6.5 1 87.62 365 ASP A N 1
ATOM 2924 C CA . ASP A 1 365 ? 16.969 10.258 -7.941 1 87.62 365 ASP A CA 1
ATOM 2925 C C . ASP A 1 365 ? 17.297 11.633 -8.508 1 87.62 365 ASP A C 1
ATOM 2927 O O . ASP A 1 365 ? 18.062 11.742 -9.469 1 87.62 365 ASP A O 1
ATOM 2931 N N . GLN A 1 366 ? 16.672 12.625 -7.93 1 88.88 366 GLN A N 1
ATOM 2932 C CA . GLN A 1 366 ? 16.906 14.008 -8.336 1 88.88 366 GLN A CA 1
ATOM 2933 C C . GLN A 1 366 ? 17.719 14.758 -7.273 1 88.88 366 GLN A C 1
ATOM 2935 O O . GLN A 1 366 ? 17.156 15.57 -6.527 1 88.88 366 GLN A O 1
ATOM 2940 N N . LYS A 1 367 ? 18.922 14.734 -7.336 1 92.06 367 LYS A N 1
ATOM 2941 C CA . LYS A 1 367 ? 19.828 15.188 -6.289 1 92.06 367 LYS A CA 1
ATOM 2942 C C . LYS A 1 367 ? 19.797 16.703 -6.148 1 92.06 367 LYS A C 1
ATOM 2944 O O . LYS A 1 367 ? 20 17.234 -5.055 1 92.06 367 LYS A O 1
ATOM 2949 N N . ASN A 1 368 ? 19.484 17.359 -7.203 1 92.62 368 ASN A N 1
ATOM 2950 C CA . ASN A 1 368 ? 19.422 18.812 -7.152 1 92.62 368 ASN A CA 1
ATOM 2951 C C . ASN A 1 368 ? 18.328 19.312 -6.207 1 92.62 368 ASN A C 1
ATOM 2953 O O . ASN A 1 368 ? 18.531 20.281 -5.477 1 92.62 368 ASN A O 1
ATOM 2957 N N . ILE A 1 369 ? 17.266 18.656 -6.266 1 91.5 369 ILE A N 1
ATOM 2958 C CA . ILE A 1 369 ? 16.156 19.016 -5.391 1 91.5 369 ILE A CA 1
ATOM 2959 C C . ILE A 1 369 ? 16.547 18.797 -3.932 1 91.5 369 ILE A C 1
ATOM 2961 O O . ILE A 1 369 ? 16.312 19.656 -3.08 1 91.5 369 ILE A O 1
ATOM 2965 N N . PHE A 1 370 ? 17.203 17.703 -3.736 1 95.88 370 PHE A N 1
ATOM 2966 C CA . PHE A 1 370 ? 17.641 17.328 -2.4 1 95.88 370 PHE A CA 1
ATOM 2967 C C . PHE A 1 370 ? 18.703 18.312 -1.888 1 95.88 370 PHE A C 1
ATOM 2969 O O . PHE A 1 370 ? 18.594 18.797 -0.764 1 95.88 370 PHE A O 1
ATOM 2976 N N . ASN A 1 371 ? 19.625 18.562 -2.689 1 97.31 371 ASN A N 1
ATOM 2977 C CA . ASN A 1 371 ? 20.719 19.438 -2.303 1 97.31 371 ASN A CA 1
ATOM 2978 C C . ASN A 1 371 ? 20.234 20.828 -1.939 1 97.31 371 ASN A C 1
ATOM 2980 O O . ASN A 1 371 ? 20.609 21.375 -0.901 1 97.31 371 ASN A O 1
ATOM 2984 N N . ASP A 1 372 ? 19.406 21.391 -2.789 1 97.31 372 ASP A N 1
ATOM 2985 C CA . ASP A 1 372 ? 18.906 22.75 -2.559 1 97.31 372 ASP A CA 1
ATOM 2986 C C . ASP A 1 372 ? 18.125 22.828 -1.251 1 97.31 372 ASP A C 1
ATOM 2988 O O . ASP A 1 372 ? 18.281 23.781 -0.489 1 97.31 372 ASP A O 1
ATOM 2992 N N . GLN A 1 373 ? 17.344 21.891 -1.013 1 97.81 373 GLN A N 1
ATOM 2993 C CA . GLN A 1 373 ? 16.516 21.906 0.189 1 97.81 373 GLN A CA 1
ATOM 2994 C C . GLN A 1 373 ? 17.359 21.75 1.445 1 97.81 373 GLN A C 1
ATOM 2996 O O . GLN A 1 373 ? 17.203 22.5 2.406 1 97.81 373 GLN A O 1
ATOM 3001 N N . ILE A 1 374 ? 18.281 20.797 1.463 1 98.38 374 ILE A N 1
ATOM 3002 C CA . ILE A 1 374 ? 19.078 20.484 2.641 1 98.38 374 ILE A CA 1
ATOM 3003 C C . ILE A 1 374 ? 20.031 21.656 2.932 1 98.38 374 ILE A C 1
ATOM 3005 O O . ILE A 1 374 ? 20.203 22.047 4.086 1 98.38 374 ILE A O 1
ATOM 3009 N N . ARG A 1 375 ? 20.641 22.188 1.878 1 98.5 375 ARG A N 1
ATOM 3010 C CA . ARG A 1 375 ? 21.516 23.328 2.066 1 98.5 375 ARG A CA 1
ATOM 3011 C C . ARG A 1 375 ? 20.766 24.516 2.652 1 98.5 375 ARG A C 1
ATOM 3013 O O . ARG A 1 375 ? 21.266 25.203 3.543 1 98.5 375 ARG A O 1
ATOM 3020 N N . ALA A 1 376 ? 19.594 24.75 2.146 1 98.5 376 ALA A N 1
ATOM 3021 C CA . ALA A 1 376 ? 18.766 25.844 2.652 1 98.5 376 ALA A CA 1
ATOM 3022 C C . ALA A 1 376 ? 18.453 25.656 4.133 1 98.5 376 ALA A C 1
ATOM 3024 O O . ALA A 1 376 ? 18.516 26.594 4.918 1 98.5 376 ALA A O 1
ATOM 3025 N N . ILE A 1 377 ? 18.094 24.453 4.551 1 98.75 377 ILE A N 1
ATOM 3026 C CA . ILE A 1 377 ? 17.75 24.156 5.938 1 98.75 377 ILE A CA 1
ATOM 3027 C C . ILE A 1 377 ? 18.984 24.328 6.816 1 98.75 377 ILE A C 1
ATOM 3029 O O . ILE A 1 377 ? 18.906 24.922 7.895 1 98.75 377 ILE A O 1
ATOM 3033 N N . LEU A 1 378 ? 20.109 23.766 6.367 1 98.69 378 LEU A N 1
ATOM 3034 C CA . LEU A 1 378 ? 21.359 23.875 7.121 1 98.69 378 LEU A CA 1
ATOM 3035 C C . LEU A 1 378 ? 21.719 25.344 7.355 1 98.69 378 LEU A C 1
ATOM 3037 O O . LEU A 1 378 ? 22 25.75 8.492 1 98.69 378 LEU A O 1
ATOM 3041 N N . ARG A 1 379 ? 21.641 26.125 6.336 1 98.5 379 ARG A N 1
ATOM 3042 C CA . ARG A 1 379 ? 21.969 27.547 6.438 1 98.5 379 ARG A CA 1
ATOM 3043 C C . ARG A 1 379 ? 21.031 28.25 7.41 1 98.5 379 ARG A C 1
ATOM 3045 O O . ARG A 1 379 ? 21.453 29.125 8.172 1 98.5 379 ARG A O 1
ATOM 3052 N N . ALA A 1 380 ? 19.797 27.906 7.379 1 98.38 380 ALA A N 1
ATOM 3053 C CA . ALA A 1 380 ? 18.781 28.547 8.219 1 98.38 380 ALA A CA 1
ATOM 3054 C C . ALA A 1 380 ? 18.938 28.109 9.68 1 98.38 380 ALA A C 1
ATOM 3056 O O . ALA A 1 380 ? 18.438 28.781 10.586 1 98.38 380 ALA A O 1
ATOM 3057 N N . SER A 1 381 ? 19.609 27.062 9.953 1 98.19 381 SER A N 1
ATOM 3058 C CA . SER A 1 381 ? 19.672 26.422 11.258 1 98.19 381 SER A CA 1
ATOM 3059 C C . SER A 1 381 ? 20.422 27.281 12.266 1 98.19 381 SER A C 1
ATOM 3061 O O . SER A 1 381 ? 20.297 27.078 13.477 1 98.19 381 SER A O 1
ATOM 3063 N N . ILE A 1 382 ? 21.156 28.281 11.891 1 96.94 382 ILE A N 1
ATOM 3064 C CA . ILE A 1 382 ? 21.906 29.156 12.781 1 96.94 382 ILE A CA 1
ATOM 3065 C C . ILE A 1 382 ? 20.938 30.141 13.453 1 96.94 382 ILE A C 1
ATOM 3067 O O . ILE A 1 382 ? 21.266 30.703 14.5 1 96.94 382 ILE A O 1
ATOM 3071 N N . PHE A 1 383 ? 19.781 30.312 12.914 1 97.44 383 PHE A N 1
ATOM 3072 C CA . PHE A 1 383 ? 18.875 31.344 13.367 1 97.44 383 PHE A CA 1
ATOM 3073 C C . PHE A 1 383 ? 17.844 30.781 14.344 1 97.44 383 PHE A C 1
ATOM 3075 O O . PHE A 1 383 ? 17.062 31.516 14.938 1 97.44 383 PHE A O 1
ATOM 3082 N N . GLY A 1 384 ? 17.828 29.516 14.477 1 97.12 384 GLY A N 1
ATOM 3083 C CA . GLY A 1 384 ? 16.891 28.844 15.367 1 97.12 384 GLY A CA 1
ATOM 3084 C C . GLY A 1 384 ? 17.141 27.344 15.461 1 97.12 384 GLY A C 1
ATOM 3085 O O . GLY A 1 384 ? 18.047 26.812 14.812 1 97.12 384 GLY A O 1
ATOM 3086 N N . LYS A 1 385 ? 16.359 26.641 16.281 1 97.56 385 LYS A N 1
ATOM 3087 C CA . LYS A 1 385 ? 16.516 25.203 16.469 1 97.56 385 LYS A CA 1
ATOM 3088 C C . LYS A 1 385 ? 15.727 24.422 15.422 1 97.56 385 LYS A C 1
ATOM 3090 O O . LYS A 1 385 ? 14.57 24.047 15.648 1 97.56 385 LYS A O 1
ATOM 3095 N N . LEU A 1 386 ? 16.406 24.031 14.398 1 98.38 386 LEU A N 1
ATOM 3096 C CA . LEU A 1 386 ? 15.789 23.281 13.312 1 98.38 386 LEU A CA 1
ATOM 3097 C C . LEU A 1 386 ? 16.188 21.797 13.375 1 98.38 386 LEU A C 1
ATOM 3099 O O . LEU A 1 386 ? 17.281 21.469 13.844 1 98.38 386 LEU A O 1
ATOM 3103 N N . ARG A 1 387 ? 15.297 20.953 13.008 1 98.5 387 ARG A N 1
ATOM 3104 C CA . ARG A 1 387 ? 15.523 19.531 12.836 1 98.5 387 ARG A CA 1
ATOM 3105 C C . ARG A 1 387 ? 15.062 19.062 11.453 1 98.5 387 ARG A C 1
ATOM 3107 O O . ARG A 1 387 ? 14.125 19.625 10.883 1 98.5 387 ARG A O 1
ATOM 3114 N N . ILE A 1 388 ? 15.719 18.078 10.914 1 98.62 388 ILE A N 1
ATOM 3115 C CA . ILE A 1 388 ? 15.375 17.547 9.602 1 98.62 388 ILE A CA 1
ATOM 3116 C C . ILE A 1 388 ? 14.703 16.172 9.766 1 98.62 388 ILE A C 1
ATOM 3118 O O . ILE A 1 388 ? 15.156 15.352 10.562 1 98.62 388 ILE A O 1
ATOM 3122 N N . MET A 1 389 ? 13.656 15.961 9.062 1 98.56 389 MET A N 1
ATOM 3123 C CA . MET A 1 389 ? 12.945 14.688 9.109 1 98.56 389 MET A CA 1
ATOM 3124 C C . MET A 1 389 ? 12.695 14.156 7.703 1 98.56 389 MET A C 1
ATOM 3126 O O . MET A 1 389 ? 12.164 14.867 6.852 1 98.56 389 MET A O 1
ATOM 3130 N N . PHE A 1 390 ? 13.039 12.898 7.461 1 98.44 390 PHE A N 1
ATOM 3131 C CA . PHE A 1 390 ? 12.875 12.305 6.137 1 98.44 390 PHE A CA 1
ATOM 3132 C C . PHE A 1 390 ? 11.617 11.453 6.078 1 98.44 390 PHE A C 1
ATOM 3134 O O . PHE A 1 390 ? 11.391 10.602 6.949 1 98.44 390 PHE A O 1
ATOM 3141 N N . PRO A 1 391 ? 10.805 11.641 5.039 1 97.75 391 PRO A N 1
ATOM 3142 C CA . PRO A 1 391 ? 9.594 10.828 4.859 1 97.75 391 PRO A CA 1
ATOM 3143 C C . PRO A 1 391 ? 9.859 9.547 4.074 1 97.75 391 PRO A C 1
ATOM 3145 O O . PRO A 1 391 ? 10.883 9.43 3.395 1 97.75 391 PRO A O 1
ATOM 3148 N N . MET A 1 392 ? 9.062 8.477 4.188 1 97.44 392 MET A N 1
ATOM 3149 C CA . MET A 1 392 ? 8.922 7.289 3.354 1 97.44 392 MET A CA 1
ATOM 3150 C C . MET A 1 392 ? 10.18 6.426 3.43 1 97.44 392 MET A C 1
ATOM 3152 O O . MET A 1 392 ? 10.633 5.898 2.414 1 97.44 392 MET A O 1
ATOM 3156 N N . ILE A 1 393 ? 10.773 6.355 4.57 1 98.25 393 ILE A N 1
ATOM 3157 C CA . ILE A 1 393 ? 11.945 5.512 4.773 1 98.25 393 ILE A CA 1
ATOM 3158 C C . ILE A 1 393 ? 11.516 4.055 4.922 1 98.25 393 ILE A C 1
ATOM 3160 O O . ILE A 1 393 ? 10.531 3.76 5.605 1 98.25 393 ILE A O 1
ATOM 3164 N N . ILE A 1 394 ? 12.281 3.1 4.27 1 97.75 394 ILE A N 1
ATOM 3165 C CA . ILE A 1 394 ? 11.891 1.698 4.355 1 97.75 394 ILE A CA 1
ATOM 3166 C C . ILE A 1 394 ? 13.086 0.845 4.754 1 97.75 394 ILE A C 1
ATOM 3168 O O . ILE A 1 394 ? 12.945 -0.35 5.027 1 97.75 394 ILE A O 1
ATOM 3172 N N . SER A 1 395 ? 14.328 1.463 4.785 1 96.69 395 SER A N 1
ATOM 3173 C CA . SER A 1 395 ? 15.516 0.66 5.055 1 96.69 395 SER A CA 1
ATOM 3174 C C . SER A 1 395 ? 16.625 1.502 5.68 1 96.69 395 SER A C 1
ATOM 3176 O O . SER A 1 395 ? 16.594 2.732 5.598 1 96.69 395 SER A O 1
ATOM 3178 N N . ILE A 1 396 ? 17.562 0.846 6.301 1 96.75 396 ILE A N 1
ATOM 3179 C CA . ILE A 1 396 ? 18.703 1.507 6.918 1 96.75 396 ILE A CA 1
ATOM 3180 C C . ILE A 1 396 ? 19.609 2.076 5.836 1 96.75 396 ILE A C 1
ATOM 3182 O O . ILE A 1 396 ? 20.266 3.104 6.039 1 96.75 396 ILE A O 1
ATOM 3186 N N . GLU A 1 397 ? 19.656 1.365 4.68 1 95.38 397 GLU A N 1
ATOM 3187 C CA . GLU A 1 397 ? 20.484 1.803 3.559 1 95.38 397 GLU A CA 1
ATOM 3188 C C . GLU A 1 397 ? 20.109 3.211 3.109 1 95.38 397 GLU A C 1
ATOM 3190 O O . GLU A 1 397 ? 20.984 4.027 2.803 1 95.38 397 GLU A O 1
ATOM 3195 N N . GLU A 1 398 ? 18.891 3.463 3.129 1 96.06 398 GLU A N 1
ATOM 3196 C CA . GLU A 1 398 ? 18.406 4.785 2.744 1 96.06 398 GLU A CA 1
ATOM 3197 C C . GLU A 1 398 ? 18.875 5.852 3.73 1 96.06 398 GLU A C 1
ATOM 3199 O O . GLU A 1 398 ? 19.328 6.926 3.324 1 96.06 398 GLU A O 1
ATOM 3204 N N . VAL A 1 399 ? 18.797 5.562 4.992 1 97.38 399 VAL A N 1
ATOM 3205 C CA . VAL A 1 399 ? 19.203 6.496 6.043 1 97.38 399 VAL A CA 1
ATOM 3206 C C . VAL A 1 399 ? 20.703 6.773 5.949 1 97.38 399 VAL A C 1
ATOM 3208 O O . VAL A 1 399 ? 21.125 7.926 6.043 1 97.38 399 VAL A O 1
ATOM 3211 N N . ARG A 1 400 ? 21.438 5.738 5.77 1 96.81 400 ARG A N 1
ATOM 3212 C CA . ARG A 1 400 ? 22.891 5.883 5.656 1 96.81 400 ARG A CA 1
ATOM 3213 C C . ARG A 1 400 ? 23.25 6.715 4.434 1 96.81 400 ARG A C 1
ATOM 3215 O O . ARG A 1 400 ? 24.156 7.555 4.496 1 96.81 400 ARG A O 1
ATOM 3222 N N . TYR A 1 401 ? 22.594 6.492 3.367 1 95.88 401 TYR A N 1
ATOM 3223 C CA . TYR A 1 401 ? 22.812 7.281 2.16 1 95.88 401 TYR A CA 1
ATOM 3224 C C . TYR A 1 401 ? 22.516 8.75 2.404 1 95.88 401 TYR A C 1
ATOM 3226 O O . TYR A 1 401 ? 23.297 9.625 2.045 1 95.88 401 TYR A O 1
ATOM 3234 N N . LEU A 1 402 ? 21.391 9.023 3.008 1 96.81 402 LEU A N 1
ATOM 3235 C CA . LEU A 1 402 ? 20.953 10.398 3.26 1 96.81 402 LEU A CA 1
ATOM 3236 C C . LEU A 1 402 ? 21.906 11.102 4.219 1 96.81 402 LEU A C 1
ATOM 3238 O O . LEU A 1 402 ? 22.25 12.266 4.016 1 96.81 402 LEU A O 1
ATOM 3242 N N . ARG A 1 403 ? 22.312 10.445 5.234 1 96.69 403 ARG A N 1
ATOM 3243 C CA . ARG A 1 403 ? 23.266 11.016 6.188 1 96.69 403 ARG A CA 1
ATOM 3244 C C . ARG A 1 403 ? 24.594 11.344 5.508 1 96.69 403 ARG A C 1
ATOM 3246 O O . ARG A 1 403 ? 25.188 12.383 5.781 1 96.69 403 ARG A O 1
ATOM 3253 N N . CYS A 1 404 ? 25.031 10.438 4.648 1 96.88 404 CYS A N 1
ATOM 3254 C CA . CYS A 1 404 ? 26.25 10.664 3.9 1 96.88 404 CYS A CA 1
ATOM 3255 C C . CYS A 1 404 ? 26.141 11.898 3.02 1 96.88 404 CYS A C 1
ATOM 3257 O O . CYS A 1 404 ? 27.062 12.703 2.941 1 96.88 404 CYS A O 1
ATOM 3259 N N . GLU A 1 405 ? 25.031 12.008 2.41 1 96.69 405 GLU A N 1
ATOM 3260 C CA . GLU A 1 405 ? 24.781 13.172 1.553 1 96.69 405 GLU A CA 1
ATOM 3261 C C . GLU A 1 405 ? 24.75 14.461 2.367 1 96.69 405 GLU A C 1
ATOM 3263 O O . GLU A 1 405 ? 25.25 15.5 1.916 1 96.69 405 GLU A O 1
ATOM 3268 N N . ILE A 1 406 ? 24.188 14.469 3.551 1 97.56 406 ILE A N 1
ATOM 3269 C CA . ILE A 1 406 ? 24.125 15.641 4.414 1 97.56 406 ILE A CA 1
ATOM 3270 C C . ILE A 1 406 ? 25.531 16.047 4.832 1 97.56 406 ILE A C 1
ATOM 3272 O O . ILE A 1 406 ? 25.859 17.234 4.84 1 97.56 406 ILE A O 1
ATOM 3276 N N . GLU A 1 407 ? 26.344 15.078 5.172 1 97.5 407 GLU A N 1
ATOM 3277 C CA . GLU A 1 407 ? 27.719 15.367 5.559 1 97.5 407 GLU A CA 1
ATOM 3278 C C . GLU A 1 407 ? 28.5 15.992 4.402 1 97.5 407 GLU A C 1
ATOM 3280 O O . GLU A 1 407 ? 29.312 16.906 4.609 1 97.5 407 GLU A O 1
ATOM 3285 N N . ARG A 1 408 ? 28.234 15.461 3.252 1 97.62 408 ARG A N 1
ATOM 3286 C CA . ARG A 1 408 ? 28.859 16.047 2.068 1 97.62 408 ARG A CA 1
ATOM 3287 C C . ARG A 1 408 ? 28.469 17.5 1.892 1 97.62 408 ARG A C 1
ATOM 3289 O O . ARG A 1 408 ? 29.297 18.359 1.605 1 97.62 408 ARG A O 1
ATOM 3296 N N . LEU A 1 409 ? 27.234 17.766 2.031 1 97.88 409 LEU A N 1
ATOM 3297 C CA . LEU A 1 409 ? 26.734 19.125 1.871 1 97.88 409 LEU A CA 1
ATOM 3298 C C . LEU A 1 409 ? 27.25 20.047 2.975 1 97.88 409 LEU A C 1
ATOM 3300 O O . LEU A 1 409 ? 27.531 21.219 2.736 1 97.88 409 LEU A O 1
ATOM 3304 N N . LYS A 1 410 ? 27.375 19.578 4.215 1 97.94 410 LYS A N 1
ATOM 3305 C CA . LYS A 1 410 ? 27.984 20.328 5.312 1 97.94 410 LYS A CA 1
ATOM 3306 C C . LYS A 1 410 ? 29.406 20.766 4.969 1 97.94 410 LYS A C 1
ATOM 3308 O O . LYS A 1 410 ? 29.781 21.906 5.199 1 97.94 410 LYS A O 1
ATOM 3313 N N . LYS A 1 411 ? 30.125 19.844 4.414 1 97.81 411 LYS A N 1
ATOM 3314 C CA . LYS A 1 411 ? 31.5 20.141 4.02 1 97.81 411 LYS A CA 1
ATOM 3315 C C . LYS A 1 411 ? 31.531 21.219 2.949 1 97.81 411 LYS A C 1
ATOM 3317 O O . LYS A 1 411 ? 32.406 22.094 2.982 1 97.81 411 LYS A O 1
ATOM 3322 N N . GLN A 1 412 ? 30.641 21.125 2.035 1 97.88 412 GLN A N 1
ATOM 3323 C CA . GLN A 1 412 ? 30.562 22.125 0.986 1 97.88 412 GLN A CA 1
ATOM 3324 C C . GLN A 1 412 ? 30.266 23.516 1.572 1 97.88 412 GLN A C 1
ATOM 3326 O O . GLN A 1 412 ? 30.875 24.5 1.154 1 97.88 412 GLN A O 1
ATOM 3331 N N . LEU A 1 413 ? 29.375 23.547 2.488 1 98 413 LEU A N 1
ATOM 3332 C CA . LEU A 1 413 ? 29 24.812 3.107 1 98 413 LEU A CA 1
ATOM 3333 C C . LEU A 1 413 ? 30.172 25.391 3.904 1 98 413 LEU A C 1
ATOM 3335 O O . LEU A 1 413 ? 30.375 26.609 3.926 1 98 413 LEU A O 1
ATOM 3339 N N . ILE A 1 414 ? 30.953 24.547 4.547 1 97.5 414 ILE A N 1
ATOM 3340 C CA . ILE A 1 414 ? 32.125 24.984 5.289 1 97.5 414 ILE A CA 1
ATOM 3341 C C . ILE A 1 414 ? 33.156 25.594 4.332 1 97.5 414 ILE A C 1
ATOM 3343 O O . ILE A 1 414 ? 33.75 26.641 4.633 1 97.5 414 ILE A O 1
ATOM 3347 N N . GLN A 1 415 ? 33.281 24.984 3.195 1 97.81 415 GLN A N 1
ATOM 3348 C CA . GLN A 1 415 ? 34.219 25.5 2.186 1 97.81 415 GLN A CA 1
ATOM 3349 C C . GLN A 1 415 ? 33.75 26.859 1.661 1 97.81 415 GLN A C 1
ATOM 3351 O O . GLN A 1 415 ? 34.562 27.719 1.333 1 97.81 415 GLN A O 1
ATOM 3356 N N . GLU A 1 416 ? 32.469 27.031 1.605 1 97.62 416 GLU A N 1
ATOM 3357 C CA . GLU A 1 416 ? 31.906 28.281 1.125 1 97.62 416 GLU A CA 1
ATOM 3358 C C . GLU A 1 416 ? 31.828 29.312 2.244 1 97.62 416 GLU A C 1
ATOM 3360 O O . GLU A 1 416 ? 31.344 30.438 2.029 1 97.62 416 GLU A O 1
ATOM 3365 N N . LYS A 1 417 ? 32.219 28.969 3.42 1 96.88 417 LYS A N 1
ATOM 3366 C CA . LYS A 1 417 ? 32.219 29.828 4.602 1 96.88 417 LYS A CA 1
ATOM 3367 C C . LYS A 1 417 ? 30.828 30.234 5.012 1 96.88 417 LYS A C 1
ATOM 3369 O O . LYS A 1 417 ? 30.594 31.391 5.379 1 96.88 417 LYS A O 1
ATOM 3374 N N . LYS A 1 418 ? 29.891 29.375 4.832 1 96.88 418 LYS A N 1
ATOM 3375 C CA . LYS A 1 418 ? 28.516 29.578 5.297 1 96.88 418 LYS A CA 1
ATOM 3376 C C . LYS A 1 418 ? 28.281 28.859 6.621 1 96.88 418 LYS A C 1
ATOM 3378 O O . LYS A 1 418 ? 28.656 27.703 6.785 1 96.88 418 LYS A O 1
ATOM 3383 N N . LYS A 1 419 ? 27.703 29.562 7.504 1 96.56 419 LYS A N 1
ATOM 3384 C CA . LYS A 1 419 ? 27.5 29.031 8.844 1 96.56 419 LYS A CA 1
ATOM 3385 C C . LYS A 1 419 ? 26.234 28.172 8.914 1 96.56 419 LYS A C 1
ATOM 3387 O O . LYS A 1 419 ? 25.281 28.422 8.172 1 96.56 419 LYS A O 1
ATOM 3392 N N . PHE A 1 420 ? 26.219 27.234 9.773 1 97.31 420 PHE A N 1
ATOM 3393 C CA . PHE A 1 420 ? 25.062 26.375 10.055 1 97.31 420 PHE A CA 1
ATOM 3394 C C . PHE A 1 420 ? 25.234 25.656 11.391 1 97.31 420 PHE A C 1
ATOM 3396 O O . PHE A 1 420 ? 26.312 25.688 11.984 1 97.31 420 PHE A O 1
ATOM 3403 N N . ASP A 1 421 ? 24.219 25.156 11.945 1 97.25 421 ASP A N 1
ATOM 3404 C CA . ASP A 1 421 ? 24.281 24.359 13.172 1 97.25 421 ASP A CA 1
ATOM 3405 C C . ASP A 1 421 ? 24.875 22.984 12.906 1 97.25 421 ASP A C 1
ATOM 3407 O O . ASP A 1 421 ? 24.203 22.109 12.352 1 97.25 421 ASP A O 1
ATOM 3411 N N . LYS A 1 422 ? 26.016 22.672 13.391 1 94.75 422 LYS A N 1
ATOM 3412 C CA . LYS A 1 422 ? 26.719 21.406 13.141 1 94.75 422 LYS A CA 1
ATOM 3413 C C . LYS A 1 422 ? 26.047 20.25 13.875 1 94.75 422 LYS A C 1
ATOM 3415 O O . LYS A 1 422 ? 26.266 19.094 13.531 1 94.75 422 LYS A O 1
ATOM 3420 N N . LYS A 1 423 ? 25.219 20.609 14.773 1 95.31 423 LYS A N 1
ATOM 3421 C CA . LYS A 1 423 ? 24.594 19.578 15.586 1 95.31 423 LYS A CA 1
ATOM 3422 C C . LYS A 1 423 ? 23.125 19.391 15.227 1 95.31 423 LYS A C 1
ATOM 3424 O O . LYS A 1 423 ? 22.359 18.812 16 1 95.31 423 LYS A O 1
ATOM 3429 N N . ILE A 1 424 ? 22.75 19.875 14.109 1 97.5 424 ILE A N 1
ATOM 3430 C CA . ILE A 1 424 ? 21.375 19.75 13.68 1 97.5 424 ILE A CA 1
ATOM 3431 C C . ILE A 1 424 ? 20.938 18.281 13.75 1 97.5 424 ILE A C 1
ATOM 3433 O O . ILE A 1 424 ? 21.688 17.391 13.336 1 97.5 424 ILE A O 1
ATOM 3437 N N . GLU A 1 425 ? 19.812 18 14.359 1 98.06 425 GLU A N 1
ATOM 3438 C CA . GLU A 1 425 ? 19.312 16.641 14.539 1 98.06 425 GLU A CA 1
ATOM 3439 C C . GLU A 1 425 ? 18.609 16.141 13.281 1 98.06 425 GLU A C 1
ATOM 3441 O O . GLU A 1 425 ? 17.938 16.922 12.594 1 98.06 425 GLU A O 1
ATOM 3446 N N . ILE A 1 426 ? 18.797 14.883 13.023 1 98.12 426 ILE A N 1
ATOM 3447 C CA . ILE A 1 426 ? 18.203 14.227 11.867 1 98.12 426 ILE A CA 1
ATOM 3448 C C . ILE A 1 426 ? 17.312 13.078 12.328 1 98.12 426 ILE A C 1
ATOM 3450 O O . ILE A 1 426 ? 17.75 12.203 13.07 1 98.12 426 ILE A O 1
ATOM 3454 N N . GLY A 1 427 ? 16.031 13.102 11.914 1 98.5 427 GLY A N 1
ATOM 3455 C CA . GLY A 1 427 ? 15.086 12.039 12.219 1 98.5 427 GLY A CA 1
ATOM 3456 C C . GLY A 1 427 ? 14.367 11.508 10.984 1 98.5 427 GLY A C 1
ATOM 3457 O O . GLY A 1 427 ? 14.727 11.852 9.859 1 98.5 427 GLY A O 1
ATOM 3458 N N . ILE A 1 428 ? 13.461 10.562 11.234 1 98.5 428 ILE A N 1
ATOM 3459 C CA . ILE A 1 428 ? 12.664 10.039 10.133 1 98.5 428 ILE A CA 1
ATOM 3460 C C . ILE A 1 428 ? 11.195 9.969 10.539 1 98.5 428 ILE A C 1
ATOM 3462 O O . ILE A 1 428 ? 10.883 9.875 11.727 1 98.5 428 ILE A O 1
ATOM 3466 N N . MET A 1 429 ? 10.398 10.133 9.57 1 98.38 429 MET A N 1
ATOM 3467 C CA . MET A 1 429 ? 8.977 9.852 9.75 1 98.38 429 MET A CA 1
ATOM 3468 C C . MET A 1 429 ? 8.695 8.359 9.594 1 98.38 429 MET A C 1
ATOM 3470 O O . MET A 1 429 ? 8.977 7.773 8.539 1 98.38 429 MET A O 1
ATOM 3474 N N . VAL A 1 430 ? 8.281 7.777 10.641 1 98.5 430 VAL A N 1
ATOM 3475 C CA . VAL A 1 430 ? 7.895 6.371 10.586 1 98.5 430 VAL A CA 1
ATOM 3476 C C . VAL A 1 430 ? 6.469 6.246 10.062 1 98.5 430 VAL A C 1
ATOM 3478 O O . VAL A 1 430 ? 5.508 6.285 10.836 1 98.5 430 VAL A O 1
ATOM 3481 N N . GLU A 1 431 ? 6.363 6.039 8.766 1 98.06 431 GLU A N 1
ATOM 3482 C CA . GLU A 1 431 ? 5.043 6.016 8.141 1 98.06 431 GLU A CA 1
ATOM 3483 C C . GLU A 1 431 ? 4.883 4.805 7.23 1 98.06 431 GLU A C 1
ATOM 3485 O O . GLU A 1 431 ? 3.857 4.652 6.562 1 98.06 431 GLU A O 1
ATOM 3490 N N . THR A 1 432 ? 5.871 3.922 7.156 1 98.44 432 THR A N 1
ATOM 3491 C CA . THR A 1 432 ? 5.793 2.637 6.473 1 98.44 432 THR A CA 1
ATOM 3492 C C . THR A 1 432 ? 5.918 1.485 7.469 1 98.44 432 THR A C 1
ATOM 3494 O O . THR A 1 432 ? 6.633 1.593 8.461 1 98.44 432 THR A O 1
ATOM 3497 N N . PRO A 1 433 ? 5.23 0.386 7.137 1 98.69 433 PRO A N 1
ATOM 3498 C CA . PRO A 1 433 ? 5.402 -0.759 8.031 1 98.69 433 PRO A CA 1
ATOM 3499 C C . PRO A 1 433 ? 6.855 -1.213 8.141 1 98.69 433 PRO A C 1
ATOM 3501 O O . PRO A 1 433 ? 7.297 -1.631 9.219 1 98.69 433 PRO A O 1
ATOM 3504 N N . ALA A 1 434 ? 7.566 -1.081 7.094 1 98.69 434 ALA A N 1
ATOM 3505 C CA . ALA A 1 434 ? 8.961 -1.504 7.086 1 98.69 434 ALA A CA 1
ATOM 3506 C C . ALA A 1 434 ? 9.773 -0.732 8.125 1 98.69 434 ALA A C 1
ATOM 3508 O O . ALA A 1 434 ? 10.508 -1.328 8.914 1 98.69 434 ALA A O 1
ATOM 3509 N N . SER A 1 435 ? 9.641 0.58 8.109 1 98.62 435 SER A N 1
ATOM 3510 C CA . SER A 1 435 ? 10.391 1.403 9.047 1 98.62 435 SER A CA 1
ATOM 3511 C C . SER A 1 435 ? 9.977 1.11 10.492 1 98.62 435 SER A C 1
ATOM 3513 O O . SER A 1 435 ? 10.82 1.129 11.398 1 98.62 435 SER A O 1
ATOM 3515 N N . ALA A 1 436 ? 8.711 0.826 10.695 1 98.69 436 ALA A N 1
ATOM 3516 C CA . ALA A 1 436 ? 8.234 0.505 12.039 1 98.69 436 ALA A CA 1
ATOM 3517 C C . ALA A 1 436 ? 8.812 -0.823 12.516 1 98.69 436 ALA A C 1
ATOM 3519 O O . ALA A 1 436 ? 9.219 -0.947 13.68 1 98.69 436 ALA A O 1
ATOM 3520 N N . ILE A 1 437 ? 8.883 -1.798 11.648 1 98.38 437 ILE A N 1
ATOM 3521 C CA . ILE A 1 437 ? 9.312 -3.146 12.008 1 98.38 437 ILE A CA 1
ATOM 3522 C C . ILE A 1 437 ? 10.805 -3.145 12.328 1 98.38 437 ILE A C 1
ATOM 3524 O O . ILE A 1 437 ? 11.25 -3.844 13.242 1 98.38 437 ILE A O 1
ATOM 3528 N N . ILE A 1 438 ? 11.555 -2.326 11.625 1 98.25 438 ILE A N 1
ATOM 3529 C CA . ILE A 1 438 ? 12.992 -2.34 11.844 1 98.25 438 ILE A CA 1
ATOM 3530 C C . ILE A 1 438 ? 13.406 -1.107 12.648 1 98.25 438 ILE A C 1
ATOM 3532 O O . ILE A 1 438 ? 14.547 -0.643 12.547 1 98.25 438 ILE A O 1
ATOM 3536 N N . ALA A 1 439 ? 12.523 -0.57 13.422 1 98.5 439 ALA A N 1
ATOM 3537 C CA . ALA A 1 439 ? 12.766 0.642 14.203 1 98.5 439 ALA A CA 1
ATOM 3538 C C . ALA A 1 439 ? 13.984 0.474 15.109 1 98.5 439 ALA A C 1
ATOM 3540 O O . ALA A 1 439 ? 14.719 1.431 15.352 1 98.5 439 ALA A O 1
ATOM 3541 N N . GLN A 1 440 ? 14.211 -0.712 15.602 1 97.69 440 GLN A N 1
ATOM 3542 C CA . GLN A 1 440 ? 15.352 -0.967 16.484 1 97.69 440 GLN A CA 1
ATOM 3543 C C . GLN A 1 440 ? 16.672 -0.676 15.773 1 97.69 440 GLN A C 1
ATOM 3545 O O . GLN A 1 440 ? 17.609 -0.151 16.375 1 97.69 440 GLN A O 1
ATOM 3550 N N . HIS A 1 441 ? 16.766 -1.032 14.492 1 97.56 441 HIS A N 1
ATOM 3551 C CA . HIS A 1 441 ? 17.953 -0.781 13.703 1 97.56 441 HIS A CA 1
ATOM 3552 C C . HIS A 1 441 ? 18.047 0.686 13.289 1 97.56 441 HIS A C 1
ATOM 3554 O O . HIS A 1 441 ? 19.141 1.273 13.312 1 97.56 441 HIS A O 1
ATOM 3560 N N . LEU A 1 442 ? 16.938 1.258 12.977 1 98.31 442 LEU A N 1
ATOM 3561 C CA . LEU A 1 442 ? 16.906 2.641 12.516 1 98.31 442 LEU A CA 1
ATOM 3562 C C . LEU A 1 442 ? 17.25 3.602 13.648 1 98.31 442 LEU A C 1
ATOM 3564 O O . LEU A 1 442 ? 17.891 4.625 13.43 1 98.31 442 LEU A O 1
ATOM 3568 N N . ALA A 1 443 ? 16.797 3.275 14.867 1 98 443 ALA A N 1
ATOM 3569 C CA . ALA A 1 443 ? 16.984 4.137 16.031 1 98 443 ALA A CA 1
ATOM 3570 C C . ALA A 1 443 ? 18.469 4.355 16.312 1 98 443 ALA A C 1
ATOM 3572 O O . ALA A 1 443 ? 18.859 5.387 16.875 1 98 443 ALA A O 1
ATOM 3573 N N . LYS A 1 444 ? 19.266 3.465 15.875 1 96.69 444 LYS A N 1
ATOM 3574 C CA . LYS A 1 444 ? 20.703 3.557 16.109 1 96.69 444 LYS A CA 1
ATOM 3575 C C . LYS A 1 444 ? 21.359 4.535 15.133 1 96.69 444 LYS A C 1
ATOM 3577 O O . LYS A 1 444 ? 22.484 4.988 15.359 1 96.69 444 LYS A O 1
ATOM 3582 N N . GLU A 1 445 ? 20.594 4.859 14.109 1 96.19 445 GLU A N 1
ATOM 3583 C CA . GLU A 1 445 ? 21.188 5.645 13.031 1 96.19 445 GLU A CA 1
ATOM 3584 C C . GLU A 1 445 ? 20.609 7.051 12.992 1 96.19 445 GLU A C 1
ATOM 3586 O O . GLU A 1 445 ? 21.125 7.926 12.297 1 96.19 445 GLU A O 1
ATOM 3591 N N . ILE A 1 446 ? 19.578 7.336 13.75 1 97.5 446 ILE A N 1
ATOM 3592 C CA . ILE A 1 446 ? 18.906 8.633 13.672 1 97.5 446 ILE A CA 1
ATOM 3593 C C . ILE A 1 446 ? 18.766 9.219 15.07 1 97.5 446 ILE A C 1
ATOM 3595 O O . ILE A 1 446 ? 19.062 8.562 16.062 1 97.5 446 ILE A O 1
ATOM 3599 N N . ASP A 1 447 ? 18.266 10.516 15.141 1 98.06 447 ASP A N 1
ATOM 3600 C CA . ASP A 1 447 ? 18.203 11.227 16.406 1 98.06 447 ASP A CA 1
ATOM 3601 C C . ASP A 1 447 ? 16.797 11.133 17.016 1 98.06 447 ASP A C 1
ATOM 3603 O O . ASP A 1 447 ? 16.641 11.211 18.234 1 98.06 447 ASP A O 1
ATOM 3607 N N . PHE A 1 448 ? 15.812 10.961 16.203 1 98.44 448 PHE A N 1
ATOM 3608 C CA . PHE A 1 448 ? 14.445 10.898 16.703 1 98.44 448 PHE A CA 1
ATOM 3609 C C . PHE A 1 448 ? 13.516 10.281 15.672 1 98.44 448 PHE A C 1
ATOM 3611 O O . PHE A 1 448 ? 13.875 10.148 14.5 1 98.44 448 PHE A O 1
ATOM 3618 N N . PHE A 1 449 ? 12.344 9.836 16.141 1 98.69 449 PHE A N 1
ATOM 3619 C CA . PHE A 1 449 ? 11.273 9.359 15.281 1 98.69 449 PHE A CA 1
ATOM 3620 C C . PHE A 1 449 ? 10.055 10.273 15.367 1 98.69 449 PHE A C 1
ATOM 3622 O O . PHE A 1 449 ? 9.797 10.883 16.406 1 98.69 449 PHE A O 1
ATOM 3629 N N . SER A 1 450 ? 9.391 10.469 14.297 1 98.5 450 SER A N 1
ATOM 3630 C CA . SER A 1 450 ? 8.039 11 14.258 1 98.5 450 SER A CA 1
ATOM 3631 C C . SER A 1 450 ? 7.094 10.07 13.5 1 98.5 450 SER A C 1
ATOM 3633 O O . SER A 1 450 ? 7.316 9.781 12.328 1 98.5 450 SER A O 1
ATOM 3635 N N . ILE A 1 451 ? 6.094 9.648 14.125 1 98.56 451 ILE A N 1
ATOM 3636 C CA . ILE A 1 451 ? 5.207 8.68 13.5 1 98.56 451 ILE A CA 1
ATOM 3637 C C . ILE A 1 451 ? 4.145 9.398 12.672 1 98.56 451 ILE A C 1
ATOM 3639 O O . ILE A 1 451 ? 3.402 10.234 13.203 1 98.56 451 ILE A O 1
ATOM 3643 N N . GLY A 1 452 ? 4.148 9.18 11.391 1 97.12 452 GLY A N 1
ATOM 3644 C CA . GLY A 1 452 ? 3.051 9.594 10.531 1 97.12 452 GLY A CA 1
ATOM 3645 C C . GLY A 1 452 ? 1.925 8.578 10.469 1 97.12 452 GLY A C 1
ATOM 3646 O O . GLY A 1 452 ? 1.915 7.707 9.594 1 97.12 452 GLY A O 1
ATOM 3647 N N . THR A 1 453 ? 0.924 8.789 11.234 1 95.44 453 THR A N 1
ATOM 3648 C CA . THR A 1 453 ? -0.082 7.754 11.438 1 95.44 453 THR A CA 1
ATOM 3649 C C . THR A 1 453 ? -0.96 7.594 10.203 1 95.44 453 THR A C 1
ATOM 3651 O O . THR A 1 453 ? -1.515 6.52 9.961 1 95.44 453 THR A O 1
ATOM 3654 N N . ASN A 1 454 ? -1.136 8.656 9.414 1 90.75 454 ASN A N 1
ATOM 3655 C CA . ASN A 1 454 ? -1.997 8.562 8.242 1 90.75 454 ASN A CA 1
ATOM 3656 C C . ASN A 1 454 ? -1.477 7.527 7.242 1 90.75 454 ASN A C 1
ATOM 3658 O O . ASN A 1 454 ? -2.168 6.559 6.93 1 90.75 454 ASN A O 1
ATOM 3662 N N . ASP A 1 455 ? -0.278 7.723 6.832 1 94.62 455 ASP A N 1
ATOM 3663 C CA . ASP A 1 455 ? 0.325 6.805 5.871 1 94.62 455 ASP A CA 1
ATOM 3664 C C . ASP A 1 455 ? 0.598 5.445 6.512 1 94.62 455 ASP A C 1
ATOM 3666 O O . ASP A 1 455 ? 0.437 4.406 5.863 1 94.62 455 ASP A O 1
ATOM 3670 N N . LEU A 1 456 ? 1.055 5.441 7.766 1 97.94 456 LEU A N 1
ATOM 3671 C CA . LEU A 1 456 ? 1.309 4.176 8.445 1 97.94 456 LEU A CA 1
ATOM 3672 C C . LEU A 1 456 ? 0.058 3.303 8.453 1 97.94 456 LEU A C 1
ATOM 3674 O O . LEU A 1 456 ? 0.133 2.1 8.188 1 97.94 456 LEU A O 1
ATOM 3678 N N . THR A 1 457 ? -1.099 3.936 8.773 1 96.88 457 THR A N 1
ATOM 3679 C CA . THR A 1 457 ? -2.365 3.213 8.797 1 96.88 457 THR A CA 1
ATOM 3680 C C . THR A 1 457 ? -2.721 2.701 7.402 1 96.88 457 THR A C 1
ATOM 3682 O O . THR A 1 457 ? -3.096 1.538 7.242 1 96.88 457 THR A O 1
ATOM 3685 N N . GLN A 1 458 ? -2.533 3.535 6.445 1 95.75 458 GLN A N 1
ATOM 3686 C CA . GLN A 1 458 ? -2.863 3.207 5.062 1 95.75 458 GLN A CA 1
ATOM 3687 C C . GLN A 1 458 ? -2.066 1.999 4.578 1 95.75 458 GLN A C 1
ATOM 3689 O O . GLN A 1 458 ? -2.633 1.06 4.016 1 95.75 458 GLN A O 1
ATOM 3694 N N . TYR A 1 459 ? -0.806 1.998 4.824 1 97.88 459 TYR A N 1
ATOM 3695 C CA . TYR A 1 459 ? 0.054 0.934 4.32 1 97.88 459 TYR A CA 1
ATOM 3696 C C . TYR A 1 459 ? -0.099 -0.333 5.152 1 97.88 459 TYR A C 1
ATOM 3698 O O . TYR A 1 459 ? -0.035 -1.444 4.621 1 97.88 459 TYR A O 1
ATOM 3706 N N . THR A 1 460 ? -0.281 -0.183 6.414 1 98.62 460 THR A N 1
ATOM 3707 C CA . THR A 1 460 ? -0.441 -1.344 7.281 1 98.62 460 THR A CA 1
ATOM 3708 C C . THR A 1 460 ? -1.72 -2.104 6.938 1 98.62 460 THR A C 1
ATOM 3710 O O . THR A 1 460 ? -1.72 -3.334 6.875 1 98.62 460 THR A O 1
ATOM 3713 N N . LEU A 1 461 ? -2.76 -1.34 6.703 1 97.75 461 LEU A N 1
ATOM 3714 C CA . LEU A 1 461 ? -4.055 -1.951 6.434 1 97.75 461 LEU A CA 1
ATOM 3715 C C . LEU A 1 461 ? -4.262 -2.152 4.938 1 97.75 461 LEU A C 1
ATOM 3717 O O . LEU A 1 461 ? -5.23 -2.791 4.52 1 97.75 461 LEU A O 1
ATOM 3721 N N . ALA A 1 462 ? -3.34 -1.666 4.156 1 97 462 ALA A N 1
ATOM 3722 C CA . ALA A 1 462 ? -3.479 -1.707 2.701 1 97 462 ALA A CA 1
ATOM 3723 C C . ALA A 1 462 ? -4.812 -1.111 2.262 1 97 462 ALA A C 1
ATOM 3725 O O . ALA A 1 462 ? -5.559 -1.733 1.498 1 97 462 ALA A O 1
ATOM 3726 N N . VAL A 1 463 ? -5.129 0.082 2.773 1 95 463 VAL A N 1
ATOM 3727 C CA . VAL A 1 463 ? -6.391 0.751 2.484 1 95 463 VAL A CA 1
ATOM 3728 C C . VAL A 1 463 ? -6.129 2.193 2.057 1 95 463 VAL A C 1
ATOM 3730 O O . VAL A 1 463 ? -5.531 2.969 2.807 1 95 463 VAL A O 1
ATOM 3733 N N . ASP A 1 464 ? -6.539 2.516 0.881 1 90 464 ASP A N 1
ATOM 3734 C CA . ASP A 1 464 ? -6.496 3.902 0.428 1 90 464 ASP A CA 1
ATOM 3735 C C . ASP A 1 464 ? -7.539 4.75 1.151 1 90 464 ASP A C 1
ATOM 3737 O O . ASP A 1 464 ? -8.742 4.594 0.92 1 90 464 ASP A O 1
ATOM 3741 N N . ARG A 1 465 ? -7.082 5.609 1.938 1 81.19 465 ARG A N 1
ATOM 3742 C CA . ARG A 1 465 ? -7.992 6.414 2.748 1 81.19 465 ARG A CA 1
ATOM 3743 C C . ARG A 1 465 ? -8.859 7.312 1.871 1 81.19 465 ARG A C 1
ATOM 3745 O O . ARG A 1 465 ? -9.938 7.738 2.285 1 81.19 465 ARG A O 1
ATOM 3752 N N . GLY A 1 466 ? -8.453 7.598 0.698 1 72.19 466 GLY A N 1
ATOM 3753 C CA . GLY A 1 466 ? -9.203 8.461 -0.204 1 72.19 466 GLY A CA 1
ATOM 3754 C C . GLY A 1 466 ? -10.195 7.707 -1.066 1 72.19 466 GLY A C 1
ATOM 3755 O O . GLY A 1 466 ? -10.93 8.312 -1.849 1 72.19 466 GLY A O 1
ATOM 3756 N N . ASN A 1 467 ? -10.203 6.379 -0.981 1 80.12 467 ASN A N 1
ATOM 3757 C CA . ASN A 1 467 ? -11.117 5.543 -1.753 1 80.12 467 ASN A CA 1
ATOM 3758 C C . ASN A 1 467 ? -12.477 5.414 -1.067 1 80.12 467 ASN A C 1
ATOM 3760 O O . ASN A 1 467 ? -12.586 4.773 -0.021 1 80.12 467 ASN A O 1
ATOM 3764 N N . ASP A 1 468 ? -13.523 5.883 -1.633 1 69.69 468 ASP A N 1
ATOM 3765 C CA . ASP A 1 468 ? -14.844 5.969 -1.024 1 69.69 468 ASP A CA 1
ATOM 3766 C C . ASP A 1 468 ? -15.422 4.582 -0.769 1 69.69 468 ASP A C 1
ATOM 3768 O O . ASP A 1 468 ? -16.188 4.387 0.175 1 69.69 468 ASP A O 1
ATOM 3772 N N . LEU A 1 469 ? -15.094 3.652 -1.539 1 77.44 469 LEU A N 1
ATOM 3773 C CA . LEU A 1 469 ? -15.664 2.316 -1.441 1 77.44 469 LEU A CA 1
ATOM 3774 C C . LEU A 1 469 ? -15.156 1.594 -0.199 1 77.44 469 LEU A C 1
ATOM 3776 O O . LEU A 1 469 ? -15.852 0.739 0.357 1 77.44 469 LEU A O 1
ATOM 3780 N N . ILE A 1 470 ? -13.891 2.008 0.234 1 87.56 470 ILE A N 1
ATOM 3781 C CA . ILE A 1 470 ? -13.312 1.2 1.301 1 87.56 470 ILE A CA 1
ATOM 3782 C C . ILE A 1 470 ? -12.812 2.109 2.422 1 87.56 470 ILE A C 1
ATOM 3784 O O . ILE A 1 470 ? -12.133 1.65 3.346 1 87.56 470 ILE A O 1
ATOM 3788 N N . ALA A 1 471 ? -13.07 3.318 2.404 1 80.44 471 ALA A N 1
ATOM 3789 C CA . ALA A 1 471 ? -12.609 4.289 3.396 1 80.44 471 ALA A CA 1
ATOM 3790 C C . ALA A 1 471 ? -13.016 3.863 4.805 1 80.44 471 ALA A C 1
ATOM 3792 O O . ALA A 1 471 ? -12.328 4.18 5.777 1 80.44 471 ALA A O 1
ATOM 3793 N N . HIS A 1 472 ? -14.078 3.102 4.918 1 83 472 HIS A N 1
ATOM 3794 C CA . HIS A 1 472 ? -14.562 2.664 6.223 1 83 472 HIS A CA 1
ATOM 3795 C C . HIS A 1 472 ? -13.617 1.643 6.848 1 83 472 HIS A C 1
ATOM 3797 O O . HIS A 1 472 ? -13.648 1.429 8.062 1 83 472 HIS A O 1
ATOM 3803 N N . LEU A 1 473 ? -12.82 1.043 6.055 1 92.12 473 LEU A N 1
ATOM 3804 C CA . LEU A 1 473 ? -11.859 0.064 6.551 1 92.12 473 LEU A CA 1
ATOM 3805 C C . LEU A 1 473 ? -10.633 0.755 7.125 1 92.12 473 LEU A C 1
ATOM 3807 O O . LEU A 1 473 ? -9.852 0.14 7.863 1 92.12 473 LEU A O 1
ATOM 3811 N N . TYR A 1 474 ? -10.445 2.055 6.738 1 91.38 474 TYR A N 1
ATOM 3812 C CA . TYR A 1 474 ? -9.352 2.85 7.273 1 91.38 474 TYR A CA 1
ATOM 3813 C C . TYR A 1 474 ? -9.602 3.225 8.727 1 91.38 474 TYR A C 1
ATOM 3815 O O . TYR A 1 474 ? -10.445 4.074 9.016 1 91.38 474 TYR A O 1
ATOM 3823 N N . ASN A 1 475 ? -8.82 2.557 9.641 1 91.62 475 ASN A N 1
ATOM 3824 C CA . ASN A 1 475 ? -9.008 2.785 11.07 1 91.62 475 ASN A CA 1
ATOM 3825 C C . ASN A 1 475 ? -7.672 2.844 11.805 1 91.62 475 ASN A C 1
ATOM 3827 O O . ASN A 1 475 ? -7.051 1.809 12.055 1 91.62 475 ASN A O 1
ATOM 3831 N N . PRO A 1 476 ? -7.297 4.012 12.219 1 93.62 476 PRO A N 1
ATOM 3832 C CA . PRO A 1 476 ? -6.016 4.152 12.914 1 93.62 476 PRO A CA 1
ATOM 3833 C C . PRO A 1 476 ? -6.008 3.465 14.281 1 93.62 476 PRO A C 1
ATOM 3835 O O . PRO A 1 476 ? -4.941 3.262 14.867 1 93.62 476 PRO A O 1
ATOM 3838 N N . MET A 1 477 ? -7.188 3.109 14.789 1 95.19 477 MET A N 1
ATOM 3839 C CA . MET A 1 477 ? -7.281 2.453 16.094 1 95.19 477 MET A CA 1
ATOM 3840 C C . MET A 1 477 ? -7.258 0.936 15.945 1 95.19 477 MET A C 1
ATOM 3842 O O . MET A 1 477 ? -7.508 0.207 16.906 1 95.19 477 MET A O 1
ATOM 3846 N N . ASN A 1 478 ? -6.977 0.49 14.773 1 97 478 ASN A N 1
ATOM 3847 C CA . ASN A 1 478 ? -6.809 -0.937 14.516 1 97 478 ASN A CA 1
ATOM 3848 C C . ASN A 1 478 ? -5.684 -1.53 15.352 1 97 478 ASN A C 1
ATOM 3850 O O . ASN A 1 478 ? -4.637 -0.903 15.531 1 97 478 ASN A O 1
ATOM 3854 N N . PRO A 1 479 ? -5.867 -2.75 15.891 1 98.12 479 PRO A N 1
ATOM 3855 C CA . PRO A 1 479 ? -4.855 -3.371 16.75 1 98.12 479 PRO A CA 1
ATOM 3856 C C . PRO A 1 479 ? -3.49 -3.471 16.062 1 98.12 479 PRO A C 1
ATOM 3858 O O . PRO A 1 479 ? -2.457 -3.303 16.719 1 98.12 479 PRO A O 1
ATOM 3861 N N . ALA A 1 480 ? -3.473 -3.771 14.789 1 98.38 480 ALA A N 1
ATOM 3862 C CA . ALA A 1 480 ? -2.209 -3.904 14.07 1 98.38 480 ALA A CA 1
ATOM 3863 C C . ALA A 1 480 ? -1.447 -2.582 14.047 1 98.38 480 ALA A C 1
ATOM 3865 O O . ALA A 1 480 ? -0.237 -2.553 14.281 1 98.38 480 ALA A O 1
ATOM 3866 N N . VAL A 1 481 ? -2.137 -1.506 13.812 1 98.12 481 VAL A N 1
ATOM 3867 C CA . VAL A 1 481 ? -1.534 -0.178 13.75 1 98.12 481 VAL A CA 1
ATOM 3868 C C . VAL A 1 481 ? -1.015 0.22 15.133 1 98.12 481 VAL A C 1
ATOM 3870 O O . VAL A 1 481 ? 0.124 0.675 15.266 1 98.12 481 VAL A O 1
ATOM 3873 N N . LEU A 1 482 ? -1.82 0.014 16.141 1 98.31 482 LEU A N 1
ATOM 3874 C CA . LEU A 1 482 ? -1.454 0.397 17.5 1 98.31 482 LEU A CA 1
ATOM 3875 C C . LEU A 1 482 ? -0.24 -0.392 17.969 1 98.31 482 LEU A C 1
ATOM 3877 O O . LEU A 1 482 ? 0.634 0.155 18.656 1 98.31 482 LEU A O 1
ATOM 3881 N N . ASN A 1 483 ? -0.194 -1.642 17.609 1 98.25 483 ASN A N 1
ATOM 3882 C CA . ASN A 1 483 ? 0.952 -2.457 18 1 98.25 483 ASN A CA 1
ATOM 3883 C C . ASN A 1 483 ? 2.232 -1.988 17.312 1 98.25 483 ASN A C 1
ATOM 3885 O O . ASN A 1 483 ? 3.312 -2.045 17.906 1 98.25 483 ASN A O 1
ATOM 3889 N N . LEU A 1 484 ? 2.139 -1.576 16.109 1 98.31 484 LEU A N 1
ATOM 3890 C CA . LEU A 1 484 ? 3.301 -1.035 15.422 1 98.31 484 LEU A CA 1
ATOM 3891 C C . LEU A 1 484 ? 3.775 0.256 16.078 1 98.31 484 LEU A C 1
ATOM 3893 O O . LEU A 1 484 ? 4.98 0.47 16.234 1 98.31 484 LEU A O 1
ATOM 3897 N N . ILE A 1 485 ? 2.809 1.109 16.422 1 98.38 485 ILE A N 1
ATOM 3898 C CA . ILE A 1 485 ? 3.139 2.367 17.078 1 98.38 485 ILE A CA 1
ATOM 3899 C C . ILE A 1 485 ? 3.883 2.086 18.375 1 98.38 485 ILE A C 1
ATOM 3901 O O . ILE A 1 485 ? 4.93 2.68 18.641 1 98.38 485 ILE A O 1
ATOM 3905 N N . LYS A 1 486 ? 3.363 1.176 19.141 1 98.62 486 LYS A N 1
ATOM 3906 C CA . LYS A 1 486 ? 3.99 0.825 20.422 1 98.62 486 LYS A CA 1
ATOM 3907 C C . LYS A 1 486 ? 5.402 0.288 20.203 1 98.62 486 LYS A C 1
ATOM 3909 O O . LYS A 1 486 ? 6.316 0.618 20.969 1 98.62 486 LYS A O 1
ATOM 3914 N N . LYS A 1 487 ? 5.562 -0.514 19.203 1 98.12 487 LYS A N 1
ATOM 3915 C CA . LYS A 1 487 ? 6.879 -1.066 18.906 1 98.12 487 LYS A CA 1
ATOM 3916 C C . LYS A 1 487 ? 7.887 0.043 18.609 1 98.12 487 LYS A C 1
ATOM 3918 O O . LYS A 1 487 ? 9.023 0 19.094 1 98.12 487 LYS A O 1
ATOM 3923 N N . VAL A 1 488 ? 7.508 0.985 17.812 1 98.69 488 VAL A N 1
ATOM 3924 C CA . VAL A 1 488 ? 8.375 2.098 17.453 1 98.69 488 VAL A CA 1
ATOM 3925 C C . VAL A 1 488 ? 8.797 2.861 18.703 1 98.69 488 VAL A C 1
ATOM 3927 O O . VAL A 1 488 ? 9.977 3.188 18.875 1 98.69 488 VAL A O 1
ATOM 3930 N N . ILE A 1 489 ? 7.832 3.137 19.594 1 98.62 489 ILE A N 1
ATOM 3931 C CA . ILE A 1 489 ? 8.094 3.875 20.828 1 98.62 489 ILE A CA 1
ATOM 3932 C C . ILE A 1 489 ? 9.086 3.1 21.688 1 98.62 489 ILE A C 1
ATOM 3934 O O . ILE A 1 489 ? 10.07 3.662 22.172 1 98.62 489 ILE A O 1
ATOM 3938 N N . ASP A 1 490 ? 8.859 1.81 21.844 1 98.5 490 ASP A N 1
ATOM 3939 C CA . ASP A 1 490 ? 9.734 0.978 22.672 1 98.5 490 ASP A CA 1
ATOM 3940 C C . ASP A 1 490 ? 11.141 0.915 22.094 1 98.5 490 ASP A C 1
ATOM 3942 O O . ASP A 1 490 ? 12.125 1.048 22.828 1 98.5 490 ASP A O 1
ATOM 3946 N N . ASP A 1 491 ? 11.219 0.687 20.797 1 98.19 491 ASP A N 1
ATOM 3947 C CA . ASP A 1 491 ? 12.516 0.582 20.141 1 98.19 491 ASP A CA 1
ATOM 3948 C C . ASP A 1 491 ? 13.289 1.895 20.234 1 98.19 491 ASP A C 1
ATOM 3950 O O . ASP A 1 491 ? 14.508 1.891 20.438 1 98.19 491 ASP A O 1
ATOM 3954 N N . SER A 1 492 ? 12.609 2.967 20.047 1 98.06 492 SER A N 1
ATOM 3955 C CA . SER A 1 492 ? 13.211 4.285 20.188 1 98.06 492 SER A CA 1
ATOM 3956 C C . SER A 1 492 ? 13.75 4.5 21.594 1 98.06 492 SER A C 1
ATOM 3958 O O . SER A 1 492 ? 14.906 4.906 21.781 1 98.06 492 SER A O 1
ATOM 3960 N N . HIS A 1 493 ? 12.961 4.223 22.625 1 98.19 493 HIS A N 1
ATOM 3961 C CA . HIS A 1 493 ? 13.336 4.41 24.031 1 98.19 493 HIS A CA 1
ATOM 3962 C C . HIS A 1 493 ? 14.492 3.496 24.406 1 98.19 493 HIS A C 1
ATOM 3964 O O . HIS A 1 493 ? 15.375 3.896 25.172 1 98.19 493 HIS A O 1
ATOM 3970 N N . ASN A 1 494 ? 14.469 2.307 23.875 1 97.81 494 ASN A N 1
ATOM 3971 C CA . ASN A 1 494 ? 15.547 1.363 24.141 1 97.81 494 ASN A CA 1
ATOM 3972 C C . ASN A 1 494 ? 16.891 1.873 23.609 1 97.81 494 ASN A C 1
ATOM 3974 O O . ASN A 1 494 ? 17.938 1.486 24.094 1 97.81 494 ASN A O 1
ATOM 3978 N N . SER A 1 495 ? 16.828 2.725 22.641 1 97.25 495 SER A N 1
ATOM 3979 C CA . SER A 1 495 ? 18.031 3.281 22.047 1 97.25 495 SER A CA 1
ATOM 3980 C C . SER A 1 495 ? 18.328 4.68 22.594 1 97.25 495 SER A C 1
ATOM 3982 O O . SER A 1 495 ? 19.172 5.391 22.062 1 97.25 495 SER A O 1
ATOM 3984 N N . GLY A 1 496 ? 17.531 5.156 23.516 1 97.19 496 GLY A N 1
ATOM 3985 C CA . GLY A 1 496 ? 17.734 6.457 24.125 1 97.19 496 GLY A CA 1
ATOM 3986 C C . GLY A 1 496 ? 17.25 7.605 23.266 1 97.19 496 GLY A C 1
ATOM 3987 O O . GLY A 1 496 ? 17.719 8.734 23.406 1 97.19 496 GLY A O 1
ATOM 3988 N N . LYS A 1 497 ? 16.406 7.316 22.391 1 97.88 497 LYS A N 1
ATOM 3989 C CA . LYS A 1 497 ? 15.844 8.336 21.516 1 97.88 497 LYS A CA 1
ATOM 3990 C C . LYS A 1 497 ? 14.398 8.656 21.891 1 97.88 497 LYS A C 1
ATOM 3992 O O . LYS A 1 497 ? 13.836 8.023 22.781 1 97.88 497 LYS A O 1
ATOM 3997 N N . TRP A 1 498 ? 13.852 9.688 21.312 1 97.81 498 TRP A N 1
ATOM 3998 C CA . TRP A 1 498 ? 12.461 10.039 21.578 1 97.81 498 TRP A CA 1
ATOM 3999 C C . TRP A 1 498 ? 11.602 9.867 20.328 1 97.81 498 TRP A C 1
ATOM 4001 O O . TRP A 1 498 ? 12.125 9.82 19.219 1 97.81 498 TRP A O 1
ATOM 4011 N N . THR A 1 499 ? 10.328 9.688 20.594 1 98.5 499 THR A N 1
ATOM 4012 C CA . THR A 1 499 ? 9.383 9.477 19.5 1 98.5 499 THR A CA 1
ATOM 4013 C C . THR A 1 499 ? 8.203 10.438 19.609 1 98.5 499 THR A C 1
ATOM 4015 O O . THR A 1 499 ? 7.59 10.555 20.688 1 98.5 499 THR A O 1
ATOM 4018 N N . GLY A 1 500 ? 7.953 11.156 18.531 1 98.31 500 GLY A N 1
ATOM 4019 C CA . GLY A 1 500 ? 6.758 11.984 18.422 1 98.31 500 GLY A CA 1
ATOM 4020 C C . GLY A 1 500 ? 5.723 11.414 17.469 1 98.31 500 GLY A C 1
ATOM 4021 O O . GLY A 1 500 ? 5.977 10.406 16.812 1 98.31 500 GLY A O 1
ATOM 4022 N N . ILE A 1 501 ? 4.535 11.984 17.531 1 97.44 501 ILE A N 1
ATOM 4023 C CA . ILE A 1 501 ? 3.465 11.633 16.609 1 97.44 501 ILE A CA 1
ATOM 4024 C C . ILE A 1 501 ? 2.951 12.891 15.914 1 97.44 501 ILE A C 1
ATOM 4026 O O . ILE A 1 501 ? 2.74 13.922 16.562 1 97.44 501 ILE A O 1
ATOM 4030 N N . CYS A 1 502 ? 2.83 12.828 14.602 1 91.75 502 CYS A N 1
ATOM 4031 C CA . CYS A 1 502 ? 2.422 14.031 13.883 1 91.75 502 CYS A CA 1
ATOM 4032 C C . CYS A 1 502 ? 1.239 13.75 12.969 1 91.75 502 CYS A C 1
ATOM 4034 O O . CYS A 1 502 ? 0.83 14.609 12.188 1 91.75 502 CYS A O 1
ATOM 4036 N N . GLY A 1 503 ? 0.643 12.703 13.062 1 82.69 503 GLY A N 1
ATOM 4037 C CA . GLY A 1 503 ? -0.541 12.398 12.273 1 82.69 503 GLY A CA 1
ATOM 4038 C C . GLY A 1 503 ? -1.83 12.844 12.938 1 82.69 503 GLY A C 1
ATOM 4039 O O . GLY A 1 503 ? -1.812 13.367 14.055 1 82.69 503 GLY A O 1
ATOM 4040 N N . GLU A 1 504 ? -2.906 12.664 12.289 1 77 504 GLU A N 1
ATOM 4041 C CA . GLU A 1 504 ? -4.227 13.109 12.727 1 77 504 GLU A CA 1
ATOM 4042 C C . GLU A 1 504 ? -4.625 12.438 14.039 1 77 504 GLU A C 1
ATOM 4044 O O . GLU A 1 504 ? -5.379 13.008 14.828 1 77 504 GLU A O 1
ATOM 4049 N N . LEU A 1 505 ? -4.035 11.336 14.227 1 86.38 505 LEU A N 1
ATOM 4050 C CA . LEU A 1 505 ? -4.355 10.555 15.422 1 86.38 505 LEU A CA 1
ATOM 4051 C C . LEU A 1 505 ? -3.984 11.32 16.688 1 86.38 505 LEU A C 1
ATOM 4053 O O . LEU A 1 505 ? -4.582 11.109 17.75 1 86.38 505 LEU A O 1
ATOM 4057 N N . ALA A 1 506 ? -3.029 12.195 16.578 1 88.19 506 ALA A N 1
ATOM 4058 C CA . ALA A 1 506 ? -2.531 12.961 17.719 1 88.19 506 ALA A CA 1
ATOM 4059 C C . ALA A 1 506 ? -3.607 13.898 18.25 1 88.19 506 ALA A C 1
ATOM 4061 O O . ALA A 1 506 ? -3.623 14.211 19.453 1 88.19 506 ALA A O 1
ATOM 4062 N N . SER A 1 507 ? -4.492 14.297 17.438 1 87.5 507 SER A N 1
ATOM 4063 C CA . SER A 1 507 ? -5.496 15.273 17.844 1 87.5 507 SER A CA 1
ATOM 4064 C C . SER A 1 507 ? -6.781 14.594 18.297 1 87.5 507 SER A C 1
ATOM 4066 O O . SER A 1 507 ? -7.699 15.25 18.781 1 87.5 507 SER A O 1
ATOM 4068 N N . ASP A 1 508 ? -6.871 13.312 18.094 1 86.88 508 ASP A N 1
ATOM 4069 C CA . ASP A 1 508 ? -8.031 12.555 18.562 1 86.88 508 ASP A CA 1
ATOM 4070 C C . ASP A 1 508 ? -8.023 12.383 20.078 1 86.88 508 ASP A C 1
ATOM 4072 O O . ASP A 1 508 ? -7.047 11.883 20.641 1 86.88 508 ASP A O 1
ATOM 4076 N N . GLN A 1 509 ? -9.055 12.75 20.688 1 87.56 509 GLN A N 1
ATOM 4077 C CA . GLN A 1 509 ? -9.102 12.781 22.141 1 87.56 509 GLN A CA 1
ATOM 4078 C C . GLN A 1 509 ? -8.938 11.383 22.734 1 87.56 509 GLN A C 1
ATOM 4080 O O . GLN A 1 509 ? -8.133 11.18 23.656 1 87.56 509 GLN A O 1
ATOM 4085 N N . ARG A 1 510 ? -9.672 10.43 22.266 1 90.5 510 ARG A N 1
ATOM 4086 C CA . ARG A 1 510 ? -9.594 9.062 22.766 1 90.5 510 ARG A CA 1
ATOM 4087 C C . ARG A 1 510 ? -8.219 8.461 22.484 1 90.5 510 ARG A C 1
ATOM 4089 O O . ARG A 1 510 ? -7.637 7.801 23.359 1 90.5 510 ARG A O 1
ATOM 4096 N N . ALA A 1 511 ? -7.734 8.75 21.297 1 93.94 511 ALA A N 1
ATOM 4097 C CA . ALA A 1 511 ? -6.438 8.203 20.906 1 93.94 511 ALA A CA 1
ATOM 4098 C C . ALA A 1 511 ? -5.312 8.812 21.734 1 93.94 511 ALA A C 1
ATOM 4100 O O . ALA A 1 511 ? -4.32 8.148 22.047 1 93.94 511 ALA A O 1
ATOM 4101 N N . SER A 1 512 ? -5.465 10.109 22.062 1 94.81 512 SER A N 1
ATOM 4102 C CA . SER A 1 512 ? -4.418 10.797 22.812 1 94.81 512 SER A CA 1
ATOM 4103 C C . SER A 1 512 ? -4.188 10.133 24.172 1 94.81 512 SER A C 1
ATOM 4105 O O . SER A 1 512 ? -3.055 10.062 24.641 1 94.81 512 SER A O 1
ATOM 4107 N N . LEU A 1 513 ? -5.273 9.648 24.812 1 95.94 513 LEU A N 1
ATOM 4108 C CA . LEU A 1 513 ? -5.145 8.938 26.062 1 95.94 513 LEU A CA 1
ATOM 4109 C C . LEU A 1 513 ? -4.293 7.684 25.906 1 95.94 513 LEU A C 1
ATOM 4111 O O . LEU A 1 513 ? -3.389 7.43 26.703 1 95.94 513 LEU A O 1
ATOM 4115 N N . LEU A 1 514 ? -4.586 6.973 24.859 1 97.12 514 LEU A N 1
ATOM 4116 C CA . LEU A 1 514 ? -3.869 5.73 24.594 1 97.12 514 LEU A CA 1
ATOM 4117 C C . LEU A 1 514 ? -2.41 6.008 24.25 1 97.12 514 LEU A C 1
ATOM 4119 O O . LEU A 1 514 ? -1.51 5.332 24.75 1 97.12 514 LEU A O 1
ATOM 4123 N N . LEU A 1 515 ? -2.211 6.969 23.375 1 97.88 515 LEU A N 1
ATOM 4124 C CA . LEU A 1 515 ? -0.868 7.32 22.922 1 97.88 515 LEU A CA 1
ATOM 4125 C C . LEU A 1 515 ? -0.014 7.812 24.094 1 97.88 515 LEU A C 1
ATOM 4127 O O . LEU A 1 515 ? 1.17 7.477 24.188 1 97.88 515 LEU A O 1
ATOM 4131 N N . LEU A 1 516 ? -0.624 8.625 24.938 1 97.75 516 LEU A N 1
ATOM 4132 C CA . LEU A 1 516 ? 0.057 9.07 26.141 1 97.75 516 LEU A CA 1
ATOM 4133 C C . LEU A 1 516 ? 0.502 7.879 26.984 1 97.75 516 LEU A C 1
ATOM 4135 O O . LEU A 1 516 ? 1.646 7.828 27.453 1 97.75 516 LEU A O 1
ATOM 4139 N N . GLY A 1 517 ? -0.387 6.938 27.141 1 98.25 517 GLY A N 1
ATOM 4140 C CA . GLY A 1 517 ? -0.087 5.746 27.922 1 98.25 517 GLY A CA 1
ATOM 4141 C C . GLY A 1 517 ? 0.986 4.875 27.297 1 98.25 517 GLY A C 1
ATOM 4142 O O . GLY A 1 517 ? 1.723 4.184 28 1 98.25 517 GLY A O 1
ATOM 4143 N N . MET A 1 518 ? 1.085 4.918 25.984 1 98.12 518 MET A N 1
ATOM 4144 C CA . MET A 1 518 ? 2.082 4.129 25.266 1 98.12 518 MET A CA 1
ATOM 4145 C C . MET A 1 518 ? 3.471 4.738 25.422 1 98.12 518 MET A C 1
ATOM 4147 O O . MET A 1 518 ? 4.477 4.074 25.156 1 98.12 518 MET A O 1
ATOM 4151 N N . GLY A 1 519 ? 3.484 6.027 25.719 1 97.75 519 GLY A N 1
ATOM 4152 C CA . GLY A 1 519 ? 4.766 6.637 26.047 1 97.75 519 GLY A CA 1
ATOM 4153 C C . GLY A 1 519 ? 5.25 7.602 24.984 1 97.75 519 GLY A C 1
ATOM 4154 O O . GLY A 1 519 ? 6.445 7.883 24.891 1 97.75 519 GLY A O 1
ATOM 4155 N N . VAL A 1 520 ? 4.398 8.117 24.172 1 97.88 520 VAL A N 1
ATOM 4156 C CA . VAL A 1 520 ? 4.777 9.109 23.172 1 97.88 520 VAL A CA 1
ATOM 4157 C C . VAL A 1 520 ? 5.379 10.336 23.859 1 97.88 520 VAL A C 1
ATOM 4159 O O . VAL A 1 520 ? 4.887 10.766 24.906 1 97.88 520 VAL A O 1
ATOM 4162 N N . ASP A 1 521 ? 6.391 10.922 23.297 1 97.94 521 ASP A N 1
ATOM 4163 C CA . ASP A 1 521 ? 7.125 12.016 23.922 1 97.94 521 ASP A CA 1
ATOM 4164 C C . ASP A 1 521 ? 6.641 13.367 23.406 1 97.94 521 ASP A C 1
ATOM 4166 O O . ASP A 1 521 ? 6.746 14.375 24.109 1 97.94 521 ASP A O 1
ATOM 4170 N N . GLU A 1 522 ? 6.168 13.391 22.234 1 97.75 522 GLU A N 1
ATOM 4171 C CA . GLU A 1 522 ? 5.77 14.633 21.562 1 97.75 522 GLU A CA 1
ATOM 4172 C C . GLU A 1 522 ? 4.516 14.422 20.719 1 97.75 522 GLU A C 1
ATOM 4174 O O . GLU A 1 522 ? 4.441 13.477 19.938 1 97.75 522 GLU A O 1
ATOM 4179 N N . PHE A 1 523 ? 3.539 15.266 20.953 1 97.38 523 PHE A N 1
ATOM 4180 C CA . PHE A 1 523 ? 2.338 15.305 20.141 1 97.38 523 PHE A CA 1
ATOM 4181 C C . PHE A 1 523 ? 2.357 16.516 19.203 1 97.38 523 PHE A C 1
ATOM 4183 O O . PHE A 1 523 ? 2.514 17.641 19.656 1 97.38 523 PHE A O 1
ATOM 4190 N N . SER A 1 524 ? 2.285 16.281 17.984 1 97.06 524 SER A N 1
ATOM 4191 C CA . SER A 1 524 ? 2.146 17.375 17.016 1 97.06 524 SER A CA 1
ATOM 4192 C C . SER A 1 524 ? 0.816 17.281 16.281 1 97.06 524 SER A C 1
ATOM 4194 O O . SER A 1 524 ? 0.417 16.219 15.828 1 97.06 524 SER A O 1
ATOM 4196 N N . MET A 1 525 ? 0.111 18.375 16.297 1 91.38 525 MET A N 1
ATOM 4197 C CA . MET A 1 525 ? -1.242 18.406 15.75 1 91.38 525 MET A CA 1
ATOM 4198 C C . MET A 1 525 ? -1.603 19.781 15.234 1 91.38 525 MET A C 1
ATOM 4200 O O . MET A 1 525 ? -0.758 20.688 15.211 1 91.38 525 MET A O 1
ATOM 4204 N N . SER A 1 526 ? -2.83 19.891 14.742 1 83 526 SER A N 1
ATOM 4205 C CA . SER A 1 526 ? -3.316 21.219 14.367 1 83 526 SER A CA 1
ATOM 4206 C C . SER A 1 526 ? -3.383 22.141 15.578 1 83 526 SER A C 1
ATOM 4208 O O . SER A 1 526 ? -3.764 21.719 16.672 1 83 526 SER A O 1
ATOM 4210 N N . ALA A 1 527 ? -3.053 23.359 15.305 1 85 527 ALA A N 1
ATOM 4211 C CA . ALA A 1 527 ? -2.938 24.328 16.406 1 85 527 ALA A CA 1
ATOM 4212 C C . ALA A 1 527 ? -4.254 24.438 17.156 1 85 527 ALA A C 1
ATOM 4214 O O . ALA A 1 527 ? -4.262 24.562 18.391 1 85 527 ALA A O 1
ATOM 4215 N N . ILE A 1 528 ? -5.32 24.312 16.484 1 73.88 528 ILE A N 1
ATOM 4216 C CA . ILE A 1 528 ? -6.637 24.547 17.062 1 73.88 528 ILE A CA 1
ATOM 4217 C C . ILE A 1 528 ? -6.969 23.438 18.062 1 73.88 528 ILE A C 1
ATOM 4219 O O . ILE A 1 528 ? -7.766 23.625 18.984 1 73.88 528 ILE A O 1
ATOM 4223 N N . SER A 1 529 ? -6.387 22.328 17.938 1 83 529 SER A N 1
ATOM 4224 C CA . SER A 1 529 ? -6.695 21.172 18.766 1 83 529 SER A CA 1
ATOM 4225 C C . SER A 1 529 ? -5.828 21.141 20.016 1 83 529 SER A C 1
ATOM 4227 O O . SER A 1 529 ? -6.102 20.375 20.953 1 83 529 SER A O 1
ATOM 4229 N N . ILE A 1 530 ? -4.801 21.969 20.141 1 90.75 530 ILE A N 1
ATOM 4230 C CA . ILE A 1 530 ? -3.76 21.906 21.156 1 90.75 530 ILE A CA 1
ATOM 4231 C C . ILE A 1 530 ? -4.371 22.141 22.547 1 90.75 530 ILE A C 1
ATOM 4233 O O . ILE A 1 530 ? -4.137 21.375 23.469 1 90.75 530 ILE A O 1
ATOM 4237 N N . PRO A 1 531 ? -5.211 23.172 22.672 1 87.56 531 PRO A N 1
ATOM 4238 C CA . PRO A 1 531 ? -5.73 23.438 24.016 1 87.56 531 PRO A CA 1
ATOM 4239 C C . PRO A 1 531 ? -6.551 22.266 24.562 1 87.56 531 PRO A C 1
ATOM 4241 O O . PRO A 1 531 ? -6.453 21.953 25.75 1 87.56 531 PRO A O 1
ATOM 4244 N N . ASN A 1 532 ? -7.32 21.656 23.734 1 84.94 532 ASN A N 1
ATOM 4245 C CA . ASN A 1 532 ? -8.156 20.531 24.141 1 84.94 532 ASN A CA 1
ATOM 4246 C C . ASN A 1 532 ? -7.305 19.344 24.594 1 84.94 532 ASN A C 1
ATOM 4248 O O . ASN A 1 532 ? -7.613 18.703 25.594 1 84.94 532 ASN A O 1
ATOM 4252 N N . ILE A 1 533 ? -6.352 19.016 23.906 1 91.19 533 ILE A N 1
ATOM 4253 C CA . ILE A 1 533 ? -5.484 17.891 24.234 1 91.19 533 ILE A CA 1
ATOM 4254 C C . ILE A 1 533 ? -4.691 18.188 25.5 1 91.19 533 ILE A C 1
ATOM 4256 O O . ILE A 1 533 ? -4.492 17.312 26.344 1 91.19 533 ILE A O 1
ATOM 4260 N N . LYS A 1 534 ? -4.223 19.438 25.625 1 91.94 534 LYS A N 1
ATOM 4261 C CA . LYS A 1 534 ? -3.545 19.859 26.844 1 91.94 534 LYS A CA 1
ATOM 4262 C C . LYS A 1 534 ? -4.441 19.656 28.062 1 91.94 534 LYS A C 1
ATOM 4264 O O . LYS A 1 534 ? -3.986 19.203 29.109 1 91.94 534 LYS A O 1
ATOM 4269 N N . LYS A 1 535 ? -5.676 20.078 27.859 1 89.75 535 LYS A N 1
ATOM 4270 C CA . LYS A 1 535 ? -6.652 19.906 28.938 1 89.75 535 LYS A CA 1
ATOM 4271 C C . LYS A 1 535 ? -6.777 18.438 29.344 1 89.75 535 LYS A C 1
ATOM 4273 O O . LYS A 1 535 ? -6.797 18.125 30.531 1 89.75 535 LYS A O 1
ATOM 4278 N N . ILE A 1 536 ? -6.828 17.562 28.406 1 91.62 536 ILE A N 1
ATOM 4279 C CA . ILE A 1 536 ? -6.973 16.125 28.672 1 91.62 536 ILE A CA 1
ATOM 4280 C C . ILE A 1 536 ? -5.738 15.617 29.406 1 91.62 536 ILE A C 1
ATOM 4282 O O . ILE A 1 536 ? -5.859 14.938 30.438 1 91.62 536 ILE A O 1
ATOM 4286 N N . ILE A 1 537 ? -4.57 15.961 28.938 1 94.5 537 ILE A N 1
ATOM 4287 C CA . ILE A 1 537 ? -3.312 15.477 29.5 1 94.5 537 ILE A CA 1
ATOM 4288 C C . ILE A 1 537 ? -3.18 15.953 30.953 1 94.5 537 ILE A C 1
ATOM 4290 O O . ILE A 1 537 ? -2.756 15.195 31.828 1 94.5 537 ILE A O 1
ATOM 4294 N N . ARG A 1 538 ? -3.561 17.172 31.188 1 93.19 538 ARG A N 1
ATOM 4295 C CA . ARG A 1 538 ? -3.4 17.781 32.5 1 93.19 538 ARG A CA 1
ATOM 4296 C C . ARG A 1 538 ? -4.395 17.188 33.5 1 93.19 538 ARG A C 1
ATOM 4298 O O . ARG A 1 538 ? -4.246 17.375 34.719 1 93.19 538 ARG A O 1
ATOM 4305 N N . ASN A 1 539 ? -5.371 16.406 33.031 1 93.06 539 ASN A N 1
ATOM 4306 C CA . ASN A 1 539 ? -6.414 15.906 33.906 1 93.06 539 ASN A CA 1
ATOM 4307 C C . ASN A 1 539 ? -6.324 14.391 34.062 1 93.06 539 ASN A C 1
ATOM 4309 O O . ASN A 1 539 ? -7.258 13.758 34.562 1 93.06 539 ASN A O 1
ATOM 4313 N N . VAL A 1 540 ? -5.211 13.836 33.656 1 95.81 540 VAL A N 1
ATOM 4314 C CA . VAL A 1 540 ? -5.07 12.391 33.812 1 95.81 540 VAL A CA 1
ATOM 4315 C C . VAL A 1 540 ? -3.764 12.062 34.531 1 95.81 540 VAL A C 1
ATOM 4317 O O . VAL A 1 540 ? -2.857 12.898 34.594 1 95.81 540 VAL A O 1
ATOM 4320 N N . PHE A 1 541 ? -3.734 10.867 35.156 1 97.31 541 PHE A N 1
ATOM 4321 C CA . PHE A 1 541 ? -2.508 10.297 35.688 1 97.31 541 PHE A CA 1
ATOM 4322 C C . PHE A 1 541 ? -1.815 9.414 34.656 1 97.31 541 PHE A C 1
ATOM 4324 O O . PHE A 1 541 ? -2.449 8.547 34.062 1 97.31 541 PHE A O 1
ATOM 4331 N N . PHE A 1 542 ? -0.535 9.609 34.562 1 97.75 542 PHE A N 1
ATOM 4332 C CA . PHE A 1 542 ? 0.229 8.812 33.594 1 97.75 542 PHE A CA 1
ATOM 4333 C C . PHE A 1 542 ? 0.147 7.332 33.938 1 97.75 542 PHE A C 1
ATOM 4335 O O . PHE A 1 542 ? 0.036 6.488 33.062 1 97.75 542 PHE A O 1
ATOM 4342 N N . LYS A 1 543 ? 0.19 7 35.156 1 97.75 543 LYS A N 1
ATOM 4343 C CA . LYS A 1 543 ? 0.119 5.613 35.625 1 97.75 543 LYS A CA 1
ATOM 4344 C C . LYS A 1 543 ? -1.171 4.945 35.156 1 97.75 543 LYS A C 1
ATOM 4346 O O . LYS A 1 543 ? -1.167 3.777 34.75 1 97.75 543 LYS A O 1
ATOM 4351 N N . ASP A 1 544 ? -2.268 5.691 35.156 1 97.75 544 ASP A N 1
ATOM 4352 C CA . ASP A 1 544 ? -3.566 5.148 34.781 1 97.75 544 ASP A CA 1
ATOM 4353 C C . ASP A 1 544 ? -3.639 4.922 33.281 1 97.75 544 ASP A C 1
ATOM 4355 O O . ASP A 1 544 ? -4.16 3.9 32.812 1 97.75 544 ASP A O 1
ATOM 4359 N N . VAL A 1 545 ? -3.148 5.867 32.562 1 97.94 545 VAL A N 1
ATOM 4360 C CA . VAL A 1 545 ? -3.227 5.738 31.109 1 97.94 545 VAL A CA 1
ATOM 4361 C C . VAL A 1 545 ? -2.223 4.695 30.625 1 97.94 545 VAL A C 1
ATOM 4363 O O . VAL A 1 545 ? -2.426 4.066 29.594 1 97.94 545 VAL A O 1
ATOM 4366 N N . LYS A 1 546 ? -1.138 4.562 31.312 1 98.31 546 LYS A N 1
ATOM 4367 C CA . LYS A 1 546 ? -0.189 3.496 31 1 98.31 546 LYS A CA 1
ATOM 4368 C C . LYS A 1 546 ? -0.841 2.123 31.125 1 98.31 546 LYS A C 1
ATOM 4370 O O . LYS A 1 546 ? -0.643 1.253 30.281 1 98.31 546 LYS A O 1
ATOM 4375 N N . LYS A 1 547 ? -1.577 1.933 32.156 1 98.06 547 LYS A N 1
ATOM 4376 C CA . LYS A 1 547 ? -2.328 0.696 32.344 1 98.06 547 LYS A CA 1
ATOM 4377 C C . LYS A 1 547 ? -3.371 0.509 31.266 1 98.06 547 LYS A C 1
ATOM 4379 O O . LYS A 1 547 ? -3.557 -0.6 30.75 1 98.06 547 LYS A O 1
ATOM 4384 N N . LEU A 1 548 ? -4.031 1.582 30.969 1 98.12 548 LEU A N 1
ATOM 4385 C CA . LEU A 1 548 ? -5.02 1.56 29.891 1 98.12 548 LEU A CA 1
ATOM 4386 C C . LEU A 1 548 ? -4.391 1.09 28.578 1 98.12 548 LEU A C 1
ATOM 4388 O O . LEU A 1 548 ? -4.957 0.24 27.891 1 98.12 548 LEU A O 1
ATOM 4392 N N . ALA A 1 549 ? -3.232 1.637 28.281 1 98.38 549 ALA A N 1
ATOM 4393 C CA . ALA A 1 549 ? -2.537 1.294 27.047 1 98.38 549 ALA A CA 1
ATOM 4394 C C . ALA A 1 549 ? -2.141 -0.179 27.031 1 98.38 549 ALA A C 1
ATOM 4396 O O . ALA A 1 549 ? -2.277 -0.854 26.016 1 98.38 549 ALA A O 1
ATOM 4397 N N . LYS A 1 550 ? -1.666 -0.684 28.125 1 98.19 550 LYS A N 1
ATOM 4398 C CA . LYS A 1 550 ? -1.271 -2.086 28.234 1 98.19 550 LYS A CA 1
ATOM 4399 C C . LYS A 1 550 ? -2.455 -3.012 27.984 1 98.19 550 LYS A C 1
ATOM 4401 O O . LYS A 1 550 ? -2.318 -4.02 27.281 1 98.19 550 LYS A O 1
ATOM 4406 N N . GLU A 1 551 ? -3.566 -2.684 28.484 1 98.19 551 GLU A N 1
ATOM 4407 C CA . GLU A 1 551 ? -4.77 -3.488 28.281 1 98.19 551 GLU A CA 1
ATOM 4408 C C . GLU A 1 551 ? -5.285 -3.375 26.859 1 98.19 551 GLU A C 1
ATOM 4410 O O . GLU A 1 551 ? -5.734 -4.363 26.266 1 98.19 551 GLU A O 1
ATOM 4415 N N . ALA A 1 552 ? -5.258 -2.174 26.359 1 98.25 552 ALA A N 1
ATOM 4416 C CA . ALA A 1 552 ? -5.75 -1.929 25.016 1 98.25 552 ALA A CA 1
ATOM 4417 C C . ALA A 1 552 ? -4.957 -2.729 23.984 1 98.25 552 ALA A C 1
ATOM 4419 O O . ALA A 1 552 ? -5.523 -3.248 23.016 1 98.25 552 ALA A O 1
ATOM 4420 N N . LEU A 1 553 ? -3.641 -2.877 24.188 1 97.69 553 LEU A N 1
ATOM 4421 C CA . LEU A 1 553 ? -2.75 -3.527 23.234 1 97.69 553 LEU A CA 1
ATOM 4422 C C . LEU A 1 553 ? -2.979 -5.035 23.219 1 97.69 553 LEU A C 1
ATOM 4424 O O . LEU A 1 553 ? -2.549 -5.723 22.281 1 97.69 553 LEU A O 1
ATOM 4428 N N . LYS A 1 554 ? -3.697 -5.539 24.156 1 96.75 554 LYS A N 1
ATOM 4429 C CA . LYS A 1 554 ? -4.004 -6.965 24.219 1 96.75 554 LYS A CA 1
ATOM 4430 C C . LYS A 1 554 ? -5.316 -7.281 23.5 1 96.75 554 LYS A C 1
ATOM 4432 O O . LYS A 1 554 ? -5.609 -8.445 23.219 1 96.75 554 LYS A O 1
ATOM 4437 N N . LYS A 1 555 ? -6.082 -6.254 23.234 1 96.94 555 LYS A N 1
ATOM 4438 C CA . LYS A 1 555 ? -7.375 -6.473 22.594 1 96.94 555 LYS A CA 1
ATOM 4439 C C . LYS A 1 555 ? -7.207 -6.844 21.125 1 96.94 555 LYS A C 1
ATOM 4441 O O . LYS A 1 555 ? -6.246 -6.418 20.484 1 96.94 555 LYS A O 1
ATOM 4446 N N . SER A 1 556 ? -8.164 -7.578 20.625 1 95.56 556 SER A N 1
ATOM 4447 C CA . SER A 1 556 ? -8.031 -8.125 19.281 1 95.56 556 SER A CA 1
ATOM 4448 C C . SER A 1 556 ? -8.844 -7.316 18.266 1 95.56 556 SER A C 1
ATOM 4450 O O . SER A 1 556 ? -8.648 -7.438 17.062 1 95.56 556 SER A O 1
ATOM 4452 N N . THR A 1 557 ? -9.75 -6.473 18.766 1 96.25 557 THR A N 1
ATOM 4453 C CA . THR A 1 557 ? -10.602 -5.723 17.828 1 96.25 557 THR A CA 1
ATOM 4454 C C . THR A 1 557 ? -10.602 -4.238 18.188 1 96.25 557 THR A C 1
ATOM 4456 O O . THR A 1 557 ? -10.383 -3.867 19.344 1 96.25 557 THR A O 1
ATOM 4459 N N . SER A 1 558 ? -10.883 -3.434 17.156 1 94.69 558 SER A N 1
ATOM 4460 C CA . SER A 1 558 ? -10.992 -1.994 17.375 1 94.69 558 SER A CA 1
ATOM 4461 C C . SER A 1 558 ? -12.156 -1.656 18.297 1 94.69 558 SER A C 1
ATOM 4463 O O . SER A 1 558 ? -12.07 -0.739 19.109 1 94.69 558 SER A O 1
ATOM 4465 N N . LYS A 1 559 ? -13.234 -2.357 18.141 1 93.31 559 LYS A N 1
ATOM 4466 C CA . LYS A 1 559 ? -14.414 -2.133 18.953 1 93.31 559 LYS A CA 1
ATOM 4467 C C . LYS A 1 559 ? -14.109 -2.367 20.438 1 93.31 559 LYS A C 1
ATOM 4469 O O . LYS A 1 559 ? -14.508 -1.575 21.297 1 93.31 559 LYS A O 1
ATOM 4474 N N . ASP A 1 560 ? -13.406 -3.424 20.688 1 96.62 560 ASP A N 1
ATOM 4475 C CA . ASP A 1 560 ? -13.031 -3.727 22.062 1 96.62 560 ASP A CA 1
ATOM 4476 C C . ASP A 1 560 ? -12.125 -2.643 22.625 1 96.62 560 ASP A C 1
ATOM 4478 O O . ASP A 1 560 ? -12.227 -2.295 23.812 1 96.62 560 ASP A O 1
ATOM 4482 N N . ILE A 1 561 ? -11.266 -2.137 21.859 1 97.06 561 ILE A N 1
ATOM 4483 C CA . ILE A 1 561 ? -10.352 -1.078 22.281 1 97.06 561 ILE A CA 1
ATOM 4484 C C . ILE A 1 561 ? -11.133 0.192 22.578 1 97.06 561 ILE A C 1
ATOM 4486 O O . ILE A 1 561 ? -10.938 0.815 23.625 1 97.06 561 ILE A O 1
ATOM 4490 N N . MET A 1 562 ? -12.039 0.542 21.719 1 94.06 562 MET A N 1
ATOM 4491 C CA . MET A 1 562 ? -12.844 1.741 21.922 1 94.06 562 MET A CA 1
ATOM 4492 C C . MET A 1 562 ? -13.711 1.617 23.172 1 94.06 562 MET A C 1
ATOM 4494 O O . MET A 1 562 ? -13.844 2.576 23.938 1 94.06 562 MET A O 1
ATOM 4498 N N . ASN A 1 563 ? -14.266 0.456 23.375 1 95.38 563 ASN A N 1
ATOM 4499 C CA . ASN A 1 563 ? -15.062 0.21 24.578 1 95.38 563 ASN A CA 1
ATOM 4500 C C . ASN A 1 563 ? -14.234 0.359 25.844 1 95.38 563 ASN A C 1
ATOM 4502 O O . ASN A 1 563 ? -14.703 0.899 26.844 1 95.38 563 ASN A O 1
ATOM 4506 N N . LEU A 1 564 ? -13.102 -0.161 25.766 1 97.44 564 LEU A N 1
ATOM 4507 C CA . LEU A 1 564 ? -12.195 -0.057 26.891 1 97.44 564 LEU A CA 1
ATOM 4508 C C . LEU A 1 564 ? -11.891 1.402 27.219 1 97.44 564 LEU A C 1
ATOM 4510 O O . LEU A 1 564 ? -11.898 1.801 28.375 1 97.44 564 LEU A O 1
ATOM 4514 N N . ILE A 1 565 ? -11.609 2.203 26.219 1 96.19 565 ILE A N 1
ATOM 4515 C CA . ILE A 1 565 ? -11.289 3.617 26.391 1 96.19 565 ILE A CA 1
ATOM 4516 C C . ILE A 1 565 ? -12.508 4.359 26.938 1 96.19 565 ILE A C 1
ATOM 4518 O O . ILE A 1 565 ? -12.383 5.188 27.844 1 96.19 565 ILE A O 1
ATOM 4522 N N . ASP A 1 566 ? -13.648 4.027 26.438 1 93.25 566 ASP A N 1
ATOM 4523 C CA . ASP A 1 566 ? -14.883 4.664 26.891 1 93.25 566 ASP A CA 1
ATOM 4524 C C . ASP A 1 566 ? -15.148 4.352 28.359 1 93.25 566 ASP A C 1
ATOM 4526 O O . ASP A 1 566 ? -15.594 5.219 29.109 1 93.25 566 ASP A O 1
ATOM 4530 N N . THR A 1 567 ? -14.93 3.145 28.672 1 95.81 567 THR A N 1
ATOM 4531 C CA . THR A 1 567 ? -15.086 2.748 30.062 1 95.81 567 THR A CA 1
ATOM 4532 C C . THR A 1 567 ? -14.109 3.508 30.969 1 95.81 567 THR A C 1
ATOM 4534 O O . THR A 1 567 ? -14.469 3.945 32.062 1 95.81 567 THR A O 1
ATOM 4537 N N . PHE A 1 568 ? -12.906 3.65 30.516 1 96.25 568 PHE A N 1
ATOM 4538 C CA . PHE A 1 568 ? -11.898 4.406 31.234 1 96.25 568 PHE A CA 1
ATOM 4539 C C . PHE A 1 568 ? -12.336 5.852 31.438 1 96.25 568 PHE A C 1
ATOM 4541 O O . PHE A 1 568 ? -12.203 6.406 32.531 1 96.25 568 PHE A O 1
ATOM 4548 N N . ILE A 1 569 ? -12.852 6.457 30.422 1 93.31 569 ILE A N 1
ATOM 4549 C CA . ILE A 1 569 ? -13.289 7.848 30.438 1 93.31 569 ILE A CA 1
ATOM 4550 C C . ILE A 1 569 ? -14.414 8.016 31.453 1 93.31 569 ILE A C 1
ATOM 4552 O O . ILE A 1 569 ? -14.445 9 32.219 1 93.31 569 ILE A O 1
ATOM 4556 N N . LYS A 1 570 ? -15.297 7.066 31.453 1 91.94 570 LYS A N 1
ATOM 4557 C CA . LYS A 1 570 ? -16.406 7.102 32.406 1 91.94 570 LYS A CA 1
ATOM 4558 C C . LYS A 1 570 ? -15.914 6.914 33.844 1 91.94 570 LYS A C 1
ATOM 4560 O O . LYS A 1 570 ? -16.328 7.648 34.75 1 91.94 570 LYS A O 1
ATOM 4565 N N . ASP A 1 571 ? -15.094 6.012 34 1 92.19 571 ASP A N 1
ATOM 4566 C CA . ASP A 1 571 ? -14.594 5.672 35.344 1 92.19 571 ASP A CA 1
ATOM 4567 C C . ASP A 1 571 ? -13.797 6.824 35.938 1 92.19 571 ASP A C 1
ATOM 4569 O O . ASP A 1 571 ? -13.859 7.07 37.156 1 92.19 571 ASP A O 1
ATOM 4573 N N . LYS A 1 572 ? -13.047 7.516 35.094 1 89.62 572 LYS A N 1
ATOM 4574 C CA . LYS A 1 572 ? -12.188 8.586 35.594 1 89.62 572 LYS A CA 1
ATOM 4575 C C . LYS A 1 572 ? -12.883 9.938 35.469 1 89.62 572 LYS A C 1
ATOM 4577 O O . LYS A 1 572 ? -12.258 10.984 35.688 1 89.62 572 LYS A O 1
ATOM 4582 N N . LYS A 1 573 ? -14.18 10.008 35.156 1 85.56 573 LYS A N 1
ATOM 4583 C CA . LYS A 1 573 ? -15.023 11.195 35.094 1 85.56 573 LYS A CA 1
ATOM 4584 C C . LYS A 1 573 ? -14.43 12.242 34.156 1 85.56 573 LYS A C 1
ATOM 4586 O O . LYS A 1 573 ? -14.328 13.422 34.531 1 85.56 573 LYS A O 1
ATOM 4591 N N . LEU A 1 574 ? -13.906 11.711 33 1 85.12 574 LEU A N 1
ATOM 4592 C CA . LEU A 1 574 ? -13.305 12.586 32.031 1 85.12 574 LEU A CA 1
ATOM 4593 C C . LEU A 1 574 ? -14.336 13.016 30.984 1 85.12 574 LEU A C 1
ATOM 4595 O O . LEU A 1 574 ? -14.023 13.812 30.094 1 85.12 574 LEU A O 1
ATOM 4599 N N . THR A 1 575 ? -15.547 12.539 31.109 1 78.25 575 THR A N 1
ATOM 4600 C CA . THR A 1 575 ? -16.594 12.781 30.109 1 78.25 575 THR A CA 1
ATOM 4601 C C . THR A 1 575 ? -16.812 14.273 29.922 1 78.25 575 THR A C 1
ATOM 4603 O O . THR A 1 575 ? -16.953 14.742 28.781 1 78.25 575 THR A O 1
ATOM 4606 N N . GLU A 1 576 ? -16.859 14.93 30.969 1 72.12 576 GLU A N 1
ATOM 4607 C CA . GLU A 1 576 ? -17.109 16.359 30.891 1 72.12 576 GLU A CA 1
ATOM 4608 C C . GLU A 1 576 ? -15.93 17.094 30.25 1 72.12 576 GLU A C 1
ATOM 4610 O O . GLU A 1 576 ? -16.109 18.125 29.594 1 72.12 576 GLU A O 1
ATOM 4615 N N . ILE A 1 577 ? -14.789 16.516 30.391 1 70.19 577 ILE A N 1
ATOM 4616 C CA . ILE A 1 577 ? -13.562 17.109 29.875 1 70.19 577 ILE A CA 1
ATOM 4617 C C . ILE A 1 577 ? -13.477 16.859 28.359 1 70.19 577 ILE A C 1
ATOM 4619 O O . ILE A 1 577 ? -12.992 17.719 27.625 1 70.19 577 ILE A O 1
ATOM 4623 N N . MET A 1 578 ? -14.07 15.711 27.938 1 70.75 578 MET A N 1
ATOM 4624 C CA . MET A 1 578 ? -13.867 15.281 26.562 1 70.75 578 MET A CA 1
ATOM 4625 C C . MET A 1 578 ? -15.062 15.648 25.688 1 70.75 578 MET A C 1
ATOM 4627 O O . MET A 1 578 ? -14.977 15.641 24.469 1 70.75 578 MET A O 1
ATOM 4631 N N . ASN A 1 579 ? -16.312 15.688 25.984 1 55.44 579 ASN A N 1
ATOM 4632 C CA . ASN A 1 579 ? -17.531 15.977 25.234 1 55.44 579 ASN A CA 1
ATOM 4633 C C . ASN A 1 579 ? -17.453 17.344 24.547 1 55.44 579 ASN A C 1
ATOM 4635 O O . ASN A 1 579 ? -18.422 17.812 23.969 1 55.44 579 ASN A O 1
ATOM 4639 N N . PHE A 1 580 ? -16.203 17.859 24.422 1 47.56 580 PHE A N 1
ATOM 4640 C CA . PHE A 1 580 ? -16.312 19.031 23.562 1 47.56 580 PHE A CA 1
ATOM 4641 C C . PHE A 1 580 ? -15.523 18.844 22.281 1 47.56 580 PHE A C 1
ATOM 4643 O O . PHE A 1 580 ? -14.484 18.172 22.266 1 47.56 580 PHE A O 1
ATOM 4650 N N . MET B 1 1 ? 23.297 -8.391 -27.734 1 62.62 1 MET B N 1
ATOM 4651 C CA . MET B 1 1 ? 22.609 -9.117 -26.688 1 62.62 1 MET B CA 1
ATOM 4652 C C . MET B 1 1 ? 21.469 -8.281 -26.109 1 62.62 1 MET B C 1
ATOM 4654 O O . MET B 1 1 ? 21.594 -7.066 -25.953 1 62.62 1 MET B O 1
ATOM 4658 N N . ILE B 1 2 ? 20.203 -8.922 -26.266 1 70.56 2 ILE B N 1
ATOM 4659 C CA . ILE B 1 2 ? 19.062 -8.203 -25.719 1 70.56 2 ILE B CA 1
ATOM 4660 C C . ILE B 1 2 ? 18.469 -8.977 -24.547 1 70.56 2 ILE B C 1
ATOM 4662 O O . ILE B 1 2 ? 18.609 -10.203 -24.469 1 70.56 2 ILE B O 1
ATOM 4666 N N . ALA B 1 3 ? 18.094 -8.234 -23.531 1 67.81 3 ALA B N 1
ATOM 4667 C CA . ALA B 1 3 ? 17.438 -8.82 -22.375 1 67.81 3 ALA B CA 1
ATOM 4668 C C . ALA B 1 3 ? 15.984 -8.352 -22.25 1 67.81 3 ALA B C 1
ATOM 4670 O O . ALA B 1 3 ? 15.586 -7.398 -22.922 1 67.81 3 ALA B O 1
ATOM 4671 N N . GLY B 1 4 ? 15.188 -9.195 -21.766 1 70.69 4 GLY B N 1
ATOM 4672 C CA . GLY B 1 4 ? 13.805 -8.867 -21.469 1 70.69 4 GLY B CA 1
ATOM 4673 C C . GLY B 1 4 ? 13.359 -9.352 -20.094 1 70.69 4 GLY B C 1
ATOM 4674 O O . GLY B 1 4 ? 14.117 -9.258 -19.125 1 70.69 4 GLY B O 1
ATOM 4675 N N . ILE B 1 5 ? 12.18 -9.633 -20.062 1 70.56 5 ILE B N 1
ATOM 4676 C CA . ILE B 1 5 ? 11.617 -10.195 -18.844 1 70.56 5 ILE B CA 1
ATOM 4677 C C . ILE B 1 5 ? 11.562 -11.719 -18.953 1 70.56 5 ILE B C 1
ATOM 4679 O O . ILE B 1 5 ? 11.031 -12.258 -19.922 1 70.56 5 ILE B O 1
ATOM 4683 N N . LEU B 1 6 ? 12.266 -12.359 -17.969 1 74.44 6 LEU B N 1
ATOM 4684 C CA . LEU B 1 6 ? 12.242 -13.812 -17.969 1 74.44 6 LEU B CA 1
ATOM 4685 C C . LEU B 1 6 ? 10.836 -14.336 -17.703 1 74.44 6 LEU B C 1
ATOM 4687 O O . LEU B 1 6 ? 10.234 -14.008 -16.672 1 74.44 6 LEU B O 1
ATOM 4691 N N . ALA B 1 7 ? 10.344 -15.047 -18.672 1 72.88 7 ALA B N 1
ATOM 4692 C CA . ALA B 1 7 ? 9 -15.594 -18.547 1 72.88 7 ALA B CA 1
ATOM 4693 C C . ALA B 1 7 ? 9.039 -17.094 -18.234 1 72.88 7 ALA B C 1
ATOM 4695 O O . ALA B 1 7 ? 8.266 -17.578 -17.406 1 72.88 7 ALA B O 1
ATOM 4696 N N . SER B 1 8 ? 9.883 -17.875 -18.875 1 77.31 8 SER B N 1
ATOM 4697 C CA . SER B 1 8 ? 10.055 -19.312 -18.703 1 77.31 8 SER B CA 1
ATOM 4698 C C . SER B 1 8 ? 11.508 -19.719 -18.922 1 77.31 8 SER B C 1
ATOM 4700 O O . SER B 1 8 ? 12.133 -19.328 -19.906 1 77.31 8 SER B O 1
ATOM 4702 N N . PRO B 1 9 ? 12.008 -20.438 -18.016 1 75.56 9 PRO B N 1
ATOM 4703 C CA . PRO B 1 9 ? 13.43 -20.781 -18.109 1 75.56 9 PRO B CA 1
ATOM 4704 C C . PRO B 1 9 ? 13.711 -21.844 -19.172 1 75.56 9 PRO B C 1
ATOM 4706 O O . PRO B 1 9 ? 12.836 -22.656 -19.484 1 75.56 9 PRO B O 1
ATOM 4709 N N . GLY B 1 10 ? 14.961 -21.875 -19.797 1 78.5 10 GLY B N 1
ATOM 4710 C CA . GLY B 1 10 ? 15.445 -22.828 -20.781 1 78.5 10 GLY B CA 1
ATOM 4711 C C . GLY B 1 10 ? 16.391 -22.219 -21.812 1 78.5 10 GLY B C 1
ATOM 4712 O O . GLY B 1 10 ? 16.703 -21.031 -21.734 1 78.5 10 GLY B O 1
ATOM 4713 N N . ILE B 1 11 ? 16.969 -23.047 -22.531 1 86.25 11 ILE B N 1
ATOM 4714 C CA . ILE B 1 11 ? 17.844 -22.594 -23.625 1 86.25 11 ILE B CA 1
ATOM 4715 C C . ILE B 1 11 ? 17.406 -23.234 -24.938 1 86.25 11 ILE B C 1
ATOM 4717 O O . ILE B 1 11 ? 17.109 -24.438 -24.984 1 86.25 11 ILE B O 1
ATOM 4721 N N . ALA B 1 12 ? 17.188 -22.469 -25.891 1 89.12 12 ALA B N 1
ATOM 4722 C CA . ALA B 1 12 ? 16.781 -22.984 -27.188 1 89.12 12 ALA B CA 1
ATOM 4723 C C . ALA B 1 12 ? 17.656 -22.438 -28.297 1 89.12 12 ALA B C 1
ATOM 4725 O O . ALA B 1 12 ? 18.125 -21.297 -28.219 1 89.12 12 ALA B O 1
ATOM 4726 N N . PHE B 1 13 ? 17.922 -23.312 -29.266 1 90.25 13 PHE B N 1
ATOM 4727 C CA . PHE B 1 13 ? 18.672 -22.969 -30.469 1 90.25 13 PHE B CA 1
ATOM 4728 C C . PHE B 1 13 ? 17.797 -23.141 -31.719 1 90.25 13 PHE B C 1
ATOM 4730 O O . PHE B 1 13 ? 17.156 -24.172 -31.891 1 90.25 13 PHE B O 1
ATOM 4737 N N . GLY B 1 14 ? 17.734 -22.094 -32.469 1 87.69 14 GLY B N 1
ATOM 4738 C CA . GLY B 1 14 ? 16.969 -22.297 -33.688 1 87.69 14 GLY B CA 1
ATOM 4739 C C . GLY B 1 14 ? 16.859 -21.031 -34.531 1 87.69 14 GLY B C 1
ATOM 4740 O O . GLY B 1 14 ? 17.375 -19.984 -34.156 1 87.69 14 GLY B O 1
ATOM 4741 N N . LYS B 1 15 ? 16.281 -21.219 -35.656 1 88.88 15 LYS B N 1
ATOM 4742 C CA . LYS B 1 15 ? 16.031 -20.094 -36.562 1 88.88 15 LYS B CA 1
ATOM 4743 C C . LYS B 1 15 ? 14.883 -19.219 -36.031 1 88.88 15 LYS B C 1
ATOM 4745 O O . LYS B 1 15 ? 13.961 -19.719 -35.375 1 88.88 15 LYS B O 1
ATOM 4750 N N . ALA B 1 16 ? 15.023 -18 -36.375 1 89 16 ALA B N 1
ATOM 4751 C CA . ALA B 1 16 ? 13.992 -17.062 -35.938 1 89 16 ALA B CA 1
ATOM 4752 C C . ALA B 1 16 ? 12.805 -17.078 -36.906 1 89 16 ALA B C 1
ATOM 4754 O O . ALA B 1 16 ? 12.984 -17.078 -38.125 1 89 16 ALA B O 1
ATOM 4755 N N . LEU B 1 17 ? 11.688 -17.266 -36.344 1 84.06 17 LEU B N 1
ATOM 4756 C CA . LEU B 1 17 ? 10.453 -17.016 -37.094 1 84.06 17 LEU B CA 1
ATOM 4757 C C . LEU B 1 17 ? 9.836 -15.672 -36.688 1 84.06 17 LEU B C 1
ATOM 4759 O O . LEU B 1 17 ? 9.281 -15.539 -35.594 1 84.06 17 LEU B O 1
ATOM 4763 N N . LEU B 1 18 ? 10.062 -14.734 -37.5 1 82.44 18 LEU B N 1
ATOM 4764 C CA . LEU B 1 18 ? 9.578 -13.383 -37.219 1 82.44 18 LEU B CA 1
ATOM 4765 C C . LEU B 1 18 ? 8.133 -13.227 -37.656 1 82.44 18 LEU B C 1
ATOM 4767 O O . LEU B 1 18 ? 7.828 -13.406 -38.844 1 82.44 18 LEU B O 1
ATOM 4771 N N . LEU B 1 19 ? 7.363 -13.023 -36.656 1 74.31 19 LEU B N 1
ATOM 4772 C CA . LEU B 1 19 ? 5.977 -12.711 -36.969 1 74.31 19 LEU B CA 1
ATOM 4773 C C . LEU B 1 19 ? 5.785 -11.211 -37.188 1 74.31 19 LEU B C 1
ATOM 4775 O O . LEU B 1 19 ? 5.762 -10.453 -36.219 1 74.31 19 LEU B O 1
ATOM 4779 N N . LYS B 1 20 ? 6.105 -10.703 -38.281 1 63.5 20 LYS B N 1
ATOM 4780 C CA . LYS B 1 20 ? 5.883 -9.289 -38.594 1 63.5 20 LYS B CA 1
ATOM 4781 C C . LYS B 1 20 ? 4.492 -9.078 -39.188 1 63.5 20 LYS B C 1
ATOM 4783 O O . LYS B 1 20 ? 4.043 -9.852 -40.031 1 63.5 20 LYS B O 1
ATOM 4788 N N . GLU B 1 21 ? 3.729 -8.281 -38.562 1 58.59 21 GLU B N 1
ATOM 4789 C CA . GLU B 1 21 ? 2.424 -7.918 -39.094 1 58.59 21 GLU B CA 1
ATOM 4790 C C . GLU B 1 21 ? 2.57 -7.105 -40.375 1 58.59 21 GLU B C 1
ATOM 4792 O O . GLU B 1 21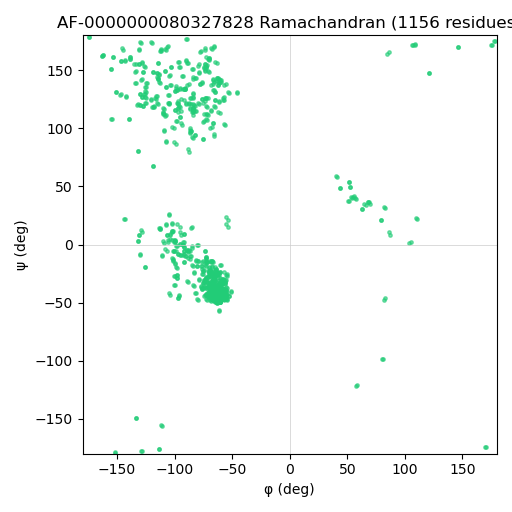 ? 3.299 -6.113 -40.406 1 58.59 21 GLU B O 1
ATOM 4797 N N . ASP B 1 22 ? 2.344 -7.629 -41.469 1 58.22 22 ASP B N 1
ATOM 4798 C CA . ASP B 1 22 ? 2.318 -6.828 -42.688 1 58.22 22 ASP B CA 1
ATOM 4799 C C . ASP B 1 22 ? 1.508 -5.551 -42.5 1 58.22 22 ASP B C 1
ATOM 4801 O O . ASP B 1 22 ? 0.429 -5.578 -41.906 1 58.22 22 ASP B O 1
ATOM 4805 N N . LYS B 1 23 ? 2.068 -4.539 -42.875 1 59.5 23 LYS B N 1
ATOM 4806 C CA . LYS B 1 23 ? 1.379 -3.254 -42.781 1 59.5 23 LYS B CA 1
ATOM 4807 C C . LYS B 1 23 ? 0.112 -3.256 -43.656 1 59.5 23 LYS B C 1
ATOM 4809 O O . LYS B 1 23 ? 0.145 -3.646 -44.812 1 59.5 23 LYS B O 1
ATOM 4814 N N . ILE B 1 24 ? -1.069 -3.172 -42.969 1 65.94 24 ILE B N 1
ATOM 4815 C CA . ILE B 1 24 ? -2.334 -3.047 -43.688 1 65.94 24 ILE B CA 1
ATOM 4816 C C . ILE B 1 24 ? -2.475 -1.63 -44.219 1 65.94 24 ILE B C 1
ATOM 4818 O O . ILE B 1 24 ? -2.471 -0.658 -43.469 1 65.94 24 ILE B O 1
ATOM 4822 N N . VAL B 1 25 ? -2.295 -1.465 -45.531 1 70.06 25 VAL B N 1
ATOM 4823 C CA . VAL B 1 25 ? -2.506 -0.17 -46.156 1 70.06 25 VAL B CA 1
ATOM 4824 C C . VAL B 1 25 ? -3.988 0.018 -46.469 1 70.06 25 VAL B C 1
ATOM 4826 O O . VAL B 1 25 ? -4.594 -0.803 -47.156 1 70.06 25 VAL B O 1
ATOM 4829 N N . ILE B 1 26 ? -4.562 0.935 -45.906 1 76.12 26 ILE B N 1
ATOM 4830 C CA . ILE B 1 26 ? -5.988 1.222 -46.062 1 76.12 26 ILE B CA 1
ATOM 4831 C C . ILE B 1 26 ? -6.195 2.232 -47.188 1 76.12 26 ILE B C 1
ATOM 4833 O O . ILE B 1 26 ? -5.434 3.197 -47.312 1 76.12 26 ILE B O 1
ATOM 4837 N N . ASN B 1 27 ? -6.91 1.953 -48.062 1 71.81 27 ASN B N 1
ATOM 4838 C CA . ASN B 1 27 ? -7.305 2.867 -49.125 1 71.81 27 ASN B CA 1
ATOM 4839 C C . ASN B 1 27 ? -8.484 3.744 -48.719 1 71.81 27 ASN B C 1
ATOM 4841 O O . ASN B 1 27 ? -9.594 3.248 -48.531 1 71.81 27 ASN B O 1
ATOM 4845 N N . TYR B 1 28 ? -8.344 4.91 -48.562 1 73.31 28 TYR B N 1
ATOM 4846 C CA . TYR B 1 28 ? -9.398 5.816 -48.125 1 73.31 28 TYR B CA 1
ATOM 4847 C C . TYR B 1 28 ? -10.086 6.484 -49.312 1 73.31 28 TYR B C 1
ATOM 4849 O O . TYR B 1 28 ? -10.773 7.5 -49.125 1 73.31 28 TYR B O 1
ATOM 4857 N N . LYS B 1 29 ? -9.898 5.984 -50.469 1 74.19 29 LYS B N 1
ATOM 4858 C CA . LYS B 1 29 ? -10.57 6.562 -51.625 1 74.19 29 LYS B CA 1
ATOM 4859 C C . LYS B 1 29 ? -12.086 6.418 -51.5 1 74.19 29 LYS B C 1
ATOM 4861 O O . LYS B 1 29 ? -12.586 5.379 -51.094 1 74.19 29 LYS B O 1
ATOM 4866 N N . LYS B 1 30 ? -12.828 7.375 -51.875 1 80.06 30 LYS B N 1
ATOM 4867 C CA . LYS B 1 30 ? -14.281 7.352 -51.812 1 80.06 30 LYS B CA 1
ATOM 4868 C C . LYS B 1 30 ? -14.867 6.5 -52.938 1 80.06 30 LYS B C 1
ATOM 4870 O O . LYS B 1 30 ? -14.359 6.523 -54.062 1 80.06 30 LYS B O 1
ATOM 4875 N N . ILE B 1 31 ? -15.805 5.766 -52.719 1 83.19 31 ILE B N 1
ATOM 4876 C CA . ILE B 1 31 ? -16.375 4.855 -53.688 1 83.19 31 ILE B CA 1
ATOM 4877 C C . ILE B 1 31 ? -17.578 5.516 -54.375 1 83.19 31 ILE B C 1
ATOM 4879 O O . ILE B 1 31 ? -18.156 6.461 -53.812 1 83.19 31 ILE B O 1
ATOM 4883 N N . SER B 1 32 ? -17.844 5.125 -55.531 1 80.81 32 SER B N 1
ATOM 4884 C CA . SER B 1 32 ? -19.031 5.582 -56.25 1 80.81 32 SER B CA 1
ATOM 4885 C C . SER B 1 32 ? -20.297 4.957 -55.656 1 80.81 32 SER B C 1
ATOM 4887 O O . SER B 1 32 ? -20.234 3.936 -54.969 1 80.81 32 SER B O 1
ATOM 4889 N N . LYS B 1 33 ? -21.375 5.551 -55.781 1 81.5 33 LYS B N 1
ATOM 4890 C CA . LYS B 1 33 ? -22.656 5.105 -55.25 1 81.5 33 LYS B CA 1
ATOM 4891 C C . LYS B 1 33 ? -23 3.701 -55.75 1 81.5 33 LYS B C 1
ATOM 4893 O O . LYS B 1 33 ? -23.656 2.934 -55.031 1 81.5 33 LYS B O 1
ATOM 4898 N N . GLU B 1 34 ? -22.5 3.379 -57 1 83.5 34 GLU B N 1
ATOM 4899 C CA . GLU B 1 34 ? -22.797 2.084 -57.594 1 83.5 34 GLU B CA 1
ATOM 4900 C C . GLU B 1 34 ? -22.031 0.962 -56.906 1 83.5 34 GLU B C 1
ATOM 4902 O O . GLU B 1 34 ? -22.422 -0.205 -57 1 83.5 34 GLU B O 1
ATOM 4907 N N . ASN B 1 35 ? -21.031 1.304 -56.156 1 87.19 35 ASN B N 1
ATOM 4908 C CA . ASN B 1 35 ? -20.156 0.297 -55.531 1 87.19 35 ASN B CA 1
ATOM 4909 C C . ASN B 1 35 ? -20.469 0.087 -54.062 1 87.19 35 ASN B C 1
ATOM 4911 O O . ASN B 1 35 ? -19.812 -0.711 -53.406 1 87.19 35 ASN B O 1
ATOM 4915 N N . ILE B 1 36 ? -21.453 0.715 -53.594 1 89.88 36 ILE B N 1
ATOM 4916 C CA . ILE B 1 36 ? -21.781 0.655 -52.188 1 89.88 36 ILE B CA 1
ATOM 4917 C C . ILE B 1 36 ? -22.203 -0.765 -51.812 1 89.88 36 ILE B C 1
ATOM 4919 O O . ILE B 1 36 ? -21.719 -1.331 -50.812 1 89.88 36 ILE B O 1
ATOM 4923 N N . ASP B 1 37 ? -23.047 -1.277 -52.625 1 88.12 37 ASP B N 1
ATOM 4924 C CA . ASP B 1 37 ? -23.531 -2.621 -52.312 1 88.12 37 ASP B CA 1
ATOM 4925 C C . ASP B 1 37 ? -22.422 -3.65 -52.438 1 88.12 37 ASP B C 1
ATOM 4927 O O . ASP B 1 37 ? -22.375 -4.605 -51.656 1 88.12 37 ASP B O 1
ATOM 4931 N N . LYS B 1 38 ? -21.594 -3.42 -53.312 1 89.81 38 LYS B N 1
ATOM 4932 C CA . LYS B 1 38 ? -20.469 -4.324 -53.469 1 89.81 38 LYS B CA 1
ATOM 4933 C C . LYS B 1 38 ? -19.531 -4.285 -52.281 1 89.81 38 LYS B C 1
ATOM 4935 O O . LYS B 1 38 ? -19.062 -5.328 -51.812 1 89.81 38 LYS B O 1
ATOM 4940 N N . GLU B 1 39 ? -19.344 -3.148 -51.812 1 91.38 39 GLU B N 1
ATOM 4941 C CA . GLU B 1 39 ? -18.469 -2.986 -50.625 1 91.38 39 GLU B CA 1
ATOM 4942 C C . GLU B 1 39 ? -19.094 -3.578 -49.375 1 91.38 39 GLU B C 1
ATOM 4944 O O . GLU B 1 39 ? -18.406 -4.156 -48.531 1 91.38 39 GLU B O 1
ATOM 4949 N N . ILE B 1 40 ? -20.375 -3.416 -49.281 1 90.81 40 ILE B N 1
ATOM 4950 C CA . ILE B 1 40 ? -21.078 -3.99 -48.156 1 90.81 40 ILE B CA 1
ATOM 4951 C C . ILE B 1 40 ? -21 -5.516 -48.219 1 90.81 40 ILE B C 1
ATOM 4953 O O . ILE B 1 40 ? -20.766 -6.172 -47.188 1 90.81 40 ILE B O 1
ATOM 4957 N N . LEU B 1 41 ? -21.156 -6.016 -49.406 1 88.69 41 LEU B N 1
ATOM 4958 C CA . LEU B 1 41 ? -21.047 -7.461 -49.562 1 88.69 41 LEU B CA 1
ATOM 4959 C C . LEU B 1 41 ? -19.641 -7.945 -49.25 1 88.69 41 LEU B C 1
ATOM 4961 O O . LEU B 1 41 ? -19.453 -9.023 -48.688 1 88.69 41 LEU B O 1
ATOM 4965 N N . CYS B 1 42 ? -18.734 -7.195 -49.688 1 90.56 42 CYS B N 1
ATOM 4966 C CA . CYS B 1 42 ? -17.344 -7.512 -49.375 1 90.56 42 CYS B CA 1
ATOM 4967 C C . CYS B 1 42 ? -17.094 -7.594 -47.875 1 90.56 42 CYS B C 1
ATOM 4969 O O . CYS B 1 42 ? -16.422 -8.516 -47.406 1 90.56 42 CYS B O 1
ATOM 4971 N N . PHE B 1 43 ? -17.625 -6.676 -47.219 1 91.88 43 PHE B N 1
ATOM 4972 C CA . PHE B 1 43 ? -17.516 -6.664 -45.75 1 91.88 43 PHE B CA 1
ATOM 4973 C C . PHE B 1 43 ? -18.203 -7.883 -45.156 1 91.88 43 PHE B C 1
ATOM 4975 O O . PHE B 1 43 ? -17.625 -8.578 -44.312 1 91.88 43 PHE B O 1
ATOM 4982 N N . LEU B 1 44 ? -19.391 -8.078 -45.594 1 90.19 44 LEU B N 1
ATOM 4983 C CA . LEU B 1 44 ? -20.156 -9.172 -45.031 1 90.19 44 LEU B CA 1
ATOM 4984 C C . LEU B 1 44 ? -19.5 -10.516 -45.312 1 90.19 44 LEU B C 1
ATOM 4986 O O . LEU B 1 44 ? -19.484 -11.406 -44.438 1 90.19 44 LEU B O 1
ATOM 4990 N N . GLU B 1 45 ? -18.938 -10.68 -46.438 1 89.25 45 GLU B N 1
ATOM 4991 C CA . GLU B 1 45 ? -18.219 -11.898 -46.75 1 89.25 45 GLU B CA 1
ATOM 4992 C C . GLU B 1 45 ? -16.953 -12.039 -45.906 1 89.25 45 GLU B C 1
ATOM 4994 O O . GLU B 1 45 ? -16.625 -13.133 -45.469 1 89.25 45 GLU B O 1
ATOM 4999 N N . ALA B 1 46 ? -16.25 -10.969 -45.781 1 90.69 46 ALA B N 1
ATOM 5000 C CA . ALA B 1 46 ? -15.039 -10.984 -44.938 1 90.69 46 ALA B CA 1
ATOM 5001 C C . ALA B 1 46 ? -15.367 -11.32 -43.5 1 90.69 46 ALA B C 1
ATOM 5003 O O . ALA B 1 46 ? -14.609 -12.023 -42.844 1 90.69 46 ALA B O 1
ATOM 5004 N N . ARG B 1 47 ? -16.438 -10.781 -43.094 1 89.31 47 ARG B N 1
ATOM 5005 C CA . ARG B 1 47 ? -16.875 -11.07 -41.75 1 89.31 47 ARG B CA 1
ATOM 5006 C C . ARG B 1 47 ? -17.172 -12.555 -41.562 1 89.31 47 ARG B C 1
ATOM 5008 O O . ARG B 1 47 ? -16.797 -13.164 -40.562 1 89.31 47 ARG B O 1
ATOM 5015 N N . ARG B 1 48 ? -17.875 -13.078 -42.562 1 86.25 48 ARG B N 1
ATOM 5016 C CA . ARG B 1 48 ? -18.203 -14.5 -42.531 1 86.25 48 ARG B CA 1
ATOM 5017 C C . ARG B 1 48 ? -16.938 -15.352 -42.562 1 86.25 48 ARG B C 1
ATOM 5019 O O . ARG B 1 48 ? -16.812 -16.328 -41.812 1 86.25 48 ARG B O 1
ATOM 5026 N N . LYS B 1 49 ? -16.047 -15.008 -43.375 1 87.5 49 LYS B N 1
ATOM 5027 C CA . LYS B 1 49 ? -14.781 -15.727 -43.469 1 87.5 49 LYS B CA 1
ATOM 5028 C C . LYS B 1 49 ? -13.992 -15.633 -42.156 1 87.5 49 LYS B C 1
ATOM 5030 O O . LYS B 1 49 ? -13.422 -16.625 -41.688 1 87.5 49 LYS B O 1
ATOM 5035 N N . SER B 1 50 ? -13.977 -14.461 -41.625 1 87.69 50 SER B N 1
ATOM 5036 C CA . SER B 1 50 ? -13.281 -14.25 -40.375 1 87.69 50 SER B CA 1
ATOM 5037 C C . SER B 1 50 ? -13.898 -15.07 -39.25 1 87.69 50 SER B C 1
ATOM 5039 O O . SER B 1 50 ? -13.18 -15.648 -38.438 1 87.69 50 SER B O 1
ATOM 5041 N N . ALA B 1 51 ? -15.188 -15.07 -39.25 1 84.75 51 ALA B N 1
ATOM 5042 C CA . ALA B 1 51 ? -15.891 -15.852 -38.25 1 84.75 51 ALA B CA 1
ATOM 5043 C C . ALA B 1 51 ? -15.57 -17.344 -38.375 1 84.75 51 ALA B C 1
ATOM 5045 O O . ALA B 1 51 ? -15.336 -18.016 -37.375 1 84.75 51 ALA B O 1
ATOM 5046 N N . LYS B 1 52 ? -15.5 -17.797 -39.562 1 83.38 52 LYS B N 1
ATOM 5047 C CA . LYS B 1 52 ? -15.164 -19.188 -39.812 1 83.38 52 LYS B CA 1
ATOM 5048 C C . LYS B 1 52 ? -13.734 -19.5 -39.375 1 83.38 52 LYS B C 1
ATOM 5050 O O . LYS B 1 52 ? -13.469 -20.547 -38.781 1 83.38 52 LYS B O 1
ATOM 5055 N N . GLN B 1 53 ? -12.93 -18.625 -39.656 1 81.19 53 GLN B N 1
ATOM 5056 C CA . GLN B 1 53 ? -11.531 -18.781 -39.281 1 81.19 53 GLN B CA 1
ATOM 5057 C C . GLN B 1 53 ? -11.398 -18.828 -37.75 1 81.19 53 GLN B C 1
ATOM 5059 O O . GLN B 1 53 ? -10.648 -19.656 -37.219 1 81.19 53 GLN B O 1
ATOM 5064 N N . LEU B 1 54 ? -12.094 -17.984 -37.125 1 80.44 54 LEU B N 1
ATOM 5065 C CA . LEU B 1 54 ? -12.039 -17.922 -35.688 1 80.44 54 LEU B CA 1
ATOM 5066 C C . LEU B 1 54 ? -12.633 -19.188 -35.062 1 80.44 54 LEU B C 1
ATOM 5068 O O . LEU B 1 54 ? -12.164 -19.656 -34.031 1 80.44 54 LEU B O 1
ATOM 5072 N N . GLU B 1 55 ? -13.586 -19.656 -35.75 1 79.88 55 GLU B N 1
ATOM 5073 C CA . GLU B 1 55 ? -14.164 -20.922 -35.281 1 79.88 55 GLU B CA 1
ATOM 5074 C C . GLU B 1 55 ? -13.148 -22.047 -35.375 1 79.88 55 GLU B C 1
ATOM 5076 O O . GLU B 1 55 ? -13.078 -22.906 -34.5 1 79.88 55 GLU B O 1
ATOM 5081 N N . GLN B 1 56 ? -12.445 -22.047 -36.438 1 77.69 56 GLN B N 1
ATOM 5082 C CA . GLN B 1 56 ? -11.398 -23.047 -36.594 1 77.69 56 GLN B CA 1
ATOM 5083 C C . GLN B 1 56 ? -10.312 -22.891 -35.531 1 77.69 56 GLN B C 1
ATOM 5085 O O . GLN B 1 56 ? -9.836 -23.891 -34.969 1 77.69 56 GLN B O 1
ATOM 5090 N N . ILE B 1 57 ? -10.016 -21.688 -35.312 1 74.19 57 ILE B N 1
ATOM 5091 C CA . ILE B 1 57 ? -9 -21.391 -34.312 1 74.19 57 ILE B CA 1
ATOM 5092 C C . ILE B 1 57 ? -9.5 -21.797 -32.938 1 74.19 57 ILE B C 1
ATOM 5094 O O . ILE B 1 57 ? -8.742 -22.328 -32.125 1 74.19 57 ILE B O 1
ATOM 5098 N N . LYS B 1 58 ? -10.719 -21.438 -32.812 1 74.38 58 LYS B N 1
ATOM 5099 C CA . LYS B 1 58 ? -11.359 -21.828 -31.562 1 74.38 58 LYS B CA 1
ATOM 5100 C C . LYS B 1 58 ? -11.242 -23.328 -31.312 1 74.38 58 LYS B C 1
ATOM 5102 O O . LYS B 1 58 ? -10.875 -23.766 -30.219 1 74.38 58 LYS B O 1
ATOM 5107 N N . ASN B 1 59 ? -11.516 -24.047 -32.281 1 70.62 59 ASN B N 1
ATOM 5108 C CA . ASN B 1 59 ? -11.461 -25.5 -32.188 1 70.62 59 ASN B CA 1
ATOM 5109 C C . ASN B 1 59 ? -10.039 -26 -31.922 1 70.62 59 ASN B C 1
ATOM 5111 O O . ASN B 1 59 ? -9.836 -26.938 -31.141 1 70.62 59 ASN B O 1
ATOM 5115 N N . ARG B 1 60 ? -9.156 -25.328 -32.469 1 69.06 60 ARG B N 1
ATOM 5116 C CA . ARG B 1 60 ? -7.758 -25.672 -32.281 1 69.06 60 ARG B CA 1
ATOM 5117 C C . ARG B 1 60 ? -7.289 -25.266 -30.875 1 69.06 60 ARG B C 1
ATOM 5119 O O . ARG B 1 60 ? -6.551 -26.016 -30.219 1 69.06 60 ARG B O 1
ATOM 5126 N N . ALA B 1 61 ? -7.75 -24.062 -30.641 1 64 61 ALA B N 1
ATOM 5127 C CA . ALA B 1 61 ? -7.391 -23.547 -29.328 1 64 61 ALA B CA 1
ATOM 5128 C C . ALA B 1 61 ? -7.934 -24.453 -28.219 1 64 61 ALA B C 1
ATOM 5130 O O . ALA B 1 61 ? -7.262 -24.688 -27.219 1 64 61 ALA B O 1
ATOM 5131 N N . LYS B 1 62 ? -9.125 -24.891 -28.5 1 63.84 62 LYS B N 1
ATOM 5132 C CA . LYS B 1 62 ? -9.734 -25.828 -27.562 1 63.84 62 LYS B CA 1
ATOM 5133 C C . LYS B 1 62 ? -8.859 -27.062 -27.375 1 63.84 62 LYS B C 1
ATOM 5135 O O . LYS B 1 62 ? -8.695 -27.547 -26.25 1 63.84 62 LYS B O 1
ATOM 5140 N N . LYS B 1 63 ? -8.312 -27.5 -28.375 1 58.81 63 LYS B N 1
ATOM 5141 C CA . LYS B 1 63 ? -7.504 -28.703 -28.359 1 58.81 63 LYS B CA 1
ATOM 5142 C C . LYS B 1 63 ? -6.148 -28.453 -27.703 1 58.81 63 LYS B C 1
ATOM 5144 O O . LYS B 1 63 ? -5.641 -29.297 -26.969 1 58.81 63 LYS B O 1
ATOM 5149 N N . ILE B 1 64 ? -5.723 -27.266 -28 1 55.25 64 ILE B N 1
ATOM 5150 C CA . ILE B 1 64 ? -4.344 -27 -27.609 1 55.25 64 ILE B CA 1
ATOM 5151 C C . ILE B 1 64 ? -4.316 -26.281 -26.25 1 55.25 64 ILE B C 1
ATOM 5153 O O . ILE B 1 64 ? -3.465 -26.578 -25.406 1 55.25 64 ILE B O 1
ATOM 5157 N N . LEU B 1 65 ? -5.223 -25.359 -26.25 1 55.06 65 LEU B N 1
ATOM 5158 C CA . LEU B 1 65 ? -5.121 -24.469 -25.109 1 55.06 65 LEU B CA 1
ATOM 5159 C C . LEU B 1 65 ? -6.219 -24.75 -24.094 1 55.06 65 LEU B C 1
ATOM 5161 O O . LEU B 1 65 ? -6.223 -24.188 -23 1 55.06 65 LEU B O 1
ATOM 5165 N N . GLY B 1 66 ? -7.012 -25.766 -24.359 1 54.31 66 GLY B N 1
ATOM 5166 C CA . GLY B 1 66 ? -8.078 -26.172 -23.469 1 54.31 66 GLY B CA 1
ATOM 5167 C C . GLY B 1 66 ? -9.359 -25.375 -23.672 1 54.31 66 GLY B C 1
ATOM 5168 O O . GLY B 1 66 ? -9.383 -24.406 -24.422 1 54.31 66 GLY B O 1
ATOM 5169 N N . LYS B 1 67 ? -10.414 -25.875 -23.172 1 51.28 67 LYS B N 1
ATOM 5170 C CA . LYS B 1 67 ? -11.773 -25.375 -23.328 1 51.28 67 LYS B CA 1
ATOM 5171 C C . LYS B 1 67 ? -11.875 -23.906 -22.922 1 51.28 67 LYS B C 1
ATOM 5173 O O . LYS B 1 67 ? -12.664 -23.156 -23.484 1 51.28 67 LYS B O 1
ATOM 5178 N N . GLU B 1 68 ? -11.055 -23.484 -22.125 1 48.16 68 GLU B N 1
ATOM 5179 C CA . GLU B 1 68 ? -11.141 -22.156 -21.5 1 48.16 68 GLU B CA 1
ATOM 5180 C C . GLU B 1 68 ? -10.781 -21.062 -22.5 1 48.16 68 GLU B C 1
ATOM 5182 O O . GLU B 1 68 ? -11.375 -19.984 -22.484 1 48.16 68 GLU B O 1
ATOM 5187 N N . LYS B 1 69 ? -9.922 -21.344 -23.359 1 50.28 69 LYS B N 1
ATOM 5188 C CA . LYS B 1 69 ? -9.516 -20.328 -24.328 1 50.28 69 LYS B CA 1
ATOM 5189 C C . LYS B 1 69 ? -10.445 -20.328 -25.531 1 50.28 69 LYS B C 1
ATOM 5191 O O . LYS B 1 69 ? -10.422 -19.391 -26.344 1 50.28 69 LYS B O 1
ATOM 5196 N N . GLU B 1 70 ? -11.219 -21.375 -25.469 1 60.31 70 GLU B N 1
ATOM 5197 C CA . GLU B 1 70 ? -12.281 -21.406 -26.453 1 60.31 70 GLU B CA 1
ATOM 5198 C C . GLU B 1 70 ? -13.227 -20.219 -26.297 1 60.31 70 GLU B C 1
ATOM 5200 O O . GLU B 1 70 ? -13.688 -19.641 -27.281 1 60.31 70 GLU B O 1
ATOM 5205 N N . ASP B 1 71 ? -13.289 -19.859 -25.109 1 56.91 71 ASP B N 1
ATOM 5206 C CA . ASP B 1 71 ? -14.266 -18.828 -24.797 1 56.91 71 ASP B CA 1
ATOM 5207 C C . ASP B 1 71 ? -13.797 -17.453 -25.281 1 56.91 71 ASP B C 1
ATOM 5209 O O . ASP B 1 71 ? -14.609 -16.609 -25.672 1 56.91 71 ASP B O 1
ATOM 5213 N N . ILE B 1 72 ? -12.539 -17.25 -25.297 1 60.62 72 ILE B N 1
ATOM 5214 C CA . ILE B 1 72 ? -11.977 -16 -25.812 1 60.62 72 ILE B CA 1
ATOM 5215 C C . ILE B 1 72 ? -12.367 -15.82 -27.281 1 60.62 72 ILE B C 1
ATOM 5217 O O . ILE B 1 72 ? -12.758 -14.734 -27.703 1 60.62 72 ILE B O 1
ATOM 5221 N N . PHE B 1 73 ? -12.398 -16.938 -27.922 1 71.69 73 PHE B N 1
ATOM 5222 C CA . PHE B 1 73 ? -12.68 -16.859 -29.344 1 71.69 73 PHE B CA 1
ATOM 5223 C C . PHE B 1 73 ? -14.18 -16.781 -29.609 1 71.69 73 PHE B C 1
ATOM 5225 O O . PHE B 1 73 ? -14.609 -16.203 -30.594 1 71.69 73 PHE B O 1
ATOM 5232 N N . ASP B 1 74 ? -14.828 -17.312 -28.562 1 67.12 74 ASP B N 1
ATOM 5233 C CA . ASP B 1 74 ? -16.266 -17.078 -28.641 1 67.12 74 ASP B CA 1
ATOM 5234 C C . ASP B 1 74 ? -16.578 -15.586 -28.5 1 67.12 74 ASP B C 1
ATOM 5236 O O . ASP B 1 74 ? -17.406 -15.047 -29.234 1 67.12 74 ASP B O 1
ATOM 5240 N N . GLY B 1 75 ? -15.898 -15.008 -27.625 1 65.69 75 GLY B N 1
ATOM 5241 C CA . GLY B 1 75 ? -16.031 -13.57 -27.469 1 65.69 75 GLY B CA 1
ATOM 5242 C C . GLY B 1 75 ? -15.609 -12.805 -28.719 1 65.69 75 GLY B C 1
ATOM 5243 O O . GLY B 1 75 ? -16.266 -11.836 -29.109 1 65.69 75 GLY B O 1
ATOM 5244 N N . HIS B 1 76 ? -14.578 -13.25 -29.312 1 69.88 76 HIS B N 1
ATOM 5245 C CA . HIS B 1 76 ? -14.117 -12.625 -30.547 1 69.88 76 HIS B CA 1
ATOM 5246 C C . HIS B 1 76 ? -15.164 -12.742 -31.656 1 69.88 76 HIS B C 1
ATOM 5248 O O . HIS B 1 76 ? -15.438 -11.766 -32.375 1 69.88 76 HIS B O 1
ATOM 5254 N N . ILE B 1 77 ? -15.695 -13.922 -31.656 1 74.69 77 ILE B N 1
ATOM 5255 C CA . ILE B 1 77 ? -16.703 -14.172 -32.688 1 74.69 77 ILE B CA 1
ATOM 5256 C C . ILE B 1 77 ? -17.938 -13.32 -32.438 1 74.69 77 ILE B C 1
ATOM 5258 O O . ILE B 1 77 ? -18.5 -12.734 -33.344 1 74.69 77 ILE B O 1
ATOM 5262 N N . MET B 1 78 ? -18.188 -13.148 -31.203 1 71.81 78 MET B N 1
ATOM 5263 C CA . MET B 1 78 ? -19.344 -12.328 -30.828 1 71.81 78 MET B CA 1
ATOM 5264 C C . MET B 1 78 ? -19.094 -10.867 -31.172 1 71.81 78 MET B C 1
ATOM 5266 O O . MET B 1 78 ? -20 -10.172 -31.641 1 71.81 78 MET B O 1
ATOM 5270 N N . LEU B 1 79 ? -17.953 -10.438 -30.953 1 74.88 79 LEU B N 1
ATOM 5271 C CA . LEU B 1 79 ? -17.594 -9.062 -31.281 1 74.88 79 LEU B CA 1
ATOM 5272 C C . LEU B 1 79 ? -17.656 -8.828 -32.781 1 74.88 79 LEU B C 1
ATOM 5274 O O . LEU B 1 79 ? -18.125 -7.781 -33.25 1 74.88 79 LEU B O 1
ATOM 5278 N N . LEU B 1 80 ? -17.234 -9.766 -33.5 1 79.62 80 LEU B N 1
ATOM 5279 C CA . LEU B 1 80 ? -17.219 -9.703 -34.938 1 79.62 80 LEU B CA 1
ATOM 5280 C C . LEU B 1 80 ? -18.641 -9.672 -35.5 1 79.62 80 LEU B C 1
ATOM 5282 O O . LEU B 1 80 ? -18.906 -8.984 -36.5 1 79.62 80 LEU B O 1
ATOM 5286 N N . GLU B 1 81 ? -19.516 -10.352 -34.719 1 76.88 81 GLU B N 1
ATOM 5287 C CA . GLU B 1 81 ? -20.891 -10.484 -35.219 1 76.88 81 GLU B CA 1
ATOM 5288 C C . GLU B 1 81 ? -21.812 -9.484 -34.531 1 76.88 81 GLU B C 1
ATOM 5290 O O . GLU B 1 81 ? -23.047 -9.602 -34.625 1 76.88 81 GLU B O 1
ATOM 5295 N N . ASP B 1 82 ? -21.266 -8.609 -33.875 1 76.75 82 ASP B N 1
ATOM 5296 C CA . ASP B 1 82 ? -22.031 -7.586 -33.188 1 76.75 82 ASP B CA 1
ATOM 5297 C C . ASP B 1 82 ? -22.781 -6.695 -34.156 1 76.75 82 ASP B C 1
ATOM 5299 O O . ASP B 1 82 ? -22.203 -6.195 -35.125 1 76.75 82 ASP B O 1
ATOM 5303 N N . GLU B 1 83 ? -24 -6.539 -33.844 1 77.06 83 GLU B N 1
ATOM 5304 C CA . GLU B 1 83 ? -24.875 -5.785 -34.719 1 77.06 83 GLU B CA 1
ATOM 5305 C C . GLU B 1 83 ? -24.484 -4.309 -34.75 1 77.06 83 GLU B C 1
ATOM 5307 O O . GLU B 1 83 ? -24.562 -3.666 -35.812 1 77.06 83 GLU B O 1
ATOM 5312 N N . GLU B 1 84 ? -24.078 -3.809 -33.656 1 77.12 84 GLU B N 1
ATOM 5313 C CA . GLU B 1 84 ? -23.688 -2.402 -33.625 1 77.12 84 GLU B CA 1
ATOM 5314 C C . GLU B 1 84 ? -22.438 -2.152 -34.438 1 77.12 84 GLU B C 1
ATOM 5316 O O . GLU B 1 84 ? -22.359 -1.158 -35.188 1 77.12 84 GLU B O 1
ATOM 5321 N N . LEU B 1 85 ? -21.531 -3.023 -34.344 1 81.69 85 LEU B N 1
ATOM 5322 C CA . LEU B 1 85 ? -20.312 -2.922 -35.156 1 81.69 85 LEU B CA 1
ATOM 5323 C C . LEU B 1 85 ? -20.625 -2.979 -36.625 1 81.69 85 LEU B C 1
ATOM 5325 O O . LEU B 1 85 ? -20.094 -2.189 -37.406 1 81.69 85 LEU B O 1
ATOM 5329 N N . GLU B 1 86 ? -21.484 -3.875 -37 1 86.25 86 GLU B N 1
ATOM 5330 C CA . GLU B 1 86 ? -21.891 -4.031 -38.375 1 86.25 86 GLU B CA 1
ATOM 5331 C C . GLU B 1 86 ? -22.547 -2.758 -38.906 1 86.25 86 GLU B C 1
ATOM 5333 O O . GLU B 1 86 ? -22.219 -2.293 -40 1 86.25 86 GLU B O 1
ATOM 5338 N N . GLN B 1 87 ? -23.391 -2.246 -38.062 1 85.31 87 GLN B N 1
ATOM 5339 C CA . GLN B 1 87 ? -24.125 -1.051 -38.469 1 85.31 87 GLN B CA 1
ATOM 5340 C C . GLN B 1 87 ? -23.172 0.137 -38.625 1 85.31 87 GLN B C 1
ATOM 5342 O O . GLN B 1 87 ? -23.312 0.919 -39.594 1 85.31 87 GLN B O 1
ATOM 5347 N N . ASP B 1 88 ? -22.281 0.213 -37.781 1 86.81 88 ASP B N 1
ATOM 5348 C CA . ASP B 1 88 ? -21.312 1.307 -37.844 1 86.81 88 ASP B CA 1
ATOM 5349 C C . ASP B 1 88 ? -20.484 1.231 -39.125 1 86.81 88 ASP B C 1
ATOM 5351 O O . ASP B 1 88 ? -20.25 2.25 -39.781 1 86.81 88 ASP B O 1
ATOM 5355 N N . ILE B 1 89 ? -20.125 0.13 -39.469 1 89.88 89 ILE B N 1
ATOM 5356 C CA . ILE B 1 89 ? -19.297 -0.081 -40.656 1 89.88 89 ILE B CA 1
ATOM 5357 C C . ILE B 1 89 ? -20.125 0.181 -41.938 1 89.88 89 ILE B C 1
ATOM 5359 O O . ILE B 1 89 ? -19.688 0.896 -42.812 1 89.88 89 ILE B O 1
ATOM 5363 N N . ILE B 1 90 ? -21.328 -0.34 -41.938 1 89.5 90 ILE B N 1
ATOM 5364 C CA . ILE B 1 90 ? -22.203 -0.169 -43.094 1 89.5 90 ILE B CA 1
ATOM 5365 C C . ILE B 1 90 ? -22.562 1.307 -43.25 1 89.5 90 ILE B C 1
ATOM 5367 O O . ILE B 1 90 ? -22.609 1.817 -44.375 1 89.5 90 ILE B O 1
ATOM 5371 N N . ASP B 1 91 ? -22.719 1.941 -42.125 1 88.56 91 ASP B N 1
ATOM 5372 C CA . ASP B 1 91 ? -23.031 3.365 -42.156 1 88.56 91 ASP B CA 1
ATOM 5373 C C . ASP B 1 91 ? -21.906 4.172 -42.781 1 88.56 91 ASP B C 1
ATOM 5375 O O . ASP B 1 91 ? -22.141 5.102 -43.531 1 88.56 91 ASP B O 1
ATOM 5379 N N . LEU B 1 92 ? -20.797 3.789 -42.5 1 89.12 92 LEU B N 1
ATOM 5380 C CA . LEU B 1 92 ? -19.641 4.492 -43.062 1 89.12 92 LEU B CA 1
ATOM 5381 C C . LEU B 1 92 ? -19.516 4.227 -44.562 1 89.12 92 LEU B C 1
ATOM 5383 O O . LEU B 1 92 ? -19.156 5.125 -45.312 1 89.12 92 LEU B O 1
ATOM 5387 N N . ILE B 1 93 ? -19.828 3.098 -45 1 89.94 93 ILE B N 1
ATOM 5388 C CA . ILE B 1 93 ? -19.766 2.742 -46.406 1 89.94 93 ILE B CA 1
ATOM 5389 C C . ILE B 1 93 ? -20.859 3.48 -47.156 1 89.94 93 ILE B C 1
ATOM 5391 O O . ILE B 1 93 ? -20.609 4.023 -48.25 1 89.94 93 ILE B O 1
ATOM 5395 N N . LYS B 1 94 ? -21.969 3.559 -46.562 1 88.81 94 LYS B N 1
ATOM 5396 C CA . LYS B 1 94 ? -23.125 4.145 -47.25 1 88.81 94 LYS B CA 1
ATOM 5397 C C . LYS B 1 94 ? -23.078 5.672 -47.219 1 88.81 94 LYS B C 1
ATOM 5399 O O . LYS B 1 94 ? -23.266 6.332 -48.219 1 88.81 94 LYS B O 1
ATOM 5404 N N . ASN B 1 95 ? -22.797 6.176 -46.031 1 87.06 95 ASN B N 1
ATOM 5405 C CA . ASN B 1 95 ? -22.922 7.613 -45.812 1 87.06 95 ASN B CA 1
ATOM 5406 C C . ASN B 1 95 ? -21.625 8.344 -46.156 1 87.06 95 ASN B C 1
ATOM 5408 O O . ASN B 1 95 ? -21.656 9.453 -46.688 1 87.06 95 ASN B O 1
ATOM 5412 N N . LYS B 1 96 ? -20.531 7.652 -45.938 1 86.75 96 LYS B N 1
ATOM 5413 C CA . LYS B 1 96 ? -19.25 8.328 -46.156 1 86.75 96 LYS B CA 1
ATOM 5414 C C . LYS B 1 96 ? -18.562 7.781 -47.406 1 86.75 96 LYS B C 1
ATOM 5416 O O . LYS B 1 96 ? -17.484 8.258 -47.781 1 86.75 96 LYS B O 1
ATOM 5421 N N . LYS B 1 97 ? -19.203 6.77 -48 1 87.94 97 LYS B N 1
ATOM 5422 C CA . LYS B 1 97 ? -18.719 6.148 -49.219 1 87.94 97 LYS B CA 1
ATOM 5423 C C . LYS B 1 97 ? -17.297 5.625 -49.062 1 87.94 97 LYS B C 1
ATOM 5425 O O . LYS B 1 97 ? -16.469 5.805 -49.969 1 87.94 97 LYS B O 1
ATOM 5430 N N . TYR B 1 98 ? -17.016 5.082 -47.969 1 88.12 98 TYR B N 1
ATOM 5431 C CA . TYR B 1 98 ? -15.727 4.461 -47.688 1 88.12 98 TYR B CA 1
ATOM 5432 C C . TYR B 1 98 ? -15.656 3.074 -48.312 1 88.12 98 TYR B C 1
ATOM 5434 O O . TYR B 1 98 ? -16.688 2.432 -48.562 1 88.12 98 TYR B O 1
ATOM 5442 N N . THR B 1 99 ? -14.477 2.676 -48.594 1 89.19 99 THR B N 1
ATOM 5443 C CA . THR B 1 99 ? -14.266 1.27 -48.906 1 89.19 99 THR B CA 1
ATOM 5444 C C . THR B 1 99 ? -14.438 0.394 -47.656 1 89.19 99 THR B C 1
ATOM 5446 O O . THR B 1 99 ? -14.398 0.89 -46.531 1 89.19 99 THR B O 1
ATOM 5449 N N . ALA B 1 100 ? -14.664 -0.838 -47.875 1 90.25 100 ALA B N 1
ATOM 5450 C CA . ALA B 1 100 ? -14.883 -1.757 -46.75 1 90.25 100 ALA B CA 1
ATOM 5451 C C . ALA B 1 100 ? -13.703 -1.732 -45.781 1 90.25 100 ALA B C 1
ATOM 5453 O O . ALA B 1 100 ? -13.891 -1.721 -44.562 1 90.25 100 ALA B O 1
ATOM 5454 N N . ASP B 1 101 ? -12.516 -1.739 -46.375 1 89.75 101 ASP B N 1
ATOM 5455 C CA . ASP B 1 101 ? -11.328 -1.755 -45.531 1 89.75 101 ASP B CA 1
ATOM 5456 C C . ASP B 1 101 ? -11.195 -0.458 -44.719 1 89.75 101 ASP B C 1
ATOM 5458 O O . ASP B 1 101 ? -10.906 -0.483 -43.531 1 89.75 101 ASP B O 1
ATOM 5462 N N . ALA B 1 102 ? -11.477 0.623 -45.344 1 87.88 102 ALA B N 1
ATOM 5463 C CA . ALA B 1 102 ? -11.406 1.919 -44.688 1 87.88 102 ALA B CA 1
ATOM 5464 C C . ALA B 1 102 ? -12.461 2.031 -43.594 1 87.88 102 ALA B C 1
ATOM 5466 O O . ALA B 1 102 ? -12.195 2.574 -42.5 1 87.88 102 ALA B O 1
ATOM 5467 N N . ALA B 1 103 ? -13.641 1.586 -43.875 1 88.75 103 ALA B N 1
ATOM 5468 C CA . ALA B 1 103 ? -14.719 1.634 -42.875 1 88.75 103 ALA B CA 1
ATOM 5469 C C . ALA B 1 103 ? -14.383 0.797 -41.656 1 88.75 103 ALA B C 1
ATOM 5471 O O . ALA B 1 103 ? -14.516 1.265 -40.531 1 88.75 103 ALA B O 1
ATOM 5472 N N . VAL B 1 104 ? -13.898 -0.388 -41.938 1 88.75 104 VAL B N 1
ATOM 5473 C CA . VAL B 1 104 ? -13.539 -1.294 -40.844 1 88.75 104 VAL B CA 1
ATOM 5474 C C . VAL B 1 104 ? -12.391 -0.7 -40.031 1 88.75 104 VAL B C 1
ATOM 5476 O O . VAL B 1 104 ? -12.43 -0.685 -38.812 1 88.75 104 VAL B O 1
ATOM 5479 N N . TYR B 1 105 ? -11.438 -0.311 -40.688 1 87.5 105 TYR B N 1
ATOM 5480 C CA . TYR B 1 105 ? -10.281 0.283 -40.031 1 87.5 105 TYR B CA 1
ATOM 5481 C C . TYR B 1 105 ? -10.695 1.453 -39.156 1 87.5 105 TYR B C 1
ATOM 5483 O O . TYR B 1 105 ? -10.227 1.582 -38 1 87.5 105 TYR B O 1
ATOM 5491 N N . SER B 1 106 ? -11.539 2.254 -39.688 1 84.69 106 SER B N 1
ATOM 5492 C CA . SER B 1 106 ? -11.984 3.434 -38.969 1 84.69 106 SER B CA 1
ATOM 5493 C C . SER B 1 106 ? -12.742 3.043 -37.688 1 84.69 106 SER B C 1
ATOM 5495 O O . SER B 1 106 ? -12.5 3.598 -36.625 1 84.69 106 SER B O 1
ATOM 5497 N N . VAL B 1 107 ? -13.617 2.1 -37.875 1 85 107 VAL B N 1
ATOM 5498 C CA . VAL B 1 107 ? -14.438 1.691 -36.719 1 85 107 VAL B CA 1
ATOM 5499 C C . VAL B 1 107 ? -13.562 0.996 -35.688 1 85 107 VAL B C 1
ATOM 5501 O O . VAL B 1 107 ? -13.648 1.304 -34.5 1 85 107 VAL B O 1
ATOM 5504 N N . ILE B 1 108 ? -12.719 0.113 -36.125 1 82.62 108 ILE B N 1
ATOM 5505 C CA . ILE B 1 108 ? -11.875 -0.675 -35.25 1 82.62 108 ILE B CA 1
ATOM 5506 C C . ILE B 1 108 ? -10.867 0.236 -34.531 1 82.62 108 ILE B C 1
ATOM 5508 O O . ILE B 1 108 ? -10.656 0.132 -33.344 1 82.62 108 ILE B O 1
ATOM 5512 N N . ASN B 1 109 ? -10.266 1.039 -35.312 1 80 109 ASN B N 1
ATOM 5513 C CA . ASN B 1 109 ? -9.289 1.963 -34.75 1 80 109 ASN B CA 1
ATOM 5514 C C . ASN B 1 109 ? -9.922 2.889 -33.719 1 80 109 ASN B C 1
ATOM 5516 O O . ASN B 1 109 ? -9.297 3.213 -32.719 1 80 109 ASN B O 1
ATOM 5520 N N . THR B 1 110 ? -11.039 3.273 -34.031 1 76.31 110 THR B N 1
ATOM 5521 C CA . THR B 1 110 ? -11.766 4.109 -33.062 1 76.31 110 THR B CA 1
ATOM 5522 C C . THR B 1 110 ? -12.023 3.348 -31.781 1 76.31 110 THR B C 1
ATOM 5524 O O . THR B 1 110 ? -11.859 3.893 -30.688 1 76.31 110 THR B O 1
ATOM 5527 N N . GLN B 1 111 ? -12.359 2.174 -31.969 1 74.19 111 GLN B N 1
ATOM 5528 C CA . GLN B 1 111 ? -12.633 1.35 -30.797 1 74.19 111 GLN B CA 1
ATOM 5529 C C . GLN B 1 111 ? -11.352 1.064 -30.016 1 74.19 111 GLN B C 1
ATOM 5531 O O . GLN B 1 111 ? -11.344 1.114 -28.797 1 74.19 111 GLN B O 1
ATOM 5536 N N . VAL B 1 112 ? -10.344 0.75 -30.797 1 75.38 112 VAL B N 1
ATOM 5537 C CA . VAL B 1 112 ? -9.047 0.443 -30.188 1 75.38 112 VAL B CA 1
ATOM 5538 C C . VAL B 1 112 ? -8.523 1.669 -29.453 1 75.38 112 VAL B C 1
ATOM 5540 O O . VAL B 1 112 ? -8.07 1.563 -28.312 1 75.38 112 VAL B O 1
ATOM 5543 N N . LYS B 1 113 ? -8.609 2.721 -30.094 1 68.31 113 LYS B N 1
ATOM 5544 C CA . LYS B 1 113 ? -8.156 3.967 -29.484 1 68.31 113 LYS B CA 1
ATOM 5545 C C . LYS B 1 113 ? -8.977 4.293 -28.234 1 68.31 113 LYS B C 1
ATOM 5547 O O . LYS B 1 113 ? -8.43 4.754 -27.234 1 68.31 113 LYS B O 1
ATOM 5552 N N . ALA B 1 114 ? -10.219 4.027 -28.438 1 62.91 114 ALA B N 1
ATOM 5553 C CA . ALA B 1 114 ? -11.109 4.262 -27.297 1 62.91 114 ALA B CA 1
ATOM 5554 C C . ALA B 1 114 ? -10.734 3.381 -26.109 1 62.91 114 ALA B C 1
ATOM 5556 O O . ALA B 1 114 ? -10.781 3.822 -24.969 1 62.91 114 ALA B O 1
ATOM 5557 N N . LEU B 1 115 ? -10.289 2.252 -26.594 1 62.5 115 LEU B N 1
ATOM 5558 C CA . LEU B 1 115 ? -9.938 1.284 -25.562 1 62.5 115 LEU B CA 1
ATOM 5559 C C . LEU B 1 115 ? -8.539 1.559 -25.016 1 62.5 115 LEU B C 1
ATOM 5561 O O . LEU B 1 115 ? -8.289 1.419 -23.812 1 62.5 115 LEU B O 1
ATOM 5565 N N . GLU B 1 116 ? -7.688 1.868 -25.953 1 61.59 116 GLU B N 1
ATOM 5566 C CA . GLU B 1 116 ? -6.297 2.141 -25.594 1 61.59 116 GLU B CA 1
ATOM 5567 C C . GLU B 1 116 ? -6.188 3.371 -24.703 1 61.59 116 GLU B C 1
ATOM 5569 O O . GLU B 1 116 ? -5.254 3.484 -23.906 1 61.59 116 GLU B O 1
ATOM 5574 N N . ASN B 1 117 ? -7.027 4.27 -25.062 1 53.03 117 ASN B N 1
ATOM 5575 C CA . ASN B 1 117 ? -7.035 5.512 -24.297 1 53.03 117 ASN B CA 1
ATOM 5576 C C . ASN B 1 117 ? -7.52 5.289 -22.875 1 53.03 117 ASN B C 1
ATOM 5578 O O . ASN B 1 117 ? -7.426 6.188 -22.031 1 53.03 117 ASN B O 1
ATOM 5582 N N . ILE B 1 118 ? -8.039 4.16 -22.938 1 46.81 118 ILE B N 1
ATOM 5583 C CA . ILE B 1 118 ? -8.453 3.809 -21.578 1 46.81 118 ILE B CA 1
ATOM 5584 C C . ILE B 1 118 ? -7.289 3.16 -20.828 1 46.81 118 ILE B C 1
ATOM 5586 O O . ILE B 1 118 ? -6.656 2.232 -21.344 1 46.81 118 ILE B O 1
ATOM 5590 N N . LYS B 1 119 ? -6.625 3.715 -20.109 1 44.12 119 LYS B N 1
ATOM 5591 C CA . LYS B 1 119 ? -5.395 3.377 -19.406 1 44.12 119 LYS B CA 1
ATOM 5592 C C . LYS B 1 119 ? -5.547 2.074 -18.625 1 44.12 119 LYS B C 1
ATOM 5594 O O . LYS B 1 119 ? -4.852 1.852 -17.625 1 44.12 119 LYS B O 1
ATOM 5599 N N . ASP B 1 120 ? -6.5 1.261 -19 1 42.25 120 ASP B N 1
ATOM 5600 C CA . ASP B 1 120 ? -6.77 -0.028 -18.359 1 42.25 120 ASP B CA 1
ATOM 5601 C C . ASP B 1 120 ? -6.055 -1.159 -19.094 1 42.25 120 ASP B C 1
ATOM 5603 O O . ASP B 1 120 ? -6.234 -1.333 -20.312 1 42.25 120 ASP B O 1
ATOM 5607 N N . GLU B 1 121 ? -5.223 -1.762 -18.594 1 43.53 121 GLU B N 1
ATOM 5608 C CA . GLU B 1 121 ? -4.414 -2.816 -19.188 1 43.53 121 GLU B CA 1
ATOM 5609 C C . GLU B 1 121 ? -5.293 -3.865 -19.859 1 43.53 121 GLU B C 1
ATOM 5611 O O . GLU B 1 121 ? -4.961 -4.359 -20.953 1 43.53 121 GLU B O 1
ATOM 5616 N N . TYR B 1 122 ? -6.383 -4.238 -19.266 1 40.53 122 TYR B N 1
ATOM 5617 C CA . TYR B 1 122 ? -7.324 -5.188 -19.844 1 40.53 122 TYR B CA 1
ATOM 5618 C C . TYR B 1 122 ? -7.914 -4.648 -21.141 1 40.53 122 TYR B C 1
ATOM 5620 O O . TYR B 1 122 ? -8.008 -5.371 -22.141 1 40.53 122 TYR B O 1
ATOM 5628 N N . LEU B 1 123 ? -8.234 -3.367 -20.953 1 50.22 123 LEU B N 1
ATOM 5629 C CA . LEU B 1 123 ? -8.805 -2.762 -22.141 1 50.22 123 LEU B CA 1
ATOM 5630 C C . LEU B 1 123 ? -7.746 -2.588 -23.234 1 50.22 123 LEU B C 1
ATOM 5632 O O . LEU B 1 123 ? -8.055 -2.648 -24.422 1 50.22 123 LEU B O 1
ATOM 5636 N N . LYS B 1 124 ? -6.629 -2.586 -22.578 1 54.38 124 LYS B N 1
ATOM 5637 C CA . LYS B 1 124 ? -5.531 -2.588 -23.547 1 54.38 124 LYS B CA 1
ATOM 5638 C C . LYS B 1 124 ? -5.398 -3.947 -24.219 1 54.38 124 LYS B C 1
ATOM 5640 O O . LYS B 1 124 ? -5.141 -4.023 -25.422 1 54.38 124 LYS B O 1
ATOM 5645 N N . GLU B 1 125 ? -5.633 -4.926 -23.375 1 53.25 125 GLU B N 1
ATOM 5646 C CA . GLU B 1 125 ? -5.625 -6.266 -23.953 1 53.25 125 GLU B CA 1
ATOM 5647 C C . GLU B 1 125 ? -6.805 -6.465 -24.906 1 53.25 125 GLU B C 1
ATOM 5649 O O . GLU B 1 125 ? -6.66 -7.078 -25.969 1 53.25 125 GLU B O 1
ATOM 5654 N N . ARG B 1 126 ? -7.879 -5.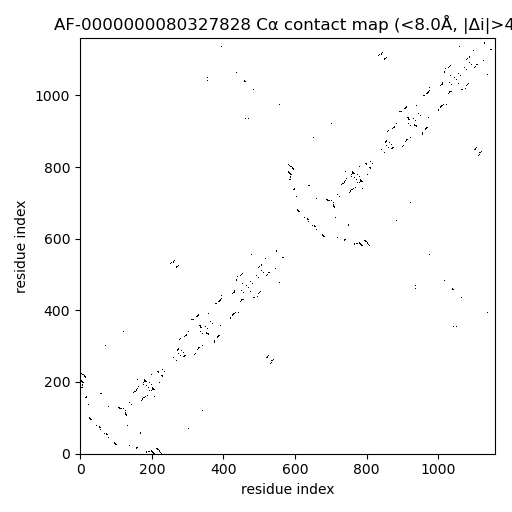887 -24.453 1 55.5 126 ARG B N 1
ATOM 5655 C CA . ARG B 1 126 ? -9.047 -5.93 -25.328 1 55.5 126 ARG B CA 1
ATOM 5656 C C . ARG B 1 126 ? -8.805 -5.148 -26.609 1 55.5 126 ARG B C 1
ATOM 5658 O O . ARG B 1 126 ? -9.297 -5.523 -27.672 1 55.5 126 ARG B O 1
ATOM 5665 N N . ALA B 1 127 ? -8.125 -4.133 -26.281 1 63.16 127 ALA B N 1
ATOM 5666 C CA . ALA B 1 127 ? -7.75 -3.373 -27.469 1 63.16 127 ALA B CA 1
ATOM 5667 C C . ALA B 1 127 ? -6.961 -4.234 -28.453 1 63.16 127 ALA B C 1
ATOM 5669 O O . ALA B 1 127 ? -7.168 -4.16 -29.672 1 63.16 127 ALA B O 1
ATOM 5670 N N . LEU B 1 128 ? -6.289 -5.152 -27.781 1 64.5 128 LEU B N 1
ATOM 5671 C CA . LEU B 1 128 ? -5.512 -6.066 -28.609 1 64.5 128 LEU B CA 1
ATOM 5672 C C . LEU B 1 128 ? -6.414 -7.094 -29.281 1 64.5 128 LEU B C 1
ATOM 5674 O O . LEU B 1 128 ? -6.199 -7.453 -30.438 1 64.5 128 LEU B O 1
ATOM 5678 N N . ASP B 1 129 ? -7.34 -7.465 -28.562 1 65.81 129 ASP B N 1
ATOM 5679 C CA . ASP B 1 129 ? -8.297 -8.398 -29.141 1 65.81 129 ASP B CA 1
ATOM 5680 C C . ASP B 1 129 ? -9.055 -7.766 -30.297 1 65.81 129 ASP B C 1
ATOM 5682 O O . ASP B 1 129 ? -9.203 -8.367 -31.359 1 65.81 129 ASP B O 1
ATOM 5686 N N . VAL B 1 130 ? -9.484 -6.578 -30 1 72.38 130 VAL B N 1
ATOM 5687 C CA . VAL B 1 130 ? -10.227 -5.852 -31.016 1 72.38 130 VAL B CA 1
ATOM 5688 C C . VAL B 1 130 ? -9.328 -5.598 -32.219 1 72.38 130 VAL B C 1
ATOM 5690 O O . VAL B 1 130 ? -9.766 -5.734 -33.375 1 72.38 130 VAL B O 1
ATOM 5693 N N . LYS B 1 131 ? -8.219 -5.332 -31.797 1 75.38 131 LYS B N 1
ATOM 5694 C CA . LYS B 1 131 ? -7.25 -5.109 -32.875 1 75.38 131 LYS B CA 1
ATOM 5695 C C . LYS B 1 131 ? -7.004 -6.391 -33.656 1 75.38 131 LYS B C 1
ATOM 5697 O O . LYS B 1 131 ? -6.906 -6.359 -34.875 1 75.38 131 LYS B O 1
ATOM 5702 N N . ASP B 1 132 ? -6.953 -7.418 -32.969 1 75.25 132 ASP B N 1
ATOM 5703 C CA . ASP B 1 132 ? -6.75 -8.719 -33.594 1 75.25 132 ASP B CA 1
ATOM 5704 C C . ASP B 1 132 ? -7.91 -9.062 -34.531 1 75.25 132 ASP B C 1
ATOM 5706 O O . ASP B 1 132 ? -7.699 -9.461 -35.656 1 75.25 132 ASP B O 1
ATOM 5710 N N . ILE B 1 133 ? -9.055 -8.852 -34.031 1 77.62 133 ILE B N 1
ATOM 5711 C CA . ILE B 1 133 ? -10.258 -9.117 -34.812 1 77.62 133 ILE B CA 1
ATOM 5712 C C . ILE B 1 133 ? -10.312 -8.18 -36.031 1 77.62 133 ILE B C 1
ATOM 5714 O O . ILE B 1 133 ? -10.617 -8.609 -37.125 1 77.62 133 ILE B O 1
ATOM 5718 N N . GLY B 1 134 ? -10.039 -6.941 -35.688 1 80.5 134 GLY B N 1
ATOM 5719 C CA . GLY B 1 134 ? -10.016 -5.957 -36.75 1 80.5 134 GLY B CA 1
ATOM 5720 C C . GLY B 1 134 ? -9.016 -6.281 -37.844 1 80.5 134 GLY B C 1
ATOM 5721 O O . GLY B 1 134 ? -9.328 -6.191 -39.031 1 80.5 134 GLY B O 1
ATOM 5722 N N . ASN B 1 135 ? -7.93 -6.664 -37.438 1 78.38 135 ASN B N 1
ATOM 5723 C CA . ASN B 1 135 ? -6.875 -7.016 -38.375 1 78.38 135 ASN B CA 1
ATOM 5724 C C . ASN B 1 135 ? -7.266 -8.219 -39.219 1 78.38 135 ASN B C 1
ATOM 5726 O O . ASN B 1 135 ? -7.008 -8.234 -40.438 1 78.38 135 ASN B O 1
ATOM 5730 N N . ARG B 1 136 ? -7.805 -9.156 -38.594 1 80.25 136 ARG B N 1
ATOM 5731 C CA . ARG B 1 136 ? -8.25 -10.336 -39.312 1 80.25 136 ARG B CA 1
ATOM 5732 C C . ARG B 1 136 ? -9.312 -9.961 -40.344 1 80.25 136 ARG B C 1
ATOM 5734 O O . ARG B 1 136 ? -9.281 -10.438 -41.5 1 80.25 136 ARG B O 1
ATOM 5741 N N . LEU B 1 137 ? -10.219 -9.156 -39.938 1 85.12 137 LEU B N 1
ATOM 5742 C CA . LEU B 1 137 ? -11.273 -8.68 -40.812 1 85.12 137 LEU B CA 1
ATOM 5743 C C . LEU B 1 137 ? -10.68 -7.902 -42 1 85.12 137 LEU B C 1
ATOM 5745 O O . LEU B 1 137 ? -11.055 -8.133 -43.156 1 85.12 137 LEU B O 1
ATOM 5749 N N . LEU B 1 138 ? -9.797 -7.082 -41.656 1 86.12 138 LEU B N 1
ATOM 5750 C CA . LEU B 1 138 ? -9.164 -6.258 -42.688 1 86.12 138 LEU B CA 1
ATOM 5751 C C . LEU B 1 138 ? -8.383 -7.125 -43.688 1 86.12 138 LEU B C 1
ATOM 5753 O O . LEU B 1 138 ? -8.438 -6.898 -44.875 1 86.12 138 LEU B O 1
ATOM 5757 N N . ARG B 1 139 ? -7.711 -8.023 -43.156 1 81.31 139 ARG B N 1
ATOM 5758 C CA . ARG B 1 139 ? -6.934 -8.914 -44 1 81.31 139 ARG B CA 1
ATOM 5759 C C . ARG B 1 139 ? -7.844 -9.703 -44.938 1 81.31 139 ARG B C 1
ATOM 5761 O O . ARG B 1 139 ? -7.496 -9.938 -46.094 1 81.31 139 ARG B O 1
ATOM 5768 N N . ASN B 1 140 ? -8.898 -10.156 -44.438 1 86.19 140 ASN B N 1
ATOM 5769 C CA . ASN B 1 140 ? -9.852 -10.883 -45.25 1 86.19 140 ASN B CA 1
ATOM 5770 C C . ASN B 1 140 ? -10.477 -9.977 -46.312 1 86.19 140 ASN B C 1
ATOM 5772 O O . ASN B 1 140 ? -10.75 -10.422 -47.438 1 86.19 140 ASN B O 1
ATOM 5776 N N . ILE B 1 141 ? -10.695 -8.711 -45.969 1 87.62 141 ILE B N 1
ATOM 5777 C CA . ILE B 1 141 ? -11.258 -7.746 -46.906 1 87.62 141 ILE B CA 1
ATOM 5778 C C . ILE B 1 141 ? -10.273 -7.492 -48.031 1 87.62 141 ILE B C 1
ATOM 5780 O O . ILE B 1 141 ? -10.664 -7.445 -49.219 1 87.62 141 ILE B O 1
ATOM 5784 N N . LEU B 1 142 ? -9.07 -7.418 -47.625 1 84.81 142 LEU B N 1
ATOM 5785 C CA . LEU B 1 142 ? -8.031 -7.062 -48.562 1 84.81 142 LEU B CA 1
ATOM 5786 C C . LEU B 1 142 ? -7.41 -8.312 -49.188 1 84.81 142 LEU B C 1
ATOM 5788 O O . LEU B 1 142 ? -6.496 -8.219 -50 1 84.81 142 LEU B O 1
ATOM 5792 N N . ASN B 1 143 ? -7.906 -9.477 -48.844 1 79.75 143 ASN B N 1
ATOM 5793 C CA . ASN B 1 143 ? -7.434 -10.773 -49.312 1 79.75 143 ASN B CA 1
ATOM 5794 C C . ASN B 1 143 ? -5.934 -10.93 -49.094 1 79.75 143 ASN B C 1
ATOM 5796 O O . ASN B 1 143 ? -5.203 -11.32 -50 1 79.75 143 ASN B O 1
ATOM 5800 N N . LEU B 1 144 ? -5.602 -10.477 -48 1 74 144 LEU B N 1
ATOM 5801 C CA . LEU B 1 144 ? -4.203 -10.625 -47.625 1 74 144 LEU B CA 1
ATOM 5802 C C . LEU B 1 144 ? -3.955 -11.992 -47 1 74 144 LEU B C 1
ATOM 5804 O O . LEU B 1 144 ? -4.832 -12.531 -46.312 1 74 144 LEU B O 1
ATOM 5808 N N . HIS B 1 145 ? -2.883 -12.516 -47.281 1 62.22 145 HIS B N 1
ATOM 5809 C CA . HIS B 1 145 ? -2.527 -13.844 -46.781 1 62.22 145 HIS B CA 1
ATOM 5810 C C . HIS B 1 145 ? -2.232 -13.812 -45.281 1 62.22 145 HIS B C 1
ATOM 5812 O O . HIS B 1 145 ? -1.65 -12.844 -44.781 1 62.22 145 HIS B O 1
ATOM 5818 N N . PHE B 1 146 ? -2.99 -14.742 -44.531 1 61.22 146 PHE B N 1
ATOM 5819 C CA . PHE B 1 146 ? -2.639 -14.977 -43.156 1 61.22 146 PHE B CA 1
ATOM 5820 C C . PHE B 1 146 ? -1.435 -15.906 -43.031 1 61.22 146 PHE B C 1
ATOM 5822 O O . PHE B 1 146 ? -1.296 -16.844 -43.844 1 61.22 146 PHE B O 1
ATOM 5829 N N . VAL B 1 147 ? -0.476 -15.406 -42.438 1 56.75 147 VAL B N 1
ATOM 5830 C CA . VAL B 1 147 ? 0.608 -16.359 -42.219 1 56.75 147 VAL B CA 1
ATOM 5831 C C . VAL B 1 147 ? 0.081 -17.578 -41.438 1 56.75 147 VAL B C 1
ATOM 5833 O O . VAL B 1 147 ? -0.494 -17.438 -40.375 1 56.75 147 VAL B O 1
ATOM 5836 N N . ASP B 1 148 ? -0.107 -18.594 -42.125 1 57.88 148 ASP B N 1
ATOM 5837 C CA . ASP B 1 148 ? -0.511 -19.844 -41.469 1 57.88 148 ASP B CA 1
ATOM 5838 C C . ASP B 1 148 ? 0.598 -20.375 -40.562 1 57.88 148 ASP B C 1
ATOM 5840 O O . ASP B 1 148 ? 1.553 -20.984 -41.062 1 57.88 148 ASP B O 1
ATOM 5844 N N . LEU B 1 149 ? 0.482 -20.016 -39.312 1 61.91 149 LEU B N 1
ATOM 5845 C CA . LEU B 1 149 ? 1.504 -20.391 -38.344 1 61.91 149 LEU B CA 1
ATOM 5846 C C . LEU B 1 149 ? 1.564 -21.906 -38.188 1 61.91 149 LEU B C 1
ATOM 5848 O O . LEU B 1 149 ? 2.59 -22.438 -37.75 1 61.91 149 LEU B O 1
ATOM 5852 N N . ASN B 1 150 ? 0.463 -22.594 -38.562 1 60.03 150 ASN B N 1
ATOM 5853 C CA . ASN B 1 150 ? 0.424 -24.047 -38.5 1 60.03 150 ASN B CA 1
ATOM 5854 C C . ASN B 1 150 ? 1.217 -24.703 -39.625 1 60.03 150 ASN B C 1
ATOM 5856 O O . ASN B 1 150 ? 1.633 -25.859 -39.5 1 60.03 150 ASN B O 1
ATOM 5860 N N . ALA B 1 151 ? 1.378 -23.984 -40.75 1 59.44 151 ALA B N 1
ATOM 5861 C CA . ALA B 1 151 ? 1.977 -24.562 -41.938 1 59.44 151 ALA B CA 1
ATOM 5862 C C . ALA B 1 151 ? 3.496 -24.438 -41.906 1 59.44 151 ALA B C 1
ATOM 5864 O O . ALA B 1 151 ? 4.188 -24.969 -42.781 1 59.44 151 ALA B O 1
ATOM 5865 N N . ILE B 1 152 ? 3.924 -23.656 -41 1 60.81 152 ILE B N 1
ATOM 5866 C CA . ILE B 1 152 ? 5.367 -23.453 -40.969 1 60.81 152 ILE B CA 1
ATOM 5867 C C . ILE B 1 152 ? 6.051 -24.75 -40.531 1 60.81 152 ILE B C 1
ATOM 5869 O O . ILE B 1 152 ? 5.727 -25.297 -39.469 1 60.81 152 ILE B O 1
ATOM 5873 N N . GLN B 1 153 ? 6.816 -25.312 -41.406 1 65.56 153 GLN B N 1
ATOM 5874 C CA . GLN B 1 153 ? 7.559 -26.547 -41.188 1 65.56 153 GLN B CA 1
ATOM 5875 C C . GLN B 1 153 ? 8.922 -26.266 -40.562 1 65.56 153 GLN B C 1
ATOM 5877 O O . GLN B 1 153 ? 9.531 -25.219 -40.844 1 65.56 153 GLN B O 1
ATOM 5882 N N . GLY B 1 154 ? 9.406 -27.031 -39.594 1 75.44 154 GLY B N 1
ATOM 5883 C CA . GLY B 1 154 ? 10.688 -26.922 -38.906 1 75.44 154 GLY B CA 1
ATOM 5884 C C . GLY B 1 154 ? 10.57 -26.391 -37.5 1 75.44 154 GLY B C 1
ATOM 5885 O O . GLY B 1 154 ? 9.469 -26.078 -37.031 1 75.44 154 GLY B O 1
ATOM 5886 N N . LYS B 1 155 ? 11.664 -26.422 -36.75 1 84.12 155 LYS B N 1
ATOM 5887 C CA . LYS B 1 155 ? 11.711 -25.922 -35.375 1 84.12 155 LYS B CA 1
ATOM 5888 C C . LYS B 1 155 ? 12.25 -24.5 -35.312 1 84.12 155 LYS B C 1
ATOM 5890 O O . LYS B 1 155 ? 13.258 -24.188 -35.969 1 84.12 155 LYS B O 1
ATOM 5895 N N . PHE B 1 156 ? 11.461 -23.547 -34.75 1 87.69 156 PHE B N 1
ATOM 5896 C CA . PHE B 1 156 ? 11.859 -22.141 -34.75 1 87.69 156 PHE B CA 1
ATOM 5897 C C . PHE B 1 156 ? 11.656 -21.516 -33.375 1 87.69 156 PHE B C 1
ATOM 5899 O O . PHE B 1 156 ? 10.922 -22.047 -32.562 1 87.69 156 PHE B O 1
ATOM 5906 N N . ILE B 1 157 ? 12.422 -20.5 -33.188 1 90 157 ILE B N 1
ATOM 5907 C CA . ILE B 1 157 ? 12.156 -19.578 -32.094 1 90 157 ILE B CA 1
ATOM 5908 C C . ILE B 1 157 ? 11.234 -18.469 -32.562 1 90 157 ILE B C 1
ATOM 5910 O O . ILE B 1 157 ? 11.547 -17.75 -33.5 1 90 157 ILE B O 1
ATOM 5914 N N . LEU B 1 158 ? 10.148 -18.359 -31.922 1 87.81 158 LEU B N 1
ATOM 5915 C CA . LEU B 1 158 ? 9.133 -17.391 -32.344 1 87.81 158 LEU B CA 1
ATOM 5916 C C . LEU B 1 158 ? 9.438 -16 -31.797 1 87.81 158 LEU B C 1
ATOM 5918 O O . LEU B 1 158 ? 9.609 -15.828 -30.594 1 87.81 158 LEU B O 1
ATOM 5922 N N . VAL B 1 159 ? 9.617 -15.07 -32.719 1 88.19 159 VAL B N 1
ATOM 5923 C CA . VAL B 1 159 ? 9.867 -13.672 -32.375 1 88.19 159 VAL B CA 1
ATOM 5924 C C . VAL B 1 159 ? 8.711 -12.805 -32.844 1 88.19 159 VAL B C 1
ATOM 5926 O O . VAL B 1 159 ? 8.359 -12.82 -34.031 1 88.19 159 VAL B O 1
ATOM 5929 N N . ALA B 1 160 ? 8.086 -12.109 -31.906 1 82.75 160 ALA B N 1
ATOM 5930 C CA . ALA B 1 160 ? 6.941 -11.289 -32.281 1 82.75 160 ALA B CA 1
ATOM 5931 C C . ALA B 1 160 ? 6.871 -10.031 -31.406 1 82.75 160 ALA B C 1
ATOM 5933 O O . ALA B 1 160 ? 7.57 -9.922 -30.406 1 82.75 160 ALA B O 1
ATOM 5934 N N . LYS B 1 161 ? 6.176 -8.992 -31.938 1 76.88 161 LYS B N 1
ATOM 5935 C CA . LYS B 1 161 ? 5.926 -7.836 -31.078 1 76.88 161 LYS B CA 1
ATOM 5936 C C . LYS B 1 161 ? 5.094 -8.219 -29.859 1 76.88 161 LYS B C 1
ATOM 5938 O O . LYS B 1 161 ? 5.41 -7.824 -28.734 1 76.88 161 LYS B O 1
ATOM 5943 N N . ASP B 1 162 ? 4.047 -8.914 -30.172 1 72.88 162 ASP B N 1
ATOM 5944 C CA . ASP B 1 162 ? 3.146 -9.516 -29.188 1 72.88 162 ASP B CA 1
ATOM 5945 C C . ASP B 1 162 ? 2.414 -10.719 -29.766 1 72.88 162 ASP B C 1
ATOM 5947 O O . ASP B 1 162 ? 2.41 -10.914 -30.984 1 72.88 162 ASP B O 1
ATOM 5951 N N . LEU B 1 163 ? 2.072 -11.664 -28.875 1 70.88 163 LEU B N 1
ATOM 5952 C CA . LEU B 1 163 ? 1.293 -12.797 -29.359 1 70.88 163 LEU B CA 1
ATOM 5953 C C . LEU B 1 163 ? -0.147 -12.719 -28.859 1 70.88 163 LEU B C 1
ATOM 5955 O O . LEU B 1 163 ? -0.395 -12.773 -27.656 1 70.88 163 LEU B O 1
ATOM 5959 N N . THR B 1 164 ? -1.021 -12.461 -29.859 1 65.38 164 THR B N 1
ATOM 5960 C CA . THR B 1 164 ? -2.441 -12.477 -29.531 1 65.38 164 THR B CA 1
ATOM 5961 C C . THR B 1 164 ? -2.91 -13.898 -29.234 1 65.38 164 THR B C 1
ATOM 5963 O O . THR B 1 164 ? -2.25 -14.867 -29.609 1 65.38 164 THR B O 1
ATOM 5966 N N . PRO B 1 165 ? -3.998 -14.023 -28.562 1 61.75 165 PRO B N 1
ATOM 5967 C CA . PRO B 1 165 ? -4.551 -15.352 -28.297 1 61.75 165 PRO B CA 1
ATOM 5968 C C . PRO B 1 165 ? -4.77 -16.156 -29.578 1 61.75 165 PRO B C 1
ATOM 5970 O O . PRO B 1 165 ? -4.496 -17.359 -29.594 1 61.75 165 PRO B O 1
ATOM 5973 N N . SER B 1 166 ? -5.242 -15.43 -30.578 1 64.44 166 SER B N 1
ATOM 5974 C CA . SER B 1 166 ? -5.5 -16.125 -31.828 1 64.44 166 SER B CA 1
ATOM 5975 C C . SER B 1 166 ? -4.211 -16.656 -32.438 1 64.44 166 SER B C 1
ATOM 5977 O O . SER B 1 166 ? -4.176 -17.766 -33 1 64.44 166 SER B O 1
ATOM 5979 N N . GLU B 1 167 ? -3.199 -15.914 -32.375 1 69.62 167 GLU B N 1
ATOM 5980 C CA . GLU B 1 167 ? -1.908 -16.328 -32.906 1 69.62 167 GLU B CA 1
ATOM 5981 C C . GLU B 1 167 ? -1.342 -17.516 -32.125 1 69.62 167 GLU B C 1
ATOM 5983 O O . GLU B 1 167 ? -0.836 -18.469 -32.719 1 69.62 167 GLU B O 1
ATOM 5988 N N . THR B 1 168 ? -1.47 -17.406 -30.875 1 66.88 168 THR B N 1
ATOM 5989 C CA . THR B 1 168 ? -0.97 -18.453 -29.984 1 66.88 168 THR B CA 1
ATOM 5990 C C . THR B 1 168 ? -1.678 -19.781 -30.25 1 66.88 168 THR B C 1
ATOM 5992 O O . THR B 1 168 ? -1.044 -20.828 -30.266 1 66.88 168 THR B O 1
ATOM 5995 N N . ALA B 1 169 ? -2.969 -19.672 -30.5 1 62.28 169 ALA B N 1
ATOM 5996 C CA . ALA B 1 169 ? -3.783 -20.859 -30.734 1 62.28 169 ALA B CA 1
ATOM 5997 C C . ALA B 1 169 ? -3.43 -21.516 -32.062 1 62.28 169 ALA B C 1
ATOM 5999 O O . ALA B 1 169 ? -3.648 -22.719 -32.25 1 62.28 169 ALA B O 1
ATOM 6000 N N . GLN B 1 170 ? -2.875 -20.75 -32.875 1 65.44 170 GLN B N 1
ATOM 6001 C CA . GLN B 1 170 ? -2.598 -21.25 -34.219 1 65.44 170 GLN B CA 1
ATOM 6002 C C . GLN B 1 170 ? -1.194 -21.844 -34.312 1 65.44 170 GLN B C 1
ATOM 6004 O O . GLN B 1 170 ? -0.844 -22.484 -35.312 1 65.44 170 GLN B O 1
ATOM 6009 N N . LEU B 1 171 ? -0.537 -21.625 -33.312 1 69.12 171 LEU B N 1
ATOM 6010 C CA . LEU B 1 171 ? 0.853 -22.078 -33.312 1 69.12 171 LEU B CA 1
ATOM 6011 C C . LEU B 1 171 ? 0.943 -23.594 -33.156 1 69.12 171 LEU B C 1
ATOM 6013 O O . LEU B 1 171 ? 0.212 -24.188 -32.375 1 69.12 171 LEU B O 1
ATOM 6017 N N . ASN B 1 172 ? 1.623 -24.25 -34.156 1 71.38 172 ASN B N 1
ATOM 6018 C CA . ASN B 1 172 ? 2.018 -25.625 -33.906 1 71.38 172 ASN B CA 1
ATOM 6019 C C . ASN B 1 172 ? 3.115 -25.703 -32.844 1 71.38 172 ASN B C 1
ATOM 6021 O O . ASN B 1 172 ? 4.289 -25.5 -33.156 1 71.38 172 ASN B O 1
ATOM 6025 N N . ILE B 1 173 ? 2.736 -26 -31.703 1 71 173 ILE B N 1
ATOM 6026 C CA . ILE B 1 173 ? 3.592 -25.969 -30.531 1 71 173 ILE B CA 1
ATOM 6027 C C . ILE B 1 173 ? 4.797 -26.891 -30.734 1 71 173 ILE B C 1
ATOM 6029 O O . ILE B 1 173 ? 5.887 -26.609 -30.234 1 71 173 ILE B O 1
ATOM 6033 N N . LYS B 1 174 ? 4.566 -27.922 -31.5 1 73.19 174 LYS B N 1
ATOM 6034 C CA . LYS B 1 174 ? 5.625 -28.906 -31.734 1 73.19 174 LYS B CA 1
ATOM 6035 C C . LYS B 1 174 ? 6.801 -28.281 -32.469 1 73.19 174 LYS B C 1
ATOM 6037 O O . LYS B 1 174 ? 7.93 -28.766 -32.375 1 73.19 174 LYS B O 1
ATOM 6042 N N . ASN B 1 175 ? 6.523 -27.172 -33.156 1 81.5 175 ASN B N 1
ATOM 6043 C CA . ASN B 1 175 ? 7.559 -26.547 -33.969 1 81.5 175 ASN B CA 1
ATOM 6044 C C . ASN B 1 175 ? 8.195 -25.359 -33.25 1 81.5 175 ASN B C 1
ATOM 6046 O O . ASN B 1 175 ? 9.102 -24.734 -33.781 1 81.5 175 ASN B O 1
ATOM 6050 N N . ILE B 1 176 ? 7.793 -25.141 -32.062 1 84.19 176 ILE B N 1
ATOM 6051 C CA . ILE B 1 176 ? 8.273 -23.953 -31.375 1 84.19 176 ILE B CA 1
ATOM 6052 C C . ILE B 1 176 ? 9.32 -24.344 -30.328 1 84.19 176 ILE B C 1
ATOM 6054 O O . ILE B 1 176 ? 9.078 -25.234 -29.5 1 84.19 176 ILE B O 1
ATOM 6058 N N . LEU B 1 177 ? 10.469 -23.656 -30.406 1 87.25 177 LEU B N 1
ATOM 6059 C CA . LEU B 1 177 ? 11.555 -23.938 -29.484 1 87.25 177 LEU B CA 1
ATOM 6060 C C . LEU B 1 177 ? 11.57 -22.922 -28.328 1 87.25 177 LEU B C 1
ATOM 6062 O O . LEU B 1 177 ? 12.148 -23.188 -27.281 1 87.25 177 LEU B O 1
ATOM 6066 N N . GLY B 1 178 ? 10.953 -21.844 -28.547 1 89 178 GLY B N 1
ATOM 6067 C CA . GLY B 1 178 ? 10.922 -20.781 -27.547 1 89 178 GLY B CA 1
ATOM 6068 C C . GLY B 1 178 ? 10.242 -19.516 -28.031 1 89 178 GLY B C 1
ATOM 6069 O O . GLY B 1 178 ? 9.906 -19.406 -29.219 1 89 178 GLY B O 1
ATOM 6070 N N . PHE B 1 179 ? 10.031 -18.594 -27.109 1 88.12 179 PHE B N 1
ATOM 6071 C CA . PHE B 1 179 ? 9.305 -17.359 -27.422 1 88.12 179 PHE B CA 1
ATOM 6072 C C . PHE B 1 179 ? 10.133 -16.141 -27.062 1 88.12 179 PHE B C 1
ATOM 6074 O O . PHE B 1 179 ? 10.789 -16.109 -26.016 1 88.12 179 PHE B O 1
ATOM 6081 N N . ILE B 1 180 ? 10.164 -15.125 -27.969 1 88.31 180 ILE B N 1
ATOM 6082 C CA . ILE B 1 180 ? 10.719 -13.812 -27.703 1 88.31 180 ILE B CA 1
ATOM 6083 C C . ILE B 1 180 ? 9.75 -12.727 -28.156 1 88.31 180 ILE B C 1
ATOM 6085 O O . ILE B 1 180 ? 9.352 -12.703 -29.328 1 88.31 180 ILE B O 1
ATOM 6089 N N . THR B 1 181 ? 9.305 -11.859 -27.25 1 84.94 181 THR B N 1
ATOM 6090 C CA . THR B 1 181 ? 8.359 -10.828 -27.656 1 84.94 181 THR B CA 1
ATOM 6091 C C . THR B 1 181 ? 8.859 -9.445 -27.266 1 84.94 181 THR B C 1
ATOM 6093 O O . THR B 1 181 ? 9.609 -9.305 -26.297 1 84.94 181 THR B O 1
ATOM 6096 N N . ASP B 1 182 ? 8.422 -8.445 -28.016 1 81.5 182 ASP B N 1
ATOM 6097 C CA . ASP B 1 182 ? 8.75 -7.062 -27.688 1 81.5 182 ASP B CA 1
ATOM 6098 C C . ASP B 1 182 ? 8.023 -6.621 -26.422 1 81.5 182 ASP B C 1
ATOM 6100 O O . ASP B 1 182 ? 8.609 -5.934 -25.578 1 81.5 182 ASP B O 1
ATOM 6104 N N . LEU B 1 183 ? 6.816 -7.062 -26.453 1 70.88 183 LEU B N 1
ATOM 6105 C CA . LEU B 1 183 ? 5.969 -6.652 -25.344 1 70.88 183 LEU B CA 1
ATOM 6106 C C . LEU B 1 183 ? 5.613 -7.844 -24.453 1 70.88 183 LEU B C 1
ATOM 6108 O O . LEU B 1 183 ? 5.887 -8.992 -24.812 1 70.88 183 LEU B O 1
ATOM 6112 N N . GLY B 1 184 ? 5.059 -7.59 -23.297 1 64.62 184 GLY B N 1
ATOM 6113 C CA . GLY B 1 184 ? 4.59 -8.648 -22.422 1 64.62 184 GLY B CA 1
ATOM 6114 C C . GLY B 1 184 ? 5.25 -8.633 -21.062 1 64.62 184 GLY B C 1
ATOM 6115 O O . GLY B 1 184 ? 6.359 -8.125 -20.906 1 64.62 184 GLY B O 1
ATOM 6116 N N . GLY B 1 185 ? 4.504 -9.031 -20.109 1 59.78 185 GLY B N 1
ATOM 6117 C CA . GLY B 1 185 ? 5 -9.211 -18.766 1 59.78 185 GLY B CA 1
ATOM 6118 C C . GLY B 1 185 ? 5 -10.664 -18.312 1 59.78 185 GLY B C 1
ATOM 6119 O O . GLY B 1 185 ? 4.801 -11.57 -19.125 1 59.78 185 GLY B O 1
ATOM 6120 N N . GLN B 1 186 ? 5.34 -10.914 -17.156 1 55.91 186 GLN B N 1
ATOM 6121 C CA . GLN B 1 186 ? 5.402 -12.25 -16.578 1 55.91 186 GLN B CA 1
ATOM 6122 C C . GLN B 1 186 ? 4.031 -12.93 -16.609 1 55.91 186 GLN B C 1
ATOM 6124 O O . GLN B 1 186 ? 3.939 -14.156 -16.594 1 55.91 186 GLN B O 1
ATOM 6129 N N . THR B 1 187 ? 3.066 -12.117 -16.781 1 49.34 187 THR B N 1
ATOM 6130 C CA . THR B 1 187 ? 1.711 -12.648 -16.719 1 49.34 187 THR B CA 1
ATOM 6131 C C . THR B 1 187 ? 1.045 -12.57 -18.094 1 49.34 187 THR B C 1
ATOM 6133 O O . THR B 1 187 ? -0.17 -12.742 -18.219 1 49.34 187 THR B O 1
ATOM 6136 N N . SER B 1 188 ? 1.859 -12.328 -19.016 1 60.97 188 SER B N 1
ATOM 6137 C CA . SER B 1 188 ? 1.306 -12.258 -20.359 1 60.97 188 SER B CA 1
ATOM 6138 C C . SER B 1 188 ? 0.887 -13.641 -20.859 1 60.97 188 SER B C 1
ATOM 6140 O O . SER B 1 188 ? 1.325 -14.656 -20.328 1 60.97 188 SER B O 1
ATOM 6142 N N . HIS B 1 189 ? 0.047 -13.562 -21.812 1 58.84 189 HIS B N 1
ATOM 6143 C CA . HIS B 1 189 ? -0.375 -14.812 -22.438 1 58.84 189 HIS B CA 1
ATOM 6144 C C . HIS B 1 189 ? 0.827 -15.641 -22.875 1 58.84 189 HIS B C 1
ATOM 6146 O O . HIS B 1 189 ? 0.872 -16.844 -22.641 1 58.84 189 HIS B O 1
ATOM 6152 N N . THR B 1 190 ? 1.705 -14.938 -23.453 1 68.81 190 THR B N 1
ATOM 6153 C CA . THR B 1 190 ? 2.904 -15.609 -23.938 1 68.81 190 THR B CA 1
ATOM 6154 C C . THR B 1 190 ? 3.67 -16.25 -22.781 1 68.81 190 THR B C 1
ATOM 6156 O O . THR B 1 190 ? 4.121 -17.391 -22.875 1 68.81 190 THR B O 1
ATOM 6159 N N . SER B 1 191 ? 3.73 -15.523 -21.797 1 71.06 191 SER B N 1
ATOM 6160 C CA . SER B 1 191 ? 4.484 -15.992 -20.641 1 71.06 191 SER B CA 1
ATOM 6161 C C . SER B 1 191 ? 3.824 -17.219 -20.016 1 71.06 191 SER B C 1
ATOM 6163 O O . SER B 1 191 ? 4.504 -18.188 -19.656 1 71.06 191 SER B O 1
ATOM 6165 N N . ILE B 1 192 ? 2.566 -17.109 -19.875 1 61.88 192 ILE B N 1
ATOM 6166 C CA . ILE B 1 192 ? 1.82 -18.219 -19.266 1 61.88 192 ILE B CA 1
ATOM 6167 C C . ILE B 1 192 ? 1.948 -19.453 -20.141 1 61.88 192 ILE B C 1
ATOM 6169 O O . ILE B 1 192 ? 2.195 -20.562 -19.641 1 61.88 192 ILE B O 1
ATOM 6173 N N . MET B 1 193 ? 1.797 -19.281 -21.375 1 66.94 193 MET B N 1
ATOM 6174 C CA . MET B 1 193 ? 1.897 -20.391 -22.312 1 66.94 193 MET B CA 1
ATOM 6175 C C . MET B 1 193 ? 3.295 -21 -22.297 1 66.94 193 MET B C 1
ATOM 6177 O O . MET B 1 193 ? 3.445 -22.219 -22.281 1 66.94 193 MET B O 1
ATOM 6181 N N . ALA B 1 194 ? 4.25 -20.156 -22.312 1 74.88 194 ALA B N 1
ATOM 6182 C CA . ALA B 1 194 ? 5.633 -20.625 -22.328 1 74.88 194 ALA B CA 1
ATOM 6183 C C . ALA B 1 194 ? 5.926 -21.469 -21.094 1 74.88 194 ALA B C 1
ATOM 6185 O O . ALA B 1 194 ? 6.543 -22.531 -21.188 1 74.88 194 ALA B O 1
ATOM 6186 N N . ARG B 1 195 ? 5.402 -21.047 -20.047 1 68.69 195 ARG B N 1
ATOM 6187 C CA . ARG B 1 195 ? 5.594 -21.781 -18.797 1 68.69 195 ARG B CA 1
ATOM 6188 C C . ARG B 1 195 ? 4.859 -23.125 -18.828 1 68.69 195 ARG B C 1
ATOM 6190 O O . ARG B 1 195 ? 5.418 -24.156 -18.453 1 68.69 195 ARG B O 1
ATOM 6197 N N . SER B 1 196 ? 3.631 -23 -19.328 1 61.84 196 SER B N 1
ATOM 6198 C CA . SER B 1 196 ? 2.812 -24.203 -19.406 1 61.84 196 SER B CA 1
ATOM 6199 C C . SER B 1 196 ? 3.457 -25.266 -20.297 1 61.84 196 SER B C 1
ATOM 6201 O O . SER B 1 196 ? 3.332 -26.469 -20.047 1 61.84 196 SER B O 1
ATOM 6203 N N . LEU B 1 197 ? 4.121 -24.797 -21.281 1 64.06 197 LEU B N 1
ATOM 6204 C CA . LEU B 1 197 ? 4.723 -25.688 -22.266 1 64.06 197 LEU B CA 1
ATOM 6205 C C . LEU B 1 197 ? 6.184 -25.969 -21.938 1 64.06 197 LEU B C 1
ATOM 6207 O O . LEU B 1 197 ? 6.852 -26.734 -22.625 1 64.06 197 LEU B O 1
ATOM 6211 N N . GLU B 1 198 ? 6.566 -25.344 -20.828 1 72 198 GLU B N 1
ATOM 6212 C CA . GLU B 1 198 ? 7.957 -25.422 -20.391 1 72 198 GLU B CA 1
ATOM 6213 C C . GLU B 1 198 ? 8.914 -25.062 -21.516 1 72 198 GLU B C 1
ATOM 6215 O O . GLU B 1 198 ? 9.883 -25.797 -21.766 1 72 198 GLU B O 1
ATOM 6220 N N . LEU B 1 199 ? 8.547 -24.094 -22.328 1 79.94 199 LEU B N 1
ATOM 6221 C CA . LEU B 1 199 ? 9.406 -23.562 -23.375 1 79.94 199 LEU B CA 1
ATOM 6222 C C . LEU B 1 199 ? 10.094 -22.281 -22.938 1 79.94 199 LEU B C 1
ATOM 6224 O O . LEU B 1 199 ? 9.484 -21.453 -22.25 1 79.94 199 LEU B O 1
ATOM 6228 N N . PRO B 1 200 ? 11.391 -22.234 -23.234 1 86.56 200 PRO B N 1
ATOM 6229 C CA . PRO B 1 200 ? 12.07 -20.984 -22.859 1 86.56 200 PRO B CA 1
ATOM 6230 C C . PRO B 1 200 ? 11.422 -19.75 -23.453 1 86.56 200 PRO B C 1
ATOM 6232 O O . PRO B 1 200 ? 10.992 -19.766 -24.609 1 86.56 200 PRO B O 1
ATOM 6235 N N . ALA B 1 201 ? 11.305 -18.703 -22.641 1 85.5 201 ALA B N 1
ATOM 6236 C CA . ALA B 1 201 ? 10.664 -17.484 -23.141 1 85.5 201 ALA B CA 1
ATOM 6237 C C . ALA B 1 201 ? 11.203 -16.25 -22.453 1 85.5 201 ALA B C 1
ATOM 6239 O O . ALA B 1 201 ? 11.438 -16.25 -21.234 1 85.5 201 ALA B O 1
ATOM 6240 N N . ILE B 1 202 ? 11.562 -15.258 -23.281 1 86.12 202 ILE B N 1
ATOM 6241 C CA . ILE B 1 202 ? 11.891 -13.914 -22.812 1 86.12 202 ILE B CA 1
ATOM 6242 C C . ILE B 1 202 ? 10.922 -12.906 -23.422 1 86.12 202 ILE B C 1
ATOM 6244 O O . ILE B 1 202 ? 10.805 -12.82 -24.656 1 86.12 202 ILE B O 1
ATOM 6248 N N . VAL B 1 203 ? 10.18 -12.242 -22.562 1 79.56 203 VAL B N 1
ATOM 6249 C CA . VAL B 1 203 ? 9.188 -11.305 -23.078 1 79.56 203 VAL B CA 1
ATOM 6250 C C . VAL B 1 203 ? 9.594 -9.875 -22.719 1 79.56 203 VAL B C 1
ATOM 6252 O O . VAL B 1 203 ? 10.57 -9.672 -21.984 1 79.56 203 VAL B O 1
ATOM 6255 N N . GLY B 1 204 ? 8.945 -8.789 -23.359 1 74.88 204 GLY B N 1
ATOM 6256 C CA . GLY B 1 204 ? 9.195 -7.398 -23.031 1 74.88 204 GLY B CA 1
ATOM 6257 C C . GLY B 1 204 ? 10.57 -6.922 -23.453 1 74.88 204 GLY B C 1
ATOM 6258 O O . GLY B 1 204 ? 11.242 -6.203 -22.703 1 74.88 204 GLY B O 1
ATOM 6259 N N . THR B 1 205 ? 11.086 -7.387 -24.547 1 79.88 205 THR B N 1
ATOM 6260 C CA . THR B 1 205 ? 12.422 -7.02 -25 1 79.88 205 THR B CA 1
ATOM 6261 C C . THR B 1 205 ? 12.43 -5.605 -25.578 1 79.88 205 THR B C 1
ATOM 6263 O O . THR B 1 205 ? 13.492 -5 -25.75 1 79.88 205 THR B O 1
ATOM 6266 N N . GLY B 1 206 ? 11.258 -5.109 -25.828 1 74.81 206 GLY B N 1
ATOM 6267 C CA . GLY B 1 206 ? 11.109 -3.74 -26.312 1 74.81 206 GLY B CA 1
ATOM 6268 C C . GLY B 1 206 ? 11.32 -3.602 -27.797 1 74.81 206 GLY B C 1
ATOM 6269 O O . GLY B 1 206 ? 10.516 -2.967 -28.484 1 74.81 206 GLY B O 1
ATOM 6270 N N . LYS B 1 207 ? 12.383 -4.184 -28.344 1 77.81 207 LYS B N 1
ATOM 6271 C CA . LYS B 1 207 ? 12.695 -3.879 -29.734 1 77.81 207 LYS B CA 1
ATOM 6272 C C . LYS B 1 207 ? 13.234 -5.105 -30.469 1 77.81 207 LYS B C 1
ATOM 6274 O O . LYS B 1 207 ? 13.914 -4.98 -31.484 1 77.81 207 LYS B O 1
ATOM 6279 N N . ILE B 1 208 ? 13.008 -6.23 -30.062 1 81.69 208 ILE B N 1
ATOM 6280 C CA . ILE B 1 208 ? 13.641 -7.418 -30.625 1 81.69 208 ILE B CA 1
ATOM 6281 C C . ILE B 1 208 ? 13.164 -7.621 -32.062 1 81.69 208 ILE B C 1
ATOM 6283 O O . ILE B 1 208 ? 13.938 -8.055 -32.906 1 81.69 208 ILE B O 1
ATOM 6287 N N . THR B 1 209 ? 11.984 -7.32 -32.375 1 81.62 209 THR B N 1
ATOM 6288 C CA . THR B 1 209 ? 11.438 -7.531 -33.688 1 81.62 209 THR B CA 1
ATOM 6289 C C . THR B 1 209 ? 12.148 -6.652 -34.719 1 81.62 209 THR B C 1
ATOM 6291 O O . THR B 1 209 ? 12.172 -6.969 -35.906 1 81.62 209 THR B O 1
ATOM 6294 N N . SER B 1 210 ? 12.609 -5.555 -34.281 1 80 210 SER B N 1
ATOM 6295 C CA . SER B 1 210 ? 13.297 -4.633 -35.188 1 80 210 SER B CA 1
ATOM 6296 C C . SER B 1 210 ? 14.75 -5.043 -35.406 1 80 210 SER B C 1
ATOM 6298 O O . SER B 1 210 ? 15.383 -4.629 -36.375 1 80 210 SER B O 1
ATOM 6300 N N . LEU B 1 211 ? 15.234 -5.898 -34.625 1 82.25 211 LEU B N 1
ATOM 6301 C CA . LEU B 1 211 ? 16.656 -6.238 -34.656 1 82.25 211 LEU B CA 1
ATOM 6302 C C . LEU B 1 211 ? 16.891 -7.539 -35.406 1 82.25 211 LEU B C 1
ATOM 6304 O O . LEU B 1 211 ? 17.969 -7.766 -35.938 1 82.25 211 LEU B O 1
ATOM 6308 N N . ILE B 1 212 ? 15.867 -8.328 -35.375 1 80.62 212 ILE B N 1
ATOM 6309 C CA . ILE B 1 212 ? 16.031 -9.672 -35.906 1 80.62 212 ILE B CA 1
ATOM 6310 C C . ILE B 1 212 ? 15.57 -9.711 -37.375 1 80.62 212 ILE B C 1
ATOM 6312 O O . ILE B 1 212 ? 14.609 -9.039 -37.75 1 80.62 212 ILE B O 1
ATOM 6316 N N . LYS B 1 213 ? 16.359 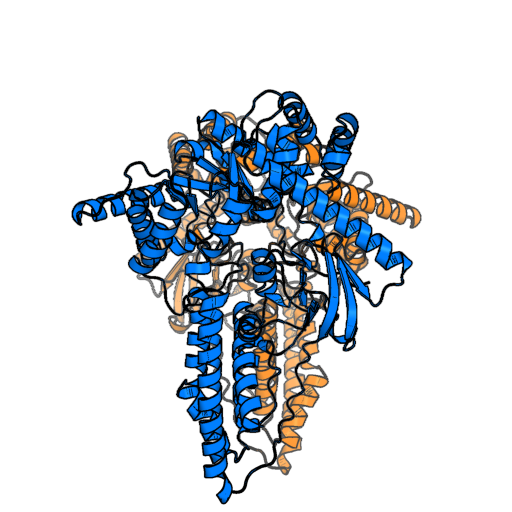-10.312 -38.219 1 75.69 213 LYS B N 1
ATOM 6317 C CA . LYS B 1 213 ? 16 -10.562 -39.594 1 75.69 213 LYS B CA 1
ATOM 6318 C C . LYS B 1 213 ? 15.453 -11.977 -39.781 1 75.69 213 LYS B C 1
ATOM 6320 O O . LYS B 1 213 ? 15.719 -12.859 -38.969 1 75.69 213 LYS B O 1
ATOM 6325 N N . LYS B 1 214 ? 14.688 -12.102 -40.844 1 74 214 LYS B N 1
ATOM 6326 C CA . LYS B 1 214 ? 14.141 -13.414 -41.156 1 74 214 LYS B CA 1
ATOM 6327 C C . LYS B 1 214 ? 15.242 -14.453 -41.344 1 74 214 LYS B C 1
ATOM 6329 O O . LYS B 1 214 ? 16.25 -14.188 -42 1 74 214 LYS B O 1
ATOM 6334 N N . ASN B 1 215 ? 15.25 -15.57 -40.625 1 76.75 215 ASN B N 1
ATOM 6335 C CA . ASN B 1 215 ? 16.141 -16.719 -40.75 1 76.75 215 ASN B CA 1
ATOM 6336 C C . ASN B 1 215 ? 17.406 -16.547 -39.938 1 76.75 215 ASN B C 1
ATOM 6338 O O . ASN B 1 215 ? 18.375 -17.297 -40.125 1 76.75 215 ASN B O 1
ATOM 6342 N N . ASP B 1 216 ? 17.406 -15.508 -39.156 1 87.38 216 ASP B N 1
ATOM 6343 C CA . ASP B 1 216 ? 18.531 -15.398 -38.219 1 87.38 216 ASP B CA 1
ATOM 6344 C C . ASP B 1 216 ? 18.562 -16.594 -37.25 1 87.38 216 ASP B C 1
ATOM 6346 O O . ASP B 1 216 ? 17.516 -17.109 -36.875 1 87.38 216 ASP B O 1
ATOM 6350 N N . PHE B 1 217 ? 19.797 -17.016 -37.062 1 90.12 217 PHE B N 1
ATOM 6351 C CA . PHE B 1 217 ? 19.953 -18.047 -36.031 1 90.12 217 PHE B CA 1
ATOM 6352 C C . PHE B 1 217 ? 20.062 -17.422 -34.656 1 90.12 217 PHE B C 1
ATOM 6354 O O . PHE B 1 217 ? 20.922 -16.562 -34.406 1 90.12 217 PHE B O 1
ATOM 6361 N N . LEU B 1 218 ? 19.094 -17.844 -33.812 1 90.69 218 LEU B N 1
ATOM 6362 C CA . LEU B 1 218 ? 19.016 -17.25 -32.5 1 90.69 218 LEU B CA 1
ATOM 6363 C C . LEU B 1 218 ? 19.328 -18.297 -31.422 1 90.69 218 LEU B C 1
ATOM 6365 O O . LEU B 1 218 ? 19.062 -19.484 -31.609 1 90.69 218 LEU B O 1
ATOM 6369 N N . VAL B 1 219 ? 20.031 -17.844 -30.391 1 91.5 219 VAL B N 1
ATOM 6370 C CA . VAL B 1 219 ? 20.125 -18.594 -29.156 1 91.5 219 VAL B CA 1
ATOM 6371 C C . VAL B 1 219 ? 19.359 -17.875 -28.047 1 91.5 219 VAL B C 1
ATOM 6373 O O . VAL B 1 219 ? 19.688 -16.75 -27.688 1 91.5 219 VAL B O 1
ATOM 6376 N N . LEU B 1 220 ? 18.281 -18.531 -27.609 1 90.5 220 LEU B N 1
ATOM 6377 C CA . LEU B 1 220 ? 17.484 -18.016 -26.516 1 90.5 220 LEU B CA 1
ATOM 6378 C C . LEU B 1 220 ? 17.922 -18.609 -25.188 1 90.5 220 LEU B C 1
ATOM 6380 O O . LEU B 1 220 ? 17.641 -19.766 -24.891 1 90.5 220 LEU B O 1
ATOM 6384 N N . ASP B 1 221 ? 18.641 -17.781 -24.406 1 86.38 221 ASP B N 1
ATOM 6385 C CA . ASP B 1 221 ? 19.062 -18.172 -23.062 1 86.38 221 ASP B CA 1
ATOM 6386 C C . ASP B 1 221 ? 18.156 -17.547 -22.016 1 86.38 221 ASP B C 1
ATOM 6388 O O . ASP B 1 221 ? 18.484 -16.531 -21.422 1 86.38 221 ASP B O 1
ATOM 6392 N N . ALA B 1 222 ? 17.062 -18.328 -21.75 1 83.19 222 ALA B N 1
ATOM 6393 C CA . ALA B 1 222 ? 16.078 -17.828 -20.797 1 83.19 222 ALA B CA 1
ATOM 6394 C C . ALA B 1 222 ? 16.469 -18.172 -19.359 1 83.19 222 ALA B C 1
ATOM 6396 O O . ALA B 1 222 ? 15.625 -18.203 -18.469 1 83.19 222 ALA B O 1
ATOM 6397 N N . ILE B 1 223 ? 17.703 -18.562 -19.281 1 74.38 223 ILE B N 1
ATOM 6398 C CA . ILE B 1 223 ? 18.266 -18.781 -17.953 1 74.38 223 ILE B CA 1
ATOM 6399 C C . ILE B 1 223 ? 19.047 -17.547 -17.516 1 74.38 223 ILE B C 1
ATOM 6401 O O . ILE B 1 223 ? 18.859 -17.062 -16.391 1 74.38 223 ILE B O 1
ATOM 6405 N N . ASN B 1 224 ? 19.797 -17.094 -18.375 1 74.12 224 ASN B N 1
ATOM 6406 C CA . ASN B 1 224 ? 20.625 -15.922 -18.078 1 74.12 224 ASN B CA 1
ATOM 6407 C C . ASN B 1 224 ? 20.031 -14.648 -18.688 1 74.12 224 ASN B C 1
ATOM 6409 O O . ASN B 1 224 ? 20.688 -13.609 -18.719 1 74.12 224 ASN B O 1
ATOM 6413 N N . ASN B 1 225 ? 18.797 -14.797 -19.141 1 79.12 225 ASN B N 1
ATOM 6414 C CA . ASN B 1 225 ? 18.078 -13.672 -19.75 1 79.12 225 ASN B CA 1
ATOM 6415 C C . ASN B 1 225 ? 18.922 -13.008 -20.844 1 79.12 225 ASN B C 1
ATOM 6417 O O . ASN B 1 225 ? 19.125 -11.789 -20.812 1 79.12 225 ASN B O 1
ATOM 6421 N N . LYS B 1 226 ? 19.359 -13.828 -21.766 1 86.19 226 LYS B N 1
ATOM 6422 C CA . LYS B 1 226 ? 20.156 -13.344 -22.891 1 86.19 226 LYS B CA 1
ATOM 6423 C C . LYS B 1 226 ? 19.672 -13.914 -24.219 1 86.19 226 LYS B C 1
ATOM 6425 O O . LYS B 1 226 ? 19.281 -15.086 -24.281 1 86.19 226 LYS B O 1
ATOM 6430 N N . ILE B 1 227 ? 19.656 -13.062 -25.172 1 88.81 227 ILE B N 1
ATOM 6431 C CA . ILE B 1 227 ? 19.344 -13.469 -26.547 1 88.81 227 ILE B CA 1
ATOM 6432 C C . ILE B 1 227 ? 20.547 -13.203 -27.453 1 88.81 227 ILE B C 1
ATOM 6434 O O . ILE B 1 227 ? 21.062 -12.078 -27.5 1 88.81 227 ILE B O 1
ATOM 6438 N N . TYR B 1 228 ? 21.047 -14.266 -28.016 1 88.31 228 TYR B N 1
ATOM 6439 C CA . TYR B 1 228 ? 22.203 -14.141 -28.906 1 88.31 228 TYR B CA 1
ATOM 6440 C C . TYR B 1 228 ? 21.781 -14.242 -30.375 1 88.31 228 TYR B C 1
ATOM 6442 O O . TYR B 1 228 ? 20.969 -15.094 -30.734 1 88.31 228 TYR B O 1
ATOM 6450 N N . PHE B 1 229 ? 22.422 -13.297 -31.172 1 87.5 229 PHE B N 1
ATOM 6451 C CA . PHE B 1 229 ? 22.172 -13.273 -32.594 1 87.5 229 PHE B CA 1
ATOM 6452 C C . PHE B 1 229 ? 23.359 -13.852 -33.375 1 87.5 229 PHE B C 1
ATOM 6454 O O . PHE B 1 229 ? 24.469 -13.344 -33.25 1 87.5 229 PHE B O 1
ATOM 6461 N N . ASN B 1 230 ? 23.047 -14.859 -34.125 1 88.31 230 ASN B N 1
ATOM 6462 C CA . ASN B 1 230 ? 24.062 -15.453 -34.969 1 88.31 230 ASN B CA 1
ATOM 6463 C C . ASN B 1 230 ? 25.406 -15.547 -34.25 1 88.31 230 ASN B C 1
ATOM 6465 O O . ASN B 1 230 ? 26.406 -15.023 -34.75 1 88.31 230 ASN B O 1
ATOM 6469 N N . PRO B 1 231 ? 25.328 -16.234 -33.188 1 87.5 231 PRO B N 1
ATOM 6470 C CA . PRO B 1 231 ? 26.594 -16.359 -32.469 1 87.5 231 PRO B CA 1
ATOM 6471 C C . PRO B 1 231 ? 27.656 -17.109 -33.219 1 87.5 231 PRO B C 1
ATOM 6473 O O . PRO B 1 231 ? 27.328 -17.906 -34.125 1 87.5 231 PRO B O 1
ATOM 6476 N N . ASN B 1 232 ? 28.875 -16.859 -32.875 1 86.81 232 ASN B N 1
ATOM 6477 C CA . ASN B 1 232 ? 29.969 -17.594 -33.5 1 86.81 232 ASN B CA 1
ATOM 6478 C C . ASN B 1 232 ? 30.031 -19.031 -32.969 1 86.81 232 ASN B C 1
ATOM 6480 O O . ASN B 1 232 ? 29.344 -19.375 -32 1 86.81 232 ASN B O 1
ATOM 6484 N N . THR B 1 233 ? 30.828 -19.797 -33.688 1 87.44 233 THR B N 1
ATOM 6485 C CA . THR B 1 233 ? 30.906 -21.219 -33.406 1 87.44 233 THR B CA 1
ATOM 6486 C C . THR B 1 233 ? 31.406 -21.469 -31.969 1 87.44 233 THR B C 1
ATOM 6488 O O . THR B 1 233 ? 30.938 -22.391 -31.297 1 87.44 233 THR B O 1
ATOM 6491 N N . GLU B 1 234 ? 32.25 -20.641 -31.578 1 86.5 234 GLU B N 1
ATOM 6492 C CA . GLU B 1 234 ? 32.781 -20.812 -30.219 1 86.5 234 GLU B CA 1
ATOM 6493 C C . GLU B 1 234 ? 31.703 -20.547 -29.172 1 86.5 234 GLU B C 1
ATOM 6495 O O . GLU B 1 234 ? 31.562 -21.328 -28.219 1 86.5 234 GLU B O 1
ATOM 6500 N N . LYS B 1 235 ? 31.047 -19.516 -29.391 1 83.88 235 LYS B N 1
ATOM 6501 C CA . LYS B 1 235 ? 29.984 -19.172 -28.453 1 83.88 235 LYS B CA 1
ATOM 6502 C C . LYS B 1 235 ? 28.844 -20.188 -28.516 1 83.88 235 LYS B C 1
ATOM 6504 O O . LYS B 1 235 ? 28.266 -20.531 -27.484 1 83.88 235 LYS B O 1
ATOM 6509 N N . LEU B 1 236 ? 28.641 -20.594 -29.641 1 87.75 236 LEU B N 1
ATOM 6510 C CA . LEU B 1 236 ? 27.578 -21.594 -29.828 1 87.75 236 LEU B CA 1
ATOM 6511 C C . LEU B 1 236 ? 27.922 -22.891 -29.109 1 87.75 236 LEU B C 1
ATOM 6513 O O . LEU B 1 236 ? 27.047 -23.5 -28.469 1 87.75 236 LEU B O 1
ATOM 6517 N N . GLU B 1 237 ? 29.078 -23.281 -29.219 1 87 237 GLU B N 1
ATOM 6518 C CA . GLU B 1 237 ? 29.5 -24.516 -28.547 1 87 237 GLU B CA 1
ATOM 6519 C C . GLU B 1 237 ? 29.438 -24.375 -27.031 1 87 237 GLU B C 1
ATOM 6521 O O . GLU B 1 237 ? 29.031 -25.312 -26.328 1 87 237 GLU B O 1
ATOM 6526 N N . LYS B 1 238 ? 29.797 -23.281 -26.594 1 86.25 238 LYS B N 1
ATOM 6527 C CA . LYS B 1 238 ? 29.703 -23.031 -25.156 1 86.25 238 LYS B CA 1
ATOM 6528 C C . LYS B 1 238 ? 28.266 -23.078 -24.688 1 86.25 238 LYS B C 1
ATOM 6530 O O . LYS B 1 238 ? 27.984 -23.625 -23.609 1 86.25 238 LYS B O 1
ATOM 6535 N N . LEU B 1 239 ? 27.438 -22.547 -25.469 1 86.31 239 LEU B N 1
ATOM 6536 C CA . LEU B 1 239 ? 26.031 -22.516 -25.094 1 86.31 239 LEU B CA 1
ATOM 6537 C C . LEU B 1 239 ? 25.406 -23.891 -25.188 1 86.31 239 LEU B C 1
ATOM 6539 O O . LEU B 1 239 ? 24.531 -24.25 -24.391 1 86.31 239 LEU B O 1
ATOM 6543 N N . LYS B 1 240 ? 25.875 -24.625 -26.094 1 86.19 240 LYS B N 1
ATOM 6544 C CA . LYS B 1 240 ? 25.406 -26 -26.203 1 86.19 240 LYS B CA 1
ATOM 6545 C C . LYS B 1 240 ? 25.844 -26.844 -25 1 86.19 240 LYS B C 1
ATOM 6547 O O . LYS B 1 240 ? 25.078 -27.672 -24.516 1 86.19 240 LYS B O 1
ATOM 6552 N N . ILE B 1 241 ? 27.031 -26.594 -24.641 1 80.94 241 ILE B N 1
ATOM 6553 C CA . ILE B 1 241 ? 27.516 -27.281 -23.453 1 80.94 241 ILE B CA 1
ATOM 6554 C C . ILE B 1 241 ? 26.672 -26.891 -22.234 1 80.94 241 ILE B C 1
ATOM 6556 O O . ILE B 1 241 ? 26.312 -27.734 -21.422 1 80.94 241 ILE B O 1
ATOM 6560 N N . PHE B 1 242 ? 26.422 -25.656 -22.234 1 79.25 242 PHE B N 1
ATOM 6561 C CA . PHE B 1 242 ? 25.594 -25.141 -21.156 1 79.25 242 PHE B CA 1
ATOM 6562 C C . PHE B 1 242 ? 24.203 -25.766 -21.188 1 79.25 242 PHE B C 1
ATOM 6564 O O . PHE B 1 242 ? 23.656 -26.125 -20.141 1 79.25 242 PHE B O 1
ATOM 6571 N N . GLN B 1 243 ? 23.625 -25.828 -22.312 1 79.88 243 GLN B N 1
ATOM 6572 C CA . GLN B 1 243 ? 22.312 -26.438 -22.484 1 79.88 243 GLN B CA 1
ATOM 6573 C C . GLN B 1 243 ? 22.328 -27.891 -22.031 1 79.88 243 GLN B C 1
ATOM 6575 O O . GLN B 1 243 ? 21.406 -28.344 -21.328 1 79.88 243 GLN B O 1
ATOM 6580 N N . LYS B 1 244 ? 23.328 -28.641 -22.453 1 77.19 244 LYS B N 1
ATOM 6581 C CA . LYS B 1 244 ? 23.453 -30.047 -22.062 1 77.19 244 LYS B CA 1
ATOM 6582 C C . LYS B 1 244 ? 23.562 -30.188 -20.547 1 77.19 244 LYS B C 1
ATOM 6584 O O . LYS B 1 244 ? 22.953 -31.078 -19.953 1 77.19 244 LYS B O 1
ATOM 6589 N N . LYS B 1 245 ? 24.344 -29.391 -20.047 1 74.12 245 LYS B N 1
ATOM 6590 C CA . LYS B 1 245 ? 24.469 -29.406 -18.594 1 74.12 245 LYS B CA 1
ATOM 6591 C C . LYS B 1 245 ? 23.141 -29.109 -17.922 1 74.12 245 LYS B C 1
ATOM 6593 O O . LYS B 1 245 ? 22.797 -29.734 -16.906 1 74.12 245 LYS B O 1
ATOM 6598 N N . TYR B 1 246 ? 22.469 -28.219 -18.5 1 71.62 246 TYR B N 1
ATOM 6599 C CA . TYR B 1 246 ? 21.156 -27.859 -17.969 1 71.62 246 TYR B CA 1
ATOM 6600 C C . TYR B 1 246 ? 20.188 -29.047 -18.047 1 71.62 246 TYR B C 1
ATOM 6602 O O . TYR B 1 246 ? 19.469 -29.344 -17.094 1 71.62 246 TYR B O 1
ATOM 6610 N N . PHE B 1 247 ? 20.188 -29.688 -19.188 1 70.38 247 PHE B N 1
ATOM 6611 C CA . PHE B 1 247 ? 19.297 -30.812 -19.375 1 70.38 247 PHE B CA 1
ATOM 6612 C C . PHE B 1 247 ? 19.688 -31.969 -18.469 1 70.38 247 PHE B C 1
ATOM 6614 O O . PHE B 1 247 ? 18.812 -32.688 -17.938 1 70.38 247 PHE B O 1
ATOM 6621 N N . LEU B 1 248 ? 20.938 -32.188 -18.344 1 68.25 248 LEU B N 1
ATOM 6622 C CA . LEU B 1 248 ? 21.406 -33.25 -17.453 1 68.25 248 LEU B CA 1
ATOM 6623 C C . LEU B 1 248 ? 20.984 -32.969 -16.016 1 68.25 248 LEU B C 1
ATOM 6625 O O . LEU B 1 248 ? 20.531 -33.875 -15.312 1 68.25 248 LEU B O 1
ATOM 6629 N N . GLN B 1 249 ? 21.125 -31.812 -15.734 1 71.62 249 GLN B N 1
ATOM 6630 C CA . GLN B 1 249 ? 20.719 -31.422 -14.391 1 71.62 249 GLN B CA 1
ATOM 6631 C C . GLN B 1 249 ? 19.203 -31.578 -14.203 1 71.62 249 GLN B C 1
ATOM 6633 O O . GLN B 1 249 ? 18.75 -32.031 -13.156 1 71.62 249 GLN B O 1
ATOM 6638 N N . ARG B 1 250 ? 18.562 -31.188 -15.195 1 69.12 250 ARG B N 1
ATOM 6639 C CA . ARG B 1 250 ? 17.109 -31.312 -15.156 1 69.12 250 ARG B CA 1
ATOM 6640 C C . ARG B 1 250 ? 16.688 -32.781 -15.039 1 69.12 250 ARG B C 1
ATOM 6642 O O . ARG B 1 250 ? 15.742 -33.094 -14.312 1 69.12 250 ARG B O 1
ATOM 6649 N N . ASN B 1 251 ? 17.391 -33.531 -15.758 1 67.25 251 ASN B N 1
ATOM 6650 C CA . ASN B 1 251 ? 17.109 -34.969 -15.703 1 67.25 251 ASN B CA 1
ATOM 6651 C C . ASN B 1 251 ? 17.438 -35.562 -14.336 1 67.25 251 ASN B C 1
ATOM 6653 O O . ASN B 1 251 ? 16.734 -36.438 -13.844 1 67.25 251 ASN B O 1
ATOM 6657 N N . GLU B 1 252 ? 18.5 -35.094 -13.828 1 73 252 GLU B N 1
ATOM 6658 C CA . GLU B 1 252 ? 18.844 -35.531 -12.477 1 73 252 GLU B CA 1
ATOM 6659 C C . GLU B 1 252 ? 17.766 -35.094 -11.477 1 73 252 GLU B C 1
ATOM 6661 O O . GLU B 1 252 ? 17.453 -35.844 -10.547 1 73 252 GLU B O 1
ATOM 6666 N N . LEU B 1 253 ? 17.297 -34 -11.766 1 75.44 253 LEU B N 1
ATOM 6667 C CA . LEU B 1 253 ? 16.25 -33.469 -10.891 1 75.44 253 LEU B CA 1
ATOM 6668 C C . LEU B 1 253 ? 14.969 -34.312 -11.016 1 75.44 253 LEU B C 1
ATOM 6670 O O . LEU B 1 253 ? 14.25 -34.469 -10.031 1 75.44 253 LEU B O 1
ATOM 6674 N N . LYS B 1 254 ? 14.742 -34.781 -12.164 1 70 254 LYS B N 1
ATOM 6675 C CA . LYS B 1 254 ? 13.555 -35.594 -12.414 1 70 254 LYS B CA 1
ATOM 6676 C C . LYS B 1 254 ? 13.547 -36.844 -11.539 1 70 254 LYS B C 1
ATOM 6678 O O . LYS B 1 254 ? 12.484 -37.312 -11.148 1 70 254 LYS B O 1
ATOM 6683 N N . LYS B 1 255 ? 14.742 -37.281 -11.242 1 73.44 255 LYS B N 1
ATOM 6684 C CA . LYS B 1 255 ? 14.844 -38.438 -10.391 1 73.44 255 LYS B CA 1
ATOM 6685 C C . LYS B 1 255 ? 14.375 -38.125 -8.969 1 73.44 255 LYS B C 1
ATOM 6687 O O . LYS B 1 255 ? 13.992 -39.031 -8.227 1 73.44 255 LYS B O 1
ATOM 6692 N N . LEU B 1 256 ? 14.406 -36.938 -8.641 1 78.5 256 LEU B N 1
ATOM 6693 C CA . LEU B 1 256 ? 14.039 -36.531 -7.297 1 78.5 256 LEU B CA 1
ATOM 6694 C C . LEU B 1 256 ? 12.531 -36.281 -7.195 1 78.5 256 LEU B C 1
ATOM 6696 O O . LEU B 1 256 ? 12.008 -36.094 -6.098 1 78.5 256 LEU B O 1
ATOM 6700 N N . LYS B 1 257 ? 11.906 -36.375 -8.258 1 76.44 257 LYS B N 1
ATOM 6701 C CA . LYS B 1 257 ? 10.484 -36.062 -8.367 1 76.44 257 LYS B CA 1
ATOM 6702 C C . LYS B 1 257 ? 9.656 -36.844 -7.371 1 76.44 257 LYS B C 1
ATOM 6704 O O . LYS B 1 257 ? 8.773 -36.312 -6.711 1 76.44 257 LYS B O 1
ATOM 6709 N N . ASN B 1 258 ? 10.023 -38.062 -7.148 1 79.75 258 ASN B N 1
ATOM 6710 C CA . ASN B 1 258 ? 9.156 -38.906 -6.34 1 79.75 258 ASN B CA 1
ATOM 6711 C C . ASN B 1 258 ? 9.648 -39 -4.902 1 79.75 258 ASN B C 1
ATOM 6713 O O . ASN B 1 258 ? 9.008 -39.656 -4.059 1 79.75 258 ASN B O 1
ATOM 6717 N N . LEU B 1 259 ? 10.625 -38.344 -4.602 1 86.94 259 LEU B N 1
ATOM 6718 C CA . LEU B 1 259 ? 11.141 -38.406 -3.238 1 86.94 259 LEU B CA 1
ATOM 6719 C C . LEU B 1 259 ? 10.562 -37.281 -2.393 1 86.94 259 LEU B C 1
ATOM 6721 O O . LEU B 1 259 ? 10.336 -36.188 -2.895 1 86.94 259 LEU B O 1
ATOM 6725 N N . PRO B 1 260 ? 10.336 -37.594 -1.113 1 91.12 260 PRO B N 1
ATOM 6726 C CA . PRO B 1 260 ? 9.859 -36.531 -0.228 1 91.12 260 PRO B CA 1
ATOM 6727 C C . PRO B 1 260 ? 10.938 -35.531 0.121 1 91.12 260 PRO B C 1
ATOM 6729 O O . PRO B 1 260 ? 12.133 -35.812 0.034 1 91.12 260 PRO B O 1
ATOM 6732 N N . ALA B 1 261 ? 10.531 -34.344 0.452 1 94.06 261 ALA B N 1
ATOM 6733 C CA . ALA B 1 261 ? 11.461 -33.281 0.884 1 94.06 261 ALA B CA 1
ATOM 6734 C C . ALA B 1 261 ? 11.773 -33.406 2.371 1 94.06 261 ALA B C 1
ATOM 6736 O O . ALA B 1 261 ? 11.055 -32.875 3.215 1 94.06 261 ALA B O 1
ATOM 6737 N N . ILE B 1 262 ? 12.828 -34.125 2.639 1 96.19 262 ILE B N 1
ATOM 6738 C CA . ILE B 1 262 ? 13.266 -34.375 4.008 1 96.19 262 ILE B CA 1
ATOM 6739 C C . ILE B 1 262 ? 14.727 -33.969 4.168 1 96.19 262 ILE B C 1
ATOM 6741 O O . ILE B 1 262 ? 15.57 -34.344 3.355 1 96.19 262 ILE B O 1
ATOM 6745 N N . THR B 1 263 ? 14.914 -33.188 5.191 1 96.81 263 THR B N 1
ATOM 6746 C CA . THR B 1 263 ? 16.281 -32.781 5.449 1 96.81 263 THR B CA 1
ATOM 6747 C C . THR B 1 263 ? 17.141 -33.969 5.906 1 96.81 263 THR B C 1
ATOM 6749 O O . THR B 1 263 ? 16.609 -35.031 6.211 1 96.81 263 THR B O 1
ATOM 6752 N N . LYS B 1 264 ? 18.406 -33.781 5.953 1 96.19 264 LYS B N 1
ATOM 6753 C CA . LYS B 1 264 ? 19.328 -34.844 6.34 1 96.19 264 LYS B CA 1
ATOM 6754 C C . LYS B 1 264 ? 19.062 -35.312 7.77 1 96.19 264 LYS B C 1
ATOM 6756 O O . LYS B 1 264 ? 19.297 -36.5 8.094 1 96.19 264 LYS B O 1
ATOM 6761 N N . ASP B 1 265 ? 18.516 -34.469 8.578 1 97.19 265 ASP B N 1
ATOM 6762 C CA . ASP B 1 265 ? 18.234 -34.812 9.969 1 97.19 265 ASP B CA 1
ATOM 6763 C C . ASP B 1 265 ? 16.75 -35.094 10.18 1 97.19 265 ASP B C 1
ATOM 6765 O O . ASP B 1 265 ? 16.266 -35.062 11.312 1 97.19 265 ASP B O 1
ATOM 6769 N N . GLY B 1 266 ? 15.945 -35.188 9.117 1 95.88 266 GLY B N 1
ATOM 6770 C CA . GLY B 1 266 ? 14.648 -35.812 9.219 1 95.88 266 GLY B CA 1
ATOM 6771 C C . GLY B 1 266 ? 13.492 -34.844 9.25 1 95.88 266 GLY B C 1
ATOM 6772 O O . GLY B 1 266 ? 12.344 -35.25 9.422 1 95.88 266 GLY B O 1
ATOM 6773 N N . LYS B 1 267 ? 13.719 -33.594 9.156 1 96.44 267 LYS B N 1
ATOM 6774 C CA . LYS B 1 267 ? 12.609 -32.656 9.102 1 96.44 267 LYS B CA 1
ATOM 6775 C C . LYS B 1 267 ? 11.875 -32.719 7.77 1 96.44 267 LYS B C 1
ATOM 6777 O O . LYS B 1 267 ? 12.484 -32.562 6.711 1 96.44 267 LYS B O 1
ATOM 6782 N N . LYS B 1 268 ? 10.656 -33.062 7.867 1 96.06 268 LYS B N 1
ATOM 6783 C CA . LYS B 1 268 ? 9.844 -33.188 6.66 1 96.06 268 LYS B CA 1
ATOM 6784 C C . LYS B 1 268 ? 9.125 -31.875 6.348 1 96.06 268 LYS B C 1
ATOM 6786 O O . LYS B 1 268 ? 8.578 -31.234 7.242 1 96.06 268 LYS B O 1
ATOM 6791 N N . ILE B 1 269 ? 9.156 -31.453 5.156 1 95.88 269 ILE B N 1
ATOM 6792 C CA . ILE B 1 269 ? 8.469 -30.266 4.656 1 95.88 269 ILE B CA 1
ATOM 6793 C C . ILE B 1 269 ? 7.562 -30.641 3.492 1 95.88 269 ILE B C 1
ATOM 6795 O O . ILE B 1 269 ? 7.926 -31.469 2.652 1 95.88 269 ILE B O 1
ATOM 6799 N N . GLU B 1 270 ? 6.438 -30.094 3.457 1 96.31 270 GLU B N 1
ATOM 6800 C CA . GLU B 1 270 ? 5.516 -30.359 2.355 1 96.31 270 GLU B CA 1
ATOM 6801 C C . GLU B 1 270 ? 5.785 -29.422 1.179 1 96.31 270 GLU B C 1
ATOM 6803 O O . GLU B 1 270 ? 5.832 -28.203 1.346 1 96.31 270 G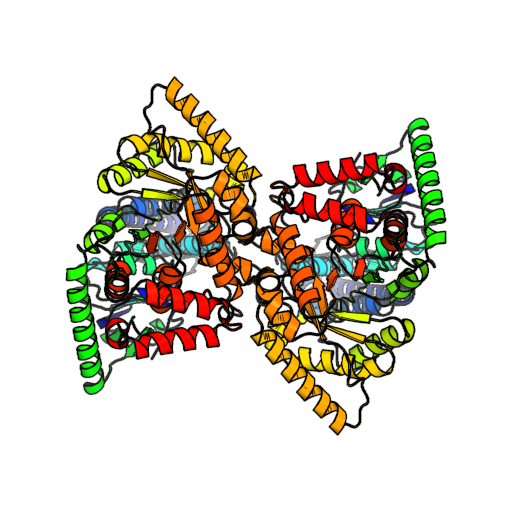LU B O 1
ATOM 6808 N N . ILE B 1 271 ? 5.98 -30.016 0.02 1 96 271 ILE B N 1
ATOM 6809 C CA . ILE B 1 271 ? 6.238 -29.219 -1.184 1 96 271 ILE B CA 1
ATOM 6810 C C . ILE B 1 271 ? 5.031 -29.297 -2.115 1 96 271 ILE B C 1
ATOM 6812 O O . ILE B 1 271 ? 4.664 -30.375 -2.586 1 96 271 ILE B O 1
ATOM 6816 N N . CYS B 1 272 ? 4.426 -28.172 -2.35 1 96.75 272 CYS B N 1
ATOM 6817 C CA . CYS B 1 272 ? 3.217 -28.094 -3.16 1 96.75 272 CYS B CA 1
ATOM 6818 C C . CYS B 1 272 ? 3.43 -27.188 -4.367 1 96.75 272 CYS B C 1
ATOM 6820 O O . CYS B 1 272 ? 4.5 -26.594 -4.531 1 96.75 272 CYS B O 1
ATOM 6822 N N . ALA B 1 273 ? 2.408 -27.156 -5.234 1 94.38 273 ALA B N 1
ATOM 6823 C CA . ALA B 1 273 ? 2.504 -26.359 -6.453 1 94.38 273 ALA B CA 1
ATOM 6824 C C . ALA B 1 273 ? 1.424 -25.281 -6.484 1 94.38 273 ALA B C 1
ATOM 6826 O O . ALA B 1 273 ? 0.355 -25.453 -5.891 1 94.38 273 ALA B O 1
ATOM 6827 N N . ASN B 1 274 ? 1.77 -24.188 -7.098 1 92.75 274 ASN B N 1
ATOM 6828 C CA . ASN B 1 274 ? 0.798 -23.156 -7.445 1 92.75 274 ASN B CA 1
ATOM 6829 C C . ASN B 1 274 ? 0.218 -23.375 -8.836 1 92.75 274 ASN B C 1
ATOM 6831 O O . ASN B 1 274 ? 0.956 -23.656 -9.789 1 92.75 274 ASN B O 1
ATOM 6835 N N . ILE B 1 275 ? -1.1 -23.25 -8.898 1 88.31 275 ILE B N 1
ATOM 6836 C CA . ILE B 1 275 ? -1.697 -23.406 -10.219 1 88.31 275 ILE B CA 1
ATOM 6837 C C . ILE B 1 275 ? -2.791 -22.359 -10.414 1 88.31 275 ILE B C 1
ATOM 6839 O O . ILE B 1 275 ? -3.303 -21.797 -9.445 1 88.31 275 ILE B O 1
ATOM 6843 N N . SER B 1 276 ? -3.117 -22.109 -11.672 1 84.62 276 SER B N 1
ATOM 6844 C CA . SER B 1 276 ? -4.184 -21.172 -12.016 1 84.62 276 SER B CA 1
ATOM 6845 C C . SER B 1 276 ? -5.219 -21.828 -12.922 1 84.62 276 SER B C 1
ATOM 6847 O O . SER B 1 276 ? -6.352 -21.344 -13.023 1 84.62 276 SER B O 1
ATOM 6849 N N . THR B 1 277 ? -4.727 -22.938 -13.539 1 79.69 277 THR B N 1
ATOM 6850 C CA . THR B 1 277 ? -5.625 -23.641 -14.445 1 79.69 277 THR B CA 1
ATOM 6851 C C . THR B 1 277 ? -5.496 -25.141 -14.273 1 79.69 277 THR B C 1
ATOM 6853 O O . THR B 1 277 ? -4.508 -25.625 -13.727 1 79.69 277 THR B O 1
ATOM 6856 N N . LEU B 1 278 ? -6.5 -25.844 -14.75 1 79.44 278 LEU B N 1
ATOM 6857 C CA . LEU B 1 278 ? -6.531 -27.297 -14.656 1 79.44 278 LEU B CA 1
ATOM 6858 C C . LEU B 1 278 ? -5.449 -27.922 -15.531 1 79.44 278 LEU B C 1
ATOM 6860 O O . LEU B 1 278 ? -5.008 -29.047 -15.273 1 79.44 278 LEU B O 1
ATOM 6864 N N . ARG B 1 279 ? -4.969 -27.172 -16.453 1 68.06 279 ARG B N 1
ATOM 6865 C CA . ARG B 1 279 ? -3.973 -27.672 -17.391 1 68.06 279 ARG B CA 1
ATOM 6866 C C . ARG B 1 279 ? -2.633 -27.906 -16.688 1 68.06 279 ARG B C 1
ATOM 6868 O O . ARG B 1 279 ? -1.823 -28.719 -17.141 1 68.06 279 ARG B O 1
ATOM 6875 N N . GLU B 1 280 ? -2.453 -27.219 -15.68 1 79.31 280 GLU B N 1
ATOM 6876 C CA . GLU B 1 280 ? -1.174 -27.281 -14.977 1 79.31 280 GLU B CA 1
ATOM 6877 C C . GLU B 1 280 ? -1.085 -28.516 -14.086 1 79.31 280 GLU B C 1
ATOM 6879 O O . GLU B 1 280 ? -0.036 -28.797 -13.5 1 79.31 280 GLU B O 1
ATOM 6884 N N . ILE B 1 281 ? -2.188 -29.375 -14.047 1 83.31 281 ILE B N 1
ATOM 6885 C CA . ILE B 1 281 ? -2.23 -30.531 -13.164 1 83.31 281 ILE B CA 1
ATOM 6886 C C . ILE B 1 281 ? -1.204 -31.562 -13.625 1 83.31 281 ILE B C 1
ATOM 6888 O O . ILE B 1 281 ? -0.567 -32.219 -12.805 1 83.31 281 ILE B O 1
ATOM 6892 N N . GLU B 1 282 ? -1.059 -31.656 -14.906 1 78.88 282 GLU B N 1
ATOM 6893 C CA . GLU B 1 282 ? -0.071 -32.594 -15.43 1 78.88 282 GLU B CA 1
ATOM 6894 C C . GLU B 1 282 ? 1.338 -32.219 -14.977 1 78.88 282 GLU B C 1
ATOM 6896 O O . GLU B 1 282 ? 2.125 -33.094 -14.609 1 78.88 282 GLU B O 1
ATOM 6901 N N . SER B 1 283 ? 1.596 -31 -15.07 1 79.69 283 SER B N 1
ATOM 6902 C CA . SER B 1 283 ? 2.9 -30.516 -14.648 1 79.69 283 SER B CA 1
ATOM 6903 C C . SER B 1 283 ? 3.143 -30.781 -13.172 1 79.69 283 SER B C 1
ATOM 6905 O O . SER B 1 283 ? 4.27 -31.078 -12.766 1 79.69 283 SER B O 1
ATOM 6907 N N . ILE B 1 284 ? 2.186 -30.734 -12.414 1 87.62 284 ILE B N 1
ATOM 6908 C CA . ILE B 1 284 ? 2.25 -31.016 -10.984 1 87.62 284 ILE B CA 1
ATOM 6909 C C . ILE B 1 284 ? 2.723 -32.438 -10.758 1 87.62 284 ILE B C 1
ATOM 6911 O O . ILE B 1 284 ? 3.643 -32.688 -9.969 1 87.62 284 ILE B O 1
ATOM 6915 N N . ASN B 1 285 ? 2.072 -33.312 -11.477 1 85.5 285 ASN B N 1
ATOM 6916 C CA . ASN B 1 285 ? 2.404 -34.719 -11.336 1 85.5 285 ASN B CA 1
ATOM 6917 C C . ASN B 1 285 ? 3.801 -35.031 -11.875 1 85.5 285 ASN B C 1
ATOM 6919 O O . ASN B 1 285 ? 4.543 -35.812 -11.273 1 85.5 285 ASN B O 1
ATOM 6923 N N . ASN B 1 286 ? 4.145 -34.312 -12.859 1 82.69 286 ASN B N 1
ATOM 6924 C CA . ASN B 1 286 ? 5.426 -34.562 -13.516 1 82.69 286 ASN B CA 1
ATOM 6925 C C . ASN B 1 286 ? 6.59 -34.031 -12.68 1 82.69 286 ASN B C 1
ATOM 6927 O O . ASN B 1 286 ? 7.727 -34.469 -12.836 1 82.69 286 ASN B O 1
ATOM 6931 N N . ASN B 1 287 ? 6.309 -33.094 -11.789 1 86.75 287 ASN B N 1
ATOM 6932 C CA . ASN B 1 287 ? 7.395 -32.5 -11.031 1 86.75 287 ASN B CA 1
ATOM 6933 C C . ASN B 1 287 ? 7.375 -32.906 -9.57 1 86.75 287 ASN B C 1
ATOM 6935 O O . ASN B 1 287 ? 8.195 -32.469 -8.773 1 86.75 287 ASN B O 1
ATOM 6939 N N . GLY B 1 288 ? 6.461 -33.75 -9.219 1 88.94 288 GLY B N 1
ATOM 6940 C CA . GLY B 1 288 ? 6.465 -34.406 -7.918 1 88.94 288 GLY B CA 1
ATOM 6941 C C . GLY B 1 288 ? 5.879 -33.531 -6.82 1 88.94 288 GLY B C 1
ATOM 6942 O O . GLY B 1 288 ? 6.332 -33.594 -5.676 1 88.94 288 GLY B O 1
ATOM 6943 N N . ALA B 1 289 ? 4.969 -32.719 -7.082 1 92.25 289 ALA B N 1
ATOM 6944 C CA . ALA B 1 289 ? 4.289 -31.922 -6.066 1 92.25 289 ALA B CA 1
ATOM 6945 C C . ALA B 1 289 ? 3.459 -32.812 -5.137 1 92.25 289 ALA B C 1
ATOM 6947 O O . ALA B 1 289 ? 2.834 -33.781 -5.586 1 92.25 289 ALA B O 1
ATOM 6948 N N . GLU B 1 290 ? 3.426 -32.5 -3.879 1 93.88 290 GLU B N 1
ATOM 6949 C CA . GLU B 1 290 ? 2.691 -33.281 -2.885 1 93.88 290 GLU B CA 1
ATOM 6950 C C . GLU B 1 290 ? 1.276 -32.75 -2.699 1 93.88 290 GLU B C 1
ATOM 6952 O O . GLU B 1 290 ? 0.478 -33.312 -1.959 1 93.88 290 GLU B O 1
ATOM 6957 N N . GLY B 1 291 ? 0.933 -31.719 -3.359 1 95.5 291 GLY B N 1
ATOM 6958 C CA . GLY B 1 291 ? -0.371 -31.078 -3.34 1 95.5 291 GLY B CA 1
ATOM 6959 C C . GLY B 1 291 ? -0.388 -29.734 -4.051 1 95.5 291 GLY B C 1
ATOM 6960 O O . GLY B 1 291 ? 0.56 -29.391 -4.758 1 95.5 291 GLY B O 1
ATOM 6961 N N . ILE B 1 292 ? -1.509 -29.078 -3.951 1 97.06 292 ILE B N 1
ATOM 6962 C CA . ILE B 1 292 ? -1.64 -27.719 -4.465 1 97.06 292 ILE B CA 1
ATOM 6963 C C . ILE B 1 292 ? -1.738 -26.734 -3.305 1 97.06 292 ILE B C 1
ATOM 6965 O O . ILE B 1 292 ? -2.729 -26.734 -2.568 1 97.06 292 ILE B O 1
ATOM 6969 N N . GLY B 1 293 ? -0.696 -25.953 -3.205 1 97.62 293 GLY B N 1
ATOM 6970 C CA . GLY B 1 293 ? -0.657 -25.016 -2.104 1 97.62 293 GLY B CA 1
ATOM 6971 C C . GLY B 1 293 ? -1.394 -23.719 -2.404 1 97.62 293 GLY B C 1
ATOM 6972 O O . GLY B 1 293 ? -1.754 -22.969 -1.488 1 97.62 293 GLY B O 1
ATOM 6973 N N . LEU B 1 294 ? -1.603 -23.516 -3.668 1 96.88 294 LEU B N 1
ATOM 6974 C CA . LEU B 1 294 ? -2.318 -22.312 -4.082 1 96.88 294 LEU B CA 1
ATOM 6975 C C . LEU B 1 294 ? -2.998 -22.516 -5.43 1 96.88 294 LEU B C 1
ATOM 6977 O O . LEU B 1 294 ? -2.328 -22.594 -6.461 1 96.88 294 LEU B O 1
ATOM 6981 N N . TYR B 1 295 ? -4.277 -22.625 -5.406 1 96.81 295 TYR B N 1
ATOM 6982 C CA . TYR B 1 295 ? -5.07 -22.562 -6.629 1 96.81 295 TYR B CA 1
ATOM 6983 C C . TYR B 1 295 ? -5.66 -21.156 -6.809 1 96.81 295 TYR B C 1
ATOM 6985 O O . TYR B 1 295 ? -6.574 -20.766 -6.078 1 96.81 295 TYR B O 1
ATOM 6993 N N . ARG B 1 296 ? -5.102 -20.422 -7.742 1 91.12 296 ARG B N 1
ATOM 6994 C CA . ARG B 1 296 ? -5.625 -19.094 -8.078 1 91.12 296 ARG B CA 1
ATOM 6995 C C . ARG B 1 296 ? -6.891 -19.203 -8.922 1 91.12 296 ARG B C 1
ATOM 6997 O O . ARG B 1 296 ? -6.863 -19.766 -10.016 1 91.12 296 ARG B O 1
ATOM 7004 N N . THR B 1 297 ? -7.941 -18.594 -8.477 1 92.94 297 THR B N 1
ATOM 7005 C CA . THR B 1 297 ? -9.234 -18.828 -9.102 1 92.94 297 THR B CA 1
ATOM 7006 C C . THR B 1 297 ? -9.562 -17.703 -10.094 1 92.94 297 THR B C 1
ATOM 7008 O O . THR B 1 297 ? -10.641 -17.703 -10.695 1 92.94 297 THR B O 1
ATOM 7011 N N . GLU B 1 298 ? -8.672 -16.75 -10.188 1 82.81 298 GLU B N 1
ATOM 7012 C CA . GLU B 1 298 ? -8.953 -15.562 -10.984 1 82.81 298 GLU B CA 1
ATOM 7013 C C . GLU B 1 298 ? -9.305 -15.93 -12.422 1 82.81 298 GLU B C 1
ATOM 7015 O O . GLU B 1 298 ? -10.125 -15.266 -13.055 1 82.81 298 GLU B O 1
ATOM 7020 N N . PHE B 1 299 ? -8.75 -16.969 -12.914 1 76.44 299 PHE B N 1
ATOM 7021 C CA . PHE B 1 299 ? -8.953 -17.375 -14.297 1 76.44 299 PHE B CA 1
ATOM 7022 C C . PHE B 1 299 ? -10.398 -17.781 -14.531 1 76.44 299 PHE B C 1
ATOM 7024 O O . PHE B 1 299 ? -10.922 -17.625 -15.641 1 76.44 299 PHE B O 1
ATOM 7031 N N . ILE B 1 300 ? -11.047 -18.312 -13.5 1 83.56 300 ILE B N 1
ATOM 7032 C CA . ILE B 1 300 ? -12.445 -18.703 -13.609 1 83.56 300 ILE B CA 1
ATOM 7033 C C . ILE B 1 300 ? -13.32 -17.484 -13.844 1 83.56 300 ILE B C 1
ATOM 7035 O O . ILE B 1 300 ? -14.367 -17.578 -14.5 1 83.56 300 ILE B O 1
ATOM 7039 N N . PHE B 1 301 ? -12.852 -16.328 -13.383 1 82.38 301 PHE B N 1
ATOM 7040 C CA . PHE B 1 301 ? -13.656 -15.109 -13.406 1 82.38 301 PHE B CA 1
ATOM 7041 C C . PHE B 1 301 ? -13.266 -14.234 -14.594 1 82.38 301 PHE B C 1
ATOM 7043 O O . PHE B 1 301 ? -13.992 -13.312 -14.953 1 82.38 301 PHE B O 1
ATOM 7050 N N . MET B 1 302 ? -12.133 -14.594 -15.062 1 71.44 302 MET B N 1
ATOM 7051 C CA . MET B 1 302 ? -11.602 -13.727 -16.109 1 71.44 302 MET B CA 1
ATOM 7052 C C . MET B 1 302 ? -12.055 -14.203 -17.484 1 71.44 302 MET B C 1
ATOM 7054 O O . MET B 1 302 ? -12.445 -15.359 -17.656 1 71.44 302 MET B O 1
ATOM 7058 N N . ASN B 1 303 ? -12.023 -13.328 -18.391 1 57.62 303 ASN B N 1
ATOM 7059 C CA . ASN B 1 303 ? -12.266 -13.594 -19.812 1 57.62 303 ASN B CA 1
ATOM 7060 C C . ASN B 1 303 ? -13.688 -14.102 -20.047 1 57.62 303 ASN B C 1
ATOM 7062 O O . ASN B 1 303 ? -13.891 -15.102 -20.75 1 57.62 303 ASN B O 1
ATOM 7066 N N . ARG B 1 304 ? -14.445 -13.672 -19.266 1 68.31 304 ARG B N 1
ATOM 7067 C CA . ARG B 1 304 ? -15.867 -13.977 -19.406 1 68.31 304 ARG B CA 1
ATOM 7068 C C . ARG B 1 304 ? -16.719 -12.711 -19.297 1 68.31 304 ARG B C 1
ATOM 7070 O O . ARG B 1 304 ? -16.188 -11.625 -19.047 1 68.31 304 ARG B O 1
ATOM 7077 N N . GLU B 1 305 ? -17.984 -12.867 -19.656 1 66.31 305 GLU B N 1
ATOM 7078 C CA . GLU B 1 305 ? -18.859 -11.695 -19.719 1 66.31 305 GLU B CA 1
ATOM 7079 C C . GLU B 1 305 ? -19.766 -11.625 -18.5 1 66.31 305 GLU B C 1
ATOM 7081 O O . GLU B 1 305 ? -20.453 -10.625 -18.281 1 66.31 305 GLU B O 1
ATOM 7086 N N . SER B 1 306 ? -19.75 -12.688 -17.828 1 80.38 306 SER B N 1
ATOM 7087 C CA . SER B 1 306 ? -20.562 -12.703 -16.609 1 80.38 306 SER B CA 1
ATOM 7088 C C . SER B 1 306 ? -19.906 -13.539 -15.523 1 80.38 306 SER B C 1
ATOM 7090 O O . SER B 1 306 ? -19.016 -14.344 -15.797 1 80.38 306 SER B O 1
ATOM 7092 N N . PHE B 1 307 ? -20.469 -13.391 -14.414 1 87.12 307 PHE B N 1
ATOM 7093 C CA . PHE B 1 307 ? -19.922 -14.141 -13.289 1 87.12 307 PHE B CA 1
ATOM 7094 C C . PHE B 1 307 ? -20.156 -15.633 -13.461 1 87.12 307 PHE B C 1
ATOM 7096 O O . PHE B 1 307 ? -21.219 -16.047 -13.93 1 87.12 307 PHE B O 1
ATOM 7103 N N . PRO B 1 308 ? -19.141 -16.406 -13.148 1 90.88 308 PRO B N 1
ATOM 7104 C CA . PRO B 1 308 ? -19.359 -17.844 -13.164 1 90.88 308 PRO B CA 1
ATOM 7105 C C . PRO B 1 308 ? -20.422 -18.297 -12.148 1 90.88 308 PRO B C 1
ATOM 7107 O O . PRO B 1 308 ? -20.453 -17.781 -11.023 1 90.88 308 PRO B O 1
ATOM 7110 N N . THR B 1 309 ? -21.266 -19.188 -12.555 1 94 309 THR B N 1
ATOM 7111 C CA . THR B 1 309 ? -22.328 -19.688 -11.68 1 94 309 THR B CA 1
ATOM 7112 C C . THR B 1 309 ? -21.766 -20.703 -10.688 1 94 309 THR B C 1
ATOM 7114 O O . THR B 1 309 ? -20.625 -21.172 -10.844 1 94 309 THR B O 1
ATOM 7117 N N . GLU B 1 310 ? -22.516 -21.016 -9.688 1 97.31 310 GLU B N 1
ATOM 7118 C CA . GLU B 1 310 ? -22.156 -22.031 -8.703 1 97.31 310 GLU B CA 1
ATOM 7119 C C . GLU B 1 310 ? -21.859 -23.375 -9.383 1 97.31 310 GLU B C 1
ATOM 7121 O O . GLU B 1 310 ? -20.859 -24.016 -9.07 1 97.31 310 GLU B O 1
ATOM 7126 N N . GLU B 1 311 ? -22.672 -23.703 -10.375 1 96.5 311 GLU B N 1
ATOM 7127 C CA . GLU B 1 311 ? -22.547 -25 -11.047 1 96.5 311 GLU B CA 1
ATOM 7128 C C . GLU B 1 311 ? -21.266 -25.047 -11.898 1 96.5 311 GLU B C 1
ATOM 7130 O O . GLU B 1 311 ? -20.594 -26.078 -11.945 1 96.5 311 GLU B O 1
ATOM 7135 N N . GLU B 1 312 ? -21.016 -23.984 -12.57 1 93.88 312 GLU B N 1
ATOM 7136 C CA . GLU B 1 312 ? -19.797 -23.922 -13.375 1 93.88 312 GLU B CA 1
ATOM 7137 C C . GLU B 1 312 ? -18.547 -24.062 -12.516 1 93.88 312 GLU B C 1
ATOM 7139 O O . GLU B 1 312 ? -17.641 -24.812 -12.859 1 93.88 312 GLU B O 1
ATOM 7144 N N . GLN B 1 313 ? -18.562 -23.375 -11.469 1 96.81 313 GLN B N 1
ATOM 7145 C CA . GLN B 1 313 ? -17.422 -23.453 -10.555 1 96.81 313 GLN B CA 1
ATOM 7146 C C . GLN B 1 313 ? -17.328 -24.828 -9.898 1 96.81 313 GLN B C 1
ATOM 7148 O O . GLN B 1 313 ? -16.234 -25.359 -9.742 1 96.81 313 GLN B O 1
ATOM 7153 N N . TYR B 1 314 ? -18.516 -25.422 -9.539 1 97.44 314 TYR B N 1
ATOM 7154 C CA . TYR B 1 314 ? -18.562 -26.734 -8.922 1 97.44 314 TYR B CA 1
ATOM 7155 C C . TYR B 1 314 ? -17.891 -27.781 -9.797 1 97.44 314 TYR B C 1
ATOM 7157 O O . TYR B 1 314 ? -17.109 -28.594 -9.312 1 97.44 314 TYR B O 1
ATOM 7165 N N . LYS B 1 315 ? -18.125 -27.656 -11.031 1 95.81 315 LYS B N 1
ATOM 7166 C CA . LYS B 1 315 ? -17.547 -28.609 -11.977 1 95.81 315 LYS B CA 1
ATOM 7167 C C . LYS B 1 315 ? -16.031 -28.5 -12.016 1 95.81 315 LYS B C 1
ATOM 7169 O O . LYS B 1 315 ? -15.328 -29.516 -12.055 1 95.81 315 LYS B O 1
ATOM 7174 N N . ILE B 1 316 ? -15.562 -27.328 -11.992 1 94.38 316 ILE B N 1
ATOM 7175 C CA . ILE B 1 316 ? -14.125 -27.078 -12.055 1 94.38 316 ILE B CA 1
ATOM 7176 C C . ILE B 1 316 ? -13.461 -27.562 -10.766 1 94.38 316 ILE B C 1
ATOM 7178 O O . ILE B 1 316 ? -12.469 -28.297 -10.812 1 94.38 316 ILE B O 1
ATOM 7182 N N . TYR B 1 317 ? -14.023 -27.188 -9.633 1 97.69 317 TYR B N 1
ATOM 7183 C CA . TYR B 1 317 ? -13.453 -27.562 -8.344 1 97.69 317 TYR B CA 1
ATOM 7184 C C . TYR B 1 317 ? -13.531 -29.062 -8.125 1 97.69 317 TYR B C 1
ATOM 7186 O O . TYR B 1 317 ? -12.633 -29.656 -7.523 1 97.69 317 TYR B O 1
ATOM 7194 N N . LYS B 1 318 ? -14.617 -29.656 -8.562 1 97.25 318 LYS B N 1
ATOM 7195 C CA . LYS B 1 318 ? -14.758 -31.109 -8.461 1 97.25 318 LYS B CA 1
ATOM 7196 C C . LYS B 1 318 ? -13.656 -31.812 -9.242 1 97.25 318 LYS B C 1
ATOM 7198 O O . LYS B 1 318 ? -13.047 -32.75 -8.734 1 97.25 318 LYS B O 1
ATOM 7203 N N . LYS B 1 319 ? -13.43 -31.344 -10.406 1 94.44 319 LYS B N 1
ATOM 7204 C CA . LYS B 1 319 ? -12.406 -31.969 -11.25 1 94.44 319 LYS B CA 1
ATOM 7205 C C . LYS B 1 319 ? -11.031 -31.891 -10.586 1 94.44 319 LYS B C 1
ATOM 7207 O O . LYS B 1 319 ? -10.305 -32.875 -10.547 1 94.44 319 LYS B O 1
ATOM 7212 N N . ILE B 1 320 ? -10.727 -30.781 -10.055 1 95.19 320 ILE B N 1
ATOM 7213 C CA . ILE B 1 320 ? -9.438 -30.609 -9.398 1 95.19 320 ILE B CA 1
ATOM 7214 C C . ILE B 1 320 ? -9.352 -31.5 -8.164 1 95.19 320 ILE B C 1
ATOM 7216 O O . ILE B 1 320 ? -8.312 -32.094 -7.895 1 95.19 320 ILE B O 1
ATOM 7220 N N . ALA B 1 321 ? -10.406 -31.547 -7.43 1 96.88 321 ALA B N 1
ATOM 7221 C CA . ALA B 1 321 ? -10.453 -32.375 -6.227 1 96.88 321 ALA B CA 1
ATOM 7222 C C . ALA B 1 321 ? -10.242 -33.844 -6.562 1 96.88 321 ALA B C 1
ATOM 7224 O O . ALA B 1 321 ? -9.477 -34.531 -5.891 1 96.88 321 ALA B O 1
ATOM 7225 N N . GLU B 1 322 ? -10.836 -34.281 -7.602 1 96.44 322 GLU B N 1
ATOM 7226 C CA . GLU B 1 322 ? -10.742 -35.688 -8.016 1 96.44 322 GLU B CA 1
ATOM 7227 C C . GLU B 1 322 ? -9.336 -36 -8.523 1 96.44 322 GLU B C 1
ATOM 7229 O O . GLU B 1 322 ? -8.773 -37.031 -8.156 1 96.44 322 GLU B O 1
ATOM 7234 N N . ASP B 1 323 ? -8.828 -35.125 -9.312 1 93.31 323 ASP B N 1
ATOM 7235 C CA . ASP B 1 323 ? -7.52 -35.344 -9.922 1 93.31 323 ASP B CA 1
ATOM 7236 C C . ASP B 1 323 ? -6.414 -35.375 -8.867 1 93.31 323 ASP B C 1
ATOM 7238 O O . ASP B 1 323 ? -5.414 -36.062 -9.023 1 93.31 323 ASP B O 1
ATOM 7242 N N . MET B 1 324 ? -6.559 -34.656 -7.805 1 95.12 324 MET B N 1
ATOM 7243 C CA . MET B 1 324 ? -5.504 -34.5 -6.809 1 95.12 324 MET B CA 1
ATOM 7244 C C . MET B 1 324 ? -5.727 -35.438 -5.621 1 95.12 324 MET B C 1
ATOM 7246 O O . MET B 1 324 ? -4.883 -35.531 -4.727 1 95.12 324 MET B O 1
ATOM 7250 N N . ASN B 1 325 ? -6.852 -36.125 -5.637 1 93.56 325 ASN B N 1
ATOM 7251 C CA . ASN B 1 325 ? -7.141 -37 -4.512 1 93.56 325 ASN B CA 1
ATOM 7252 C C . ASN B 1 325 ? -6.09 -38.094 -4.379 1 93.56 325 ASN B C 1
ATOM 7254 O O . ASN B 1 325 ? -5.758 -38.781 -5.359 1 93.56 325 ASN B O 1
ATOM 7258 N N . PRO B 1 326 ? -5.445 -38.188 -3.221 1 94.38 326 PRO B N 1
ATOM 7259 C CA . PRO B 1 326 ? -5.809 -37.719 -1.878 1 94.38 326 PRO B CA 1
ATOM 7260 C C . PRO B 1 326 ? -5.012 -36.5 -1.433 1 94.38 326 PRO B C 1
ATOM 7262 O O . PRO B 1 326 ? -5.082 -36.094 -0.267 1 94.38 326 PRO B O 1
ATOM 7265 N N . ARG B 1 327 ? -4.238 -35.906 -2.303 1 95.12 327 ARG B N 1
ATOM 7266 C CA . ARG B 1 327 ? -3.426 -34.75 -1.979 1 95.12 327 ARG B CA 1
ATOM 7267 C C . ARG B 1 327 ? -4.301 -33.5 -1.745 1 95.12 327 ARG B C 1
ATOM 7269 O O . ARG B 1 327 ? -5.371 -33.375 -2.338 1 95.12 327 ARG B O 1
ATOM 7276 N N . SER B 1 328 ? -3.867 -32.688 -0.938 1 96.38 328 SER B N 1
ATOM 7277 C CA . SER B 1 328 ? -4.648 -31.531 -0.542 1 96.38 328 SER B CA 1
ATOM 7278 C C . SER B 1 328 ? -4.578 -30.438 -1.603 1 96.38 328 SER B C 1
ATOM 7280 O O . SER B 1 328 ? -3.57 -30.297 -2.295 1 96.38 328 SER B O 1
ATOM 7282 N N . VAL B 1 329 ? -5.699 -29.688 -1.715 1 98 329 VAL B N 1
ATOM 7283 C CA . VAL B 1 329 ? -5.805 -28.547 -2.615 1 98 329 VAL B CA 1
ATOM 7284 C C . VAL B 1 329 ? -6.285 -27.312 -1.839 1 98 329 VAL B C 1
ATOM 7286 O O . VAL B 1 329 ? -7.371 -27.328 -1.251 1 98 329 VAL B O 1
ATOM 7289 N N . ILE B 1 330 ? -5.492 -26.297 -1.821 1 98.5 330 ILE B N 1
ATOM 7290 C CA . ILE B 1 330 ? -5.906 -25.047 -1.192 1 98.5 330 ILE B CA 1
ATOM 7291 C C . ILE B 1 330 ? -6.441 -24.094 -2.252 1 98.5 330 ILE B C 1
ATOM 7293 O O . ILE B 1 330 ? -5.699 -23.656 -3.139 1 98.5 330 ILE B O 1
ATOM 7297 N N . ILE B 1 331 ? -7.668 -23.75 -2.146 1 98.44 331 ILE B N 1
ATOM 7298 C CA . ILE B 1 331 ? -8.32 -22.844 -3.094 1 98.44 331 ILE B CA 1
ATOM 7299 C C . ILE B 1 331 ? -8.383 -21.438 -2.512 1 98.44 331 ILE B C 1
ATOM 7301 O O . ILE B 1 331 ? -9 -21.219 -1.466 1 98.44 331 ILE B O 1
ATOM 7305 N N . ARG B 1 332 ? -7.734 -20.547 -3.125 1 98 332 ARG B N 1
ATOM 7306 C CA . ARG B 1 332 ? -7.859 -19.156 -2.721 1 98 332 ARG B CA 1
ATOM 7307 C C . ARG B 1 332 ? -9.078 -18.5 -3.367 1 98 332 ARG B C 1
ATOM 7309 O O . ARG B 1 332 ? -9.25 -18.562 -4.586 1 98 332 ARG B O 1
ATOM 7316 N N . THR B 1 333 ? -9.867 -17.859 -2.559 1 97.31 333 THR B N 1
ATOM 7317 C CA . THR B 1 333 ? -11.031 -17.188 -3.105 1 97.31 333 THR B CA 1
ATOM 7318 C C . THR B 1 333 ? -10.617 -16.031 -4.008 1 97.31 333 THR B C 1
ATOM 7320 O O . THR B 1 333 ? -9.445 -15.641 -4.02 1 97.31 333 THR B O 1
ATOM 7323 N N . MET B 1 334 ? -11.547 -15.508 -4.664 1 91 334 MET B N 1
ATOM 7324 C CA . MET B 1 334 ? -11.32 -14.57 -5.762 1 91 334 MET B CA 1
ATOM 7325 C C . MET B 1 334 ? -10.516 -13.367 -5.293 1 91 334 MET B C 1
ATOM 7327 O O . MET B 1 334 ? -10.875 -12.719 -4.309 1 91 334 MET B O 1
ATOM 7331 N N . ASP B 1 335 ? -9.438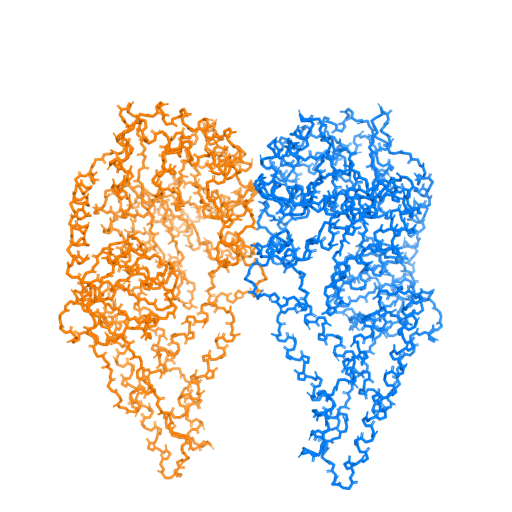 -13.094 -5.969 1 90.81 335 ASP B N 1
ATOM 7332 C CA . ASP B 1 335 ? -8.594 -11.93 -5.73 1 90.81 335 ASP B CA 1
ATOM 7333 C C . ASP B 1 335 ? -8.539 -11.031 -6.965 1 90.81 335 ASP B C 1
ATOM 7335 O O . ASP B 1 335 ? -7.504 -10.961 -7.637 1 90.81 335 ASP B O 1
ATOM 7339 N N . ILE B 1 336 ? -9.68 -10.492 -7.184 1 82.12 336 ILE B N 1
ATOM 7340 C CA . ILE B 1 336 ? -9.828 -9.602 -8.328 1 82.12 336 ILE B CA 1
ATOM 7341 C C . ILE B 1 336 ? -9.844 -8.148 -7.852 1 82.12 336 ILE B C 1
ATOM 7343 O O . ILE B 1 336 ? -10.211 -7.871 -6.707 1 82.12 336 ILE B O 1
ATOM 7347 N N . GLY B 1 337 ? -9.445 -7.309 -8.688 1 74 337 GLY B N 1
ATOM 7348 C CA . GLY B 1 337 ? -9.234 -5.906 -8.352 1 74 337 GLY B CA 1
ATOM 7349 C C . GLY B 1 337 ? -7.766 -5.527 -8.305 1 74 337 GLY B C 1
ATOM 7350 O O . GLY B 1 337 ? -6.891 -6.379 -8.469 1 74 337 GLY B O 1
ATOM 7351 N N . GLY B 1 338 ? -7.398 -4.277 -8.18 1 63.81 338 GLY B N 1
ATOM 7352 C CA . GLY B 1 338 ? -6 -3.887 -8.25 1 63.81 338 GLY B CA 1
ATOM 7353 C C . GLY B 1 338 ? -5.484 -3.77 -9.672 1 63.81 338 GLY B C 1
ATOM 7354 O O . GLY B 1 338 ? -5.863 -2.852 -10.406 1 63.81 338 GLY B O 1
ATOM 7355 N N . ASP B 1 339 ? -4.812 -5.004 -9.914 1 56.72 339 ASP B N 1
ATOM 7356 C CA . ASP B 1 339 ? -4.238 -5.016 -11.258 1 56.72 339 ASP B CA 1
ATOM 7357 C C . ASP B 1 339 ? -5.113 -5.809 -12.227 1 56.72 339 ASP B C 1
ATOM 7359 O O . ASP B 1 339 ? -4.836 -5.848 -13.422 1 56.72 339 ASP B O 1
ATOM 7363 N N . LYS B 1 340 ? -6.133 -6.402 -11.594 1 59.56 340 LYS B N 1
ATOM 7364 C CA . LYS B 1 340 ? -6.949 -7.316 -12.391 1 59.56 340 LYS B CA 1
ATOM 7365 C C . LYS B 1 340 ? -8.328 -6.723 -12.664 1 59.56 340 LYS B C 1
ATOM 7367 O O . LYS B 1 340 ? -9.133 -6.559 -11.742 1 59.56 340 LYS B O 1
ATOM 7372 N N . ASN B 1 341 ? -8.555 -6.16 -13.734 1 58.72 341 ASN B N 1
ATOM 7373 C CA . ASN B 1 341 ? -9.859 -5.578 -14.062 1 58.72 341 ASN B CA 1
ATOM 7374 C C . ASN B 1 341 ? -10.719 -6.551 -14.859 1 58.72 341 ASN B C 1
ATOM 7376 O O . ASN B 1 341 ? -10.234 -7.184 -15.805 1 58.72 341 ASN B O 1
ATOM 7380 N N . ILE B 1 342 ? -11.805 -6.895 -14.312 1 65.19 342 ILE B N 1
ATOM 7381 C CA . ILE B 1 342 ? -12.836 -7.684 -14.977 1 65.19 342 ILE B CA 1
ATOM 7382 C C . ILE B 1 342 ? -13.891 -6.758 -15.578 1 65.19 342 ILE B C 1
ATOM 7384 O O . ILE B 1 342 ? -14.664 -6.133 -14.852 1 65.19 342 ILE B O 1
ATOM 7388 N N . PRO B 1 343 ? -13.93 -6.68 -16.75 1 58.69 343 PRO B N 1
ATOM 7389 C CA . PRO B 1 343 ? -14.75 -5.664 -17.422 1 58.69 343 PRO B CA 1
ATOM 7390 C C . PRO B 1 343 ? -16.219 -5.715 -16.984 1 58.69 343 PRO B C 1
ATOM 7392 O O . PRO B 1 343 ? -16.844 -4.672 -16.812 1 58.69 343 PRO B O 1
ATOM 7395 N N . TYR B 1 344 ? -16.688 -6.934 -16.891 1 68.25 344 TYR B N 1
ATOM 7396 C CA . TYR B 1 344 ? -18.125 -7.023 -16.656 1 68.25 344 TYR B CA 1
ATOM 7397 C C . TYR B 1 344 ? -18.469 -6.641 -15.219 1 68.25 344 TYR B C 1
ATOM 7399 O O . TYR B 1 344 ? -19.625 -6.418 -14.891 1 68.25 344 TYR B O 1
ATOM 7407 N N . MET B 1 345 ? -17.5 -6.422 -14.445 1 73.88 345 MET B N 1
ATOM 7408 C CA . MET B 1 345 ? -17.75 -6.027 -13.062 1 73.88 345 MET B CA 1
ATOM 7409 C C . MET B 1 345 ? -17.875 -4.512 -12.938 1 73.88 345 MET B C 1
ATOM 7411 O O . MET B 1 345 ? -18.328 -4.004 -11.922 1 73.88 345 MET B O 1
ATOM 7415 N N . ASN B 1 346 ? -17.625 -3.777 -14 1 67.81 346 ASN B N 1
ATOM 7416 C CA . ASN B 1 346 ? -17.703 -2.32 -13.984 1 67.81 346 ASN B CA 1
ATOM 7417 C C . ASN B 1 346 ? -17.047 -1.74 -12.734 1 67.81 346 ASN B C 1
ATOM 7419 O O . ASN B 1 346 ? -17.656 -0.937 -12.023 1 67.81 346 ASN B O 1
ATOM 7423 N N . LEU B 1 347 ? -15.906 -2.207 -12.492 1 70 347 LEU B N 1
ATOM 7424 C CA . LEU B 1 347 ? -15.211 -1.69 -11.32 1 70 347 LEU B CA 1
ATOM 7425 C C . LEU B 1 347 ? -14.859 -0.219 -11.508 1 70 347 LEU B C 1
ATOM 7427 O O . LEU B 1 347 ? -14.422 0.187 -12.586 1 70 347 LEU B O 1
ATOM 7431 N N . PRO B 1 348 ? -15.117 0.574 -10.547 1 68 348 PRO B N 1
ATOM 7432 C CA . PRO B 1 348 ? -14.734 1.984 -10.648 1 68 348 PRO B CA 1
ATOM 7433 C C . PRO B 1 348 ? -13.219 2.18 -10.75 1 68 348 PRO B C 1
ATOM 7435 O O . PRO B 1 348 ? -12.453 1.367 -10.227 1 68 348 PRO B O 1
ATOM 7438 N N . LYS B 1 349 ? -12.891 3.141 -11.523 1 72.19 349 LYS B N 1
ATOM 7439 C CA . LYS B 1 349 ? -11.477 3.463 -11.609 1 72.19 349 LYS B CA 1
ATOM 7440 C C . LYS B 1 349 ? -10.945 3.984 -10.273 1 72.19 349 LYS B C 1
ATOM 7442 O O . LYS B 1 349 ? -11.547 4.875 -9.664 1 72.19 349 LYS B O 1
ATOM 7447 N N . GLU B 1 350 ? -9.898 3.289 -9.797 1 82.12 350 GLU B N 1
ATOM 7448 C CA . GLU B 1 350 ? -9.305 3.672 -8.523 1 82.12 350 GLU B CA 1
ATOM 7449 C C . GLU B 1 350 ? -7.938 4.316 -8.719 1 82.12 350 GLU B C 1
ATOM 7451 O O . GLU B 1 350 ? -7.199 3.949 -9.633 1 82.12 350 GLU B O 1
ATOM 7456 N N . ASP B 1 351 ? -7.574 5.203 -7.879 1 77.75 351 ASP B N 1
ATOM 7457 C CA . ASP B 1 351 ? -6.277 5.871 -7.957 1 77.75 351 ASP B CA 1
ATOM 7458 C C . ASP B 1 351 ? -5.156 4.953 -7.48 1 77.75 351 ASP B C 1
ATOM 7460 O O . ASP B 1 351 ? -4.016 5.066 -7.941 1 77.75 351 ASP B O 1
ATOM 7464 N N . ASN B 1 352 ? -5.48 4.156 -6.559 1 89.31 352 ASN B N 1
ATOM 7465 C CA . ASN B 1 352 ? -4.547 3.176 -6.012 1 89.31 352 ASN B CA 1
ATOM 7466 C C . ASN B 1 352 ? -5.176 1.789 -5.93 1 89.31 352 ASN B C 1
ATOM 7468 O O . ASN B 1 352 ? -5.516 1.32 -4.84 1 89.31 352 ASN B O 1
ATOM 7472 N N . PRO B 1 353 ? -5.211 1.099 -6.973 1 87.75 353 PRO B N 1
ATOM 7473 C CA . PRO B 1 353 ? -5.938 -0.169 -7.039 1 87.75 353 PRO B CA 1
ATOM 7474 C C . PRO B 1 353 ? -5.41 -1.205 -6.051 1 87.75 353 PRO B C 1
ATOM 7476 O O . PRO B 1 353 ? -6.188 -1.979 -5.484 1 87.75 353 PRO B O 1
ATOM 7479 N N . PHE B 1 354 ? -4.156 -1.268 -5.836 1 90.5 354 PHE B N 1
ATOM 7480 C CA . PHE B 1 354 ? -3.594 -2.25 -4.918 1 90.5 354 PHE B CA 1
ATOM 7481 C C . PHE B 1 354 ? -4.047 -1.976 -3.488 1 90.5 354 PHE B C 1
ATOM 7483 O O . PHE B 1 354 ? -4.047 -2.877 -2.648 1 90.5 354 PHE B O 1
ATOM 7490 N N . LEU B 1 355 ? -4.363 -0.727 -3.246 1 94.38 355 LEU B N 1
ATOM 7491 C CA . LEU B 1 355 ? -4.859 -0.328 -1.934 1 94.38 355 LEU B CA 1
ATOM 7492 C C . LEU B 1 355 ? -6.371 -0.143 -1.96 1 94.38 355 LEU B C 1
ATOM 7494 O O . LEU B 1 355 ? -6.938 0.507 -1.078 1 94.38 355 LEU B O 1
ATOM 7498 N N . GLY B 1 356 ? -7.02 -0.696 -2.973 1 91.88 356 GLY B N 1
ATOM 7499 C CA . GLY B 1 356 ? -8.414 -0.35 -3.221 1 91.88 356 GLY B CA 1
ATOM 7500 C C . GLY B 1 356 ? -9.367 -1.495 -2.945 1 91.88 356 GLY B C 1
ATOM 7501 O O . GLY B 1 356 ? -9.125 -2.314 -2.055 1 91.88 356 GLY B O 1
ATOM 7502 N N . TRP B 1 357 ? -10.531 -1.403 -3.615 1 90.81 357 TRP B N 1
ATOM 7503 C CA . TRP B 1 357 ? -11.648 -2.336 -3.52 1 90.81 357 TRP B CA 1
ATOM 7504 C C . TRP B 1 357 ? -11.344 -3.627 -4.273 1 90.81 357 TRP B C 1
ATOM 7506 O O . TRP B 1 357 ? -11.711 -3.768 -5.445 1 90.81 357 TRP B O 1
ATOM 7516 N N . ARG B 1 358 ? -10.742 -4.59 -3.486 1 91.12 358 ARG B N 1
ATOM 7517 C CA . ARG B 1 358 ? -10.266 -5.809 -4.141 1 91.12 358 ARG B CA 1
ATOM 7518 C C . ARG B 1 358 ? -10.477 -7.023 -3.244 1 91.12 358 ARG B C 1
ATOM 7520 O O . ARG B 1 358 ? -10.711 -6.883 -2.041 1 91.12 358 ARG B O 1
ATOM 7527 N N . ALA B 1 359 ? -10.5 -8.258 -3.848 1 93.75 359 ALA B N 1
ATOM 7528 C CA . ALA B 1 359 ? -10.5 -9.547 -3.174 1 93.75 359 ALA B CA 1
ATOM 7529 C C . ALA B 1 359 ? -11.68 -9.672 -2.221 1 93.75 359 ALA B C 1
ATOM 7531 O O . ALA B 1 359 ? -12.836 -9.5 -2.625 1 93.75 359 ALA B O 1
ATOM 7532 N N . ILE B 1 360 ? -11.414 -9.906 -0.92 1 95.19 360 ILE B N 1
ATOM 7533 C CA . ILE B 1 360 ? -12.492 -10.164 0.021 1 95.19 360 ILE B CA 1
ATOM 7534 C C . ILE B 1 360 ? -13.336 -8.906 0.2 1 95.19 360 ILE B C 1
ATOM 7536 O O . ILE B 1 360 ? -14.508 -8.984 0.576 1 95.19 360 ILE B O 1
ATOM 7540 N N . ARG B 1 361 ? -12.734 -7.691 -0.052 1 94 361 ARG B N 1
ATOM 7541 C CA . ARG B 1 361 ? -13.477 -6.441 0.061 1 94 361 ARG B CA 1
ATOM 7542 C C . ARG B 1 361 ? -14.625 -6.395 -0.939 1 94 361 ARG B C 1
ATOM 7544 O O . ARG B 1 361 ? -15.711 -5.887 -0.628 1 94 361 ARG B O 1
ATOM 7551 N N . ILE B 1 362 ? -14.43 -6.91 -2.127 1 90.25 362 ILE B N 1
ATOM 7552 C CA . ILE B 1 362 ? -15.484 -7.016 -3.133 1 90.25 362 ILE B CA 1
ATOM 7553 C C . ILE B 1 362 ? -16.469 -8.102 -2.73 1 90.25 362 ILE B C 1
ATOM 7555 O O . ILE B 1 362 ? -17.688 -7.898 -2.795 1 90.25 362 ILE B O 1
ATOM 7559 N N . ALA B 1 363 ? -15.914 -9.258 -2.344 1 89.62 363 ALA B N 1
ATOM 7560 C CA . ALA B 1 363 ? -16.75 -10.406 -1.999 1 89.62 363 ALA B CA 1
ATOM 7561 C C . ALA B 1 363 ? -17.703 -10.078 -0.863 1 89.62 363 ALA B C 1
ATOM 7563 O O . ALA B 1 363 ? -18.844 -10.57 -0.837 1 89.62 363 ALA B O 1
ATOM 7564 N N . MET B 1 364 ? -17.25 -9.312 0.067 1 90.94 364 MET B N 1
ATOM 7565 C CA . MET B 1 364 ? -18.078 -8.961 1.217 1 90.94 364 MET B CA 1
ATOM 7566 C C . MET B 1 364 ? -19.172 -7.973 0.818 1 90.94 364 MET B C 1
ATOM 7568 O O . MET B 1 364 ? -20.25 -7.965 1.41 1 90.94 364 MET B O 1
ATOM 7572 N N . ASP B 1 365 ? -18.906 -7.18 -0.179 1 87.62 365 ASP B N 1
ATOM 7573 C CA . ASP B 1 365 ? -19.891 -6.227 -0.671 1 87.62 365 ASP B CA 1
ATOM 7574 C C . ASP B 1 365 ? -20.859 -6.895 -1.653 1 87.62 365 ASP B C 1
ATOM 7576 O O . ASP B 1 365 ? -22.031 -6.535 -1.718 1 87.62 365 ASP B O 1
ATOM 7580 N N . GLN B 1 366 ? -20.312 -7.797 -2.416 1 88.75 366 GLN B N 1
ATOM 7581 C CA . GLN B 1 366 ? -21.094 -8.547 -3.389 1 88.75 366 GLN B CA 1
ATOM 7582 C C . GLN B 1 366 ? -21.297 -9.992 -2.938 1 88.75 366 GLN B C 1
ATOM 7584 O O . GLN B 1 366 ? -20.656 -10.906 -3.461 1 88.75 366 GLN B O 1
ATOM 7589 N N . LYS B 1 367 ? -22.25 -10.25 -2.24 1 91.94 367 LYS B N 1
ATOM 7590 C CA . LYS B 1 367 ? -22.453 -11.508 -1.529 1 91.94 367 LYS B CA 1
ATOM 7591 C C . LYS B 1 367 ? -22.75 -12.648 -2.502 1 91.94 367 LYS B C 1
ATOM 7593 O O . LYS B 1 367 ? -22.406 -13.805 -2.236 1 91.94 367 LYS B O 1
ATOM 7598 N N . ASN B 1 368 ? -23.297 -12.32 -3.609 1 92.56 368 ASN B N 1
ATOM 7599 C CA . ASN B 1 368 ? -23.625 -13.352 -4.59 1 92.56 368 ASN B CA 1
ATOM 7600 C C . ASN B 1 368 ? -22.359 -14.031 -5.121 1 92.56 368 ASN B C 1
ATOM 7602 O O . ASN B 1 368 ? -22.344 -15.25 -5.312 1 92.56 368 ASN B O 1
ATOM 7606 N N . ILE B 1 369 ? -21.406 -13.258 -5.332 1 91.44 369 ILE B N 1
ATOM 7607 C CA . ILE B 1 369 ? -20.141 -13.797 -5.82 1 91.44 369 ILE B CA 1
ATOM 7608 C C . ILE B 1 369 ? -19.531 -14.719 -4.77 1 91.44 369 ILE B C 1
ATOM 7610 O O . ILE B 1 369 ? -19.078 -15.82 -5.09 1 91.44 369 ILE B O 1
ATOM 7614 N N . PHE B 1 370 ? -19.609 -14.266 -3.596 1 95.81 370 PHE B N 1
ATOM 7615 C CA . PHE B 1 370 ? -19.078 -15.008 -2.467 1 95.81 370 PHE B CA 1
ATOM 7616 C C . PHE B 1 370 ? -19.844 -16.312 -2.26 1 95.81 370 PHE B C 1
ATOM 7618 O O . PHE B 1 370 ? -19.234 -17.375 -2.133 1 95.81 370 PHE B O 1
ATOM 7625 N N . ASN B 1 371 ? -21.078 -16.203 -2.258 1 97.38 371 ASN B N 1
ATOM 7626 C CA . ASN B 1 371 ? -21.922 -17.359 -2.012 1 97.38 371 ASN B CA 1
ATOM 7627 C C . ASN B 1 371 ? -21.719 -18.438 -3.062 1 97.38 371 ASN B C 1
ATOM 7629 O O . ASN B 1 371 ? -21.547 -19.609 -2.727 1 97.38 371 ASN B O 1
ATOM 7633 N N . ASP B 1 372 ? -21.719 -18.047 -4.312 1 97.25 372 ASP B N 1
ATOM 7634 C CA . ASP B 1 372 ? -21.578 -19.016 -5.398 1 97.25 372 ASP B CA 1
ATOM 7635 C C . ASP B 1 372 ? -20.234 -19.734 -5.312 1 97.25 372 ASP B C 1
ATOM 7637 O O . ASP B 1 372 ? -20.156 -20.953 -5.512 1 97.25 372 ASP B O 1
ATOM 7641 N N . GLN B 1 373 ? -19.234 -19.016 -5.031 1 97.81 373 GLN B N 1
ATOM 7642 C CA . GLN B 1 373 ? -17.906 -19.625 -4.977 1 97.81 373 GLN B CA 1
ATOM 7643 C C . GLN B 1 373 ? -17.781 -20.562 -3.793 1 97.81 373 GLN B C 1
ATOM 7645 O O . GLN B 1 373 ? -17.297 -21.703 -3.943 1 97.81 373 GLN B O 1
ATOM 7650 N N . ILE B 1 374 ? -18.219 -20.172 -2.617 1 98.38 374 ILE B N 1
ATOM 7651 C CA . ILE B 1 374 ? -18.062 -20.953 -1.4 1 98.38 374 ILE B CA 1
ATO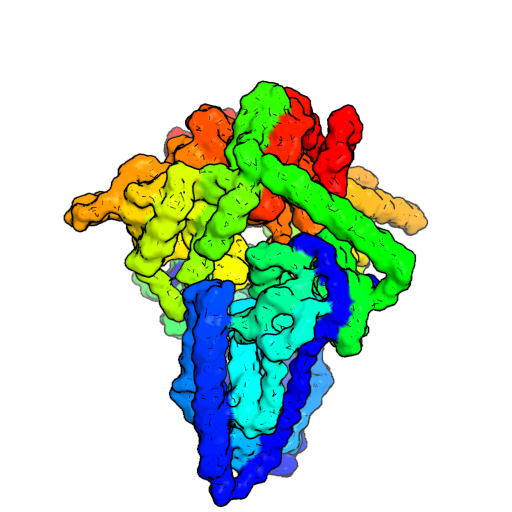M 7652 C C . ILE B 1 374 ? -18.922 -22.203 -1.485 1 98.38 374 ILE B C 1
ATOM 7654 O O . ILE B 1 374 ? -18.484 -23.297 -1.119 1 98.38 374 ILE B O 1
ATOM 7658 N N . ARG B 1 375 ? -20.141 -22.031 -1.979 1 98.5 375 ARG B N 1
ATOM 7659 C CA . ARG B 1 375 ? -21.016 -23.188 -2.137 1 98.5 375 ARG B CA 1
ATOM 7660 C C . ARG B 1 375 ? -20.406 -24.203 -3.1 1 98.5 375 ARG B C 1
ATOM 7662 O O . ARG B 1 375 ? -20.469 -25.406 -2.852 1 98.5 375 ARG B O 1
ATOM 7669 N N . ALA B 1 376 ? -19.875 -23.719 -4.176 1 98.5 376 ALA B N 1
ATOM 7670 C CA . ALA B 1 376 ? -19.234 -24.609 -5.152 1 98.5 376 ALA B CA 1
ATOM 7671 C C . ALA B 1 376 ? -18.078 -25.375 -4.531 1 98.5 376 ALA B C 1
ATOM 7673 O O . ALA B 1 376 ? -17.922 -26.578 -4.762 1 98.5 376 ALA B O 1
ATOM 7674 N N . ILE B 1 377 ? -17.25 -24.719 -3.744 1 98.75 377 ILE B N 1
ATOM 7675 C CA . ILE B 1 377 ? -16.094 -25.344 -3.104 1 98.75 377 ILE B CA 1
ATOM 7676 C C . ILE B 1 377 ? -16.562 -26.391 -2.092 1 98.75 377 ILE B C 1
ATOM 7678 O O . ILE B 1 377 ? -16.031 -27.5 -2.039 1 98.75 377 ILE B O 1
ATOM 7682 N N . LEU B 1 378 ? -17.531 -25.984 -1.272 1 98.69 378 LEU B N 1
ATOM 7683 C CA . LEU B 1 378 ? -18.078 -26.906 -0.273 1 98.69 378 LEU B CA 1
ATOM 7684 C C . LEU B 1 378 ? -18.609 -28.172 -0.929 1 98.69 378 LEU B C 1
ATOM 7686 O O . LEU B 1 378 ? -18.266 -29.281 -0.513 1 98.69 378 LEU B O 1
ATOM 7690 N N . ARG B 1 379 ? -19.359 -28.016 -1.965 1 98.5 379 ARG B N 1
ATOM 7691 C CA . ARG B 1 379 ? -19.922 -29.156 -2.676 1 98.5 379 ARG B CA 1
ATOM 7692 C C . ARG B 1 379 ? -18.828 -30.047 -3.248 1 98.5 379 ARG B C 1
ATOM 7694 O O . ARG B 1 379 ? -18.938 -31.281 -3.234 1 98.5 379 ARG B O 1
ATOM 7701 N N . ALA B 1 380 ? -17.797 -29.453 -3.746 1 98.38 380 ALA B N 1
ATOM 7702 C CA . ALA B 1 380 ? -16.703 -30.188 -4.375 1 98.38 380 ALA B CA 1
ATOM 7703 C C . ALA B 1 380 ? -15.852 -30.891 -3.328 1 98.38 380 ALA B C 1
ATOM 7705 O O . ALA B 1 380 ? -15.117 -31.828 -3.646 1 98.38 380 ALA B O 1
ATOM 7706 N N . SER B 1 381 ? -15.93 -30.531 -2.102 1 98.19 381 SER B N 1
ATOM 7707 C CA . SER B 1 381 ? -15.039 -30.969 -1.033 1 98.19 381 SER B CA 1
ATOM 7708 C C . SER B 1 381 ? -15.258 -32.438 -0.708 1 98.19 381 SER B C 1
ATOM 7710 O O . SER B 1 381 ? -14.406 -33.094 -0.079 1 98.19 381 SER B O 1
ATOM 7712 N N . ILE B 1 382 ? -16.297 -33.094 -1.122 1 96.94 382 ILE B N 1
ATOM 7713 C CA . ILE B 1 382 ? -16.578 -34.5 -0.859 1 96.94 382 ILE B CA 1
ATOM 7714 C C . ILE B 1 382 ? -15.719 -35.375 -1.764 1 96.94 382 ILE B C 1
ATOM 7716 O O . ILE B 1 382 ? -15.508 -36.562 -1.477 1 96.94 382 ILE B O 1
ATOM 7720 N N . PHE B 1 383 ? -15.203 -34.812 -2.809 1 97.44 383 PHE B N 1
ATOM 7721 C CA . PHE B 1 383 ? -14.508 -35.594 -3.828 1 97.44 383 PHE B CA 1
ATOM 7722 C C . PHE B 1 383 ? -13 -35.562 -3.592 1 97.44 383 PHE B C 1
ATOM 7724 O O . PHE B 1 383 ? -12.25 -36.281 -4.273 1 97.44 383 PHE B O 1
ATOM 7731 N N . GLY B 1 384 ? -12.57 -34.781 -2.707 1 97.06 384 GLY B N 1
ATOM 7732 C CA . GLY B 1 384 ? -11.156 -34.656 -2.385 1 97.06 384 GLY B CA 1
ATOM 7733 C C . GLY B 1 384 ? -10.898 -33.75 -1.2 1 97.06 384 GLY B C 1
ATOM 7734 O O . GLY B 1 384 ? -11.828 -33.188 -0.611 1 97.06 384 GLY B O 1
ATOM 7735 N N . LYS B 1 385 ? -9.625 -33.594 -0.816 1 97.56 385 LYS B N 1
ATOM 7736 C CA . LYS B 1 385 ? -9.25 -32.75 0.325 1 97.56 385 LYS B CA 1
ATOM 7737 C C . LYS B 1 385 ? -9.055 -31.297 -0.093 1 97.56 385 LYS B C 1
ATOM 7739 O O . LYS B 1 385 ? -7.941 -30.891 -0.412 1 97.56 385 LYS B O 1
ATOM 7744 N N . LEU B 1 386 ? -10.078 -30.531 0.084 1 98.38 386 LEU B N 1
ATOM 7745 C CA . LEU B 1 386 ? -10.039 -29.125 -0.274 1 98.38 386 LEU B CA 1
ATOM 7746 C C . LEU B 1 386 ? -9.906 -28.25 0.97 1 98.38 386 LEU B C 1
ATOM 7748 O O . LEU B 1 386 ? -10.391 -28.625 2.045 1 98.38 386 LEU B O 1
ATOM 7752 N N . ARG B 1 387 ? -9.219 -27.172 0.853 1 98.5 387 ARG B N 1
ATOM 7753 C CA . ARG B 1 387 ? -9.109 -26.125 1.859 1 98.5 387 ARG B CA 1
ATOM 7754 C C . ARG B 1 387 ? -9.445 -24.766 1.266 1 98.5 387 ARG B C 1
ATOM 7756 O O . ARG B 1 387 ? -9.211 -24.516 0.081 1 98.5 387 ARG B O 1
ATOM 7763 N N . ILE B 1 388 ? -9.992 -23.891 2.055 1 98.56 388 ILE B N 1
ATOM 7764 C CA . ILE B 1 388 ? -10.352 -22.547 1.605 1 98.56 388 ILE B CA 1
ATOM 7765 C C . ILE B 1 388 ? -9.375 -21.531 2.199 1 98.56 388 ILE B C 1
ATOM 7767 O O . ILE B 1 388 ? -9.039 -21.609 3.383 1 98.56 388 ILE B O 1
ATOM 7771 N N . MET B 1 389 ? -8.93 -20.641 1.4 1 98.56 389 MET B N 1
ATOM 7772 C CA . MET B 1 389 ? -8.016 -19.594 1.855 1 98.56 389 MET B CA 1
ATOM 7773 C C . MET B 1 389 ? -8.508 -18.219 1.415 1 98.56 389 MET B C 1
ATOM 7775 O O . MET B 1 389 ? -8.789 -18 0.235 1 98.56 389 MET B O 1
ATOM 7779 N N . PHE B 1 390 ? -8.586 -17.266 2.348 1 98.38 390 PHE B N 1
ATOM 7780 C CA . PHE B 1 390 ? -9.078 -15.93 2.039 1 98.38 390 PHE B CA 1
ATOM 7781 C C . PHE B 1 390 ? -7.914 -14.961 1.84 1 98.38 390 PHE B C 1
ATOM 7783 O O . PHE B 1 390 ? -7.008 -14.891 2.672 1 98.38 390 PHE B O 1
ATOM 7790 N N . PRO B 1 391 ? -7.957 -14.18 0.772 1 97.75 391 PRO B N 1
ATOM 7791 C CA . PRO B 1 391 ? -6.922 -13.18 0.519 1 97.75 391 PRO B CA 1
ATOM 7792 C C . PRO B 1 391 ? -7.238 -11.828 1.166 1 97.75 391 PRO B C 1
ATOM 7794 O O . PRO B 1 391 ? -8.391 -11.57 1.527 1 97.75 391 PRO B O 1
ATOM 7797 N N . MET B 1 392 ? -6.277 -10.953 1.463 1 97.44 392 MET B N 1
ATOM 7798 C CA . MET B 1 392 ? -6.344 -9.531 1.791 1 97.44 392 MET B CA 1
ATOM 7799 C C . MET B 1 392 ? -7.027 -9.312 3.137 1 97.44 392 MET B C 1
ATOM 7801 O O . MET B 1 392 ? -7.828 -8.391 3.289 1 97.44 392 MET B O 1
ATOM 7805 N N . ILE B 1 393 ? -6.805 -10.18 4.062 1 98.25 393 ILE B N 1
ATOM 7806 C CA . ILE B 1 393 ? -7.355 -10.039 5.406 1 98.25 393 ILE B CA 1
ATOM 7807 C C . ILE B 1 393 ? -6.547 -9.016 6.191 1 98.25 393 ILE B C 1
ATOM 7809 O O . ILE B 1 393 ? -5.316 -9.008 6.133 1 98.25 393 ILE B O 1
ATOM 7813 N N . ILE B 1 394 ? -7.262 -8.125 6.977 1 97.75 394 ILE B N 1
ATOM 7814 C CA . ILE B 1 394 ? -6.535 -7.098 7.719 1 97.75 394 ILE B CA 1
ATOM 7815 C C . ILE B 1 394 ? -6.992 -7.094 9.18 1 97.75 394 ILE B C 1
ATOM 7817 O O . ILE B 1 394 ? -6.406 -6.402 10.016 1 97.75 394 ILE B O 1
ATOM 7821 N N . SER B 1 395 ? -8.078 -7.879 9.5 1 96.69 395 SER B N 1
ATOM 7822 C CA . SER B 1 395 ? -8.617 -7.816 10.852 1 96.69 395 SER B CA 1
ATOM 7823 C C . SER B 1 395 ? -9.328 -9.117 11.227 1 96.69 395 SER B C 1
ATOM 7825 O O . SER B 1 395 ? -9.68 -9.906 10.352 1 96.69 395 SER B O 1
ATOM 7827 N N . ILE B 1 396 ? -9.508 -9.32 12.5 1 96.75 396 ILE B N 1
ATOM 7828 C CA . ILE B 1 396 ? -10.203 -10.5 13.008 1 96.75 396 ILE B CA 1
ATOM 7829 C C . ILE B 1 396 ? -11.688 -10.422 12.664 1 96.75 396 ILE B C 1
ATOM 7831 O O . ILE B 1 396 ? -12.336 -11.445 12.453 1 96.75 396 ILE B O 1
ATOM 7835 N N . GLU B 1 397 ? -12.203 -9.172 12.633 1 95.38 397 GLU B N 1
ATOM 7836 C CA . GLU B 1 397 ? -13.609 -8.945 12.305 1 95.38 397 GLU B CA 1
ATOM 7837 C C . GLU B 1 397 ? -13.953 -9.523 10.938 1 95.38 397 GLU B C 1
ATOM 7839 O O . GLU B 1 397 ? -15.016 -10.125 10.758 1 95.38 397 GLU B O 1
ATOM 7844 N N . GLU B 1 398 ? -13.086 -9.391 10.062 1 96.12 398 GLU B N 1
ATOM 7845 C CA . GLU B 1 398 ? -13.297 -9.93 8.727 1 96.12 398 GLU B CA 1
ATOM 7846 C C . GLU B 1 398 ? -13.359 -11.453 8.742 1 96.12 398 GLU B C 1
ATOM 7848 O O . GLU B 1 398 ? -14.227 -12.055 8.109 1 96.12 398 GLU B O 1
ATOM 7853 N N . VAL B 1 399 ? -12.484 -12.07 9.484 1 97.38 399 VAL B N 1
ATOM 7854 C CA . VAL B 1 399 ? -12.422 -13.523 9.57 1 97.38 399 VAL B CA 1
ATOM 7855 C C . VAL B 1 399 ? -13.695 -14.062 10.219 1 97.38 399 VAL B C 1
ATOM 7857 O O . VAL B 1 399 ? -14.281 -15.039 9.75 1 97.38 399 VAL B O 1
ATOM 7860 N N . ARG B 1 400 ? -14.094 -13.414 11.266 1 96.81 400 ARG B N 1
ATOM 7861 C CA . ARG B 1 400 ? -15.305 -13.828 11.961 1 96.81 400 ARG B CA 1
ATOM 7862 C C . ARG B 1 400 ? -16.531 -13.688 11.062 1 96.81 400 ARG B C 1
ATOM 7864 O O . ARG B 1 400 ? -17.406 -14.555 11.055 1 96.81 400 ARG B O 1
ATOM 7871 N N . TYR B 1 401 ? -16.578 -12.648 10.328 1 95.88 401 TYR B N 1
ATOM 7872 C CA . TYR B 1 401 ? -17.672 -12.453 9.375 1 95.88 401 TYR B CA 1
ATOM 7873 C C . TYR B 1 401 ? -17.688 -13.555 8.328 1 95.88 401 TYR B C 1
ATOM 7875 O O . TYR B 1 401 ? -18.734 -14.141 8.047 1 95.88 401 TYR B O 1
ATOM 7883 N N . LEU B 1 402 ? -16.547 -13.852 7.77 1 96.81 402 LEU B N 1
ATOM 7884 C CA . LEU B 1 402 ? -16.438 -14.859 6.715 1 96.81 402 LEU B CA 1
ATOM 7885 C C . LEU B 1 402 ? -16.797 -16.234 7.246 1 96.81 402 LEU B C 1
ATOM 7887 O O . LEU B 1 402 ? -17.484 -17.016 6.574 1 96.81 402 LEU B O 1
ATOM 7891 N N . ARG B 1 403 ? -16.328 -16.562 8.391 1 96.69 403 ARG B N 1
ATOM 7892 C CA . ARG B 1 403 ? -16.656 -17.859 9 1 96.69 403 ARG B CA 1
ATOM 7893 C C . ARG B 1 403 ? -18.156 -17.984 9.25 1 96.69 403 ARG B C 1
ATOM 7895 O O . ARG B 1 403 ? -18.734 -19.047 9.039 1 96.69 403 ARG B O 1
ATOM 7902 N N . CYS B 1 404 ? -18.75 -16.891 9.703 1 96.88 404 CYS B N 1
ATOM 7903 C CA . CYS B 1 404 ? -20.188 -16.891 9.93 1 96.88 404 CYS B CA 1
ATOM 7904 C C . CYS B 1 404 ? -20.938 -17.125 8.625 1 96.88 404 CYS B C 1
ATOM 7906 O O . CYS B 1 404 ? -21.906 -17.875 8.602 1 96.88 404 CYS B O 1
ATOM 7908 N N . GLU B 1 405 ? -20.484 -16.5 7.625 1 96.69 405 GLU B N 1
ATOM 7909 C CA . GLU B 1 405 ? -21.109 -16.672 6.32 1 96.69 405 GLU B CA 1
ATOM 7910 C C . GLU B 1 405 ? -20.953 -18.094 5.812 1 96.69 405 GLU B C 1
ATOM 7912 O O . GLU B 1 405 ? -21.875 -18.656 5.203 1 96.69 405 GLU B O 1
ATOM 7917 N N . ILE B 1 406 ? -19.812 -18.734 6.016 1 97.56 406 ILE B N 1
ATOM 7918 C CA . ILE B 1 406 ? -19.578 -20.109 5.594 1 97.56 406 ILE B CA 1
ATOM 7919 C C . ILE B 1 406 ? -20.516 -21.062 6.34 1 97.56 406 ILE B C 1
ATOM 7921 O O . ILE B 1 406 ? -21.094 -21.969 5.746 1 97.56 406 ILE B O 1
ATOM 7925 N N . GLU B 1 407 ? -20.688 -20.812 7.633 1 97.44 407 GLU B N 1
ATOM 7926 C CA . GLU B 1 407 ? -21.594 -21.641 8.422 1 97.44 407 GLU B CA 1
ATOM 7927 C C . GLU B 1 407 ? -23.031 -21.516 7.926 1 97.44 407 GLU B C 1
ATOM 7929 O O . GLU B 1 407 ? -23.766 -22.516 7.887 1 97.44 407 GLU B O 1
ATOM 7934 N N . ARG B 1 408 ? -23.359 -20.312 7.594 1 97.62 408 ARG B N 1
ATOM 7935 C CA . ARG B 1 408 ? -24.688 -20.094 7.031 1 97.62 408 ARG B CA 1
ATOM 7936 C C . ARG B 1 408 ? -24.875 -20.891 5.738 1 97.62 408 ARG B C 1
ATOM 7938 O O . ARG B 1 408 ? -25.906 -21.516 5.531 1 97.62 408 ARG B O 1
ATOM 7945 N N . LEU B 1 409 ? -23.938 -20.844 4.906 1 97.88 409 LEU B N 1
ATOM 7946 C CA . LEU B 1 409 ? -24 -21.547 3.629 1 97.88 409 LEU B CA 1
ATOM 7947 C C . LEU B 1 409 ? -24 -23.062 3.834 1 97.88 409 LEU B C 1
ATOM 7949 O O . LEU B 1 409 ? -24.656 -23.797 3.098 1 97.88 409 LEU B O 1
ATOM 7953 N N . LYS B 1 410 ? -23.234 -23.594 4.789 1 97.94 410 LYS B N 1
ATOM 7954 C CA . LYS B 1 410 ? -23.25 -25 5.137 1 97.94 410 LYS B CA 1
ATOM 7955 C C . LYS B 1 410 ? -24.656 -25.453 5.523 1 97.94 410 LYS B C 1
ATOM 7957 O O . LYS B 1 410 ? -25.109 -26.516 5.082 1 97.94 410 LYS B O 1
ATOM 7962 N N . LYS B 1 411 ? -25.281 -24.641 6.312 1 97.81 411 LYS B N 1
ATOM 7963 C CA . LYS B 1 411 ? -26.656 -24.953 6.738 1 97.81 411 LYS B CA 1
ATOM 7964 C C . LYS B 1 411 ? -27.594 -25 5.547 1 97.81 411 LYS B C 1
ATOM 7966 O O . LYS B 1 411 ? -28.484 -25.859 5.484 1 97.81 411 LYS B O 1
ATOM 7971 N N . GLN B 1 412 ? -27.406 -24.078 4.668 1 97.81 412 GLN B N 1
ATOM 7972 C CA . GLN B 1 412 ? -28.234 -24.062 3.463 1 97.81 412 GLN B CA 1
ATOM 7973 C C . GLN B 1 412 ? -28.047 -25.328 2.646 1 97.81 412 GLN B C 1
ATOM 7975 O O . GLN B 1 412 ? -29.016 -25.906 2.141 1 97.81 412 GLN B O 1
ATOM 7980 N N . LEU B 1 413 ? -26.828 -25.734 2.51 1 98 413 LEU B N 1
ATOM 7981 C CA . LEU B 1 413 ? -26.531 -26.938 1.734 1 98 413 LEU B CA 1
ATOM 7982 C C . LEU B 1 413 ? -27.109 -28.172 2.398 1 98 413 LEU B C 1
ATOM 7984 O O . LEU B 1 413 ? -27.562 -29.094 1.715 1 98 413 LEU B O 1
ATOM 7988 N N . ILE B 1 414 ? -27.109 -28.234 3.715 1 97.5 414 ILE B N 1
ATOM 7989 C CA . ILE B 1 414 ? -27.688 -29.344 4.457 1 97.5 414 ILE B CA 1
ATOM 7990 C C . ILE B 1 414 ? -29.188 -29.406 4.203 1 97.5 414 ILE B C 1
ATOM 7992 O O . ILE B 1 414 ? -29.75 -30.484 3.994 1 97.5 414 ILE B O 1
ATOM 7996 N N . GLN B 1 415 ? -29.797 -28.25 4.172 1 97.81 415 GLN B N 1
ATOM 7997 C CA . GLN B 1 415 ? -31.234 -28.188 3.9 1 97.81 415 GLN B CA 1
ATOM 7998 C C . GLN B 1 415 ? -31.547 -28.656 2.484 1 97.81 415 GLN B C 1
ATOM 8000 O O . GLN B 1 415 ? -32.594 -29.25 2.244 1 97.81 415 GLN B O 1
ATOM 8005 N N . GLU B 1 416 ? -30.656 -28.406 1.606 1 97.56 416 GLU B N 1
ATOM 8006 C CA . GLU B 1 416 ? -30.828 -28.797 0.212 1 97.56 416 GLU B CA 1
ATOM 8007 C C . GLU B 1 416 ? -30.391 -30.25 -0.011 1 97.56 416 GLU B C 1
ATOM 8009 O O . GLU B 1 416 ? -30.453 -30.75 -1.134 1 97.56 416 GLU B O 1
ATOM 8014 N N . LYS B 1 417 ? -29.906 -30.875 0.993 1 96.81 417 LYS B N 1
ATOM 8015 C CA . LYS B 1 417 ? -29.469 -32.281 0.979 1 96.81 417 LYS B CA 1
ATOM 8016 C C . LYS B 1 417 ? -28.25 -32.469 0.067 1 96.81 417 LYS B C 1
ATOM 8018 O O . LYS B 1 417 ? -28.172 -33.438 -0.671 1 96.81 417 LYS B O 1
ATOM 8023 N N . LYS B 1 418 ? -27.422 -31.5 0.006 1 96.88 418 LYS B N 1
ATOM 8024 C CA . LYS B 1 418 ? -26.156 -31.578 -0.711 1 96.88 418 LYS B CA 1
ATOM 8025 C C . LYS B 1 418 ? -25 -31.891 0.238 1 96.88 418 LYS B C 1
ATOM 8027 O O . LYS B 1 418 ? -24.891 -31.297 1.312 1 96.88 418 LYS B O 1
ATOM 8032 N N . LYS B 1 419 ? -24.219 -32.812 -0.16 1 96.5 419 LYS B N 1
ATOM 8033 C CA . LYS B 1 419 ? -23.141 -33.281 0.697 1 96.5 419 LYS B CA 1
ATOM 8034 C C . LYS B 1 419 ? -21.906 -32.406 0.556 1 96.5 419 LYS B C 1
ATOM 8036 O O . LYS B 1 419 ? -21.672 -31.812 -0.502 1 96.5 419 LYS B O 1
ATOM 8041 N N . PHE B 1 420 ? -21.141 -32.312 1.574 1 97.38 420 PHE B N 1
ATOM 8042 C CA . PHE B 1 420 ? -19.859 -31.578 1.603 1 97.38 420 PHE B CA 1
ATOM 8043 C C . PHE B 1 420 ? -19.016 -32.031 2.793 1 97.38 420 PHE B C 1
ATOM 8045 O O . PHE B 1 420 ? -19.516 -32.719 3.678 1 97.38 420 PHE B O 1
ATOM 8052 N N . ASP B 1 421 ? -17.797 -31.766 2.793 1 97.19 421 ASP B N 1
ATOM 8053 C CA . ASP B 1 421 ? -16.906 -32.062 3.92 1 97.19 421 ASP B CA 1
ATOM 8054 C C . ASP B 1 421 ? -17.141 -31.078 5.066 1 97.19 421 ASP B C 1
ATOM 8056 O O . ASP B 1 421 ? -16.719 -29.922 4.992 1 97.19 421 ASP B O 1
ATOM 8060 N N . LYS B 1 422 ? -17.656 -31.484 6.164 1 94.69 422 LYS B N 1
ATOM 8061 C CA . LYS B 1 422 ? -18 -30.641 7.297 1 94.69 422 LYS B CA 1
ATOM 8062 C C . LYS B 1 422 ? -16.75 -30.141 8.016 1 94.69 422 LYS B C 1
ATOM 8064 O O . LYS B 1 422 ? -16.797 -29.156 8.758 1 94.69 422 LYS B O 1
ATOM 8069 N N . LYS B 1 423 ? -15.672 -30.781 7.699 1 95.31 423 LYS B N 1
ATOM 8070 C CA . LYS B 1 423 ? -14.445 -30.438 8.406 1 95.31 423 LYS B CA 1
ATOM 8071 C C . LYS B 1 423 ? -13.484 -29.672 7.5 1 95.31 423 LYS B C 1
ATOM 8073 O O . LYS B 1 423 ? -12.289 -29.578 7.785 1 95.31 423 LYS B O 1
ATOM 8078 N N . ILE B 1 424 ? -13.992 -29.156 6.445 1 97.5 424 ILE B N 1
ATOM 8079 C CA . ILE B 1 424 ? -13.141 -28.406 5.52 1 97.5 424 ILE B CA 1
ATOM 8080 C C . ILE B 1 424 ? -12.391 -27.328 6.277 1 97.5 424 ILE B C 1
ATOM 8082 O O . ILE B 1 424 ? -12.961 -26.625 7.121 1 97.5 424 ILE B O 1
ATOM 8086 N N . GLU B 1 425 ? -11.094 -27.234 6.082 1 98.06 425 GLU B N 1
ATOM 8087 C CA . GLU B 1 425 ? -10.242 -26.281 6.781 1 98.06 425 GLU B CA 1
ATOM 8088 C C . GLU B 1 425 ? -10.305 -24.906 6.117 1 98.06 425 GLU B C 1
ATOM 8090 O O . GLU B 1 425 ? -10.398 -24.812 4.895 1 98.06 425 GLU B O 1
ATOM 8095 N N . ILE B 1 426 ? -10.266 -23.906 6.957 1 98.12 426 ILE B N 1
ATOM 8096 C CA . ILE B 1 426 ? -10.312 -22.516 6.504 1 98.12 426 ILE B CA 1
ATOM 8097 C C . ILE B 1 426 ? -9.047 -21.781 6.965 1 98.12 426 ILE B C 1
ATOM 8099 O O . ILE B 1 426 ? -8.719 -21.797 8.156 1 98.12 426 ILE B O 1
ATOM 8103 N N . GLY B 1 427 ? -8.32 -21.172 6.016 1 98.5 427 GLY B N 1
ATOM 8104 C CA . GLY B 1 427 ? -7.137 -20.391 6.312 1 98.5 427 GLY B CA 1
ATOM 8105 C C . GLY B 1 427 ? -7.164 -19.016 5.68 1 98.5 427 GLY B C 1
ATOM 8106 O O . GLY B 1 427 ? -8.188 -18.594 5.145 1 98.5 427 GLY B O 1
ATOM 8107 N N . ILE B 1 428 ? -6.082 -18.281 5.887 1 98.5 428 ILE B N 1
ATOM 8108 C CA . ILE B 1 428 ? -5.973 -16.969 5.27 1 98.5 428 ILE B CA 1
ATOM 8109 C C . ILE B 1 428 ? -4.59 -16.797 4.645 1 98.5 428 ILE B C 1
ATOM 8111 O O . ILE B 1 428 ? -3.625 -17.438 5.074 1 98.5 428 ILE B O 1
ATOM 8115 N N . MET B 1 429 ? -4.59 -16.062 3.627 1 98.38 429 MET B N 1
ATOM 8116 C CA . MET B 1 429 ? -3.324 -15.594 3.064 1 98.38 429 MET B CA 1
ATOM 8117 C C . MET B 1 429 ? -2.805 -14.375 3.824 1 98.38 429 MET B C 1
ATOM 8119 O O . MET B 1 429 ? -3.484 -13.352 3.904 1 98.38 429 MET B O 1
ATOM 8123 N N . VAL B 1 430 ? -1.715 -14.562 4.445 1 98.5 430 VAL B N 1
ATOM 8124 C CA . VAL B 1 430 ? -1.081 -13.438 5.133 1 98.5 430 VAL B CA 1
ATOM 8125 C C . VAL B 1 430 ? -0.263 -12.617 4.137 1 98.5 430 VAL B C 1
ATOM 8127 O O . VAL B 1 430 ? 0.916 -12.906 3.91 1 98.5 430 VAL B O 1
ATOM 8130 N N . GLU B 1 431 ? -0.882 -11.586 3.609 1 98.12 431 GLU B N 1
ATOM 8131 C CA . GLU B 1 431 ? -0.23 -10.805 2.564 1 98.12 431 GLU B CA 1
ATOM 8132 C C . GLU B 1 431 ? -0.318 -9.312 2.859 1 98.12 431 GLU B C 1
ATOM 8134 O O . GLU B 1 431 ? 0.117 -8.484 2.053 1 98.12 431 GLU B O 1
ATOM 8139 N N . THR B 1 432 ? -0.883 -8.914 4.008 1 98.44 432 THR B N 1
ATOM 8140 C CA . THR B 1 432 ? -0.884 -7.539 4.504 1 98.44 432 THR B CA 1
ATOM 8141 C C . THR B 1 432 ? -0.086 -7.434 5.801 1 98.44 432 THR B C 1
ATOM 8143 O O . THR B 1 432 ? -0.074 -8.367 6.605 1 98.44 432 THR B O 1
ATOM 8146 N N . PRO B 1 433 ? 0.543 -6.266 5.977 1 98.75 433 PRO B N 1
ATOM 8147 C CA . PRO B 1 433 ? 1.244 -6.109 7.25 1 98.75 433 PRO B CA 1
ATOM 8148 C C . PRO B 1 433 ? 0.317 -6.254 8.453 1 98.75 433 PRO B C 1
ATOM 8150 O O . PRO B 1 433 ? 0.72 -6.797 9.484 1 98.75 433 PRO B O 1
ATOM 8153 N N . ALA B 1 434 ? -0.877 -5.836 8.305 1 98.69 434 ALA B N 1
ATOM 8154 C CA . ALA B 1 434 ? -1.837 -5.914 9.398 1 98.69 434 ALA B CA 1
ATOM 8155 C C . ALA B 1 434 ? -2.057 -7.359 9.836 1 98.69 434 ALA B C 1
ATOM 8157 O O . ALA B 1 434 ? -1.994 -7.672 11.031 1 98.69 434 ALA B O 1
ATOM 8158 N N . SER B 1 435 ? -2.314 -8.227 8.875 1 98.62 435 SER B N 1
ATOM 8159 C CA . SER B 1 435 ? -2.557 -9.625 9.203 1 98.62 435 SER B CA 1
ATOM 8160 C C . SER B 1 435 ? -1.321 -10.273 9.82 1 98.62 435 SER B C 1
ATOM 8162 O O . SER B 1 435 ? -1.436 -11.117 10.711 1 98.62 435 SER B O 1
ATOM 8164 N N . ALA B 1 436 ? -0.156 -9.875 9.352 1 98.69 436 ALA B N 1
ATOM 8165 C CA . ALA B 1 436 ? 1.081 -10.422 9.914 1 98.69 436 ALA B CA 1
ATOM 8166 C C . ALA B 1 436 ? 1.276 -9.977 11.359 1 98.69 436 ALA B C 1
ATOM 8168 O O . ALA B 1 436 ? 1.681 -10.766 12.211 1 98.69 436 ALA B O 1
ATOM 8169 N N . ILE B 1 437 ? 0.977 -8.734 11.648 1 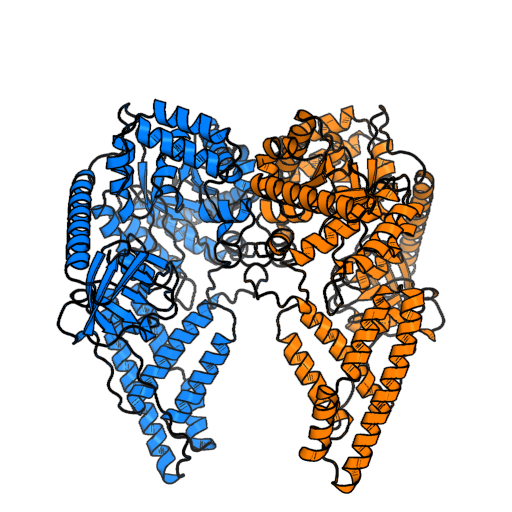98.38 437 ILE B N 1
ATOM 8170 C CA . ILE B 1 437 ? 1.216 -8.148 12.961 1 98.38 437 ILE B CA 1
ATOM 8171 C C . ILE B 1 437 ? 0.264 -8.758 13.984 1 98.38 437 ILE B C 1
ATOM 8173 O O . ILE B 1 437 ? 0.648 -9.008 15.133 1 98.38 437 ILE B O 1
ATOM 8177 N N . ILE B 1 438 ? -0.938 -9.055 13.555 1 98.25 438 ILE B N 1
ATOM 8178 C CA . ILE B 1 438 ? -1.908 -9.578 14.508 1 98.25 438 ILE B CA 1
ATOM 8179 C C . ILE B 1 438 ? -2.084 -11.086 14.305 1 98.25 438 ILE B C 1
ATOM 8181 O O . ILE B 1 438 ? -3.143 -11.641 14.609 1 98.25 438 ILE B O 1
ATOM 8185 N N . ALA B 1 439 ? -1.102 -11.742 13.781 1 98.5 439 ALA B N 1
ATOM 8186 C CA . ALA B 1 439 ? -1.159 -13.164 13.469 1 98.5 439 ALA B CA 1
ATOM 8187 C C . ALA B 1 439 ? -1.516 -13.977 14.711 1 98.5 439 ALA B C 1
ATOM 8189 O O . ALA B 1 439 ? -2.199 -15 14.617 1 98.5 439 ALA B O 1
ATOM 8190 N N . GLN B 1 440 ? -1.087 -13.547 15.867 1 97.69 440 GLN B N 1
ATOM 8191 C CA . GLN B 1 440 ? -1.376 -14.258 17.109 1 97.69 440 GLN B CA 1
ATOM 8192 C C . GLN B 1 440 ? -2.879 -14.344 17.359 1 97.69 440 GLN B C 1
ATOM 8194 O O . GLN B 1 440 ? -3.379 -15.359 17.828 1 97.69 440 GLN B O 1
ATOM 8199 N N . HIS B 1 441 ? -3.598 -13.266 17.062 1 97.56 441 HIS B N 1
ATOM 8200 C CA . HIS B 1 441 ? -5.047 -13.227 17.234 1 97.56 441 HIS B CA 1
ATOM 8201 C C . HIS B 1 441 ? -5.75 -14 16.109 1 97.56 441 HIS B C 1
ATOM 8203 O O . HIS B 1 441 ? -6.723 -14.711 16.375 1 97.56 441 HIS B O 1
ATOM 8209 N N . LEU B 1 442 ? -5.238 -13.898 14.938 1 98.31 442 LEU B N 1
ATOM 8210 C CA . LEU B 1 442 ? -5.852 -14.539 13.781 1 98.31 442 LEU B CA 1
ATOM 8211 C C . LEU B 1 442 ? -5.703 -16.062 13.859 1 98.31 442 LEU B C 1
ATOM 8213 O O . LEU B 1 442 ? -6.605 -16.797 13.461 1 98.31 442 LEU B O 1
ATOM 8217 N N . ALA B 1 443 ? -4.562 -16.531 14.375 1 98 443 ALA B N 1
ATOM 8218 C CA . ALA B 1 443 ? -4.258 -17.953 14.453 1 98 443 ALA B CA 1
ATOM 8219 C C . ALA B 1 443 ? -5.289 -18.688 15.305 1 98 443 ALA B C 1
ATOM 8221 O O . ALA B 1 443 ? -5.543 -19.875 15.094 1 98 443 ALA B O 1
ATOM 8222 N N . LYS B 1 444 ? -5.91 -17.969 16.156 1 96.62 444 LYS B N 1
ATOM 8223 C CA . LYS B 1 444 ? -6.906 -18.578 17.047 1 96.62 444 LYS B CA 1
ATOM 8224 C C . LYS B 1 444 ? -8.234 -18.781 16.328 1 96.62 444 LYS B C 1
ATOM 8226 O O . LYS B 1 444 ? -9.086 -19.547 16.781 1 96.62 444 LYS B O 1
ATOM 8231 N N . GLU B 1 445 ? -8.344 -18.125 15.195 1 96.19 445 GLU B N 1
ATOM 8232 C CA . GLU B 1 445 ? -9.633 -18.109 14.516 1 96.19 445 GLU B CA 1
ATOM 8233 C C . GLU B 1 445 ? -9.586 -18.922 13.219 1 96.19 445 GLU B C 1
ATOM 8235 O O . GLU B 1 445 ? -10.625 -19.219 12.625 1 96.19 445 GLU B O 1
ATOM 8240 N N . ILE B 1 446 ? -8.43 -19.344 12.781 1 97.56 446 ILE B N 1
ATOM 8241 C CA . ILE B 1 446 ? -8.32 -20.016 11.492 1 97.56 446 ILE B CA 1
ATOM 8242 C C . ILE B 1 446 ? -7.539 -21.328 11.656 1 97.56 446 ILE B C 1
ATOM 8244 O O . ILE B 1 446 ? -7.012 -21.609 12.734 1 97.56 446 ILE B O 1
ATOM 8248 N N . ASP B 1 447 ? -7.453 -22.141 10.539 1 98.06 447 ASP B N 1
ATOM 8249 C CA . ASP B 1 447 ? -6.84 -23.469 10.609 1 98.06 447 ASP B CA 1
ATOM 8250 C C . ASP B 1 447 ? -5.395 -23.438 10.133 1 98.06 447 ASP B C 1
ATOM 8252 O O . ASP B 1 447 ? -4.574 -24.25 10.547 1 98.06 447 ASP B O 1
ATOM 8256 N N . PHE B 1 448 ? -5.07 -22.5 9.289 1 98.5 448 PHE B N 1
ATOM 8257 C CA . PHE B 1 448 ? -3.711 -22.422 8.773 1 98.5 448 PHE B CA 1
ATOM 8258 C C . PHE B 1 448 ? -3.439 -21.047 8.164 1 98.5 448 PHE B C 1
ATOM 8260 O O . PHE B 1 448 ? -4.367 -20.281 7.926 1 98.5 448 PHE B O 1
ATOM 8267 N N . PHE B 1 449 ? -2.148 -20.75 7.984 1 98.69 449 PHE B N 1
ATOM 8268 C CA . PHE B 1 449 ? -1.706 -19.562 7.277 1 98.69 449 PHE B CA 1
ATOM 8269 C C . PHE B 1 449 ? -0.971 -19.938 5.996 1 98.69 449 PHE B C 1
ATOM 8271 O O . PHE B 1 449 ? -0.324 -20.984 5.926 1 98.69 449 PHE B O 1
ATOM 8278 N N . SER B 1 450 ? -1.141 -19.172 4.984 1 98.5 450 SER B N 1
ATOM 8279 C CA . SER B 1 450 ? -0.269 -19.156 3.812 1 98.5 450 SER B CA 1
ATOM 8280 C C . SER B 1 450 ? 0.256 -17.75 3.527 1 98.5 450 SER B C 1
ATOM 8282 O O . SER B 1 450 ? -0.525 -16.828 3.305 1 98.5 450 SER B O 1
ATOM 8284 N N . ILE B 1 451 ? 1.498 -17.609 3.52 1 98.5 451 ILE B N 1
ATOM 8285 C CA . ILE B 1 451 ? 2.068 -16.266 3.359 1 98.5 451 ILE B CA 1
ATOM 8286 C C . ILE B 1 451 ? 2.205 -15.938 1.875 1 98.5 451 ILE B C 1
ATOM 8288 O O . ILE B 1 451 ? 2.854 -16.672 1.128 1 98.5 451 ILE B O 1
ATOM 8292 N N . GLY B 1 452 ? 1.512 -14.922 1.435 1 97.12 452 GLY B N 1
ATOM 8293 C CA . GLY B 1 452 ? 1.737 -14.344 0.12 1 97.12 452 GLY B CA 1
ATOM 8294 C C . GLY B 1 452 ? 2.834 -13.297 0.109 1 97.12 452 GLY B C 1
ATOM 8295 O O . GLY B 1 452 ? 2.564 -12.109 0.282 1 97.12 452 GLY B O 1
ATOM 8296 N N . THR B 1 453 ? 3.994 -13.688 -0.266 1 95.5 453 THR B N 1
ATOM 8297 C CA . THR B 1 453 ? 5.164 -12.844 -0.068 1 95.5 453 THR B CA 1
ATOM 8298 C C . THR B 1 453 ? 5.156 -11.672 -1.045 1 95.5 453 THR B C 1
ATOM 8300 O O . THR B 1 453 ? 5.727 -10.617 -0.763 1 95.5 453 THR B O 1
ATOM 8303 N N . ASN B 1 454 ? 4.547 -11.828 -2.229 1 90.75 454 ASN B N 1
ATOM 8304 C CA . ASN B 1 454 ? 4.539 -10.75 -3.209 1 90.75 454 ASN B CA 1
ATOM 8305 C C . ASN B 1 454 ? 3.83 -9.508 -2.672 1 90.75 454 ASN B C 1
ATOM 8307 O O . ASN B 1 454 ? 4.434 -8.438 -2.57 1 90.75 454 ASN B O 1
ATOM 8311 N N . ASP B 1 455 ? 2.623 -9.695 -2.283 1 94.69 455 ASP B N 1
ATOM 8312 C CA . ASP B 1 455 ? 1.839 -8.578 -1.758 1 94.69 455 ASP B CA 1
ATOM 8313 C C . ASP B 1 455 ? 2.367 -8.125 -0.396 1 94.69 455 ASP B C 1
ATOM 8315 O O . ASP B 1 455 ? 2.385 -6.934 -0.095 1 94.69 455 ASP B O 1
ATOM 8319 N N . LEU B 1 456 ? 2.754 -9.086 0.448 1 97.94 456 LEU B N 1
ATOM 8320 C CA . LEU B 1 456 ? 3.295 -8.727 1.753 1 97.94 456 LEU B CA 1
ATOM 8321 C C . LEU B 1 456 ? 4.488 -7.785 1.605 1 97.94 456 LEU B C 1
ATOM 8323 O O . LEU B 1 456 ? 4.598 -6.797 2.334 1 97.94 456 LEU B O 1
ATOM 8327 N N . THR B 1 457 ? 5.391 -8.125 0.654 1 96.81 457 THR B N 1
ATOM 8328 C CA . THR B 1 457 ? 6.566 -7.301 0.403 1 96.81 457 THR B CA 1
ATOM 8329 C C . THR B 1 457 ? 6.16 -5.922 -0.105 1 96.81 457 THR B C 1
ATOM 8331 O O . THR B 1 457 ? 6.66 -4.902 0.375 1 96.81 457 THR B O 1
ATOM 8334 N N . GLN B 1 458 ? 5.227 -5.914 -0.991 1 95.81 458 GLN B N 1
ATOM 8335 C CA . GLN B 1 458 ? 4.754 -4.676 -1.603 1 95.81 458 GLN B CA 1
ATOM 8336 C C . GLN B 1 458 ? 4.184 -3.727 -0.554 1 95.81 458 GLN B C 1
ATOM 8338 O O . GLN B 1 458 ? 4.539 -2.547 -0.519 1 95.81 458 GLN B O 1
ATOM 8343 N N . TYR B 1 459 ? 3.361 -4.23 0.299 1 97.81 459 TYR B N 1
ATOM 8344 C CA . TYR B 1 459 ? 2.689 -3.387 1.28 1 97.81 459 TYR B CA 1
ATOM 8345 C C . TYR B 1 459 ? 3.631 -3.02 2.422 1 97.81 459 TYR B C 1
ATOM 8347 O O . TYR B 1 459 ? 3.564 -1.912 2.957 1 97.81 459 TYR B O 1
ATOM 8355 N N . THR B 1 460 ? 4.477 -3.91 2.797 1 98.62 460 THR B N 1
ATOM 8356 C CA . THR B 1 460 ? 5.418 -3.639 3.877 1 98.62 460 THR B CA 1
ATOM 8357 C C . THR B 1 460 ? 6.398 -2.541 3.477 1 98.62 460 THR B C 1
ATOM 8359 O O . THR B 1 460 ? 6.691 -1.643 4.27 1 98.62 460 THR B O 1
ATOM 8362 N N . LEU B 1 461 ? 6.859 -2.633 2.248 1 97.81 461 LEU B N 1
ATOM 8363 C CA . LEU B 1 461 ? 7.859 -1.682 1.773 1 97.81 461 LEU B CA 1
ATOM 8364 C C . LEU B 1 461 ? 7.195 -0.486 1.101 1 97.81 461 LEU B C 1
ATOM 8366 O O . LEU B 1 461 ? 7.863 0.496 0.769 1 97.81 461 LEU B O 1
ATOM 8370 N N . ALA B 1 462 ? 5.898 -0.547 0.951 1 97.06 462 ALA B N 1
ATOM 8371 C CA . ALA B 1 462 ? 5.168 0.488 0.226 1 97.06 462 ALA B CA 1
ATOM 8372 C C . ALA B 1 462 ? 5.773 0.722 -1.155 1 97.06 462 ALA B C 1
ATOM 8374 O O . ALA B 1 462 ? 6.066 1.861 -1.528 1 97.06 462 ALA B O 1
ATOM 8375 N N . VAL B 1 463 ? 5.996 -0.365 -1.893 1 95 463 VAL B N 1
ATOM 8376 C CA . VAL B 1 463 ? 6.617 -0.302 -3.211 1 95 463 VAL B CA 1
ATOM 8377 C C . VAL B 1 463 ? 5.781 -1.094 -4.215 1 95 463 VAL B C 1
ATOM 8379 O O . VAL B 1 463 ? 5.559 -2.293 -4.035 1 95 463 VAL B O 1
ATOM 8382 N N . ASP B 1 464 ? 5.32 -0.435 -5.211 1 90 464 ASP B N 1
ATOM 8383 C CA . ASP B 1 464 ? 4.648 -1.111 -6.316 1 90 464 ASP B CA 1
ATOM 8384 C C . ASP B 1 464 ? 5.645 -1.899 -7.164 1 90 464 ASP B C 1
ATOM 8386 O O . ASP B 1 464 ? 6.473 -1.313 -7.867 1 90 464 ASP B O 1
ATOM 8390 N N . ARG B 1 465 ? 5.531 -3.143 -7.117 1 81.31 465 ARG B N 1
ATOM 8391 C CA . ARG B 1 465 ? 6.488 -3.998 -7.816 1 81.31 465 ARG B CA 1
ATOM 8392 C C . ARG B 1 465 ? 6.395 -3.805 -9.328 1 81.31 465 ARG B C 1
ATOM 8394 O O . ARG B 1 465 ? 7.348 -4.094 -10.055 1 81.31 465 ARG B O 1
ATOM 8401 N N . GLY B 1 466 ? 5.324 -3.324 -9.828 1 72.5 466 GLY B N 1
ATOM 8402 C CA . GLY B 1 466 ? 5.137 -3.121 -11.25 1 72.5 466 GLY B CA 1
ATOM 8403 C C . GLY B 1 466 ? 5.594 -1.755 -11.727 1 72.5 466 GLY B C 1
ATOM 8404 O O . GLY B 1 466 ? 5.535 -1.455 -12.922 1 72.5 466 GLY B O 1
ATOM 8405 N N . ASN B 1 467 ? 6.004 -0.895 -10.805 1 80.12 467 ASN B N 1
ATOM 8406 C CA . ASN B 1 467 ? 6.473 0.446 -11.141 1 80.12 467 ASN B CA 1
ATOM 8407 C C . ASN B 1 467 ? 7.949 0.441 -11.531 1 80.12 467 ASN B C 1
ATOM 8409 O O . ASN B 1 467 ? 8.82 0.217 -10.688 1 80.12 467 ASN B O 1
ATOM 8413 N N . ASP B 1 468 ? 8.281 0.783 -12.719 1 69.94 468 ASP B N 1
ATOM 8414 C CA . ASP B 1 468 ? 9.625 0.67 -13.266 1 69.94 468 ASP B CA 1
ATOM 8415 C C . ASP B 1 468 ? 10.594 1.62 -12.562 1 69.94 468 ASP B C 1
ATOM 8417 O O . ASP B 1 468 ? 11.781 1.33 -12.453 1 69.94 468 ASP B O 1
ATOM 8421 N N . LEU B 1 469 ? 10.133 2.688 -12.109 1 77.56 469 LEU B N 1
ATOM 8422 C CA . LEU B 1 469 ? 10.992 3.703 -11.508 1 77.56 469 LEU B CA 1
ATOM 8423 C C . LEU B 1 469 ? 11.516 3.236 -10.156 1 77.56 469 LEU B C 1
ATOM 8425 O O . LEU B 1 469 ? 12.602 3.643 -9.734 1 77.56 469 LEU B O 1
ATOM 8429 N N . ILE B 1 470 ? 10.703 2.324 -9.484 1 87.62 470 ILE B N 1
ATOM 8430 C CA . ILE B 1 470 ? 11.094 2.018 -8.109 1 87.62 470 ILE B CA 1
ATOM 8431 C C . ILE B 1 470 ? 11.125 0.505 -7.91 1 87.62 470 ILE B C 1
ATOM 8433 O O . ILE B 1 470 ? 11.281 0.027 -6.781 1 87.62 470 ILE B O 1
ATOM 8437 N N . ALA B 1 471 ? 10.992 -0.256 -8.875 1 80.56 471 ALA B N 1
ATOM 8438 C CA . ALA B 1 471 ? 10.969 -1.714 -8.805 1 80.56 471 ALA B CA 1
ATOM 8439 C C . ALA B 1 471 ? 12.211 -2.25 -8.102 1 80.56 471 ALA B C 1
ATOM 8441 O O . ALA B 1 471 ? 12.172 -3.301 -7.461 1 80.56 471 ALA B O 1
ATOM 8442 N N . HIS B 1 472 ? 13.297 -1.519 -8.164 1 83.12 472 HIS B N 1
ATOM 8443 C CA . HIS B 1 472 ? 14.547 -1.953 -7.559 1 83.12 472 HIS B CA 1
ATOM 8444 C C . HIS B 1 472 ? 14.461 -1.911 -6.035 1 83.12 472 HIS B C 1
ATOM 8446 O O . HIS B 1 472 ? 15.25 -2.562 -5.348 1 83.12 472 HIS B O 1
ATOM 8452 N N . LEU B 1 473 ? 13.547 -1.174 -5.523 1 92.12 473 LEU B N 1
ATOM 8453 C CA . LEU B 1 473 ? 13.367 -1.082 -4.078 1 92.12 473 LEU B CA 1
ATOM 8454 C C . LEU B 1 473 ? 12.57 -2.277 -3.555 1 92.12 473 LEU B C 1
ATOM 8456 O O . LEU B 1 473 ? 12.578 -2.551 -2.354 1 92.12 473 LEU B O 1
ATOM 8460 N N . TYR B 1 474 ? 11.859 -2.967 -4.496 1 91.25 474 TYR B N 1
ATOM 8461 C CA . TYR B 1 474 ? 11.117 -4.168 -4.137 1 91.25 474 TYR B CA 1
ATOM 8462 C C . TYR B 1 474 ? 12.062 -5.336 -3.865 1 91.25 474 TYR B C 1
ATOM 8464 O O . TYR B 1 474 ? 12.648 -5.895 -4.793 1 91.25 474 TYR B O 1
ATOM 8472 N N . ASN B 1 475 ? 12.172 -5.684 -2.545 1 91.56 475 ASN B N 1
ATOM 8473 C CA . ASN B 1 475 ? 13.094 -6.746 -2.148 1 91.56 475 ASN B CA 1
ATOM 8474 C C . ASN B 1 475 ? 12.484 -7.633 -1.064 1 91.56 475 ASN B C 1
ATOM 8476 O O . ASN B 1 475 ? 12.438 -7.246 0.104 1 91.56 475 ASN B O 1
ATOM 8480 N N . PRO B 1 476 ? 12.133 -8.836 -1.428 1 93.56 476 PRO B N 1
ATOM 8481 C CA . PRO B 1 476 ? 11.523 -9.734 -0.447 1 93.56 476 PRO B CA 1
ATOM 8482 C C . PRO B 1 476 ? 12.5 -10.172 0.642 1 93.56 476 PRO B C 1
ATOM 8484 O O . PRO B 1 476 ? 12.078 -10.703 1.674 1 93.56 476 PRO B O 1
ATOM 8487 N N . MET B 1 477 ? 13.797 -9.945 0.421 1 95.12 477 MET B N 1
ATOM 8488 C CA . MET B 1 477 ? 14.805 -10.328 1.402 1 95.12 477 MET B CA 1
ATOM 8489 C C . MET B 1 477 ? 15.102 -9.18 2.357 1 95.12 477 MET B C 1
ATOM 8491 O O . MET B 1 477 ? 16.047 -9.25 3.141 1 95.12 477 MET B O 1
ATOM 8495 N N . ASN B 1 478 ? 14.32 -8.164 2.279 1 97 478 ASN B N 1
ATOM 8496 C CA . ASN B 1 478 ? 14.43 -7.047 3.209 1 97 478 ASN B CA 1
ATOM 8497 C C . ASN B 1 478 ? 14.211 -7.496 4.652 1 97 478 ASN B C 1
ATOM 8499 O O . ASN B 1 478 ? 13.344 -8.328 4.926 1 97 478 ASN B O 1
ATOM 8503 N N . PRO B 1 479 ? 15 -6.949 5.598 1 98.12 479 PRO B N 1
ATOM 8504 C CA . PRO B 1 479 ? 14.891 -7.359 7 1 98.12 479 PRO B CA 1
ATOM 8505 C C . PRO B 1 479 ? 13.477 -7.199 7.551 1 98.12 479 PRO B C 1
ATOM 8507 O O . PRO B 1 479 ? 13.023 -8.023 8.344 1 98.12 479 PRO B O 1
ATOM 8510 N N . ALA B 1 480 ? 12.797 -6.148 7.184 1 98.38 480 ALA B N 1
ATOM 8511 C CA . ALA B 1 480 ? 11.445 -5.914 7.68 1 98.38 480 ALA B CA 1
ATOM 8512 C C . ALA B 1 480 ? 10.492 -7.027 7.234 1 98.38 480 ALA B C 1
ATOM 8514 O O . ALA B 1 480 ? 9.695 -7.527 8.031 1 98.38 480 ALA B O 1
ATOM 8515 N N . VAL B 1 481 ? 10.594 -7.434 6.012 1 98.19 481 VAL B N 1
ATOM 8516 C CA . VAL B 1 481 ? 9.742 -8.477 5.449 1 98.19 481 VAL B CA 1
ATOM 8517 C C . VAL B 1 481 ? 10.047 -9.812 6.121 1 98.19 481 VAL B C 1
ATOM 8519 O O . VAL B 1 481 ? 9.133 -10.523 6.547 1 98.19 481 VAL B O 1
ATOM 8522 N N . LEU B 1 482 ? 11.312 -10.117 6.242 1 98.31 482 LEU B N 1
ATOM 8523 C CA . LEU B 1 482 ? 11.727 -11.391 6.828 1 98.31 482 LEU B CA 1
ATOM 8524 C C . LEU B 1 482 ? 11.289 -11.484 8.281 1 98.31 482 LEU B C 1
ATOM 8526 O O . LEU B 1 482 ? 10.867 -12.547 8.742 1 98.31 482 LEU B O 1
ATOM 8530 N N . ASN B 1 483 ? 11.375 -10.383 8.977 1 98.25 483 ASN B N 1
ATOM 8531 C CA . ASN B 1 483 ? 10.945 -10.375 10.375 1 98.25 483 ASN B CA 1
ATOM 8532 C C . ASN B 1 483 ? 9.438 -10.594 10.492 1 98.25 483 ASN B C 1
ATOM 8534 O O . ASN B 1 483 ? 8.969 -11.234 11.438 1 98.25 483 ASN B O 1
ATOM 8538 N N . LEU B 1 484 ? 8.695 -10.055 9.609 1 98.38 484 LEU B N 1
ATOM 8539 C CA . LEU B 1 484 ? 7.254 -10.281 9.609 1 98.38 484 LEU B CA 1
ATOM 8540 C C . LEU B 1 484 ? 6.93 -11.742 9.328 1 98.38 484 LEU B C 1
ATOM 8542 O O . LEU B 1 484 ? 6.047 -12.32 9.961 1 98.38 484 LEU B O 1
ATOM 8546 N N . ILE B 1 485 ? 7.637 -12.305 8.352 1 98.38 485 ILE B N 1
ATOM 8547 C CA . ILE B 1 485 ? 7.438 -13.711 8.008 1 98.38 485 ILE B CA 1
ATOM 8548 C C . ILE B 1 485 ? 7.703 -14.586 9.234 1 98.38 485 ILE B C 1
ATOM 8550 O O . ILE B 1 485 ? 6.898 -15.453 9.57 1 98.38 485 ILE B O 1
ATOM 8554 N N . LYS B 1 486 ? 8.797 -14.32 9.891 1 98.62 486 LYS B N 1
ATOM 8555 C CA . LYS B 1 486 ? 9.156 -15.094 11.078 1 98.62 486 LYS B CA 1
ATOM 8556 C C . LYS B 1 486 ? 8.094 -14.953 12.164 1 98.62 486 LYS B C 1
ATOM 8558 O O . LYS B 1 486 ? 7.746 -15.93 12.828 1 98.62 486 LYS B O 1
ATOM 8563 N N . LYS B 1 487 ? 7.598 -13.766 12.336 1 98.12 487 LYS B N 1
ATOM 8564 C CA . LYS B 1 487 ? 6.562 -13.531 13.328 1 98.12 487 LYS B CA 1
ATOM 8565 C C . LYS B 1 487 ? 5.324 -14.383 13.047 1 98.12 487 LYS B C 1
ATOM 8567 O O . LYS B 1 487 ? 4.746 -14.977 13.961 1 98.12 487 LYS B O 1
ATOM 8572 N N . VAL B 1 488 ? 4.891 -14.414 11.836 1 98.69 488 VAL B N 1
ATOM 8573 C CA . VAL B 1 488 ? 3.715 -15.172 11.43 1 98.69 488 VAL B CA 1
ATOM 8574 C C . VAL B 1 488 ? 3.924 -16.656 11.742 1 98.69 488 VAL B C 1
ATOM 8576 O O . VAL B 1 488 ? 3.037 -17.312 12.297 1 98.69 488 VAL B O 1
ATOM 8579 N N . ILE B 1 489 ? 5.117 -17.188 11.406 1 98.62 489 ILE B N 1
ATOM 8580 C CA . ILE B 1 489 ? 5.441 -18.578 11.633 1 98.62 489 ILE B CA 1
ATOM 8581 C C . ILE B 1 489 ? 5.391 -18.891 13.133 1 98.62 489 ILE B C 1
ATOM 8583 O O . ILE B 1 489 ? 4.766 -19.859 13.555 1 98.62 489 ILE B O 1
ATOM 8587 N N . ASP B 1 490 ? 5.992 -18.031 13.93 1 98.5 490 ASP B N 1
ATOM 8588 C CA . ASP B 1 490 ? 6.031 -18.234 15.375 1 98.5 490 ASP B CA 1
ATOM 8589 C C . ASP B 1 490 ? 4.629 -18.188 15.977 1 98.5 490 ASP B C 1
ATOM 8591 O O . ASP B 1 490 ? 4.266 -19.031 16.797 1 98.5 490 ASP B O 1
ATOM 8595 N N . ASP B 1 491 ? 3.877 -17.172 15.578 1 98.19 491 ASP B N 1
ATOM 8596 C CA . ASP B 1 491 ? 2.525 -17.016 16.094 1 98.19 491 ASP B CA 1
ATOM 8597 C C . ASP B 1 491 ? 1.641 -18.203 15.727 1 98.19 491 ASP B C 1
ATOM 8599 O O . ASP B 1 491 ? 0.828 -18.656 16.531 1 98.19 491 ASP B O 1
ATOM 8603 N N . SER B 1 492 ? 1.768 -18.641 14.523 1 98.06 492 SER B N 1
ATOM 8604 C CA . SER B 1 492 ? 1.035 -19.812 14.062 1 98.06 492 SER B CA 1
ATOM 8605 C C . SER B 1 492 ? 1.394 -21.047 14.883 1 98.06 492 SER B C 1
ATOM 8607 O O . SER B 1 492 ? 0.509 -21.75 15.367 1 98.06 492 SER B O 1
ATOM 8609 N N . HIS B 1 493 ? 2.672 -21.328 15.078 1 98.12 493 HIS B N 1
ATOM 8610 C CA . HIS B 1 493 ? 3.158 -22.484 15.812 1 98.12 493 HIS B CA 1
ATOM 8611 C C . HIS B 1 493 ? 2.744 -22.422 17.281 1 98.12 493 HIS B C 1
ATOM 8613 O O . HIS B 1 493 ? 2.406 -23.438 17.875 1 98.12 493 HIS B O 1
ATOM 8619 N N . ASN B 1 494 ? 2.766 -21.219 17.812 1 97.81 494 ASN B N 1
ATOM 8620 C CA . ASN B 1 494 ? 2.346 -21.031 19.203 1 97.81 494 ASN B CA 1
ATOM 8621 C C . ASN B 1 494 ? 0.874 -21.391 19.391 1 97.81 494 ASN B C 1
ATOM 8623 O O . ASN B 1 494 ? 0.454 -21.734 20.5 1 97.81 494 ASN B O 1
ATOM 8627 N N . SER B 1 495 ? 0.136 -21.328 18.344 1 97.25 495 SER B N 1
ATOM 8628 C CA . SER B 1 495 ? -1.287 -21.641 18.406 1 97.25 495 SER B CA 1
ATOM 8629 C C . SER B 1 495 ? -1.566 -23.047 17.906 1 97.25 495 SER B C 1
ATOM 8631 O O . SER B 1 495 ? -2.723 -23.422 17.688 1 97.25 495 SER B O 1
ATOM 8633 N N . GLY B 1 496 ? -0.551 -23.781 17.547 1 97.12 496 GLY B N 1
ATOM 8634 C CA . GLY B 1 496 ? -0.691 -25.156 17.078 1 97.12 496 GLY B CA 1
ATOM 8635 C C . GLY B 1 496 ? -1.128 -25.25 15.633 1 97.12 496 GLY B C 1
ATOM 8636 O O . GLY B 1 496 ? -1.71 -26.266 15.219 1 97.12 496 GLY B O 1
ATOM 8637 N N . LYS B 1 497 ? -0.93 -24.25 14.922 1 97.88 497 LYS B N 1
ATOM 8638 C CA . LYS B 1 497 ? -1.286 -24.219 13.508 1 97.88 497 LYS B CA 1
ATOM 8639 C C . LYS B 1 497 ? -0.044 -24.312 12.625 1 97.88 497 LYS B C 1
ATOM 8641 O O . LYS B 1 497 ? 1.081 -24.312 13.133 1 97.88 497 LYS B O 1
ATOM 8646 N N . TRP B 1 498 ? -0.231 -24.484 11.352 1 97.88 498 TRP B N 1
ATOM 8647 C CA . TRP B 1 498 ? 0.895 -24.547 10.43 1 97.88 498 TRP B CA 1
ATOM 8648 C C . TRP B 1 498 ? 0.864 -23.359 9.469 1 97.88 498 TRP B C 1
ATOM 8650 O O . TRP B 1 498 ? -0.176 -22.719 9.297 1 97.88 498 TRP B O 1
ATOM 8660 N N . THR B 1 499 ? 2.037 -23.062 8.961 1 98.5 499 THR B N 1
ATOM 8661 C CA . THR B 1 499 ? 2.182 -21.938 8.047 1 98.5 499 THR B CA 1
ATOM 8662 C C . THR B 1 499 ? 2.895 -22.375 6.77 1 98.5 499 THR B C 1
ATOM 8664 O O . THR B 1 499 ? 3.949 -23 6.82 1 98.5 499 THR B O 1
ATOM 8667 N N . GLY B 1 500 ? 2.266 -22.078 5.637 1 98.31 500 GLY B N 1
ATOM 8668 C CA . GLY B 1 500 ? 2.895 -22.266 4.34 1 98.31 500 GLY B CA 1
ATOM 8669 C C . GLY B 1 500 ? 3.279 -20.953 3.676 1 98.31 500 GLY B C 1
ATOM 8670 O O . GLY B 1 500 ? 2.957 -19.875 4.18 1 98.31 500 GLY B O 1
ATOM 8671 N N . ILE B 1 501 ? 4.062 -21.078 2.631 1 97.38 501 ILE B N 1
ATOM 8672 C CA . ILE B 1 501 ? 4.43 -19.922 1.805 1 97.38 501 ILE B CA 1
ATOM 8673 C C . ILE B 1 501 ? 4.082 -20.203 0.345 1 97.38 501 ILE B C 1
ATOM 8675 O O . ILE B 1 501 ? 4.344 -21.297 -0.163 1 97.38 501 ILE B O 1
ATOM 8679 N N . CYS B 1 502 ? 3.43 -19.25 -0.288 1 91.62 502 CYS B N 1
ATOM 8680 C CA . CYS B 1 502 ? 3 -19.5 -1.658 1 91.62 502 CYS B CA 1
ATOM 8681 C C . CYS B 1 502 ? 3.436 -18.375 -2.586 1 91.62 502 CYS B C 1
ATOM 8683 O O . CYS B 1 502 ? 3.049 -18.344 -3.756 1 91.62 502 CYS B O 1
ATOM 8685 N N . GLY B 1 503 ? 4.238 -17.562 -2.205 1 82.44 503 GLY B N 1
ATOM 8686 C CA . GLY B 1 503 ? 4.766 -16.516 -3.061 1 82.44 503 GLY B CA 1
ATOM 8687 C C . GLY B 1 503 ? 6.023 -16.922 -3.803 1 82.44 503 GLY B C 1
ATOM 8688 O O . GLY B 1 503 ? 6.52 -18.031 -3.627 1 82.44 503 GLY B O 1
ATOM 8689 N N . GLU B 1 504 ? 6.512 -16.078 -4.613 1 76.81 504 GLU B N 1
ATOM 8690 C CA . GLU B 1 504 ? 7.664 -16.328 -5.477 1 76.81 504 GLU B CA 1
ATOM 8691 C C . GLU B 1 504 ? 8.914 -16.625 -4.652 1 76.81 504 GLU B C 1
ATOM 8693 O O . GLU B 1 504 ? 9.812 -17.328 -5.109 1 76.81 504 GLU B O 1
ATOM 8698 N N . LEU B 1 505 ? 8.867 -16.141 -3.488 1 86.19 505 LEU B N 1
ATOM 8699 C CA . LEU B 1 505 ? 10.016 -16.297 -2.602 1 86.19 505 LEU B CA 1
ATOM 8700 C C . LEU B 1 505 ? 10.266 -17.781 -2.311 1 86.19 505 LEU B C 1
ATOM 8702 O O . LEU B 1 505 ? 11.398 -18.172 -2.031 1 86.19 505 LEU B O 1
ATOM 8706 N N . ALA B 1 506 ? 9.242 -18.578 -2.385 1 88.12 506 ALA B N 1
ATOM 8707 C CA . ALA B 1 506 ? 9.32 -20 -2.078 1 88.12 506 ALA B CA 1
ATOM 8708 C C . ALA B 1 506 ? 10.211 -20.719 -3.082 1 88.12 506 ALA B C 1
ATOM 8710 O O . ALA B 1 506 ? 10.844 -21.734 -2.746 1 88.12 506 ALA B O 1
ATOM 8711 N N . SER B 1 507 ? 10.305 -20.219 -4.246 1 87.5 507 SER B N 1
ATOM 8712 C CA . SER B 1 507 ? 11.047 -20.891 -5.301 1 87.5 507 SER B CA 1
ATOM 8713 C C . SER B 1 507 ? 12.484 -20.375 -5.387 1 87.5 507 SER B C 1
ATOM 8715 O O . SER B 1 507 ? 13.297 -20.906 -6.145 1 87.5 507 SER B O 1
ATOM 8717 N N . ASP B 1 508 ? 12.773 -19.328 -4.672 1 86.81 508 ASP B N 1
ATOM 8718 C CA . ASP B 1 508 ? 14.133 -18.797 -4.637 1 86.81 508 ASP B CA 1
ATOM 8719 C C . ASP B 1 508 ? 15.055 -19.688 -3.816 1 86.81 508 ASP B C 1
ATOM 8721 O O . ASP B 1 508 ? 14.773 -19.984 -2.65 1 86.81 508 ASP B O 1
ATOM 8725 N N . GLN B 1 509 ? 16.109 -20.078 -4.375 1 87.56 509 GLN B N 1
ATOM 8726 C CA . GLN B 1 509 ? 17 -21.062 -3.754 1 87.56 509 GLN B CA 1
ATOM 8727 C C . GLN B 1 509 ? 17.578 -20.531 -2.453 1 87.56 509 GLN B C 1
ATOM 8729 O O . GLN B 1 509 ? 17.562 -21.203 -1.427 1 87.56 509 GLN B O 1
ATOM 8734 N N . ARG B 1 510 ? 18.125 -19.344 -2.463 1 90.56 510 ARG B N 1
ATOM 8735 C CA . ARG B 1 510 ? 18.719 -18.75 -1.275 1 90.56 510 ARG B CA 1
ATOM 8736 C C . ARG B 1 510 ? 17.672 -18.5 -0.196 1 90.56 510 ARG B C 1
ATOM 8738 O O . ARG B 1 510 ? 17.906 -18.781 0.981 1 90.56 510 ARG B O 1
ATOM 8745 N N . ALA B 1 511 ? 16.531 -18.047 -0.664 1 93.88 511 ALA B N 1
ATOM 8746 C CA . ALA B 1 511 ? 15.453 -17.766 0.281 1 93.88 511 ALA B CA 1
ATOM 8747 C C . ALA B 1 511 ? 14.914 -19.047 0.914 1 93.88 511 ALA B C 1
ATOM 8749 O O . ALA B 1 511 ? 14.516 -19.047 2.08 1 93.88 511 ALA B O 1
ATOM 8750 N N . SER B 1 512 ? 14.875 -20.109 0.115 1 94.75 512 SER B N 1
ATOM 8751 C CA . SER B 1 512 ? 14.336 -21.375 0.619 1 94.75 512 SER B CA 1
ATOM 8752 C C . SER B 1 512 ? 15.125 -21.875 1.819 1 94.75 512 SER B C 1
ATOM 8754 O O . SER B 1 512 ? 14.555 -22.453 2.75 1 94.75 512 SER B O 1
ATOM 8756 N N . LEU B 1 513 ? 16.453 -21.688 1.797 1 95.94 513 LEU B N 1
ATOM 8757 C CA . LEU B 1 513 ? 17.297 -22.062 2.934 1 95.94 513 LEU B CA 1
ATOM 8758 C C . LEU B 1 513 ? 16.875 -21.312 4.188 1 95.94 513 LEU B C 1
ATOM 8760 O O . LEU B 1 513 ? 16.719 -21.906 5.254 1 95.94 513 LEU B O 1
ATOM 8764 N N . LEU B 1 514 ? 16.688 -20.031 4.012 1 97.06 514 LEU B N 1
ATOM 8765 C CA . LEU B 1 514 ? 16.312 -19.188 5.133 1 97.06 514 LEU B CA 1
ATOM 8766 C C . LEU B 1 514 ? 14.914 -19.547 5.645 1 97.06 514 LEU B C 1
ATOM 8768 O O . LEU B 1 514 ? 14.695 -19.641 6.852 1 97.06 514 LEU B O 1
ATOM 8772 N N . LEU B 1 515 ? 13.992 -19.672 4.723 1 97.88 515 LEU B N 1
ATOM 8773 C CA . LEU B 1 515 ? 12.609 -19.984 5.062 1 97.88 515 LEU B CA 1
ATOM 8774 C C . LEU B 1 515 ? 12.508 -21.328 5.773 1 97.88 515 LEU B C 1
ATOM 8776 O O . LEU B 1 515 ? 11.742 -21.469 6.73 1 97.88 515 LEU B O 1
ATOM 8780 N N . LEU B 1 516 ? 13.25 -22.297 5.266 1 97.69 516 LEU B N 1
ATOM 8781 C CA . LEU B 1 516 ? 13.32 -23.594 5.926 1 97.69 516 LEU B CA 1
ATOM 8782 C C . LEU B 1 516 ? 13.797 -23.438 7.367 1 97.69 516 LEU B C 1
ATOM 8784 O O . LEU B 1 516 ? 13.195 -24.016 8.281 1 97.69 516 LEU B O 1
ATOM 8788 N N . GLY B 1 517 ? 14.812 -22.656 7.543 1 98.25 517 GLY B N 1
ATOM 8789 C CA . GLY B 1 517 ? 15.359 -22.422 8.867 1 98.25 517 GLY B CA 1
ATOM 8790 C C . GLY B 1 517 ? 14.406 -21.688 9.789 1 98.25 517 GLY B C 1
ATOM 8791 O O . GLY B 1 517 ? 14.438 -21.875 11.008 1 98.25 517 GLY B O 1
ATOM 8792 N N . MET B 1 518 ? 13.547 -20.875 9.219 1 98.12 518 MET B N 1
ATOM 8793 C CA . MET B 1 518 ? 12.57 -20.109 9.992 1 98.12 518 MET B CA 1
ATOM 8794 C C . MET B 1 518 ? 11.438 -21 10.477 1 98.12 518 MET B C 1
ATOM 8796 O O . MET B 1 518 ? 10.695 -20.641 11.383 1 98.12 518 MET B O 1
ATOM 8800 N N . GLY B 1 519 ? 11.266 -22.109 9.766 1 97.69 519 GLY B N 1
ATOM 8801 C CA . GLY B 1 519 ? 10.312 -23.094 10.258 1 97.69 519 GLY B CA 1
ATOM 8802 C C . GLY B 1 519 ? 9.062 -23.172 9.406 1 97.69 519 GLY B C 1
ATOM 8803 O O . GLY B 1 519 ? 8.016 -23.625 9.883 1 97.69 519 GLY B O 1
ATOM 8804 N N . VAL B 1 520 ? 9.102 -22.781 8.188 1 97.88 520 VAL B N 1
ATOM 8805 C CA . VAL B 1 520 ? 7.961 -22.906 7.289 1 97.88 520 VAL B CA 1
ATOM 8806 C C . VAL B 1 520 ? 7.578 -24.375 7.145 1 97.88 520 VAL B C 1
ATOM 8808 O O . VAL B 1 520 ? 8.445 -25.234 7.051 1 97.88 520 VAL B O 1
ATOM 8811 N N . ASP B 1 521 ? 6.312 -24.672 7.082 1 97.94 521 ASP B N 1
ATOM 8812 C CA . ASP B 1 521 ? 5.828 -26.047 7.074 1 97.94 521 ASP B CA 1
ATOM 8813 C C . ASP B 1 521 ? 5.539 -26.516 5.652 1 97.94 521 ASP B C 1
ATOM 8815 O O . ASP B 1 521 ? 5.598 -27.719 5.363 1 97.94 521 ASP B O 1
ATOM 8819 N N . GLU B 1 522 ? 5.199 -25.625 4.812 1 97.75 522 GLU B N 1
ATOM 8820 C CA . GLU B 1 522 ? 4.789 -25.938 3.447 1 97.75 522 GLU B CA 1
ATOM 8821 C C . GLU B 1 522 ? 5.309 -24.891 2.461 1 97.75 522 GLU B C 1
ATOM 8823 O O . GLU B 1 522 ? 5.164 -23.688 2.689 1 97.75 522 GLU B O 1
ATOM 8828 N N . PHE B 1 523 ? 5.965 -25.375 1.438 1 97.31 523 PHE B N 1
ATOM 8829 C CA . PHE B 1 523 ? 6.391 -24.531 0.327 1 97.31 523 PHE B CA 1
ATOM 8830 C C . PHE B 1 523 ? 5.512 -24.766 -0.896 1 97.31 523 PHE B C 1
ATOM 8832 O O . PHE B 1 523 ? 5.359 -25.891 -1.356 1 97.31 523 PHE B O 1
ATOM 8839 N N . SER B 1 524 ? 4.906 -23.766 -1.346 1 97.06 524 SER B N 1
ATOM 8840 C CA . SER B 1 524 ? 4.16 -23.844 -2.598 1 97.06 524 SER B CA 1
ATOM 8841 C C . SER B 1 524 ? 4.766 -22.938 -3.662 1 97.06 524 SER B C 1
ATOM 8843 O O . SER B 1 524 ? 5.098 -21.781 -3.385 1 97.06 524 SER B O 1
ATOM 8845 N N . MET B 1 525 ? 5.023 -23.516 -4.797 1 91.38 525 MET B N 1
ATOM 8846 C CA . MET B 1 525 ? 5.73 -22.797 -5.855 1 91.38 525 MET B CA 1
ATOM 8847 C C . MET B 1 525 ? 5.34 -23.328 -7.23 1 91.38 525 MET B C 1
ATOM 8849 O O . MET B 1 525 ? 4.445 -24.172 -7.344 1 91.38 525 MET B O 1
ATOM 8853 N N . SER B 1 526 ? 5.957 -22.734 -8.242 1 83.06 526 SER B N 1
ATOM 8854 C CA . SER B 1 526 ? 5.758 -23.281 -9.586 1 83.06 526 SER B CA 1
ATOM 8855 C C . SER B 1 526 ? 6.266 -24.719 -9.688 1 83.06 526 SER B C 1
ATOM 8857 O O . SER B 1 526 ? 7.312 -25.047 -9.125 1 83.06 526 SER B O 1
ATOM 8859 N N . ALA B 1 527 ? 5.535 -25.469 -10.43 1 85 527 ALA B N 1
ATOM 8860 C CA . ALA B 1 527 ? 5.836 -26.891 -10.5 1 85 527 ALA B CA 1
ATOM 8861 C C . ALA B 1 527 ? 7.254 -27.125 -11 1 85 527 ALA B C 1
ATOM 8863 O O . ALA B 1 527 ? 7.953 -28.016 -10.508 1 85 527 ALA B O 1
ATOM 8864 N N . ILE B 1 528 ? 7.711 -26.297 -11.844 1 74 528 ILE B N 1
ATOM 8865 C CA . ILE B 1 528 ? 9 -26.5 -12.5 1 74 528 ILE B CA 1
ATOM 8866 C C . ILE B 1 528 ? 10.133 -26.297 -11.492 1 74 528 ILE B C 1
ATOM 8868 O O . ILE B 1 528 ? 11.219 -26.844 -11.664 1 74 528 ILE B O 1
ATOM 8872 N N . SER B 1 529 ? 9.898 -25.609 -10.477 1 83 529 SER B N 1
ATOM 8873 C CA . SER B 1 529 ? 10.93 -25.266 -9.5 1 83 529 SER B CA 1
ATOM 8874 C C . SER B 1 529 ? 11.008 -26.312 -8.391 1 83 529 SER B C 1
ATOM 8876 O O . SER B 1 529 ? 11.969 -26.344 -7.621 1 83 529 SER B O 1
ATOM 8878 N N . ILE B 1 530 ? 10.078 -27.25 -8.289 1 90.75 530 ILE B N 1
ATOM 8879 C CA . ILE B 1 530 ? 9.898 -28.172 -7.168 1 90.75 530 ILE B CA 1
ATOM 8880 C C . ILE B 1 530 ? 11.109 -29.094 -7.051 1 90.75 530 ILE B C 1
ATOM 8882 O O . ILE B 1 530 ? 11.68 -29.234 -5.973 1 90.75 530 ILE B O 1
ATOM 8886 N N . PRO B 1 531 ? 11.547 -29.672 -8.172 1 87.62 531 PRO B N 1
ATOM 8887 C CA . PRO B 1 531 ? 12.664 -30.609 -8.031 1 87.62 531 PRO B CA 1
ATOM 8888 C C . PRO B 1 531 ? 13.922 -29.953 -7.48 1 87.62 531 PRO B C 1
ATOM 8890 O O . PRO B 1 531 ? 14.633 -30.547 -6.664 1 87.62 531 PRO B O 1
ATOM 8893 N N . ASN B 1 532 ? 14.188 -28.766 -7.914 1 85 532 ASN B N 1
ATOM 8894 C CA . ASN B 1 532 ? 15.367 -28.031 -7.457 1 85 532 ASN B CA 1
ATOM 8895 C C . ASN B 1 532 ? 15.305 -27.734 -5.965 1 85 532 ASN B C 1
ATOM 8897 O O . ASN B 1 532 ? 16.297 -27.875 -5.254 1 85 532 ASN B O 1
ATOM 8901 N N . ILE B 1 533 ? 14.258 -27.297 -5.5 1 91.12 533 ILE B N 1
ATOM 8902 C CA . ILE B 1 533 ? 14.086 -26.953 -4.09 1 91.12 533 ILE B CA 1
ATOM 8903 C C . ILE B 1 533 ? 14.141 -28.234 -3.246 1 91.12 533 ILE B C 1
ATOM 8905 O O . ILE B 1 533 ? 14.719 -28.234 -2.156 1 91.12 533 ILE B O 1
ATOM 8909 N N . LYS B 1 534 ? 13.523 -29.312 -3.748 1 91.88 534 LYS B N 1
ATOM 8910 C CA . LYS B 1 534 ? 13.617 -30.594 -3.062 1 91.88 534 LYS B CA 1
ATOM 8911 C C . LYS B 1 534 ? 15.07 -31.031 -2.9 1 91.88 534 LYS B C 1
ATOM 8913 O O . LYS B 1 534 ? 15.461 -31.531 -1.844 1 91.88 534 LYS B O 1
ATOM 8918 N N . LYS B 1 535 ? 15.781 -30.859 -3.984 1 89.75 535 LYS B N 1
ATOM 8919 C CA . LYS B 1 535 ? 17.203 -31.188 -3.953 1 89.75 535 LYS B CA 1
ATOM 8920 C C . LYS B 1 535 ? 17.938 -30.422 -2.859 1 89.75 535 LYS B C 1
ATOM 8922 O O . LYS B 1 535 ? 18.734 -30.984 -2.115 1 89.75 535 LYS B O 1
ATOM 8927 N N . ILE B 1 536 ? 17.656 -29.172 -2.734 1 91.62 536 ILE B N 1
ATOM 8928 C CA . ILE B 1 536 ? 18.297 -28.312 -1.746 1 91.62 536 ILE B CA 1
ATOM 8929 C C . ILE B 1 536 ? 17.938 -28.781 -0.34 1 91.62 536 ILE B C 1
ATOM 8931 O O . ILE B 1 536 ? 18.797 -28.953 0.514 1 91.62 536 ILE B O 1
ATOM 8935 N N . ILE B 1 537 ? 16.672 -29.016 -0.099 1 94.44 537 ILE B N 1
ATOM 8936 C CA . ILE B 1 537 ? 16.172 -29.391 1.218 1 94.44 537 ILE B CA 1
ATOM 8937 C C . ILE B 1 537 ? 16.781 -30.719 1.643 1 94.44 537 ILE B C 1
ATOM 8939 O O . ILE B 1 537 ? 17.172 -30.891 2.799 1 94.44 537 ILE B O 1
ATOM 8943 N N . ARG B 1 538 ? 16.891 -31.609 0.715 1 93.19 538 ARG B N 1
ATOM 8944 C CA . ARG B 1 538 ? 17.375 -32.969 1.009 1 93.19 538 ARG B CA 1
ATOM 8945 C C . ARG B 1 538 ? 18.875 -32.938 1.278 1 93.19 538 ARG B C 1
ATOM 8947 O O . ARG B 1 538 ? 19.422 -33.906 1.8 1 93.19 538 ARG B O 1
ATOM 8954 N N . ASN B 1 539 ? 19.531 -31.828 1.005 1 93.06 539 ASN B N 1
ATOM 8955 C CA . ASN B 1 539 ? 20.984 -31.781 1.141 1 93.06 539 ASN B CA 1
ATOM 8956 C C . ASN B 1 539 ? 21.422 -30.859 2.277 1 93.06 539 ASN B C 1
ATOM 8958 O O . ASN B 1 539 ? 22.594 -30.5 2.381 1 93.06 539 ASN B O 1
ATOM 8962 N N . VAL B 1 540 ? 20.469 -30.5 3.123 1 95.81 540 VAL B N 1
ATOM 8963 C CA . VAL B 1 540 ? 20.828 -29.625 4.23 1 95.81 540 VAL B CA 1
ATOM 8964 C C . VAL B 1 540 ? 20.344 -30.219 5.547 1 95.81 540 VAL B C 1
ATOM 8966 O O . VAL B 1 540 ? 19.469 -31.094 5.555 1 95.81 540 VAL B O 1
ATOM 8969 N N . PHE B 1 541 ? 21.016 -29.812 6.648 1 97.25 541 PHE B N 1
ATOM 8970 C CA . PHE B 1 541 ? 20.547 -30.109 7.996 1 97.25 541 PHE B CA 1
ATOM 8971 C C . PHE B 1 541 ? 19.656 -29 8.523 1 97.25 541 PHE B C 1
ATOM 8973 O O . PHE B 1 541 ? 20.016 -27.828 8.445 1 97.25 541 PHE B O 1
ATOM 8980 N N . PHE B 1 542 ? 18.562 -29.406 9.094 1 97.75 542 PHE B N 1
ATOM 8981 C CA . PHE B 1 542 ? 17.625 -28.422 9.633 1 97.75 542 PHE B CA 1
ATOM 8982 C C . PHE B 1 542 ? 18.297 -27.594 10.727 1 97.75 542 PHE B C 1
ATOM 8984 O O . PHE B 1 542 ? 18.078 -26.391 10.812 1 97.75 542 PHE B O 1
ATOM 8991 N N . LYS B 1 543 ? 19.062 -28.203 11.531 1 97.75 543 LYS B N 1
ATOM 8992 C CA . LYS B 1 543 ? 19.75 -27.516 12.625 1 97.75 543 LYS B CA 1
ATOM 8993 C C . LYS B 1 543 ? 20.641 -26.391 12.094 1 97.75 543 LYS B C 1
ATOM 8995 O O . LYS B 1 543 ? 20.719 -25.312 12.695 1 97.75 543 LYS B O 1
ATOM 9000 N N . ASP B 1 544 ? 21.281 -26.625 10.961 1 97.75 544 ASP B N 1
ATOM 9001 C CA . ASP B 1 544 ? 22.203 -25.641 10.383 1 97.75 544 ASP B CA 1
ATOM 9002 C C . ASP B 1 544 ? 21.422 -24.469 9.797 1 97.75 544 ASP B C 1
ATOM 9004 O O . ASP B 1 544 ? 21.828 -23.312 9.961 1 97.75 544 ASP B O 1
ATOM 9008 N N . VAL B 1 545 ? 20.391 -24.781 9.133 1 97.94 545 VAL B N 1
ATOM 9009 C CA . VAL B 1 545 ? 19.625 -23.703 8.508 1 97.94 545 VAL B CA 1
ATOM 9010 C C . VAL B 1 545 ? 18.859 -22.922 9.57 1 97.94 545 VAL B C 1
ATOM 9012 O O . VAL B 1 545 ? 18.578 -21.734 9.391 1 97.94 545 VAL B O 1
ATOM 9015 N N . LYS B 1 546 ? 18.469 -23.578 10.602 1 98.25 546 LYS B N 1
ATOM 9016 C CA . LYS B 1 546 ? 17.844 -22.875 11.727 1 98.25 546 LYS B CA 1
ATOM 9017 C C . LYS B 1 546 ? 18.781 -21.844 12.32 1 98.25 546 LYS B C 1
ATOM 9019 O O . LYS B 1 546 ? 18.375 -20.719 12.625 1 98.25 546 LYS B O 1
ATOM 9024 N N . LYS B 1 547 ? 20 -22.203 12.5 1 98.06 547 LYS B N 1
ATOM 9025 C CA . LYS B 1 547 ? 21.016 -21.266 12.969 1 98.06 547 LYS B CA 1
ATOM 9026 C C . LYS B 1 547 ? 21.219 -20.125 11.977 1 98.06 547 LYS B C 1
ATOM 9028 O O . LYS B 1 547 ? 21.375 -18.969 12.375 1 98.06 547 LYS B O 1
ATOM 9033 N N . LEU B 1 548 ? 21.266 -20.484 10.742 1 98.12 548 LEU B N 1
ATOM 9034 C CA . LEU B 1 548 ? 21.391 -19.5 9.68 1 98.12 548 LEU B CA 1
ATOM 9035 C C . LEU B 1 548 ? 20.281 -18.469 9.758 1 98.12 548 LEU B C 1
ATOM 9037 O O . LEU B 1 548 ? 20.531 -17.266 9.672 1 98.12 548 LEU B O 1
ATOM 9041 N N . ALA B 1 549 ? 19.062 -18.969 9.93 1 98.38 549 ALA B N 1
ATOM 9042 C CA . ALA B 1 549 ? 17.906 -18.094 10 1 98.38 549 ALA B CA 1
ATOM 9043 C C . ALA B 1 549 ? 17.984 -17.156 11.203 1 98.38 549 ALA B C 1
ATOM 9045 O O . ALA B 1 549 ? 17.672 -15.969 11.102 1 98.38 549 ALA B O 1
ATOM 9046 N N . LYS B 1 550 ? 18.406 -17.656 12.328 1 98.19 550 LYS B N 1
ATOM 9047 C CA . LYS B 1 550 ? 18.531 -16.859 13.539 1 98.19 550 LYS B CA 1
ATOM 9048 C C . LYS B 1 550 ? 19.531 -15.727 13.344 1 98.19 550 LYS B C 1
ATOM 9050 O O . LYS B 1 550 ? 19.297 -14.602 13.773 1 98.19 550 LYS B O 1
ATOM 9055 N N . GLU B 1 551 ? 20.594 -15.992 12.711 1 98.19 551 GLU B N 1
ATOM 9056 C CA . GLU B 1 551 ? 21.609 -14.984 12.453 1 98.19 551 GLU B CA 1
ATOM 9057 C C . GLU B 1 551 ? 21.141 -13.969 11.414 1 98.19 551 GLU B C 1
ATOM 9059 O O . GLU B 1 551 ? 21.406 -12.773 11.539 1 98.19 551 GLU B O 1
ATOM 9064 N N . ALA B 1 552 ? 20.516 -14.484 10.398 1 98.25 552 ALA B N 1
ATOM 9065 C CA . ALA B 1 552 ? 20.031 -13.625 9.328 1 98.25 552 ALA B CA 1
ATOM 9066 C C . ALA B 1 552 ? 19.031 -12.594 9.852 1 98.25 552 ALA B C 1
ATOM 9068 O O . ALA B 1 552 ? 19.031 -11.438 9.422 1 98.25 552 ALA B O 1
ATOM 9069 N N . LEU B 1 553 ? 18.188 -12.977 10.82 1 97.75 553 LEU B N 1
ATOM 9070 C CA . LEU B 1 553 ? 17.125 -12.133 11.336 1 97.75 553 LEU B CA 1
ATOM 9071 C C . LEU B 1 553 ? 17.688 -11.008 12.195 1 97.75 553 LEU B C 1
ATOM 9073 O O . LEU B 1 553 ? 17 -10.023 12.477 1 97.75 553 LEU B O 1
ATOM 9077 N N . LYS B 1 554 ? 18.922 -11.086 12.547 1 96.81 554 LYS B N 1
ATOM 9078 C CA . LYS B 1 554 ? 19.578 -10.055 13.352 1 96.81 554 LYS B CA 1
ATOM 9079 C C . LYS B 1 554 ? 20.25 -9.008 12.461 1 96.81 554 LYS B C 1
ATOM 9081 O O . LYS B 1 554 ? 20.609 -7.93 12.93 1 96.81 554 LYS B O 1
ATOM 9086 N N . LYS B 1 555 ? 20.406 -9.344 11.203 1 96.94 555 LYS B N 1
ATOM 9087 C CA . LYS B 1 555 ? 21.078 -8.422 10.297 1 96.94 555 LYS B CA 1
ATOM 9088 C C . LYS B 1 555 ? 20.188 -7.227 9.961 1 96.94 555 LYS B C 1
ATOM 9090 O O . LYS B 1 555 ? 18.953 -7.352 9.938 1 96.94 555 LYS B O 1
ATOM 9095 N N . SER B 1 556 ? 20.812 -6.129 9.672 1 95.56 556 SER B N 1
ATOM 9096 C CA . SER B 1 556 ? 20.062 -4.891 9.492 1 95.56 556 SER B CA 1
ATOM 9097 C C . SER B 1 556 ? 19.891 -4.562 8.008 1 95.56 556 SER B C 1
ATOM 9099 O O . SER B 1 556 ? 19.062 -3.723 7.648 1 95.56 556 SER B O 1
ATOM 9101 N N . THR B 1 557 ? 20.641 -5.23 7.141 1 96.31 557 THR B N 1
ATOM 9102 C CA . THR B 1 557 ? 20.547 -4.91 5.719 1 96.31 557 THR B CA 1
ATOM 9103 C C . THR B 1 557 ? 20.359 -6.18 4.891 1 96.31 557 THR B C 1
ATOM 9105 O O . THR B 1 557 ? 20.766 -7.266 5.305 1 96.31 557 THR B O 1
ATOM 9108 N N . SER B 1 558 ? 19.75 -5.973 3.711 1 94.75 558 SER B N 1
ATOM 9109 C CA . SER B 1 558 ? 19.578 -7.086 2.787 1 94.75 558 SER B CA 1
ATOM 9110 C C . SER B 1 558 ? 20.922 -7.621 2.301 1 94.75 558 SER B C 1
ATOM 9112 O O . SER B 1 558 ? 21.094 -8.828 2.121 1 94.75 558 SER B O 1
ATOM 9114 N N . LYS B 1 559 ? 21.844 -6.734 2.07 1 93.38 559 LYS B N 1
ATOM 9115 C CA . LYS B 1 559 ? 23.172 -7.121 1.609 1 93.38 559 LYS B CA 1
ATOM 9116 C C . LYS B 1 559 ? 23.859 -8.023 2.625 1 93.38 559 LYS B C 1
ATOM 9118 O O . LYS B 1 559 ? 24.453 -9.039 2.256 1 93.38 559 LYS B O 1
ATOM 9123 N N . ASP B 1 560 ? 23.75 -7.645 3.85 1 96.69 560 ASP B N 1
ATOM 9124 C CA . ASP B 1 560 ? 24.359 -8.453 4.906 1 96.69 560 ASP B CA 1
ATOM 9125 C C . ASP B 1 560 ? 23.703 -9.836 4.977 1 96.69 560 ASP B C 1
ATOM 9127 O O . ASP B 1 560 ? 24.391 -10.828 5.227 1 96.69 560 ASP B O 1
ATOM 9131 N N . ILE B 1 561 ? 22.453 -9.906 4.793 1 97.06 561 ILE B N 1
ATOM 9132 C CA . ILE B 1 561 ? 21.719 -11.164 4.816 1 97.06 561 ILE B CA 1
ATOM 9133 C C . ILE B 1 561 ? 22.172 -12.039 3.65 1 97.06 561 ILE B C 1
ATOM 9135 O O . ILE B 1 561 ? 22.469 -13.227 3.836 1 97.06 561 ILE B O 1
ATOM 9139 N N . MET B 1 562 ? 22.25 -11.477 2.488 1 94.12 562 MET B N 1
ATOM 9140 C CA . MET B 1 562 ? 22.672 -12.227 1.306 1 94.12 562 MET B CA 1
ATOM 9141 C C . MET B 1 562 ? 24.094 -12.742 1.461 1 94.12 562 MET B C 1
ATOM 9143 O O . MET B 1 562 ? 24.391 -13.875 1.089 1 94.12 562 MET B O 1
ATOM 9147 N N . ASN B 1 563 ? 24.953 -11.906 2.004 1 95.44 563 ASN B N 1
ATOM 9148 C CA . ASN B 1 563 ? 26.328 -12.32 2.254 1 95.44 563 ASN B CA 1
ATOM 9149 C C . ASN B 1 563 ? 26.391 -13.492 3.227 1 95.44 563 ASN B C 1
ATOM 9151 O O . ASN B 1 563 ? 27.203 -14.406 3.049 1 95.44 563 ASN B O 1
ATOM 9155 N N . LEU B 1 564 ? 25.625 -13.383 4.199 1 97.44 564 LEU B N 1
ATOM 9156 C CA . LEU B 1 564 ? 25.562 -14.453 5.188 1 97.44 564 LEU B CA 1
ATOM 9157 C C . LEU B 1 564 ? 25.125 -15.766 4.539 1 97.44 564 LEU B C 1
ATOM 9159 O O . LEU B 1 564 ? 25.703 -16.812 4.809 1 97.44 564 LEU B O 1
ATOM 9163 N N . ILE B 1 565 ? 24.109 -15.734 3.705 1 96.25 565 ILE B N 1
ATOM 9164 C CA . ILE B 1 565 ? 23.594 -16.922 3.031 1 96.25 565 ILE B CA 1
ATOM 9165 C C . ILE B 1 565 ? 24.641 -17.469 2.076 1 96.25 565 ILE B C 1
ATOM 9167 O O . ILE B 1 565 ? 24.859 -18.688 2.016 1 96.25 565 ILE B O 1
ATOM 9171 N N . ASP B 1 566 ? 25.312 -16.594 1.39 1 93.25 566 ASP B N 1
ATOM 9172 C CA . ASP B 1 566 ? 26.344 -17.016 0.454 1 93.25 566 ASP B CA 1
ATOM 9173 C C . ASP B 1 566 ? 27.5 -17.703 1.185 1 93.25 566 ASP B C 1
ATOM 9175 O O . ASP B 1 566 ? 28.047 -18.688 0.695 1 93.25 566 ASP B O 1
ATOM 9179 N N . THR B 1 567 ? 27.844 -17.125 2.268 1 95.88 567 THR B N 1
ATOM 9180 C CA . THR B 1 567 ? 28.891 -17.75 3.084 1 95.88 567 THR B CA 1
ATOM 9181 C C . THR B 1 567 ? 28.469 -19.125 3.561 1 95.88 567 THR B C 1
ATOM 9183 O O . THR B 1 567 ? 29.266 -20.062 3.562 1 95.88 567 THR B O 1
ATOM 9186 N N . PHE B 1 568 ? 27.234 -19.266 3.971 1 96.25 568 PHE B N 1
ATOM 9187 C CA . PHE B 1 568 ? 26.688 -20.547 4.395 1 96.25 568 PHE B CA 1
ATOM 9188 C C . PHE B 1 568 ? 26.75 -21.562 3.266 1 96.25 568 PHE B C 1
ATOM 9190 O O . PHE B 1 568 ? 27.141 -22.703 3.479 1 96.25 568 PHE B O 1
ATOM 9197 N N . ILE B 1 569 ? 26.391 -21.172 2.09 1 93.44 569 ILE B N 1
ATOM 9198 C CA . ILE B 1 569 ? 26.375 -22.031 0.917 1 93.44 569 ILE B CA 1
ATOM 9199 C C . ILE B 1 569 ? 27.781 -22.531 0.613 1 93.44 569 ILE B C 1
ATOM 9201 O O . ILE B 1 569 ? 27.984 -23.703 0.295 1 93.44 569 ILE B O 1
ATOM 9205 N N . LYS B 1 570 ? 28.703 -21.625 0.716 1 91.94 570 LYS B N 1
ATOM 9206 C CA . LYS B 1 570 ? 30.109 -21.984 0.478 1 91.94 570 LYS B CA 1
ATOM 9207 C C . LYS B 1 570 ? 30.625 -22.938 1.552 1 91.94 570 LYS B C 1
ATOM 9209 O O . LYS B 1 570 ? 31.266 -23.938 1.241 1 91.94 570 LYS B O 1
ATOM 9214 N N . ASP B 1 571 ? 30.328 -22.656 2.721 1 92.19 571 ASP B N 1
ATOM 9215 C CA . ASP B 1 571 ? 30.812 -23.438 3.854 1 92.19 571 ASP B CA 1
ATOM 9216 C C . ASP B 1 571 ? 30.25 -24.844 3.832 1 92.19 571 ASP B C 1
ATOM 9218 O O . ASP B 1 571 ? 30.938 -25.812 4.188 1 92.19 571 ASP B O 1
ATOM 9222 N N . LYS B 1 572 ? 29.016 -24.969 3.424 1 89.69 572 LYS B N 1
ATOM 9223 C CA . LYS B 1 572 ? 28.359 -26.266 3.445 1 89.69 572 LYS B CA 1
ATOM 9224 C C . LYS B 1 572 ? 28.469 -26.969 2.092 1 89.69 572 LYS B C 1
ATOM 9226 O O . LYS B 1 572 ? 27.828 -28 1.863 1 89.69 572 LYS B O 1
ATOM 9231 N N . LYS B 1 573 ? 29.266 -26.422 1.144 1 85.81 573 LYS B N 1
ATOM 9232 C CA . LYS B 1 573 ? 29.547 -26.984 -0.172 1 85.81 573 LYS B CA 1
ATOM 9233 C C . LYS B 1 573 ? 28.266 -27.25 -0.953 1 85.81 573 LYS B C 1
ATOM 9235 O O . LYS B 1 573 ? 28.078 -28.344 -1.504 1 85.81 573 LYS B O 1
ATOM 9240 N N . LEU B 1 574 ? 27.328 -26.25 -0.834 1 85.12 574 LEU B N 1
ATOM 9241 C CA . LEU B 1 574 ? 26.047 -26.359 -1.526 1 85.12 574 LEU B CA 1
ATOM 9242 C C . LEU B 1 574 ? 26.109 -25.688 -2.895 1 85.12 574 LEU B C 1
ATOM 9244 O O . LEU B 1 574 ? 25.141 -25.734 -3.654 1 85.12 574 LEU B O 1
ATOM 9248 N N . THR B 1 575 ? 27.234 -25.125 -3.236 1 78 575 THR B N 1
ATOM 9249 C CA . THR B 1 575 ? 27.391 -24.344 -4.461 1 78 575 THR B CA 1
ATOM 9250 C C . THR B 1 575 ? 27.047 -25.188 -5.684 1 78 575 THR B C 1
ATOM 9252 O O . THR B 1 575 ? 26.359 -24.719 -6.598 1 78 575 THR B O 1
ATOM 9255 N N . GLU B 1 576 ? 27.516 -26.344 -5.664 1 71.81 576 GLU B N 1
ATOM 9256 C CA . GLU B 1 576 ? 27.281 -27.219 -6.801 1 71.81 576 GLU B CA 1
ATOM 9257 C C . GLU B 1 576 ? 25.812 -27.625 -6.895 1 71.81 576 GLU B C 1
ATOM 9259 O O . GLU B 1 576 ? 25.297 -27.859 -7.992 1 71.81 576 GLU B O 1
ATOM 9264 N N . ILE B 1 577 ? 25.203 -27.609 -5.777 1 70.31 577 ILE B N 1
ATOM 9265 C CA . ILE B 1 577 ? 23.797 -28 -5.691 1 70.31 577 ILE B CA 1
ATOM 9266 C C . ILE B 1 577 ? 22.906 -26.859 -6.168 1 70.31 577 ILE B C 1
ATOM 9268 O O . ILE B 1 577 ? 21.859 -27.094 -6.793 1 70.31 577 ILE B O 1
ATOM 9272 N N . MET B 1 578 ? 23.422 -25.609 -5.957 1 70.88 578 MET B N 1
ATOM 9273 C CA . MET B 1 578 ? 22.562 -24.453 -6.184 1 70.88 578 MET B CA 1
ATOM 9274 C C . MET B 1 578 ? 22.859 -23.812 -7.535 1 70.88 578 MET B C 1
ATOM 9276 O O . MET B 1 578 ? 22.062 -23.031 -8.047 1 70.88 578 MET B O 1
ATOM 9280 N N . ASN B 1 579 ? 24 -23.688 -8.172 1 55.25 579 ASN B N 1
ATOM 9281 C CA . ASN B 1 579 ? 24.391 -23.062 -9.43 1 55.25 579 ASN B CA 1
ATOM 9282 C C . ASN B 1 579 ? 23.547 -23.562 -10.594 1 55.25 579 ASN B C 1
ATOM 9284 O O . ASN B 1 579 ? 23.812 -23.219 -11.75 1 55.25 579 ASN B O 1
ATOM 9288 N N . PHE B 1 580 ? 22.406 -24.219 -10.25 1 47.84 580 PHE B N 1
ATOM 9289 C CA . PHE B 1 580 ? 21.641 -24.438 -11.477 1 47.84 580 PHE B CA 1
ATOM 9290 C C . PHE B 1 580 ? 20.281 -23.75 -11.398 1 47.84 580 PHE B C 1
ATOM 9292 O O . PHE B 1 580 ? 19.703 -23.656 -10.32 1 47.84 580 PHE B O 1
#

InterPro domains:
  IPR000121 PEP-utilising enzyme, C-terminal [PF02896] (251-540)
  IPR006318 Phosphotransferase system, enzyme I-like [TIGR01417] (2-566)
  IPR008279 PEP-utilising enzyme, mobile domain [PF00391] (155-222)
  IPR008731 Phosphotransferase system, enzyme I N-terminal [PF05524] (4-126)
  IPR015813 Pyruvate/Phosphoenolpyruvate kinase-like domain superfamily [SSF51621] (249-549)
  IPR018274 PEP-utilising enzyme, active site [PS00370] (184-195)
  IPR023151 PEP-utilising enzyme, conserved site [PS00742] (447-465)
  IPR024692 Phosphotransferase system, enzyme I [PIRSF000732] (2-572)
  IPR036618 PtsI, HPr-binding domain superfamily [G3DSA:1.10.274.10] (21-146)
  IPR036618 PtsI, HPr-binding domain superfamily [SSF47831] (24-143)
  IPR036637 Phosphohistidine domain superfamily [SSF52009] (125-243)
  IPR040442 Pyruvate kinase-like domain superfamily [G3DSA:3.20.20.60] (234-575)
  IPR050499 Phosphoenolpyruvate-dependent sugar PTS enzyme [PTHR46244] (2-572)

Foldseek 3Di:
DFFFAQLFAAKFWFWEDFDDDPDQDFDFDFADQVCLVVQLVLLVVLLVVLLVLLVVLLVLCCVVVNNLLSLLSVVLNCVSVPPVLSVQLSCCCNVVRGGSLVSLCVSLVVQLCVQVVVVAVVSPLVSVSSVVSSSSSNCSSVVHDDPQQQPDDAAHAYEYQDARSSNVSRHPPVRYQEYEHLADDNPDPRSVVCHLSSHTYGYNSNCVSVVDDGGWIWMRRSPVRDIDTNDDPVVVVVVVVVNVVVVVVLVVLQVCLAPFQAAPVGDGFAEAAEDAAPSCLVLLNSLNHQAHPEHAPQSQQASDQDGDFLVRLLVRLLVRFQSNPAGEHEYEAHWAWQSHDHVNVVDDDDPGTLPDCTFVNVCVVVVRNVLSNLLSNQLSQVNYQYAYEGEDDQDVVSLVVSVVVSVVSVVVCVVVVGHGDPPHFYYYEAQDLRCLVVLLVNLLRGAEYEYALQNNQCRQQVHDCPDPVCVVVRDSLALSNLVSLLSNQVSNVVSVHAYEYAYPLLLDQLSVLLNLLSPHRYGYYHSSSRSLSSLSSHLHDSVLSVVLNVVLNPDNGSVVNVVSSVVSCVVSVCCVSNVD/DFFFAQLFAAKFWFWEDFDDDPDQDFDFDAADQVCLVVQLVLLVVLLVVLLVLLVVLLVLCCVVVNNLLSLLSVVLNCVSVDPVLSVQLSCCCNVVRGGSLVSLCVSLVVQLCVQVVVVAVVSPLVSVSSVVSSSSSNCSSVVHDDPQQQPDDAAHAYEYQDARSSNVSRHPPVRYQEYEHLADDNPDPRSVVCHLSSHTYGYNSNCVSVVDDGGWIWMRRSPVRDIDTNDDPVVVVVVVVVNVVVVVVLVVLQVCQAPFQAAPVGDGFAEAAEDAAPSCLVLLNSLNHQAHPEHAPQSQQASDQDGDFLVRLLVRLLVRFQSNPAGEHEYEAHWAWQSHDHPNVVDDDDPGTLPDCTFVNVCVVVVRNVLSNLLSNQLSQVNYQYAYEGEDDQDVVSLVVSVVVSVVSVVVCVVVVGHGDPPHFYYYEAQDLRCLVVLLVNLLRGAEYEYALQNNQCRQQVHDCPDPVCVVVRDSLALSNLVSLLSNQVSNVVSVHAYEYAYALLLDQLSVLLNLLSPHRYGYYHSSSRSLSSLSSHLHDSVLSVVLNVVLNPDNGSVVNVVSSVVSCVVSVCCVSNVD

Radius of gyration: 33.21 Å; Cα contacts (8 Å, |Δi|>4): 2254; chains: 2; bounding box: 72×84×96 Å

Solvent-accessible surface area (backbone atoms only — not comparable to full-atom values): 57754 Å² total; per-residue (Å²): 123,51,53,48,41,68,34,15,60,36,66,31,78,30,33,35,41,65,56,70,79,73,83,83,81,68,56,76,60,69,49,56,82,86,46,39,64,56,31,50,48,45,42,53,49,15,47,51,51,40,43,52,50,42,49,51,39,22,56,39,13,27,72,72,64,30,70,72,50,24,42,51,36,48,50,49,42,46,58,71,64,28,63,67,57,51,48,54,30,49,46,31,24,66,75,65,20,32,31,44,49,30,19,45,48,52,54,38,48,48,49,26,48,57,24,49,68,34,88,40,68,56,38,36,49,44,20,45,48,47,43,49,52,40,48,48,34,40,29,47,55,68,66,46,83,72,82,55,54,58,70,59,80,63,65,22,27,40,31,22,52,62,68,49,72,71,56,57,36,40,42,46,64,89,28,50,46,26,43,38,20,14,41,54,51,66,79,23,66,58,19,48,49,23,42,75,65,64,24,18,15,34,20,35,40,67,50,50,60,80,70,56,56,83,67,36,43,33,39,42,30,22,72,77,46,38,33,41,72,60,63,52,71,67,57,44,50,54,49,48,51,48,43,49,51,48,50,51,48,49,52,57,30,54,69,45,17,83,53,80,37,31,21,68,75,62,56,73,41,46,47,22,18,46,39,59,53,78,77,49,51,60,48,29,65,69,26,38,44,62,29,32,54,32,33,44,41,50,59,71,55,42,81,51,78,57,82,66,49,35,66,61,46,22,54,53,42,28,50,52,22,48,73,38,50,82,31,43,35,28,38,34,51,59,66,46,32,46,89,44,73,49,76,70,68,66,70,75,91,59,69,33,23,80,26,43,73,27,21,47,60,41,32,71,72,38,49,66,63,39,49,30,51,52,52,14,49,40,48,18,24,65,54,20,44,47,28,43,28,41,47,76,42,53,53,52,68,57,52,53,51,51,53,51,51,48,52,52,52,51,52,52,33,54,74,69,70,49,66,49,46,89,74,57,46,44,30,35,29,41,26,28,42,16,28,34,66,38,21,59,63,42,35,75,75,42,57,36,41,31,31,30,46,59,51,25,34,25,31,24,55,45,29,36,67,85,38,82,90,45,28,84,73,54,52,72,67,30,46,38,49,47,50,41,52,44,46,32,40,51,28,20,50,76,59,74,34,49,33,30,31,54,17,71,56,46,60,34,71,74,48,36,48,38,45,53,22,60,56,55,44,29,40,9,21,54,34,86,46,41,28,61,52,35,54,53,41,41,71,35,45,57,72,58,28,30,52,50,27,59,55,42,71,70,37,72,41,42,66,58,33,52,50,52,51,50,50,49,32,58,74,68,67,36,52,82,76,55,81,109,122,53,52,47,39,69,35,15,61,37,66,31,78,30,33,36,40,66,57,70,79,75,83,82,81,66,57,76,59,69,51,58,81,86,46,38,65,56,32,50,48,44,41,53,50,16,47,51,50,40,43,51,49,40,48,52,38,22,55,38,13,27,72,71,65,31,68,72,51,23,43,53,35,49,50,49,43,47,57,72,65,28,64,67,58,50,47,54,30,50,45,32,24,66,75,64,21,33,31,44,50,30,19,45,49,51,54,39,48,50,49,26,47,58,24,49,69,35,87,41,68,56,36,35,48,44,20,45,48,47,43,48,51,41,48,47,34,39,28,47,56,68,67,46,84,70,82,56,54,59,69,58,81,63,64,23,27,41,33,22,51,62,70,49,71,69,55,58,35,39,44,44,63,90,29,51,45,27,43,37,20,14,42,56,52,67,78,22,66,58,19,47,49,22,44,74,67,64,24,18,14,34,21,34,41,69,51,51,59,80,71,57,56,84,65,37,43,33,37,41,31,22,71,77,46,37,34,39,71,61,62,51,71,68,57,44,50,52,49,48,50,48,43,49,53,49,50,52,49,49,52,57,29,54,69,44,18,84,51,79,34,31,22,70,75,62,56,72,41,46,47,21,19,47,38,59,53,80,76,49,52,59,48,29,65,70,27,37,43,62,30,32,53,32,32,43,44,48,59,70,54,40,84,51,78,58,79,66,48,36,66,59,46,22,54,53,43,28,50,53,22,49,72,39,49,82,31,43,36,28,37,34,53,60,67,47,33,45,88,44,73,49,75,69,66,65,67,74,91,58,70,34,22,81,25,46,74,27,21,47,60,41,32,72,72,39,49,66,62,39,49,29,53,52,52,14,49,42,47,18,24,65,53,20,44,47,31,43,26,40,47,76,44,52,52,52,68,58,53,54,50,50,52,51,51,48,52,52,51,52,52,50,33,54,73,69,70,49,66,48,46,91,74,58,46,46,28,35,30,41,26,27,40,15,29,34,68,38,20,58,63,41,36,76,75,42,55,35,40,31,30,30,45,60,51,24,35,26,32,24,55,44,30,38,69,86,38,82,90,45,29,83,73,54,52,70,67,28,46,38,47,48,50,43,51,45,46,33,40,51,28,21,49,76,61,74,33,49,32,29,33,54,17,70,57,47,61,35,70,74,47,36,47,39,43,52,22,61,56,55,44,30,40,9,22,54,33,86,48,41,28,60,52,37,54,53,42,41,72,33,46,57,72,59,29,28,52,49,25,58,56,42,71,69,36,74,41,44,66,57,33,52,50,51,52,50,50,48,33,58,74,68,66,37,51,82,74,54,81,111

Nearest PDB structures (foldseek):
  2kx9-assembly1_A  TM=5.613E-01  e=1.034E-69  Escherichia coli K-12
  2wqd-assembly1_A-2  TM=8.319E-01  e=8.621E-57  Staphylococcus aureus
  2l5h-assembly1_B  TM=5.563E-01  e=1.200E-69  Escherichia coli
  2xz7-assembly1_A  TM=9.854E-01  e=2.310E-36  Caldanaerobacter subterraneus subsp. tengcongensis
  6vbj-assembly1_B  TM=9.850E-01  e=2.310E-36  Caldanaerobacter subterraneus subsp. tengcongensis